Protein AF-A0A3D2E0R3-F1 (afdb_monomer)

Radius of gyration: 29.59 Å; Cα contacts (8 Å, |Δi|>4): 1771; chains: 1; bounding box: 69×86×91 Å

Structure (mmCIF, N/CA/C/O backbone):
data_AF-A0A3D2E0R3-F1
#
_entry.id   AF-A0A3D2E0R3-F1
#
loop_
_atom_site.group_PDB
_atom_site.id
_atom_site.type_symbol
_atom_site.label_atom_id
_atom_site.label_alt_id
_atom_site.label_comp_id
_atom_site.label_asym_id
_atom_site.label_entity_id
_atom_site.label_seq_id
_atom_site.pdbx_PDB_ins_code
_atom_site.Cartn_x
_atom_site.Cartn_y
_atom_site.Cartn_z
_atom_site.occupancy
_atom_site.B_iso_or_equiv
_atom_site.auth_seq_id
_atom_site.auth_comp_id
_atom_site.auth_asym_id
_atom_site.auth_atom_id
_atom_site.pdbx_PDB_model_num
ATOM 1 N N . MET A 1 1 ? -16.580 -20.631 -0.965 1.00 26.42 1 MET A N 1
ATOM 2 C CA . MET A 1 1 ? -15.640 -21.765 -0.832 1.00 26.42 1 MET A CA 1
ATOM 3 C C . MET A 1 1 ? -16.314 -23.043 -1.322 1.00 26.42 1 MET A C 1
ATOM 5 O O . MET A 1 1 ? -17.072 -23.643 -0.576 1.00 26.42 1 MET A O 1
ATOM 9 N N . SER A 1 2 ? -16.079 -23.458 -2.567 1.00 23.09 2 SER A N 1
ATOM 10 C CA . SER A 1 2 ? -16.214 -24.869 -2.944 1.00 23.09 2 SER A CA 1
ATOM 11 C C . SER A 1 2 ? -14.832 -25.481 -2.751 1.00 23.09 2 SER A C 1
ATOM 13 O O . SER A 1 2 ? -13.948 -25.314 -3.585 1.00 23.09 2 SER A O 1
ATOM 15 N N . ALA A 1 3 ? -14.595 -26.112 -1.601 1.00 29.11 3 ALA A N 1
ATOM 16 C CA . ALA A 1 3 ? -13.384 -26.898 -1.422 1.00 29.11 3 ALA A CA 1
ATOM 17 C C . ALA A 1 3 ? -13.388 -27.999 -2.493 1.00 29.11 3 ALA A C 1
ATOM 19 O O . ALA A 1 3 ? -14.193 -28.929 -2.443 1.00 29.11 3 ALA A O 1
ATOM 20 N N . GLY A 1 4 ? -12.528 -27.844 -3.499 1.00 28.50 4 GLY A N 1
ATOM 21 C CA . GLY A 1 4 ? -12.331 -28.771 -4.607 1.00 28.50 4 GLY A CA 1
ATOM 22 C C . GLY A 1 4 ? -11.632 -30.054 -4.175 1.00 28.50 4 GLY A C 1
ATOM 23 O O . GLY A 1 4 ? -10.628 -30.434 -4.765 1.00 28.50 4 GLY A O 1
ATOM 24 N N . ILE A 1 5 ? -12.174 -30.756 -3.181 1.00 29.33 5 ILE A N 1
ATOM 25 C CA . ILE A 1 5 ? -11.924 -32.188 -3.037 1.00 29.33 5 ILE A CA 1
ATOM 26 C C . ILE A 1 5 ? -13.079 -32.899 -3.731 1.00 29.33 5 ILE A C 1
ATOM 28 O O . ILE A 1 5 ? -13.962 -33.489 -3.110 1.00 29.33 5 ILE A O 1
ATOM 32 N N . THR A 1 6 ? -13.068 -32.861 -5.062 1.00 30.88 6 THR A N 1
ATOM 33 C CA . THR A 1 6 ? -13.761 -33.880 -5.844 1.00 30.88 6 THR A CA 1
ATOM 34 C C . THR A 1 6 ? -12.979 -35.171 -5.617 1.00 30.88 6 THR A C 1
ATOM 36 O O . THR A 1 6 ? -12.024 -35.473 -6.334 1.00 30.88 6 THR A O 1
ATOM 39 N N . ARG A 1 7 ? -13.321 -35.933 -4.569 1.00 35.00 7 ARG A N 1
ATOM 40 C CA . ARG A 1 7 ? -12.858 -37.321 -4.463 1.00 35.00 7 ARG A CA 1
ATOM 41 C C . ARG A 1 7 ? -13.277 -38.001 -5.765 1.00 35.00 7 ARG A C 1
ATOM 43 O O . ARG A 1 7 ? -14.456 -37.969 -6.115 1.00 35.00 7 ARG A O 1
ATOM 50 N N . ARG A 1 8 ? -12.326 -38.609 -6.485 1.00 32.97 8 ARG A N 1
ATOM 51 C CA . ARG A 1 8 ? -12.651 -39.589 -7.528 1.00 32.97 8 ARG A CA 1
ATOM 52 C C . ARG A 1 8 ? -13.592 -40.605 -6.890 1.00 32.97 8 ARG A C 1
ATOM 54 O O . ARG A 1 8 ? -13.161 -41.401 -6.059 1.00 32.97 8 ARG A O 1
ATOM 61 N N . ALA A 1 9 ? -14.867 -40.556 -7.260 1.00 38.53 9 ALA A N 1
ATOM 62 C CA . ALA A 1 9 ? -15.768 -41.659 -7.015 1.00 38.53 9 ALA A CA 1
ATOM 63 C C . ALA A 1 9 ? -15.172 -42.864 -7.744 1.00 38.53 9 ALA A C 1
ATOM 65 O O . ALA A 1 9 ? -14.946 -42.819 -8.957 1.00 38.53 9 ALA A O 1
ATOM 66 N N . GLY A 1 10 ? -14.853 -43.914 -6.988 1.00 34.50 10 GLY A N 1
ATOM 67 C CA . GLY A 1 10 ? -14.603 -45.218 -7.571 1.00 34.50 10 GLY A CA 1
ATOM 68 C C . GLY A 1 10 ? -15.803 -45.568 -8.439 1.00 34.50 10 GLY A C 1
ATOM 69 O O . GLY A 1 10 ? -16.942 -45.588 -7.973 1.00 34.50 10 GLY A O 1
ATOM 70 N N . ILE A 1 11 ? -15.545 -45.771 -9.725 1.00 46.34 11 ILE A N 1
ATOM 71 C CA . ILE A 1 11 ? -16.506 -46.355 -10.648 1.00 46.34 11 ILE A CA 1
ATOM 72 C C . ILE A 1 11 ? -16.958 -47.688 -10.034 1.00 46.34 11 ILE A C 1
ATOM 74 O O . ILE A 1 11 ? -16.122 -48.513 -9.681 1.00 46.34 11 ILE A O 1
ATOM 78 N N . GLN A 1 12 ? -18.279 -47.860 -9.934 1.00 45.34 12 GLN A N 1
ATOM 79 C CA . GLN A 1 12 ? -19.000 -49.058 -9.486 1.00 45.34 12 GLN A CA 1
ATOM 80 C C . GLN A 1 12 ? -18.941 -49.392 -7.988 1.00 45.34 12 GLN A C 1
ATOM 82 O O . GLN A 1 12 ? -18.165 -50.219 -7.536 1.00 45.34 12 GLN A O 1
ATOM 87 N N . THR A 1 13 ? -19.881 -48.839 -7.229 1.00 42.12 13 THR A N 1
ATOM 88 C CA . THR A 1 13 ? -20.795 -49.572 -6.325 1.00 42.12 13 THR A CA 1
ATOM 89 C C . THR A 1 13 ? -21.789 -48.540 -5.792 1.00 42.12 13 THR A C 1
ATOM 91 O O . THR A 1 13 ? -21.392 -47.422 -5.494 1.00 42.12 13 THR A O 1
ATOM 94 N N . GLY A 1 14 ? -23.088 -48.854 -5.761 1.00 47.25 14 GLY A N 1
ATOM 95 C CA . GLY A 1 14 ? -24.186 -47.916 -5.466 1.00 47.25 14 GLY A CA 1
ATOM 96 C C . GLY A 1 14 ? -24.231 -47.377 -4.029 1.00 47.25 14 GLY A C 1
ATOM 97 O O . GLY A 1 14 ? -25.239 -47.533 -3.348 1.00 47.25 14 GLY A O 1
ATOM 98 N N . VAL A 1 15 ? -23.149 -46.760 -3.562 1.00 44.69 15 VAL A N 1
ATOM 99 C CA . VAL A 1 15 ? -23.021 -46.147 -2.241 1.00 44.69 15 VAL A CA 1
ATOM 100 C C . VAL A 1 15 ? -23.448 -44.684 -2.333 1.00 44.69 15 VAL A C 1
ATOM 102 O O . VAL A 1 15 ? -23.029 -43.955 -3.232 1.00 44.69 15 VAL A O 1
ATOM 105 N N . ALA A 1 16 ? -24.312 -44.273 -1.403 1.00 51.34 16 ALA A N 1
ATOM 106 C CA . ALA A 1 16 ? -24.769 -42.899 -1.244 1.00 51.34 16 ALA A CA 1
ATOM 107 C C . ALA A 1 16 ? -23.584 -41.921 -1.180 1.00 51.34 16 ALA A C 1
ATOM 109 O O . ALA A 1 16 ? -22.546 -42.227 -0.593 1.00 51.34 16 ALA A O 1
ATOM 110 N N . ILE A 1 17 ? -23.759 -40.739 -1.777 1.00 50.09 17 ILE A N 1
ATOM 111 C CA . ILE A 1 17 ? -22.811 -39.622 -1.712 1.00 50.09 17 ILE A CA 1
ATOM 112 C C . ILE A 1 17 ? -22.442 -39.407 -0.237 1.00 50.09 17 ILE A C 1
ATOM 114 O O . ILE A 1 17 ? -23.316 -39.076 0.564 1.00 50.09 17 ILE A O 1
ATOM 118 N N . GLN A 1 18 ? -21.177 -39.636 0.137 1.00 53.03 18 GLN A N 1
ATOM 119 C CA . GLN A 1 18 ? -20.714 -39.343 1.495 1.00 53.03 18 GLN A CA 1
ATOM 120 C C . GLN A 1 18 ? -20.917 -37.847 1.748 1.00 53.03 18 GLN A C 1
ATOM 122 O O . GLN A 1 18 ? -20.421 -37.009 0.991 1.00 53.03 18 GLN A O 1
ATOM 127 N N . LYS A 1 19 ? -21.712 -37.528 2.770 1.00 58.62 19 LYS A N 1
ATOM 128 C CA . LYS A 1 19 ? -22.026 -36.156 3.170 1.00 58.62 19 LYS A CA 1
ATOM 129 C C . LYS A 1 19 ? -20.720 -35.464 3.586 1.00 58.62 19 LYS A C 1
ATOM 131 O O . LYS A 1 19 ? -19.851 -36.101 4.172 1.00 58.62 19 LYS A O 1
ATOM 136 N N . GLN A 1 20 ? -20.544 -34.191 3.226 1.00 59.88 20 GLN A N 1
ATOM 137 C CA . GLN A 1 20 ? -19.339 -33.441 3.598 1.00 59.88 20 GLN A CA 1
ATOM 138 C C . GLN A 1 20 ? -19.186 -33.397 5.124 1.00 59.88 20 GLN A C 1
ATOM 140 O O . GLN A 1 20 ? -20.130 -33.033 5.819 1.00 59.88 20 GLN A O 1
ATOM 145 N N . GLU A 1 21 ? -17.995 -33.736 5.627 1.00 67.81 21 GLU A N 1
ATOM 146 C CA . GLU A 1 21 ? -17.674 -33.731 7.067 1.00 67.81 21 GLU A CA 1
ATOM 147 C C . GLU A 1 21 ? -17.669 -32.315 7.671 1.00 67.81 21 GLU A C 1
ATOM 149 O O . GLU A 1 21 ? -17.951 -32.152 8.855 1.00 67.81 21 GLU A O 1
ATOM 154 N N . TYR A 1 22 ? -17.404 -31.288 6.853 1.00 76.31 22 TYR A N 1
ATOM 155 C CA . TYR A 1 22 ? -17.371 -29.881 7.259 1.00 76.31 22 TYR A CA 1
ATOM 156 C C . TYR A 1 22 ? -18.198 -29.023 6.302 1.00 76.31 22 TYR A C 1
ATOM 158 O O . TYR A 1 22 ? -17.956 -29.036 5.092 1.00 76.31 22 TYR A O 1
ATOM 166 N N . VAL A 1 23 ? -19.139 -28.247 6.838 1.00 81.69 23 VAL A N 1
ATOM 167 C CA . VAL A 1 23 ? -19.974 -27.305 6.074 1.00 81.69 23 VAL A CA 1
ATOM 168 C C . VAL A 1 23 ? -19.843 -25.910 6.680 1.00 81.69 23 VAL A C 1
ATOM 170 O O . VAL A 1 23 ? -19.765 -25.768 7.895 1.00 81.69 23 VAL A O 1
ATOM 173 N N . LEU A 1 24 ? -19.782 -24.863 5.858 1.00 83.00 24 LEU A N 1
ATOM 174 C CA . LEU A 1 24 ? -19.776 -23.488 6.365 1.00 83.00 24 LEU A CA 1
ATOM 175 C C . LEU A 1 24 ? -21.151 -23.139 6.946 1.00 83.00 24 LEU A C 1
ATOM 177 O O . LEU A 1 24 ? -22.175 -23.549 6.401 1.00 83.00 24 LEU A O 1
ATOM 181 N N . ASP A 1 25 ? -21.175 -22.377 8.035 1.00 85.50 25 ASP A N 1
ATOM 182 C CA . ASP A 1 25 ? -22.411 -21.843 8.588 1.00 85.50 25 ASP A CA 1
ATOM 183 C C . ASP A 1 25 ? -23.217 -21.059 7.540 1.00 85.50 25 ASP A C 1
ATOM 185 O O . ASP A 1 25 ? -22.660 -20.254 6.804 1.00 85.50 25 ASP A O 1
ATOM 189 N N . GLU A 1 26 ? -24.518 -21.338 7.442 1.00 83.19 26 GLU A N 1
ATOM 190 C CA . GLU A 1 26 ? -25.392 -20.796 6.392 1.00 83.19 26 GLU A CA 1
ATOM 191 C C . GLU A 1 26 ? -25.628 -19.292 6.565 1.00 83.19 26 GLU A C 1
ATOM 193 O O . GLU A 1 26 ? -25.585 -18.556 5.578 1.00 83.19 26 GLU A O 1
ATOM 198 N N . ASP A 1 27 ? -25.796 -18.830 7.808 1.00 80.50 27 ASP A N 1
ATOM 199 C CA . ASP A 1 27 ? -25.976 -17.410 8.116 1.00 80.50 27 ASP A CA 1
ATOM 200 C C . ASP A 1 27 ? -24.690 -16.639 7.791 1.00 80.50 27 ASP A C 1
ATOM 202 O O . ASP A 1 27 ? -24.718 -15.605 7.118 1.00 80.50 27 ASP A O 1
ATOM 206 N N . PHE A 1 28 ? -23.540 -17.196 8.183 1.00 80.44 28 PHE A N 1
ATOM 207 C CA . PHE A 1 28 ? -22.232 -16.659 7.821 1.00 80.44 28 PHE A CA 1
ATOM 208 C C . PHE A 1 28 ? -22.005 -16.673 6.300 1.00 80.44 28 PHE A C 1
ATOM 210 O O . PHE A 1 28 ? -21.511 -15.700 5.728 1.00 80.44 28 PHE A O 1
ATOM 217 N N . ALA A 1 29 ? -22.371 -17.756 5.613 1.00 80.94 29 ALA A N 1
ATOM 218 C CA . ALA A 1 29 ? -22.214 -17.872 4.168 1.00 80.94 29 ALA A CA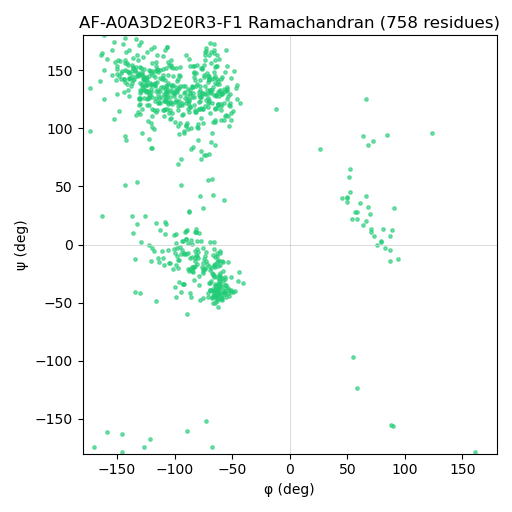 1
ATOM 219 C C . ALA A 1 29 ? -23.043 -16.823 3.420 1.00 80.94 29 ALA A C 1
ATOM 221 O O . ALA A 1 29 ? -22.536 -16.235 2.464 1.00 80.94 29 ALA A O 1
ATOM 222 N N . GLU A 1 30 ? -24.281 -16.565 3.847 1.00 79.56 30 GLU A N 1
ATOM 223 C CA . GLU A 1 30 ? -25.137 -15.561 3.214 1.00 79.56 30 GLU A CA 1
ATOM 224 C C . GLU A 1 30 ? -24.622 -14.138 3.470 1.00 79.56 30 GLU A C 1
ATOM 226 O O . GLU A 1 30 ? -24.595 -13.321 2.548 1.00 79.56 30 GLU A O 1
ATOM 231 N N . GLU A 1 31 ? -24.122 -13.849 4.673 1.00 76.50 31 GLU A N 1
ATOM 232 C CA . GLU A 1 31 ? -23.540 -12.542 4.989 1.00 76.50 31 GLU A CA 1
ATOM 233 C C . GLU A 1 31 ? -22.291 -12.226 4.154 1.00 76.50 31 GLU A C 1
ATOM 235 O O . GLU A 1 31 ? -22.140 -11.109 3.650 1.00 76.50 31 GLU A O 1
ATOM 240 N N . TYR A 1 32 ? -21.403 -13.206 3.974 1.00 77.62 32 TYR A N 1
ATOM 241 C CA . TYR A 1 32 ? -20.135 -13.021 3.260 1.00 77.62 32 TYR A CA 1
ATOM 242 C C . TYR A 1 32 ? -20.204 -13.381 1.770 1.00 77.62 32 TYR A C 1
ATOM 244 O O . TYR A 1 32 ? -19.208 -13.265 1.057 1.00 77.62 32 TYR A O 1
ATOM 252 N N . LYS A 1 33 ? -21.377 -13.754 1.255 1.00 78.00 33 LYS A N 1
ATOM 253 C CA . LYS A 1 33 ? -21.598 -14.168 -0.142 1.00 78.00 33 LYS A CA 1
ATOM 254 C C . LYS A 1 33 ? -21.114 -13.161 -1.181 1.00 78.00 33 LYS A C 1
ATOM 256 O O . LYS A 1 33 ? -20.600 -13.550 -2.223 1.00 78.00 33 LYS A O 1
ATOM 261 N N . ASN A 1 34 ? -21.286 -11.873 -0.883 1.00 72.00 34 ASN A N 1
ATOM 262 C CA . ASN A 1 34 ? -20.916 -10.756 -1.756 1.00 72.00 34 ASN A CA 1
ATOM 263 C C . ASN A 1 34 ? -19.672 -10.007 -1.247 1.00 72.00 34 ASN A C 1
ATOM 265 O O . ASN A 1 34 ? -19.446 -8.849 -1.604 1.00 72.00 34 ASN A O 1
ATOM 269 N N . VAL A 1 35 ? -18.893 -10.627 -0.357 1.00 72.00 35 VAL A N 1
ATOM 270 C CA . VAL A 1 35 ? -17.647 -10.061 0.161 1.00 72.00 35 VAL A CA 1
ATOM 271 C C . VAL A 1 35 ? -16.492 -10.573 -0.690 1.00 72.00 35 VAL A C 1
ATOM 273 O O . VAL A 1 35 ? -16.152 -11.751 -0.631 1.00 72.00 35 VAL A O 1
ATOM 276 N N . THR A 1 36 ? -15.867 -9.678 -1.459 1.00 71.31 36 THR A N 1
ATOM 277 C CA . THR A 1 36 ? -14.609 -9.987 -2.147 1.00 71.31 36 THR A CA 1
ATOM 278 C C . THR A 1 36 ? -13.543 -10.300 -1.103 1.00 71.31 36 THR A C 1
ATOM 280 O O . THR A 1 36 ? -13.261 -9.484 -0.222 1.00 71.31 36 THR A O 1
ATOM 283 N N . ALA A 1 37 ? -13.003 -11.511 -1.174 1.00 75.25 37 ALA A N 1
ATOM 284 C CA . ALA A 1 37 ? -11.898 -11.944 -0.341 1.00 75.25 37 ALA A CA 1
ATOM 285 C C . ALA A 1 37 ? -10.572 -11.477 -0.957 1.00 75.25 37 ALA A C 1
ATOM 287 O O . ALA A 1 37 ? -10.457 -11.490 -2.184 1.00 75.25 37 ALA A O 1
ATOM 288 N N . PRO A 1 38 ? -9.575 -11.104 -0.137 1.00 74.88 38 PRO A N 1
ATOM 289 C CA . PRO A 1 38 ? -8.228 -10.927 -0.638 1.00 74.88 38 PRO A CA 1
ATOM 290 C C . PRO A 1 38 ? -7.646 -12.265 -1.112 1.00 74.88 38 PRO A C 1
ATOM 292 O O . PRO A 1 38 ? -8.157 -13.333 -0.756 1.00 74.88 38 PRO A O 1
ATOM 295 N N . GLU A 1 39 ? -6.557 -12.225 -1.879 1.00 75.62 39 GLU A N 1
ATOM 296 C CA . GLU A 1 39 ? -5.837 -13.450 -2.214 1.00 75.62 39 GLU A CA 1
ATOM 297 C C . GLU A 1 39 ? -5.144 -14.002 -0.957 1.00 75.62 39 GLU A C 1
ATOM 299 O O . GLU A 1 39 ? -4.247 -13.387 -0.378 1.00 75.62 39 GLU A O 1
ATOM 304 N N . PHE A 1 40 ? -5.601 -15.166 -0.490 1.00 77.81 40 PHE A N 1
ATOM 305 C CA . PHE A 1 40 ? -5.015 -15.843 0.663 1.00 77.81 40 PHE A CA 1
ATOM 306 C C . PHE A 1 40 ? -3.971 -16.860 0.205 1.00 77.81 40 PHE A C 1
ATOM 308 O O . PHE A 1 40 ? -4.285 -17.817 -0.502 1.00 77.81 40 PHE A O 1
ATOM 315 N N . SER A 1 41 ? -2.736 -16.693 0.675 1.00 72.69 41 SER A N 1
ATOM 316 C CA . SER A 1 41 ? -1.650 -17.647 0.445 1.00 72.69 41 SER A CA 1
ATOM 317 C C . SER A 1 41 ? -1.487 -18.589 1.637 1.00 72.69 41 SER A C 1
ATOM 319 O O . SER A 1 41 ? -0.888 -18.241 2.655 1.00 72.69 41 SER A O 1
ATOM 321 N N . PHE A 1 42 ? -1.992 -19.816 1.508 1.00 77.06 42 PHE A N 1
ATOM 322 C CA . PHE A 1 42 ? -1.843 -20.855 2.528 1.00 77.06 42 PHE A CA 1
ATOM 323 C C . PHE A 1 42 ? -0.575 -21.673 2.274 1.00 77.06 42 PHE A C 1
ATOM 325 O O . PHE A 1 42 ? -0.536 -22.538 1.402 1.00 77.06 42 PHE A O 1
ATOM 332 N N . THR A 1 43 ? 0.484 -21.416 3.041 1.00 67.56 43 THR A N 1
ATOM 333 C CA . THR A 1 43 ? 1.726 -22.203 2.981 1.00 67.56 43 THR A CA 1
ATOM 334 C C . THR A 1 43 ? 1.859 -23.060 4.232 1.00 67.56 43 THR A C 1
ATOM 336 O O . THR A 1 43 ? 1.775 -22.520 5.329 1.00 67.56 43 THR A O 1
ATOM 339 N N . ASN A 1 44 ? 2.082 -24.372 4.079 1.00 72.06 44 ASN A N 1
ATOM 340 C CA . ASN A 1 44 ? 2.349 -25.309 5.183 1.00 72.06 44 ASN A CA 1
ATOM 341 C C . ASN A 1 44 ? 1.404 -25.145 6.392 1.00 72.06 44 ASN A C 1
ATOM 343 O O . ASN A 1 44 ? 1.851 -25.211 7.532 1.00 72.06 44 ASN A O 1
ATOM 347 N N . SER A 1 45 ? 0.115 -24.902 6.139 1.00 69.25 45 SER A N 1
ATOM 348 C CA . SER A 1 45 ? -0.881 -24.645 7.183 1.00 69.25 45 SER A CA 1
ATOM 349 C C . SER A 1 45 ? -1.904 -25.772 7.273 1.00 69.25 45 SER A C 1
ATOM 351 O O . SER A 1 45 ? -2.312 -26.368 6.274 1.00 69.25 45 SER A O 1
ATOM 353 N N . THR A 1 46 ? -2.323 -26.060 8.499 1.00 80.69 46 THR A N 1
ATOM 354 C CA . THR A 1 46 ? -3.492 -26.880 8.818 1.00 80.69 46 THR A CA 1
ATOM 355 C C . THR A 1 46 ? -4.785 -26.143 8.450 1.00 80.69 46 THR A C 1
ATOM 357 O O . THR A 1 46 ? -4.803 -24.922 8.290 1.00 80.69 46 THR A O 1
ATOM 360 N N . LEU A 1 47 ? -5.908 -26.868 8.359 1.00 80.19 47 LEU A N 1
ATOM 361 C CA . LEU A 1 47 ? -7.216 -26.255 8.085 1.00 80.19 47 LEU A CA 1
ATOM 362 C C . LEU A 1 47 ? -7.571 -25.172 9.115 1.00 80.19 47 LEU A C 1
ATOM 364 O O . LEU A 1 47 ? -8.088 -24.120 8.751 1.00 80.19 47 LEU A O 1
ATOM 368 N N . PHE A 1 48 ? -7.276 -25.414 10.392 1.00 80.31 48 PHE A N 1
ATOM 369 C CA . PHE A 1 48 ? -7.549 -24.445 11.447 1.00 80.31 48 PHE A CA 1
ATOM 370 C C . PHE A 1 48 ? -6.679 -23.193 11.313 1.00 80.31 48 PHE A C 1
ATOM 372 O O . PHE A 1 48 ? -7.200 -22.092 11.438 1.00 80.31 48 PHE A O 1
ATOM 379 N N . GLU A 1 49 ? -5.399 -23.331 10.960 1.00 76.94 49 GLU A N 1
ATOM 380 C CA . GLU A 1 49 ? -4.521 -22.188 10.675 1.00 76.94 49 GLU A CA 1
ATOM 381 C C . GLU A 1 49 ? -4.986 -21.395 9.449 1.00 76.94 49 GLU A C 1
ATOM 383 O O . GLU A 1 49 ? -4.964 -20.166 9.475 1.00 76.94 49 GLU A O 1
ATOM 388 N N . ALA A 1 50 ? -5.460 -22.067 8.397 1.00 82.12 50 ALA A N 1
ATOM 389 C CA . ALA A 1 50 ? -6.038 -21.405 7.229 1.00 82.12 50 ALA A CA 1
ATOM 390 C C . ALA A 1 50 ? -7.318 -20.629 7.593 1.00 82.12 50 ALA A C 1
ATOM 392 O O . ALA A 1 50 ? -7.463 -19.457 7.243 1.00 82.12 50 ALA A O 1
ATOM 393 N N . LEU A 1 51 ? -8.220 -21.238 8.369 1.00 85.44 51 LEU A N 1
ATOM 394 C CA . LEU A 1 51 ? -9.421 -20.570 8.880 1.00 85.44 51 LEU A CA 1
ATOM 395 C C . LEU A 1 51 ? -9.079 -19.431 9.848 1.00 85.44 51 LEU A C 1
ATOM 397 O O . LEU A 1 51 ? -9.748 -18.403 9.831 1.00 85.44 51 LEU A O 1
ATOM 401 N N . ALA A 1 52 ? -8.032 -19.570 10.660 1.00 81.31 52 ALA A N 1
ATOM 402 C CA . ALA A 1 52 ? -7.560 -18.526 11.564 1.00 81.31 52 ALA A CA 1
ATOM 403 C C . ALA A 1 52 ? -6.940 -17.352 10.796 1.00 81.31 52 ALA A C 1
ATOM 405 O O . ALA A 1 52 ? -7.098 -16.203 11.207 1.00 81.31 52 ALA A O 1
ATOM 406 N N . GLN A 1 53 ? -6.286 -17.605 9.657 1.00 78.81 53 GLN A N 1
ATOM 407 C CA . GLN A 1 53 ? -5.852 -16.542 8.749 1.00 78.81 53 GLN A CA 1
ATOM 408 C C . GLN A 1 53 ? -7.053 -15.776 8.190 1.00 78.81 53 GLN A C 1
ATOM 410 O O . GLN A 1 53 ? -7.088 -14.554 8.308 1.00 78.81 53 GLN A O 1
ATOM 415 N N . VAL A 1 54 ? -8.077 -16.470 7.685 1.00 84.38 54 VAL A N 1
ATOM 416 C CA . VAL A 1 54 ? -9.323 -15.822 7.230 1.00 84.38 54 VAL A CA 1
ATOM 417 C C . VAL A 1 54 ? -9.985 -15.042 8.372 1.00 84.38 54 VAL A C 1
ATOM 419 O O . VAL A 1 54 ? -10.336 -13.877 8.200 1.00 84.38 54 VAL A O 1
ATOM 422 N N . GLY A 1 55 ? -10.086 -15.645 9.558 1.00 80.25 55 GLY A N 1
ATOM 423 C CA . GLY A 1 55 ? -10.609 -15.017 10.771 1.00 80.25 55 GLY A CA 1
ATOM 424 C C . GLY A 1 55 ? -9.846 -13.749 11.160 1.00 80.25 55 GLY A C 1
ATOM 425 O O . GLY A 1 55 ? -10.455 -12.733 11.478 1.00 80.25 55 GLY A O 1
ATOM 426 N N . GLY A 1 56 ? -8.518 -13.752 11.038 1.00 79.00 56 GLY A N 1
ATOM 427 C CA . GLY A 1 56 ? -7.680 -12.579 11.290 1.00 79.00 56 GLY A CA 1
ATOM 428 C C . GLY A 1 56 ? -7.991 -11.390 10.378 1.00 79.00 56 GLY A C 1
ATOM 429 O O . GLY A 1 56 ? -7.889 -10.253 10.829 1.00 79.00 56 GLY A O 1
ATOM 430 N N . TYR A 1 57 ? -8.412 -11.637 9.133 1.00 80.06 57 TYR A N 1
ATOM 431 C CA . TYR A 1 57 ? -8.818 -10.580 8.200 1.00 80.06 57 TYR A CA 1
ATOM 432 C C . TYR A 1 57 ? -10.142 -9.923 8.591 1.00 80.06 57 TYR A C 1
ATOM 434 O O . TYR A 1 57 ? -10.285 -8.704 8.551 1.00 80.06 57 TYR A O 1
ATOM 442 N N . ILE A 1 58 ? -11.127 -10.748 8.948 1.00 79.69 58 ILE A N 1
ATOM 443 C CA . ILE A 1 58 ? -12.487 -10.300 9.273 1.00 79.69 58 ILE A CA 1
ATOM 444 C C . ILE A 1 58 ? -12.664 -9.978 10.758 1.00 79.69 58 ILE A C 1
ATOM 446 O O . ILE A 1 58 ? -13.780 -9.690 11.184 1.00 79.69 58 ILE A O 1
ATOM 450 N N . HIS A 1 59 ? -11.581 -10.046 11.537 1.00 79.38 59 HIS A N 1
ATOM 451 C CA . HIS A 1 59 ? -11.582 -9.938 12.994 1.00 79.38 59 HIS A CA 1
ATOM 452 C C . HIS A 1 59 ? -12.589 -10.902 13.631 1.00 79.38 59 HIS A C 1
ATOM 454 O O . HIS A 1 59 ? -13.508 -10.488 14.327 1.00 79.38 59 HIS A O 1
ATOM 460 N N . ALA A 1 60 ? -12.437 -12.199 13.375 1.00 78.06 60 ALA A N 1
ATOM 461 C CA . ALA A 1 60 ? -13.279 -13.255 13.927 1.00 78.06 60 ALA A CA 1
ATOM 462 C C . ALA A 1 60 ? -12.474 -14.520 14.253 1.00 78.06 60 ALA A C 1
ATOM 464 O O . ALA A 1 60 ? -11.392 -14.746 13.708 1.00 78.06 60 ALA A O 1
ATOM 465 N N . ILE A 1 61 ? -13.010 -15.361 15.135 1.00 78.94 61 ILE A N 1
ATOM 466 C CA . ILE A 1 61 ? -12.362 -16.602 15.573 1.00 78.94 61 ILE A CA 1
ATOM 467 C C . ILE A 1 61 ? -13.104 -17.798 14.979 1.00 78.94 61 ILE A C 1
ATOM 469 O O . ILE A 1 61 ? -14.304 -17.929 15.222 1.00 78.94 61 ILE A O 1
ATOM 473 N N . PRO A 1 62 ? -12.430 -18.688 14.230 1.00 83.75 62 PRO A N 1
ATOM 474 C CA . PRO A 1 62 ? -13.077 -19.880 13.704 1.00 83.75 62 PRO A CA 1
ATOM 475 C C . PRO A 1 62 ? -13.483 -20.838 14.830 1.00 83.75 62 PRO A C 1
ATOM 477 O O . PRO A 1 62 ? -12.703 -21.136 15.739 1.00 83.75 62 PRO A O 1
ATOM 480 N N . ARG A 1 63 ? -14.706 -21.356 14.737 1.00 82.88 63 ARG A N 1
ATOM 481 C CA . ARG A 1 63 ? -15.294 -22.347 15.638 1.00 82.88 63 ARG A CA 1
ATOM 482 C C . ARG A 1 63 ? -15.825 -23.530 14.856 1.00 82.88 63 ARG A C 1
ATOM 484 O O . ARG A 1 63 ? -16.276 -23.403 13.718 1.00 82.88 63 ARG A O 1
ATOM 491 N N . LEU A 1 64 ? -15.806 -24.674 15.522 1.00 82.88 64 LEU A N 1
ATOM 492 C CA . LEU A 1 64 ? -16.396 -25.903 15.035 1.00 82.88 64 LEU A CA 1
ATOM 493 C C . LEU A 1 64 ? -17.576 -26.258 15.935 1.00 82.88 64 LEU A C 1
ATOM 495 O O . LEU A 1 64 ? -17.401 -26.394 17.146 1.00 82.88 64 LEU A O 1
ATOM 499 N N . VAL A 1 65 ? -18.765 -26.390 15.355 1.00 81.44 65 VAL A N 1
ATOM 500 C CA . VAL A 1 65 ? -19.982 -26.783 16.078 1.00 81.44 65 VAL A CA 1
ATOM 501 C C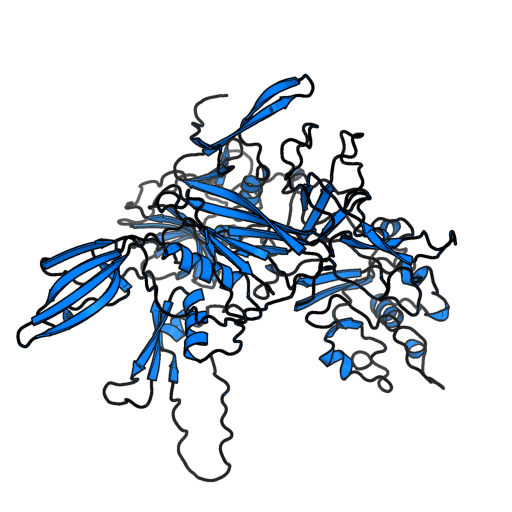 . VAL A 1 65 ? -20.612 -28.008 15.411 1.00 81.44 65 VAL A C 1
ATOM 503 O O . VAL A 1 65 ? -20.539 -28.120 14.190 1.00 81.44 65 VAL A O 1
ATOM 506 N N . PRO A 1 66 ? -21.209 -28.954 16.153 1.00 77.06 66 PRO A N 1
ATOM 507 C CA . PRO A 1 66 ? -21.927 -30.078 15.548 1.00 77.06 66 PRO A CA 1
ATOM 508 C C . PRO A 1 66 ? -23.076 -29.594 14.655 1.00 77.06 66 PRO A C 1
ATOM 510 O O . PRO A 1 66 ? -23.742 -28.608 14.979 1.00 77.06 66 PRO A O 1
ATOM 513 N N . LEU A 1 67 ? -23.334 -30.282 13.539 1.00 72.62 67 LEU A N 1
ATOM 514 C CA . LEU A 1 67 ? -24.437 -29.939 12.623 1.00 72.62 67 LEU A CA 1
ATOM 515 C C . LEU A 1 67 ? -25.822 -30.139 13.256 1.00 72.62 67 LEU A C 1
ATOM 517 O O . LEU A 1 67 ? -26.785 -29.476 12.874 1.00 72.62 67 LEU A O 1
ATOM 521 N N . SER A 1 68 ? -25.923 -31.058 14.212 1.00 70.19 68 SER A N 1
ATOM 522 C CA . SER A 1 68 ? -27.121 -31.331 15.004 1.00 70.19 68 SER A CA 1
ATOM 523 C C . SER A 1 68 ? -26.705 -31.817 16.388 1.00 70.19 68 SER A C 1
ATOM 525 O O . SER A 1 68 ? -25.619 -32.363 16.558 1.00 70.19 68 SER A O 1
ATOM 527 N N . THR A 1 69 ? -27.602 -31.710 17.367 1.00 65.75 69 THR A N 1
ATOM 528 C CA . THR A 1 69 ? -27.436 -32.306 18.705 1.00 65.75 69 THR A CA 1
ATOM 529 C C . THR A 1 69 ? -27.373 -33.838 18.694 1.00 65.75 69 THR A C 1
ATOM 531 O O . THR A 1 69 ? -27.147 -34.443 19.737 1.00 65.75 69 THR A O 1
ATOM 534 N N . THR A 1 70 ? -27.615 -34.463 17.540 1.00 67.44 70 THR A N 1
ATOM 535 C CA . THR A 1 70 ? -27.584 -35.918 17.336 1.00 67.44 70 THR A CA 1
ATOM 536 C C . THR A 1 70 ? -26.556 -36.367 16.295 1.00 67.44 70 THR A C 1
ATOM 538 O O . THR A 1 70 ? -26.495 -37.559 16.003 1.00 67.44 70 THR A O 1
ATOM 541 N N . ASP A 1 71 ? -25.846 -35.435 15.649 1.00 68.12 71 ASP A N 1
ATOM 542 C CA . ASP A 1 71 ? -24.873 -35.736 14.594 1.00 68.12 71 ASP A CA 1
ATOM 543 C C . ASP A 1 71 ? -23.501 -35.191 14.979 1.00 68.12 71 ASP A C 1
ATOM 545 O O . ASP A 1 71 ? -23.144 -34.050 14.683 1.00 68.12 71 ASP A O 1
ATOM 549 N N . ASP A 1 72 ? -22.743 -36.057 15.638 1.00 65.50 72 ASP A N 1
ATOM 550 C CA . ASP A 1 72 ? -21.416 -35.769 16.174 1.00 65.50 72 ASP A CA 1
ATOM 551 C C . ASP A 1 72 ? -20.318 -36.044 15.129 1.00 65.50 72 ASP A C 1
ATOM 553 O O . ASP A 1 72 ? -19.132 -35.929 15.426 1.00 65.50 72 ASP A O 1
ATOM 557 N N . THR A 1 73 ? -20.703 -36.463 13.916 1.00 67.81 73 THR A N 1
ATOM 558 C CA . THR A 1 73 ? -19.778 -36.869 12.843 1.00 67.81 73 THR A CA 1
ATOM 559 C C . THR A 1 73 ? -19.632 -35.837 11.735 1.00 67.81 73 THR A C 1
ATOM 561 O O . THR A 1 73 ? -18.670 -35.896 10.970 1.00 67.81 73 THR A O 1
ATOM 564 N N . HIS A 1 74 ? -20.550 -34.873 11.667 1.00 77.00 74 HIS A N 1
ATOM 565 C CA . HIS A 1 74 ? -20.486 -33.767 10.725 1.00 77.00 74 HIS A CA 1
ATOM 566 C C . HIS A 1 74 ? -20.527 -32.443 11.479 1.00 77.00 74 HIS A C 1
ATOM 568 O O . HIS A 1 74 ? -21.340 -32.232 12.384 1.00 77.00 74 HIS A O 1
ATOM 574 N N . TYR A 1 75 ? -19.679 -31.514 11.059 1.00 81.69 75 TYR A N 1
ATOM 575 C CA . TYR A 1 75 ? -19.499 -30.248 11.742 1.00 81.69 75 TYR A CA 1
ATOM 576 C C . TYR A 1 75 ? -19.798 -29.057 10.841 1.00 81.69 75 TYR A C 1
ATOM 578 O O . TYR A 1 75 ? -19.576 -29.064 9.628 1.00 81.69 75 TYR A O 1
ATOM 586 N N . LYS A 1 76 ? -20.269 -27.992 11.474 1.00 85.81 76 LYS A N 1
ATOM 587 C CA . LYS A 1 76 ? -20.429 -26.673 10.896 1.00 85.81 76 LYS A CA 1
ATOM 588 C C . LYS A 1 76 ? -19.261 -25.790 11.336 1.00 85.81 76 LYS A C 1
ATOM 590 O O . LYS A 1 76 ? -18.953 -25.695 12.525 1.00 85.81 76 LYS A O 1
ATOM 595 N N . VAL A 1 77 ? -18.600 -25.160 10.374 1.00 87.31 77 VAL A N 1
ATOM 596 C CA . VAL A 1 77 ? -17.572 -24.143 10.617 1.00 87.31 77 VAL A CA 1
ATOM 597 C C . VAL A 1 77 ? -18.268 -22.793 10.714 1.00 87.31 77 VAL A C 1
ATOM 599 O O . VAL A 1 77 ? -18.945 -22.384 9.774 1.00 87.31 77 VAL A O 1
ATOM 602 N N . THR A 1 78 ? -18.097 -22.099 11.831 1.00 86.62 78 THR A N 1
ATOM 603 C CA . THR A 1 78 ? -18.618 -20.742 12.045 1.00 86.62 78 THR A CA 1
ATOM 604 C C . THR A 1 78 ? -17.513 -19.820 12.555 1.00 86.62 78 THR A C 1
ATOM 606 O O . THR A 1 78 ? -16.393 -20.267 12.803 1.00 86.62 78 THR A O 1
ATOM 609 N N . PHE A 1 79 ? -17.805 -18.530 12.680 1.00 82.44 79 PHE A N 1
ATOM 610 C CA . PHE A 1 79 ? -16.864 -17.524 13.151 1.00 82.44 79 PHE A CA 1
ATOM 611 C C . PHE A 1 79 ? -17.492 -16.670 14.252 1.00 82.44 79 PHE A C 1
ATOM 613 O O . PHE A 1 79 ? -18.472 -15.962 14.018 1.00 82.44 79 PHE A O 1
ATOM 620 N N . ASP A 1 80 ? -16.871 -16.673 15.429 1.00 76.81 80 ASP A N 1
ATOM 621 C CA . ASP A 1 80 ? -17.211 -15.741 16.499 1.00 76.81 80 ASP A CA 1
ATOM 622 C C . ASP A 1 80 ? -16.623 -14.377 16.137 1.00 76.81 80 ASP A C 1
ATOM 624 O O . ASP A 1 80 ? -15.407 -14.169 16.210 1.00 76.81 80 ASP A O 1
ATOM 628 N N . LYS A 1 81 ? -17.467 -13.445 15.690 1.00 74.19 81 LYS A N 1
ATOM 629 C CA . LYS A 1 81 ? -17.009 -12.104 15.318 1.00 74.19 81 LYS A CA 1
ATOM 630 C C . LYS A 1 81 ? -16.562 -11.324 16.536 1.00 74.19 81 LYS A C 1
ATOM 632 O O . LYS A 1 81 ? -17.278 -11.215 17.531 1.00 74.19 81 LYS A O 1
ATOM 637 N N . LEU A 1 82 ? -15.405 -10.698 16.402 1.00 69.69 82 LEU A N 1
ATOM 638 C CA . LEU A 1 82 ? -14.897 -9.781 17.398 1.00 69.69 82 LEU A CA 1
ATOM 639 C C . LEU A 1 82 ? -15.539 -8.417 17.155 1.00 69.69 82 LEU A C 1
ATOM 641 O O . LEU A 1 82 ? -15.504 -7.884 16.047 1.00 69.69 82 LEU A O 1
ATOM 645 N N . GLY A 1 83 ? -16.138 -7.848 18.200 1.00 62.94 83 GLY A N 1
ATOM 646 C CA . GLY A 1 83 ? -16.720 -6.513 18.116 1.00 62.94 83 GLY A CA 1
ATOM 647 C C . GLY A 1 83 ? -18.190 -6.431 17.712 1.00 62.94 83 GLY A C 1
ATOM 648 O O . GLY A 1 83 ? -18.592 -5.455 17.075 1.00 62.94 83 GLY A O 1
ATOM 649 N N . GLY A 1 84 ? -18.989 -7.440 18.067 1.00 65.94 84 GLY A N 1
ATOM 650 C CA . GLY A 1 84 ? -20.449 -7.373 17.964 1.00 65.94 84 GLY A CA 1
ATOM 651 C C . GLY A 1 84 ? -21.060 -6.287 18.863 1.00 65.94 84 GLY A C 1
ATOM 652 O O . GLY A 1 84 ? -20.423 -5.790 19.783 1.00 65.94 84 GLY A O 1
ATOM 653 N N . SER A 1 85 ? -22.312 -5.907 18.606 1.00 68.25 85 SER A N 1
ATOM 654 C CA . SER A 1 85 ? -23.054 -4.928 19.424 1.00 68.25 85 SER A CA 1
ATOM 655 C C . SER A 1 85 ? -24.005 -5.576 20.440 1.00 68.25 85 SER A C 1
ATOM 657 O O . SER A 1 85 ? -24.710 -4.876 21.172 1.00 68.25 85 SER A O 1
ATOM 659 N N . GLU A 1 86 ? -24.035 -6.909 20.485 1.00 78.12 86 GLU A N 1
ATOM 660 C CA . GLU A 1 86 ? -24.939 -7.678 21.333 1.00 78.12 86 GLU A CA 1
ATOM 661 C C . GLU A 1 86 ? -24.582 -7.489 22.813 1.00 78.12 86 GLU A C 1
ATOM 663 O O . GLU A 1 86 ? -23.458 -7.755 23.239 1.00 78.12 86 GLU A O 1
ATOM 668 N N . GLN A 1 87 ? -25.544 -7.010 23.601 1.00 82.94 87 GLN A N 1
ATOM 669 C CA . GLN A 1 87 ? -25.377 -6.863 25.043 1.00 82.94 87 GLN A CA 1
ATOM 670 C C . GLN A 1 87 ? -25.523 -8.219 25.729 1.00 82.94 87 GLN A C 1
ATOM 672 O O . GLN A 1 87 ? -26.385 -9.024 25.368 1.00 82.94 87 GLN A O 1
ATOM 677 N N . ALA A 1 88 ? -24.700 -8.450 26.745 1.00 85.00 88 ALA A N 1
ATOM 678 C CA . ALA A 1 88 ? -24.833 -9.600 27.616 1.00 85.00 88 ALA A CA 1
ATOM 679 C C . ALA A 1 88 ? -26.158 -9.533 28.404 1.00 85.00 88 ALA A C 1
ATOM 681 O O . ALA A 1 88 ? -26.682 -8.441 28.659 1.00 85.00 88 ALA A O 1
ATOM 682 N N . PRO A 1 89 ? -26.710 -10.686 28.826 1.00 86.06 89 PRO A N 1
ATOM 683 C CA . PRO A 1 89 ? -27.817 -10.720 29.773 1.00 86.06 89 PRO A CA 1
ATOM 684 C C . PRO A 1 89 ? -27.489 -9.937 31.048 1.00 86.06 89 PRO A C 1
ATOM 686 O O . PRO A 1 89 ? -26.330 -9.824 31.447 1.00 86.06 89 PRO A O 1
ATOM 689 N N . THR A 1 90 ? -28.517 -9.433 31.734 1.00 86.56 90 THR A N 1
ATOM 690 C CA . THR A 1 90 ? -28.327 -8.790 33.038 1.00 86.56 90 THR A CA 1
ATOM 691 C C . THR A 1 90 ? -27.717 -9.780 34.028 1.00 86.56 90 THR A C 1
ATOM 693 O O . THR A 1 90 ? -28.341 -10.784 34.382 1.00 86.56 90 THR A O 1
ATOM 696 N N . MET A 1 91 ? -26.500 -9.480 34.477 1.00 89.31 91 MET A N 1
ATOM 697 C CA . MET A 1 91 ? -25.753 -10.329 35.398 1.00 89.31 91 MET A CA 1
ATOM 698 C C . MET A 1 91 ? -26.198 -10.113 36.854 1.00 89.31 91 MET A C 1
ATOM 700 O O . MET A 1 91 ? -26.581 -9.000 37.225 1.00 89.31 91 MET A O 1
ATOM 704 N N . PRO A 1 92 ? -26.157 -11.156 37.705 1.00 89.44 92 PRO A N 1
ATOM 705 C CA . PRO A 1 92 ? -26.336 -10.999 39.147 1.00 89.44 92 PRO A CA 1
ATOM 706 C C . PRO A 1 92 ? -25.177 -10.190 39.766 1.00 89.44 92 PRO A C 1
ATOM 708 O O . PRO A 1 92 ? -24.188 -9.913 39.088 1.00 89.44 92 PRO A O 1
ATOM 711 N N . PRO A 1 93 ? -25.255 -9.817 41.057 1.00 88.88 93 PRO A N 1
ATOM 712 C CA . PRO A 1 93 ? -24.143 -9.163 41.742 1.00 88.88 93 PRO A CA 1
ATOM 713 C C . PRO A 1 93 ? -22.848 -9.979 41.643 1.00 88.88 93 PRO A C 1
ATOM 715 O O . PRO A 1 93 ? -22.857 -11.195 41.851 1.00 88.88 93 PRO A O 1
ATOM 718 N N . MET A 1 94 ? -21.744 -9.302 41.325 1.00 90.56 94 MET A N 1
ATOM 719 C CA . MET A 1 94 ? -20.425 -9.929 41.240 1.00 90.56 94 MET A CA 1
ATOM 720 C C . MET A 1 94 ? -19.933 -10.382 42.616 1.00 90.56 94 MET A C 1
ATOM 722 O O . MET A 1 94 ? -20.142 -9.709 43.625 1.00 90.56 94 MET A O 1
ATOM 726 N N . ILE A 1 95 ? -19.268 -11.532 42.637 1.00 92.06 95 ILE A N 1
ATOM 727 C CA . ILE A 1 95 ? -18.672 -12.144 43.833 1.00 92.06 95 ILE A CA 1
ATOM 728 C C . ILE A 1 95 ? -17.210 -11.721 43.968 1.00 92.06 95 ILE A C 1
ATOM 730 O O . ILE A 1 95 ? -16.702 -11.563 45.075 1.00 92.06 95 ILE A O 1
ATOM 734 N N . TYR A 1 96 ? -16.542 -11.550 42.831 1.00 92.38 96 TYR A N 1
ATOM 735 C CA . TYR A 1 96 ? -15.132 -11.212 42.738 1.00 92.38 96 TYR A CA 1
ATOM 736 C C . TYR A 1 96 ? -14.887 -10.334 41.514 1.00 92.38 96 TYR A C 1
ATOM 738 O O . TYR A 1 96 ? -15.578 -10.489 40.501 1.00 92.38 96 TYR A O 1
ATOM 746 N N . GLN A 1 97 ? -13.912 -9.437 41.633 1.00 92.06 97 GLN A N 1
ATOM 747 C CA . GLN A 1 97 ? -13.432 -8.569 40.570 1.00 92.06 97 GLN A CA 1
ATOM 748 C C . GLN A 1 97 ? -11.921 -8.389 40.729 1.00 92.06 97 GLN A C 1
ATOM 750 O O . GLN A 1 97 ? -11.457 -8.064 41.823 1.00 92.06 97 GLN A O 1
ATOM 755 N N . ASP A 1 98 ? -11.185 -8.564 39.639 1.00 90.25 98 ASP A N 1
ATOM 756 C CA . ASP A 1 98 ? -9.763 -8.237 39.549 1.00 90.25 98 ASP A CA 1
ATOM 757 C C . ASP A 1 98 ? -9.459 -7.551 38.222 1.00 90.25 98 ASP A C 1
ATOM 759 O O . ASP A 1 98 ? -10.200 -7.710 37.250 1.00 90.25 98 ASP A O 1
ATOM 763 N N . SER A 1 99 ? -8.402 -6.748 38.173 1.00 85.81 99 SER A N 1
ATOM 764 C CA . SER A 1 99 ? -7.976 -6.046 36.962 1.00 85.81 99 SER A CA 1
ATOM 765 C C . SER A 1 99 ? -6.463 -6.070 36.842 1.00 85.81 99 SER A C 1
ATOM 767 O O . SER A 1 99 ? -5.748 -5.693 37.767 1.00 85.81 99 SER A O 1
ATOM 769 N N . THR A 1 100 ? -5.981 -6.503 35.682 1.00 81.50 100 THR A N 1
ATOM 770 C CA . THR A 1 100 ? -4.558 -6.706 35.410 1.00 81.50 100 THR A CA 1
ATOM 771 C C . THR A 1 100 ? -4.182 -6.168 34.034 1.00 81.50 100 THR A C 1
ATOM 773 O O . THR A 1 100 ? -5.002 -6.119 33.116 1.00 81.50 100 THR A O 1
ATOM 776 N N . ILE A 1 101 ? -2.920 -5.759 33.906 1.00 76.25 101 ILE A N 1
ATOM 777 C CA . ILE A 1 101 ? -2.281 -5.389 32.642 1.00 76.25 101 ILE A CA 1
ATOM 778 C C . ILE A 1 101 ? -0.968 -6.162 32.590 1.00 76.25 101 ILE A C 1
ATOM 780 O O . ILE A 1 101 ? -0.166 -6.064 33.523 1.00 76.25 101 ILE A O 1
ATOM 784 N N . ASP A 1 102 ? -0.733 -6.921 31.522 1.00 75.75 102 ASP A N 1
ATOM 785 C CA . ASP A 1 102 ? 0.568 -7.555 31.316 1.00 75.75 102 ASP A CA 1
ATOM 786 C C . ASP A 1 102 ? 1.567 -6.524 30.774 1.00 75.75 102 ASP A C 1
ATOM 788 O O . ASP A 1 102 ? 1.419 -5.986 29.673 1.00 75.75 102 ASP A O 1
ATOM 792 N N . VAL A 1 103 ? 2.615 -6.262 31.554 1.00 72.88 103 VAL A N 1
ATOM 793 C CA . VAL A 1 103 ? 3.706 -5.352 31.187 1.00 72.88 103 VAL A CA 1
ATOM 794 C C . VAL A 1 103 ? 4.444 -5.801 29.922 1.00 72.88 103 VAL A C 1
ATOM 796 O O . VAL A 1 103 ? 4.941 -4.958 29.179 1.00 72.88 103 VAL A O 1
ATOM 799 N N . ASN A 1 104 ? 4.493 -7.106 29.644 1.00 73.62 104 ASN A N 1
ATOM 800 C CA . ASN A 1 104 ? 5.154 -7.646 28.455 1.00 73.62 104 ASN A CA 1
ATOM 801 C C . ASN A 1 104 ? 4.333 -7.416 27.182 1.00 73.62 104 ASN A C 1
ATOM 803 O O . ASN A 1 104 ? 4.882 -7.446 26.081 1.00 73.62 104 ASN A O 1
ATOM 807 N N . GLU A 1 105 ? 3.028 -7.183 27.322 1.00 73.19 105 GLU A N 1
ATOM 808 C CA . GLU A 1 105 ? 2.120 -6.918 26.206 1.00 73.19 105 GLU A CA 1
ATOM 809 C C . GLU A 1 105 ? 1.886 -5.417 25.980 1.00 73.19 105 GLU A C 1
ATOM 811 O O . GLU A 1 105 ? 1.366 -5.025 24.930 1.00 73.19 105 GLU A O 1
ATOM 816 N N . TRP A 1 106 ? 2.270 -4.568 26.939 1.00 77.31 106 TRP A N 1
ATOM 817 C CA . TRP A 1 106 ? 2.103 -3.119 26.859 1.00 77.31 106 TRP A CA 1
ATOM 818 C C . TRP A 1 106 ? 2.944 -2.512 25.732 1.00 77.31 106 TRP A C 1
ATOM 820 O O . TRP A 1 106 ? 4.164 -2.385 25.838 1.00 77.31 106 TRP A O 1
ATOM 830 N N . CYS A 1 107 ? 2.291 -2.090 24.649 1.00 80.88 107 CYS A N 1
ATOM 831 C CA . CYS A 1 107 ? 2.947 -1.462 23.506 1.00 80.88 107 CYS A CA 1
ATOM 832 C C . CYS A 1 107 ? 2.039 -0.453 22.793 1.00 80.88 107 CYS A C 1
ATOM 834 O O . CYS A 1 107 ? 0.823 -0.636 22.698 1.00 80.88 107 CYS A O 1
ATOM 836 N N . GLY A 1 108 ? 2.653 0.601 22.252 1.00 82.44 108 GLY A N 1
ATOM 837 C CA . GLY A 1 108 ? 1.984 1.579 21.390 1.00 82.44 108 GLY A CA 1
ATOM 838 C C . GLY A 1 108 ? 1.982 1.161 19.925 1.00 82.44 108 GLY A C 1
ATOM 839 O O . GLY A 1 108 ? 1.139 1.616 19.146 1.00 82.44 108 GLY A O 1
ATOM 840 N N . LYS A 1 109 ? 2.904 0.266 19.550 1.00 87.38 109 LYS A N 1
ATOM 841 C CA . LYS A 1 109 ? 3.028 -0.257 18.192 1.00 87.38 109 LYS A CA 1
ATOM 842 C C . LYS A 1 109 ? 3.523 -1.697 18.139 1.00 87.38 109 LYS A C 1
ATOM 844 O O . LYS A 1 109 ? 4.188 -2.192 19.046 1.00 87.38 109 LYS A O 1
ATOM 849 N N . ILE A 1 110 ? 3.223 -2.354 17.027 1.00 87.75 110 ILE A N 1
ATOM 850 C CA . ILE A 1 110 ? 3.898 -3.576 16.591 1.00 87.75 110 ILE A CA 1
ATOM 851 C C . ILE A 1 110 ? 4.638 -3.305 15.290 1.00 87.75 110 ILE A C 1
ATOM 853 O O . ILE A 1 110 ? 4.111 -2.629 14.407 1.00 87.75 110 ILE A O 1
ATOM 857 N N . ALA A 1 111 ? 5.838 -3.856 15.166 1.00 88.50 111 ALA A N 1
ATOM 858 C CA . ALA A 1 111 ? 6.678 -3.734 13.984 1.00 88.50 111 ALA A CA 1
ATOM 859 C C . ALA A 1 111 ? 6.917 -5.112 13.369 1.00 88.50 111 ALA A C 1
ATOM 861 O O . ALA A 1 111 ? 7.168 -6.085 14.082 1.00 88.50 111 ALA A O 1
ATOM 862 N N . SER A 1 112 ? 6.862 -5.199 12.045 1.00 87.75 112 SER A N 1
ATOM 863 C CA . SER A 1 112 ? 7.093 -6.439 11.319 1.00 87.75 112 SER A CA 1
ATOM 864 C C . SER A 1 112 ? 8.099 -6.259 10.185 1.00 87.75 112 SER A C 1
ATOM 866 O O . SER A 1 112 ? 7.875 -5.414 9.317 1.00 87.75 112 SER A O 1
ATOM 868 N N . PRO A 1 113 ? 9.183 -7.056 10.137 1.00 84.25 113 PRO A N 1
ATOM 869 C CA . PRO A 1 113 ? 10.021 -7.176 8.951 1.00 84.25 113 PRO A CA 1
ATOM 870 C C . PRO A 1 113 ? 9.313 -8.074 7.929 1.00 84.25 113 PRO A C 1
ATOM 872 O O . PRO A 1 113 ? 9.578 -9.273 7.843 1.00 84.25 113 PRO A O 1
ATOM 875 N N . ALA A 1 114 ? 8.359 -7.502 7.200 1.00 83.69 114 ALA A N 1
ATOM 876 C CA . ALA A 1 114 ? 7.549 -8.234 6.243 1.00 83.69 114 ALA A CA 1
ATOM 877 C C . ALA A 1 114 ? 8.324 -8.463 4.942 1.00 83.69 114 ALA A C 1
ATOM 879 O O . ALA A 1 114 ? 8.906 -7.537 4.373 1.00 83.69 114 ALA A O 1
ATOM 880 N N . GLN A 1 115 ? 8.312 -9.703 4.469 1.00 83.19 115 GLN A N 1
ATOM 881 C CA . GLN A 1 115 ? 8.986 -10.139 3.253 1.00 83.19 115 GLN A CA 1
ATOM 882 C C . GLN A 1 115 ? 7.961 -10.628 2.240 1.00 83.19 115 GLN A C 1
ATOM 884 O O . GLN A 1 115 ? 6.925 -11.189 2.600 1.00 83.19 115 GLN A O 1
ATOM 889 N N . ASN A 1 116 ? 8.276 -10.461 0.960 1.00 82.69 116 ASN A N 1
ATOM 890 C CA . ASN A 1 116 ? 7.406 -10.868 -0.140 1.00 82.69 116 ASN A CA 1
ATOM 891 C C . ASN A 1 116 ? 5.977 -10.313 -0.006 1.00 82.69 116 ASN A C 1
ATOM 893 O O . ASN A 1 116 ? 4.988 -11.035 -0.159 1.00 82.69 116 ASN A O 1
ATOM 897 N N . LEU A 1 117 ? 5.876 -9.031 0.336 1.00 85.19 117 LEU A N 1
ATOM 898 C CA . LEU A 1 117 ? 4.626 -8.297 0.286 1.00 85.19 117 LEU A CA 1
ATOM 899 C C . LEU A 1 117 ? 4.197 -8.136 -1.170 1.00 85.19 117 LEU A C 1
ATOM 901 O O . LEU A 1 117 ? 4.988 -7.710 -2.013 1.00 85.19 117 LEU A O 1
ATOM 905 N N . CYS A 1 118 ? 2.933 -8.426 -1.442 1.00 85.38 118 CYS A N 1
ATOM 906 C CA . CYS A 1 118 ? 2.285 -8.118 -2.708 1.00 85.38 118 CYS A CA 1
ATOM 907 C C . CYS A 1 118 ? 0.934 -7.453 -2.450 1.00 85.38 118 CYS A C 1
ATOM 909 O O . CYS A 1 118 ? 0.360 -7.563 -1.366 1.00 85.38 118 CYS A O 1
ATOM 911 N N . ASN A 1 119 ? 0.438 -6.736 -3.452 1.00 83.81 119 ASN A N 1
ATOM 912 C CA . ASN A 1 119 ? -0.928 -6.238 -3.459 1.00 83.81 119 ASN A CA 1
ATOM 913 C C . ASN A 1 119 ? -1.566 -6.653 -4.784 1.00 83.81 119 ASN A C 1
ATOM 915 O O . ASN A 1 119 ? -1.343 -6.028 -5.817 1.00 83.81 119 ASN A O 1
ATOM 919 N N . THR A 1 120 ? -2.277 -7.767 -4.758 1.00 76.31 120 THR A N 1
ATOM 920 C CA . THR A 1 120 ? -2.981 -8.361 -5.902 1.00 76.31 120 THR A CA 1
ATOM 921 C C . THR A 1 120 ? -4.455 -7.970 -5.927 1.00 76.31 120 THR A C 1
ATOM 923 O O . THR A 1 120 ? -5.139 -8.172 -6.927 1.00 76.31 120 THR A O 1
ATOM 926 N N . THR A 1 121 ? -4.954 -7.413 -4.821 1.00 60.38 121 THR A N 1
ATOM 927 C CA . THR A 1 121 ? -6.390 -7.358 -4.546 1.00 60.38 121 THR A CA 1
ATOM 928 C C . THR A 1 121 ? -7.164 -6.260 -5.258 1.00 60.38 121 THR A C 1
ATOM 930 O O . THR A 1 121 ? -8.384 -6.327 -5.222 1.00 60.38 121 THR A O 1
ATOM 933 N N . ASP A 1 122 ? -6.493 -5.348 -5.971 1.00 53.25 122 ASP A N 1
ATOM 934 C CA . ASP A 1 122 ? -7.059 -4.371 -6.914 1.00 53.25 122 ASP A CA 1
ATOM 935 C C . ASP A 1 122 ? -5.928 -3.823 -7.827 1.00 53.25 122 ASP A C 1
ATOM 937 O O . ASP A 1 122 ? -4.747 -3.912 -7.476 1.00 53.25 122 ASP A O 1
ATOM 941 N N . GLU A 1 123 ? -6.243 -3.151 -8.952 1.00 50.16 123 GLU A N 1
ATOM 942 C CA . GLU A 1 123 ? -5.247 -2.409 -9.775 1.00 50.16 123 GLU A CA 1
ATOM 943 C C . GLU A 1 123 ? -4.426 -1.385 -8.951 1.00 50.16 123 GLU A C 1
ATOM 945 O O . GLU A 1 123 ? -3.367 -0.915 -9.377 1.00 50.16 123 GLU A O 1
ATOM 950 N N . GLY A 1 124 ? -4.887 -1.062 -7.736 1.00 58.72 124 GLY A N 1
ATOM 951 C CA . GLY A 1 124 ? -4.188 -0.260 -6.736 1.00 58.72 124 GLY A CA 1
ATOM 952 C C . GLY A 1 124 ? -2.872 -0.854 -6.236 1.00 58.72 124 GLY A C 1
ATOM 953 O O . GLY A 1 124 ? -2.093 -0.120 -5.640 1.00 58.72 124 GLY A O 1
ATOM 954 N N . GLY A 1 125 ? -2.555 -2.123 -6.493 1.00 75.94 125 GLY A N 1
ATOM 955 C CA . GLY A 1 125 ? -1.248 -2.704 -6.167 1.00 75.94 125 GLY A CA 1
ATOM 956 C C . GLY A 1 125 ? -0.174 -2.535 -7.241 1.00 75.94 125 GLY A C 1
ATOM 957 O O . GLY A 1 125 ? 1.014 -2.501 -6.918 1.00 75.94 125 GLY A O 1
ATOM 958 N N . ALA A 1 126 ? -0.577 -2.336 -8.496 1.00 87.75 126 ALA A N 1
ATOM 959 C CA . ALA A 1 126 ? 0.349 -2.223 -9.615 1.00 87.75 126 ALA A CA 1
ATOM 960 C C . ALA A 1 126 ? 1.155 -0.917 -9.563 1.00 87.75 126 ALA A C 1
ATOM 962 O O . ALA A 1 126 ? 0.630 0.145 -9.209 1.00 87.75 126 ALA A O 1
ATOM 963 N N . ILE A 1 127 ? 2.428 -0.992 -9.931 1.00 89.44 127 ILE A N 1
ATOM 964 C CA . ILE A 1 127 ? 3.288 0.166 -10.178 1.00 89.44 127 ILE A CA 1
ATOM 965 C C . ILE A 1 127 ? 3.701 0.160 -11.641 1.00 89.44 127 ILE A C 1
ATOM 967 O O . ILE A 1 127 ? 3.768 -0.898 -12.264 1.00 89.44 127 ILE A O 1
ATOM 971 N N . THR A 1 128 ? 3.995 1.334 -12.183 1.00 89.69 128 THR A N 1
ATOM 972 C CA . THR A 1 128 ? 4.745 1.430 -13.436 1.00 89.69 128 THR A CA 1
ATOM 973 C C . THR A 1 128 ? 6.206 1.684 -13.086 1.00 89.69 128 THR A C 1
ATOM 975 O O . THR A 1 128 ? 6.487 2.503 -12.211 1.00 89.69 128 THR A O 1
ATOM 978 N N . GLU A 1 129 ? 7.117 0.920 -13.687 1.00 88.69 129 GLU A N 1
ATOM 979 C CA . GLU A 1 129 ? 8.559 0.989 -13.430 1.00 88.69 129 GLU A CA 1
ATOM 980 C C . GLU A 1 129 ? 9.051 2.437 -13.562 1.00 88.69 129 GLU A C 1
ATOM 982 O O . GLU A 1 129 ? 8.924 3.042 -14.625 1.00 88.69 129 GLU A O 1
ATOM 987 N N . LEU A 1 130 ? 9.598 2.984 -12.469 1.00 83.00 130 LEU A N 1
ATOM 988 C CA . LEU A 1 130 ? 10.027 4.385 -12.355 1.00 83.00 130 LEU A CA 1
ATOM 989 C C . LEU A 1 130 ? 8.914 5.428 -12.607 1.00 83.00 130 LEU A C 1
ATOM 991 O O . LEU A 1 130 ? 9.195 6.561 -12.987 1.00 83.00 130 LEU A O 1
ATOM 995 N N . GLY A 1 131 ? 7.651 5.085 -12.337 1.00 81.31 131 GLY A N 1
ATOM 996 C CA . GLY A 1 131 ? 6.495 5.957 -12.564 1.00 81.31 131 GLY A CA 1
ATOM 997 C C . GLY A 1 131 ? 5.932 5.815 -13.978 1.00 81.31 131 GLY A C 1
ATOM 998 O O . GLY A 1 131 ? 6.083 4.781 -14.614 1.00 81.31 131 GLY A O 1
ATOM 999 N N . ASN A 1 132 ? 5.247 6.833 -14.501 1.00 77.62 132 ASN A N 1
ATOM 1000 C CA . ASN A 1 132 ? 4.627 6.788 -15.839 1.00 77.62 132 ASN A CA 1
ATOM 1001 C C . ASN A 1 132 ? 5.626 6.917 -17.022 1.00 77.62 132 ASN A C 1
ATOM 1003 O O . ASN A 1 132 ? 5.274 7.448 -18.084 1.00 77.62 132 ASN A O 1
ATOM 1007 N N . ASP A 1 133 ? 6.854 6.432 -16.859 1.00 80.44 133 ASP A N 1
ATOM 1008 C CA . ASP A 1 133 ? 7.978 6.672 -17.764 1.00 80.44 133 ASP A CA 1
ATOM 1009 C C . ASP A 1 133 ? 8.335 5.444 -18.622 1.00 80.44 133 ASP A C 1
ATOM 1011 O O . ASP A 1 133 ? 7.771 4.359 -18.466 1.00 80.44 133 ASP A O 1
ATOM 1015 N N . TYR A 1 134 ? 9.211 5.643 -19.613 1.00 87.19 134 TYR A N 1
ATOM 1016 C CA . TYR A 1 134 ? 9.790 4.550 -20.401 1.00 87.19 134 TYR A CA 1
ATOM 1017 C C . TYR A 1 134 ? 11.238 4.335 -19.982 1.00 87.19 134 TYR A C 1
ATOM 1019 O O . TYR A 1 134 ? 11.996 5.292 -19.827 1.00 87.19 134 TYR A O 1
ATOM 1027 N N . ILE A 1 135 ? 11.624 3.070 -19.891 1.00 87.75 135 ILE A N 1
ATOM 1028 C CA . ILE A 1 135 ? 13.000 2.634 -19.675 1.00 87.75 135 ILE A CA 1
ATOM 1029 C C . ILE A 1 135 ? 13.547 2.027 -20.959 1.00 87.75 135 ILE A C 1
ATOM 1031 O O . ILE A 1 135 ? 12.851 1.265 -21.634 1.00 87.75 135 ILE A O 1
ATOM 1035 N N . THR A 1 136 ? 14.783 2.357 -21.326 1.00 89.62 136 THR A N 1
ATOM 1036 C CA . THR A 1 136 ? 15.429 1.670 -22.450 1.00 89.62 136 THR A CA 1
ATOM 1037 C C . THR A 1 136 ? 15.842 0.247 -22.087 1.00 89.62 136 THR A C 1
ATOM 1039 O O . THR A 1 136 ? 15.851 -0.154 -20.921 1.00 89.62 136 THR A O 1
ATOM 1042 N N . VAL A 1 137 ? 16.181 -0.537 -23.102 1.00 90.62 137 VAL A N 1
ATOM 1043 C CA . VAL A 1 137 ? 16.679 -1.904 -22.933 1.00 90.62 137 VAL A CA 1
ATOM 1044 C C . VAL A 1 137 ? 17.993 -1.979 -22.143 1.00 90.62 137 VAL A C 1
ATOM 1046 O O . VAL A 1 137 ? 18.741 -1.010 -21.991 1.00 90.62 137 VAL A O 1
ATOM 1049 N N . ARG A 1 138 ? 18.253 -3.165 -21.605 1.00 89.94 138 ARG A N 1
ATOM 1050 C CA . ARG A 1 138 ? 19.379 -3.552 -20.749 1.00 89.94 138 ARG A CA 1
ATOM 1051 C C . ARG A 1 138 ? 19.964 -4.877 -21.254 1.00 89.94 138 ARG A C 1
ATOM 1053 O O . ARG A 1 138 ? 19.428 -5.467 -22.188 1.00 89.94 138 ARG A O 1
ATOM 1060 N N . THR A 1 139 ? 21.033 -5.355 -20.630 1.00 89.19 139 THR A N 1
ATOM 1061 C CA . THR A 1 139 ? 21.665 -6.660 -20.899 1.00 89.19 139 THR A CA 1
ATOM 1062 C C . THR A 1 139 ? 21.752 -7.494 -19.621 1.00 89.19 139 THR A C 1
ATOM 1064 O O . THR A 1 139 ? 21.561 -7.000 -18.505 1.00 89.19 139 THR A O 1
ATOM 1067 N N . GLU A 1 140 ? 22.027 -8.793 -19.748 1.00 81.50 140 GLU A N 1
ATOM 1068 C CA . GLU A 1 140 ? 22.167 -9.674 -18.579 1.00 81.50 140 GLU A CA 1
ATOM 1069 C C . GLU A 1 140 ? 23.340 -9.259 -17.679 1.00 81.50 140 GLU A C 1
ATOM 1071 O O . GLU A 1 140 ? 23.194 -9.219 -16.454 1.00 81.50 140 GLU A O 1
ATOM 1076 N N . VAL A 1 141 ? 24.468 -8.883 -18.290 1.00 77.06 141 VAL A N 1
ATOM 1077 C CA . VAL A 1 141 ? 25.750 -8.634 -17.620 1.00 77.06 141 VAL A CA 1
ATOM 1078 C C . VAL A 1 141 ? 26.170 -7.173 -17.792 1.00 77.06 141 VAL A C 1
ATOM 1080 O O . VAL A 1 141 ? 26.065 -6.603 -18.876 1.00 77.06 141 VAL A O 1
ATOM 1083 N N . GLY A 1 142 ? 26.666 -6.560 -16.715 1.00 70.62 142 GLY A N 1
ATOM 1084 C CA . GLY A 1 142 ? 27.244 -5.214 -16.769 1.00 70.62 142 GLY A CA 1
ATOM 1085 C C . GLY A 1 142 ? 28.491 -5.141 -17.659 1.00 70.62 142 GLY A C 1
ATOM 1086 O O . GLY A 1 142 ? 29.208 -6.125 -17.816 1.00 70.62 142 GLY A O 1
ATOM 1087 N N . ASN A 1 143 ? 28.760 -3.958 -18.211 1.00 73.25 143 ASN A N 1
ATOM 1088 C CA . ASN A 1 143 ? 29.894 -3.644 -19.087 1.00 73.25 143 ASN A CA 1
ATOM 1089 C C . ASN A 1 143 ? 29.922 -4.397 -20.433 1.00 73.25 143 ASN A C 1
ATOM 1091 O O . ASN A 1 143 ? 30.959 -4.421 -21.092 1.00 73.25 143 ASN A O 1
ATOM 1095 N N . ILE A 1 144 ? 28.803 -4.994 -20.856 1.00 78.44 144 ILE A N 1
ATOM 1096 C CA . ILE A 1 144 ? 28.630 -5.534 -22.213 1.00 78.44 144 ILE A CA 1
ATOM 1097 C C . ILE A 1 144 ? 27.892 -4.506 -23.081 1.00 78.44 144 ILE A C 1
ATOM 1099 O O . ILE A 1 144 ? 26.982 -3.827 -22.596 1.00 78.44 144 ILE A O 1
ATOM 1103 N N . GLU A 1 145 ? 28.287 -4.416 -24.355 1.00 84.44 145 GLU A N 1
ATOM 1104 C CA . GLU A 1 145 ? 27.602 -3.632 -25.387 1.00 84.44 145 GLU A CA 1
ATOM 1105 C C . GLU A 1 145 ? 26.135 -4.064 -25.529 1.00 84.44 145 GLU A C 1
ATOM 1107 O O . GLU A 1 145 ? 25.833 -5.250 -25.648 1.00 84.44 145 GLU A O 1
ATOM 1112 N N . ILE A 1 146 ? 25.223 -3.098 -25.537 1.00 86.31 146 ILE A N 1
ATOM 1113 C CA . ILE A 1 146 ? 23.795 -3.304 -25.786 1.00 86.31 146 ILE A CA 1
ATOM 1114 C C . ILE A 1 146 ? 23.578 -3.379 -27.303 1.00 86.31 146 ILE A C 1
ATOM 1116 O O . ILE A 1 146 ? 23.764 -2.377 -27.996 1.00 86.31 146 ILE A O 1
ATOM 1120 N N . ASN A 1 147 ? 23.165 -4.538 -27.823 1.00 83.69 147 ASN A N 1
ATOM 1121 C CA . ASN A 1 147 ? 22.988 -4.757 -29.263 1.00 83.69 147 ASN A CA 1
ATOM 1122 C C . ASN A 1 147 ? 21.813 -5.699 -29.598 1.00 83.69 147 ASN A C 1
ATOM 1124 O O . ASN A 1 147 ? 21.087 -6.176 -28.726 1.00 83.69 147 ASN A O 1
ATOM 1128 N N . GLY A 1 148 ? 21.613 -5.977 -30.889 1.00 81.06 148 GLY A N 1
ATOM 1129 C CA . GLY A 1 148 ? 20.496 -6.786 -31.391 1.00 81.06 148 GLY A CA 1
ATOM 1130 C C . GLY A 1 148 ? 20.484 -8.266 -30.987 1.00 81.06 148 GLY A C 1
ATOM 1131 O O . GLY A 1 148 ? 19.563 -8.972 -31.409 1.00 81.06 148 GLY A O 1
ATOM 1132 N N . ASP A 1 149 ? 21.450 -8.722 -30.183 1.00 84.00 149 ASP A N 1
ATOM 1133 C CA . ASP A 1 149 ? 21.596 -10.115 -29.753 1.00 84.00 149 ASP A CA 1
ATOM 1134 C C . ASP A 1 149 ? 21.383 -10.327 -28.246 1.00 84.00 149 ASP A C 1
ATOM 1136 O O . ASP A 1 149 ? 21.206 -11.468 -27.817 1.00 84.00 149 ASP A O 1
ATOM 1140 N N . ASN A 1 150 ? 21.398 -9.270 -27.427 1.00 86.94 150 ASN A N 1
ATOM 1141 C CA . ASN A 1 150 ? 21.442 -9.408 -25.964 1.00 86.94 150 ASN A CA 1
ATOM 1142 C C . ASN A 1 150 ? 20.501 -8.473 -25.184 1.00 86.94 150 ASN A C 1
ATOM 1144 O O . ASN A 1 150 ? 20.598 -8.399 -23.955 1.00 86.94 150 ASN A O 1
ATOM 1148 N N . VAL A 1 151 ? 19.588 -7.780 -25.872 1.00 91.00 151 VAL A N 1
ATOM 1149 C CA . VAL A 1 151 ? 18.648 -6.855 -25.225 1.00 91.00 151 VAL A CA 1
ATOM 1150 C C . VAL A 1 151 ? 17.539 -7.559 -24.449 1.00 91.00 151 VAL A C 1
ATOM 1152 O O . VAL A 1 151 ? 16.886 -8.488 -24.931 1.00 91.00 151 VAL A O 1
ATOM 1155 N N . LEU A 1 152 ? 17.280 -7.032 -23.257 1.00 93.50 152 LEU A N 1
ATOM 1156 C CA . LEU A 1 152 ? 16.174 -7.380 -22.372 1.00 93.50 152 LEU A CA 1
ATOM 1157 C C . LEU A 1 152 ? 15.588 -6.121 -21.726 1.00 93.50 152 LEU A C 1
ATOM 1159 O O . LEU A 1 152 ? 16.190 -5.048 -21.758 1.00 93.50 152 LEU A O 1
ATOM 1163 N N . ILE A 1 153 ? 14.425 -6.253 -21.102 1.00 94.56 153 ILE A N 1
ATOM 1164 C CA . ILE A 1 153 ? 13.827 -5.218 -20.253 1.00 94.56 153 ILE A CA 1
ATOM 1165 C C . ILE A 1 153 ? 14.063 -5.635 -18.802 1.00 94.56 153 ILE A C 1
ATOM 1167 O O . ILE A 1 153 ? 13.897 -6.808 -18.461 1.00 94.56 153 ILE A O 1
ATOM 1171 N N . ARG A 1 154 ? 14.460 -4.696 -17.942 1.00 91.56 154 ARG A N 1
ATOM 1172 C CA . ARG A 1 154 ? 14.745 -4.964 -16.527 1.00 91.56 154 ARG A CA 1
ATOM 1173 C C . ARG A 1 154 ? 13.860 -4.095 -15.643 1.00 91.56 154 ARG A C 1
ATOM 1175 O O . ARG A 1 154 ? 13.835 -2.885 -15.829 1.00 91.56 154 ARG A O 1
ATOM 1182 N N . THR A 1 155 ? 13.171 -4.715 -14.694 1.00 92.38 155 THR A N 1
ATOM 1183 C CA . THR A 1 155 ? 12.454 -4.028 -13.614 1.00 92.38 155 THR A CA 1
ATOM 1184 C C . THR A 1 155 ? 13.341 -3.954 -12.374 1.00 92.38 155 THR A C 1
ATOM 1186 O O . THR A 1 155 ? 14.211 -4.810 -12.175 1.00 92.38 155 THR A O 1
ATOM 1189 N N . SER A 1 156 ? 13.143 -2.951 -11.520 1.00 90.25 156 SER A N 1
ATOM 1190 C CA . SER A 1 156 ? 13.933 -2.823 -10.284 1.00 90.25 156 SER A CA 1
ATOM 1191 C C . SER A 1 156 ? 13.446 -3.766 -9.184 1.00 90.25 156 SER A C 1
ATOM 1193 O O . SER A 1 156 ? 14.231 -4.178 -8.331 1.00 90.25 156 SER A O 1
ATOM 1195 N N . LEU A 1 157 ? 12.158 -4.131 -9.207 1.00 91.00 157 LEU A N 1
ATOM 1196 C CA . LEU A 1 157 ? 11.553 -5.069 -8.255 1.00 91.00 157 LEU A CA 1
ATOM 1197 C C . LEU A 1 157 ? 11.070 -6.347 -8.957 1.00 91.00 157 LEU A C 1
ATOM 1199 O O . LEU A 1 157 ? 10.674 -6.277 -10.127 1.00 91.00 157 LEU A O 1
ATOM 1203 N N . PRO A 1 158 ? 11.057 -7.503 -8.264 1.00 92.81 158 PRO A N 1
ATOM 1204 C CA . PRO A 1 158 ? 10.527 -8.742 -8.819 1.00 92.81 158 PRO A CA 1
ATOM 1205 C C . PRO A 1 158 ? 9.048 -8.635 -9.203 1.00 92.81 158 PRO A C 1
ATOM 1207 O O . PRO A 1 158 ? 8.251 -8.016 -8.495 1.00 92.81 158 PRO A O 1
ATOM 1210 N N . ILE A 1 159 ? 8.678 -9.279 -10.307 1.00 92.81 159 ILE A N 1
ATOM 1211 C CA . ILE A 1 159 ? 7.331 -9.253 -10.878 1.00 92.81 159 ILE A CA 1
ATOM 1212 C C . ILE A 1 159 ? 6.484 -10.362 -10.239 1.00 92.81 159 ILE A C 1
ATOM 1214 O O . ILE A 1 159 ? 6.752 -11.540 -10.461 1.00 92.81 159 ILE A O 1
ATOM 1218 N N . GLN A 1 160 ? 5.444 -10.013 -9.476 1.00 90.62 160 GLN A N 1
ATOM 1219 C CA . GLN A 1 160 ? 4.398 -10.968 -9.072 1.00 90.62 160 GLN A CA 1
ATOM 1220 C C . GLN A 1 160 ? 3.458 -11.251 -10.246 1.00 90.62 160 GLN A C 1
ATOM 1222 O O . GLN A 1 160 ? 3.128 -12.398 -10.527 1.00 90.62 160 GLN A O 1
ATOM 1227 N N . GLN A 1 161 ? 3.036 -10.189 -10.931 1.00 90.62 161 GLN A N 1
ATOM 1228 C CA . GLN A 1 161 ? 2.126 -10.250 -12.067 1.00 90.62 161 GLN A CA 1
ATOM 1229 C C . GLN A 1 161 ? 2.428 -9.100 -13.026 1.00 90.62 161 GLN A C 1
ATOM 1231 O O . GLN A 1 161 ? 2.480 -7.943 -12.605 1.00 90.62 161 GLN A O 1
ATOM 1236 N N . LEU A 1 162 ? 2.591 -9.399 -14.315 1.00 93.50 162 LEU A N 1
ATOM 1237 C CA . LEU A 1 162 ? 2.651 -8.375 -15.355 1.00 93.50 162 LEU A CA 1
ATOM 1238 C C . LEU A 1 162 ? 1.228 -7.887 -15.674 1.00 93.50 162 LEU A C 1
ATOM 1240 O O . LEU A 1 162 ? 0.365 -8.692 -16.015 1.00 93.50 162 LEU A O 1
ATOM 1244 N N . ILE A 1 163 ? 0.986 -6.580 -15.559 1.00 93.31 163 ILE A N 1
ATOM 1245 C CA . ILE A 1 163 ? -0.325 -5.965 -15.826 1.00 93.31 163 ILE A CA 1
ATOM 1246 C C . ILE A 1 163 ? -0.359 -5.354 -17.222 1.00 93.31 163 ILE A C 1
ATOM 1248 O O . ILE A 1 163 ? -1.326 -5.542 -17.957 1.00 93.31 163 ILE A O 1
ATOM 1252 N N . LYS A 1 164 ? 0.696 -4.622 -17.592 1.00 94.19 164 LYS A N 1
ATOM 1253 C CA . LYS A 1 164 ? 0.784 -3.947 -18.884 1.00 94.19 164 LYS A CA 1
ATOM 1254 C C . LYS A 1 164 ? 2.227 -3.819 -19.350 1.00 94.19 164 LYS A C 1
ATOM 1256 O O . LYS A 1 164 ? 3.120 -3.525 -18.558 1.00 94.19 164 LYS A O 1
ATOM 1261 N N . LEU A 1 165 ? 2.441 -3.987 -20.647 1.00 96.69 165 LEU A N 1
ATOM 1262 C CA . LEU A 1 165 ? 3.711 -3.723 -21.309 1.00 96.69 165 LEU A CA 1
ATOM 1263 C C . LEU A 1 165 ? 3.462 -2.862 -22.544 1.00 96.69 165 LEU A C 1
ATOM 1265 O O . LEU A 1 165 ? 2.744 -3.277 -23.451 1.00 96.69 165 LEU A O 1
ATOM 1269 N N . GLU A 1 166 ? 4.061 -1.677 -22.604 1.00 96.06 166 GLU A N 1
ATOM 1270 C CA . GLU A 1 166 ? 3.909 -0.756 -23.735 1.00 96.06 166 GLU A CA 1
ATOM 1271 C C . GLU A 1 166 ? 5.258 -0.465 -24.383 1.00 96.06 166 GLU A C 1
ATOM 1273 O O . GLU A 1 166 ? 6.260 -0.247 -23.700 1.00 96.06 166 GLU A O 1
ATOM 1278 N N . CYS A 1 167 ? 5.278 -0.440 -25.712 1.00 95.38 167 CYS A N 1
ATOM 1279 C CA . CYS A 1 167 ? 6.452 -0.080 -26.492 1.00 95.38 167 CYS A CA 1
ATOM 1280 C C . CYS A 1 167 ? 6.435 1.420 -26.821 1.00 95.38 167 CYS A C 1
ATOM 1282 O O . CYS A 1 167 ? 5.391 1.990 -27.156 1.00 95.38 167 CYS A O 1
ATOM 1284 N N . GLY A 1 168 ? 7.604 2.046 -26.677 1.00 93.31 168 GLY A N 1
ATOM 1285 C CA . GLY A 1 168 ? 7.839 3.478 -26.814 1.00 93.31 168 GLY A CA 1
ATOM 1286 C C . GLY A 1 168 ? 7.797 4.005 -28.244 1.00 93.31 168 GLY A C 1
ATOM 1287 O O . GLY A 1 168 ? 7.071 3.500 -29.101 1.00 93.31 168 GLY A O 1
ATOM 1288 N N . PHE A 1 169 ? 8.534 5.086 -28.487 1.00 92.06 169 PHE A N 1
ATOM 1289 C CA . PHE A 1 169 ? 8.492 5.803 -29.752 1.00 92.06 169 PHE A CA 1
ATOM 1290 C C . PHE A 1 169 ? 9.439 5.144 -30.752 1.00 92.06 169 PHE A C 1
ATOM 1292 O O . PHE A 1 169 ? 10.574 4.807 -30.435 1.00 92.06 169 PHE A O 1
ATOM 1299 N N . ILE A 1 170 ? 8.974 4.990 -31.989 1.00 90.06 170 ILE A N 1
ATOM 1300 C CA . ILE A 1 170 ? 9.800 4.516 -33.099 1.00 90.06 170 ILE A CA 1
ATOM 1301 C C . ILE A 1 170 ? 9.876 5.652 -34.123 1.00 90.06 170 ILE A C 1
ATOM 1303 O O . ILE A 1 170 ? 8.817 6.115 -34.550 1.00 90.06 170 ILE A O 1
ATOM 1307 N N . PRO A 1 171 ? 11.076 6.098 -34.551 1.00 86.75 171 PRO A N 1
ATOM 1308 C CA . PRO A 1 171 ? 11.217 7.203 -35.506 1.00 86.75 171 PRO A CA 1
ATOM 1309 C C . PRO A 1 171 ? 10.390 7.018 -36.787 1.00 86.75 171 PRO A C 1
ATOM 1311 O O . PRO A 1 171 ? 9.775 7.961 -37.282 1.00 86.75 171 PRO A O 1
ATOM 1314 N N . ASP A 1 172 ? 10.335 5.779 -37.284 1.00 86.19 172 ASP A N 1
ATOM 1315 C CA . ASP A 1 172 ? 9.631 5.409 -38.514 1.00 86.19 172 ASP A CA 1
ATOM 1316 C C . ASP A 1 172 ? 8.096 5.365 -38.348 1.00 86.19 172 ASP A C 1
ATOM 1318 O O . ASP A 1 172 ? 7.366 5.372 -39.339 1.00 86.19 172 ASP A O 1
ATOM 1322 N N . TYR A 1 173 ? 7.577 5.335 -37.113 1.00 86.75 173 TYR A N 1
ATOM 1323 C CA . TYR A 1 173 ? 6.142 5.263 -36.831 1.00 86.75 173 TYR A CA 1
ATOM 1324 C C . TYR A 1 173 ? 5.565 6.651 -36.552 1.00 86.75 173 TYR A C 1
ATOM 1326 O O . TYR A 1 173 ? 5.923 7.285 -35.563 1.00 86.75 173 TYR A O 1
ATOM 1334 N N . ASN A 1 174 ? 4.660 7.138 -37.409 1.00 85.44 174 ASN A N 1
ATOM 1335 C CA . ASN A 1 174 ? 4.045 8.470 -37.282 1.00 85.44 174 ASN A CA 1
ATOM 1336 C C . ASN A 1 174 ? 5.074 9.599 -37.060 1.00 85.44 174 ASN A C 1
ATOM 1338 O O . ASN A 1 174 ? 4.835 10.534 -36.290 1.00 85.44 174 ASN A O 1
ATOM 1342 N N . SER A 1 175 ? 6.240 9.491 -37.707 1.00 84.62 175 SER A N 1
ATOM 1343 C CA . SER A 1 175 ? 7.376 10.411 -37.536 1.00 84.62 175 SER A CA 1
ATOM 1344 C C . SER A 1 175 ? 7.859 10.534 -36.081 1.00 84.62 175 SER A C 1
ATOM 1346 O O . SER A 1 175 ? 8.348 11.586 -35.678 1.00 84.62 175 SER A O 1
ATOM 1348 N N . GLY A 1 176 ? 7.669 9.483 -35.277 1.00 82.94 176 GLY A N 1
ATOM 1349 C CA . GLY A 1 176 ? 8.011 9.434 -33.859 1.00 82.94 176 GLY A CA 1
ATOM 1350 C C . GLY A 1 176 ? 7.124 10.289 -32.948 1.00 82.94 176 GLY A C 1
ATOM 1351 O O . GLY A 1 176 ? 7.459 10.475 -31.783 1.00 82.94 176 GLY A O 1
ATOM 1352 N N . ASN A 1 177 ? 5.980 10.782 -33.439 1.00 85.25 177 ASN A N 1
ATOM 1353 C CA . ASN A 1 177 ? 5.031 11.573 -32.642 1.00 85.25 177 ASN A CA 1
ATOM 1354 C C . ASN A 1 177 ? 4.108 10.717 -31.764 1.00 85.25 177 ASN A C 1
ATOM 1356 O O . ASN A 1 177 ? 3.344 11.244 -30.957 1.00 85.25 177 ASN A O 1
ATOM 1360 N N . THR A 1 178 ? 4.105 9.399 -31.949 1.00 89.19 178 THR A N 1
ATOM 1361 C CA . THR A 1 178 ? 3.211 8.486 -31.231 1.00 89.19 178 THR A CA 1
ATOM 1362 C C . THR A 1 178 ? 3.988 7.243 -30.812 1.00 89.19 178 THR A C 1
ATOM 1364 O O . THR A 1 178 ? 4.757 6.722 -31.623 1.00 89.19 178 THR A O 1
ATOM 1367 N N . PRO A 1 179 ? 3.812 6.748 -29.574 1.00 92.19 179 PRO A N 1
ATOM 1368 C CA . PRO A 1 179 ? 4.391 5.471 -29.185 1.00 92.19 179 PRO A CA 1
ATOM 1369 C C . PRO A 1 179 ? 3.703 4.317 -29.927 1.00 92.19 179 PRO A C 1
ATOM 1371 O O . PRO A 1 179 ? 2.546 4.433 -30.336 1.00 92.19 179 PRO A O 1
ATOM 1374 N N . VAL A 1 180 ? 4.389 3.182 -30.064 1.00 94.38 180 VAL A N 1
ATOM 1375 C CA . VAL A 1 180 ? 3.807 1.934 -30.597 1.00 94.38 180 VAL A CA 1
ATOM 1376 C C . VAL A 1 180 ? 2.614 1.485 -29.744 1.00 94.38 180 VAL A C 1
ATOM 1378 O O . VAL A 1 180 ? 1.617 0.992 -30.275 1.00 94.38 180 VAL A O 1
ATOM 1381 N N . GLY A 1 181 ? 2.697 1.699 -28.428 1.00 93.81 181 GLY A N 1
ATOM 1382 C CA . GLY A 1 181 ? 1.612 1.462 -27.479 1.00 93.81 181 GLY A CA 1
ATOM 1383 C C . GLY A 1 181 ? 1.604 0.048 -26.901 1.00 93.81 181 GLY A C 1
ATOM 1384 O O . GLY A 1 181 ? 2.631 -0.624 -26.836 1.00 93.81 181 GLY A O 1
ATOM 1385 N N . ASP A 1 182 ? 0.432 -0.387 -26.441 1.00 96.19 182 ASP A N 1
ATOM 1386 C CA . ASP A 1 182 ? 0.243 -1.609 -25.651 1.00 96.19 182 ASP A CA 1
ATOM 1387 C C . ASP A 1 182 ? 0.575 -2.895 -26.425 1.00 96.19 182 ASP A C 1
ATOM 1389 O O . ASP A 1 182 ? -0.099 -3.233 -27.399 1.00 96.19 182 ASP A O 1
ATOM 1393 N N . ILE A 1 183 ? 1.579 -3.638 -25.964 1.00 96.19 183 ILE A N 1
ATOM 1394 C CA . ILE A 1 183 ? 2.021 -4.936 -26.491 1.00 96.19 183 ILE A CA 1
ATOM 1395 C C . ILE A 1 183 ? 1.841 -6.076 -25.473 1.00 96.19 183 ILE A C 1
ATOM 1397 O O . ILE A 1 183 ? 2.428 -7.145 -25.635 1.00 96.19 183 ILE A O 1
ATOM 1401 N N . THR A 1 184 ? 1.013 -5.888 -24.445 1.00 96.00 184 THR A N 1
ATOM 1402 C CA . THR A 1 184 ? 0.818 -6.842 -23.335 1.00 96.00 184 THR A CA 1
ATOM 1403 C C . THR A 1 184 ? 0.425 -8.235 -23.820 1.00 96.00 184 THR A C 1
ATOM 1405 O O . THR A 1 184 ? 0.932 -9.230 -23.318 1.00 96.00 184 THR A O 1
ATOM 1408 N N . ALA A 1 185 ? -0.397 -8.323 -24.870 1.00 94.44 185 ALA A N 1
ATOM 1409 C CA . ALA A 1 185 ? -0.855 -9.590 -25.451 1.00 94.44 185 ALA A CA 1
ATOM 1410 C C . ALA A 1 185 ? 0.258 -10.447 -26.101 1.00 94.44 185 ALA A C 1
ATOM 1412 O O . ALA A 1 185 ? -0.018 -11.543 -26.593 1.00 94.44 185 ALA A O 1
ATOM 1413 N N . TYR A 1 186 ? 1.491 -9.938 -26.156 1.00 94.56 186 TYR A N 1
ATOM 1414 C CA . TYR A 1 186 ? 2.671 -10.657 -26.630 1.00 94.56 186 TYR A CA 1
ATOM 1415 C C . TYR A 1 186 ? 3.608 -11.077 -25.488 1.00 94.56 186 TYR A C 1
ATOM 1417 O O . TYR A 1 186 ? 4.597 -11.751 -25.757 1.00 94.56 186 TYR A O 1
ATOM 1425 N N . ALA A 1 187 ? 3.341 -10.696 -24.236 1.00 95.44 187 ALA A N 1
ATOM 1426 C CA . ALA A 1 187 ? 4.159 -11.060 -23.083 1.00 95.44 187 ALA A CA 1
ATOM 1427 C C . ALA A 1 187 ? 3.539 -12.241 -22.324 1.00 95.44 187 ALA A C 1
ATOM 1429 O O . ALA A 1 187 ? 2.407 -12.158 -21.854 1.00 95.44 187 ALA A O 1
ATOM 1430 N N . TYR A 1 188 ? 4.301 -13.322 -22.181 1.00 95.06 188 TYR A N 1
ATOM 1431 C CA . TYR A 1 188 ? 3.860 -14.580 -21.579 1.00 95.06 188 TYR A CA 1
ATOM 1432 C C . TYR A 1 188 ? 4.666 -14.891 -20.322 1.00 95.06 188 TYR A C 1
ATOM 1434 O O . TYR A 1 188 ? 5.871 -14.618 -20.269 1.00 95.06 188 TYR A O 1
ATOM 1442 N N . GLU A 1 189 ? 4.007 -15.483 -19.328 1.00 95.31 189 GLU A N 1
ATOM 1443 C CA . GLU A 1 189 ? 4.695 -16.037 -18.159 1.00 95.31 189 GLU A CA 1
ATOM 1444 C C . GLU A 1 189 ? 5.577 -17.225 -18.600 1.00 95.31 189 GLU A C 1
ATOM 1446 O O . GLU A 1 189 ? 5.263 -17.902 -19.579 1.00 95.31 189 GLU A O 1
ATOM 1451 N N . ASP A 1 190 ? 6.705 -17.471 -17.930 1.00 94.12 190 ASP A N 1
ATOM 1452 C CA . ASP A 1 190 ? 7.727 -18.459 -18.308 1.00 94.12 190 ASP A CA 1
ATOM 1453 C C . ASP A 1 190 ? 7.138 -19.855 -18.578 1.00 94.12 190 ASP A C 1
ATOM 1455 O O . ASP A 1 190 ? 7.521 -20.503 -19.559 1.00 94.12 190 ASP A O 1
ATOM 1459 N N . ALA A 1 191 ? 6.152 -20.301 -17.793 1.00 91.81 191 ALA A N 1
ATOM 1460 C CA . ALA A 1 191 ? 5.469 -21.573 -18.008 1.00 91.81 191 ALA A CA 1
ATOM 1461 C C . ALA A 1 191 ? 4.675 -21.588 -19.325 1.00 91.81 191 ALA A C 1
ATOM 1463 O O . ALA A 1 191 ? 4.768 -22.557 -20.085 1.00 91.81 191 ALA A O 1
ATOM 1464 N N . GLU A 1 192 ? 3.952 -20.516 -19.644 1.00 92.25 192 GLU A N 1
ATOM 1465 C CA . GLU A 1 192 ? 3.196 -20.377 -20.896 1.00 92.25 192 GLU A CA 1
ATOM 1466 C C . GLU A 1 192 ? 4.127 -20.197 -22.100 1.00 92.25 192 GLU A C 1
ATOM 1468 O O . GLU A 1 192 ? 3.949 -20.820 -23.146 1.00 92.25 192 GLU A O 1
ATOM 1473 N N . TYR A 1 193 ? 5.180 -19.400 -21.947 1.00 92.62 193 TYR A N 1
ATOM 1474 C CA . TYR A 1 193 ? 6.184 -19.205 -22.984 1.00 92.62 193 TYR A CA 1
ATOM 1475 C C . TYR A 1 193 ? 6.903 -20.517 -23.325 1.00 92.62 193 TYR A C 1
ATOM 1477 O O . TYR A 1 193 ? 7.222 -20.785 -24.490 1.00 92.62 193 TYR A O 1
ATOM 1485 N N . SER A 1 194 ? 7.160 -21.366 -22.324 1.00 89.94 194 SER A N 1
ATOM 1486 C CA . SER A 1 194 ? 7.880 -22.629 -22.509 1.00 89.94 194 SER A CA 1
ATOM 1487 C C . SER A 1 194 ? 7.165 -23.593 -23.463 1.00 89.94 194 SER A C 1
ATOM 1489 O O . SER A 1 194 ? 7.841 -24.308 -24.211 1.00 89.94 194 SER A O 1
ATOM 1491 N N . VAL A 1 195 ? 5.826 -23.556 -23.499 1.00 89.56 195 VAL A N 1
ATOM 1492 C CA . VAL A 1 195 ? 4.998 -24.413 -24.361 1.00 89.56 195 VAL A CA 1
ATOM 1493 C C . VAL A 1 195 ? 4.809 -23.857 -25.775 1.00 89.56 195 VAL A C 1
ATOM 1495 O O . VAL A 1 195 ? 4.345 -24.586 -26.654 1.00 89.56 195 VAL A O 1
ATOM 1498 N N . LEU A 1 196 ? 5.192 -22.599 -26.029 1.00 87.25 196 LEU A N 1
ATOM 1499 C CA . LEU A 1 196 ? 5.137 -22.013 -27.367 1.00 87.25 196 LEU A CA 1
ATOM 1500 C C . LEU A 1 196 ? 6.103 -22.714 -28.323 1.00 87.25 196 LEU A C 1
ATOM 1502 O O . LEU A 1 196 ? 7.223 -23.109 -27.971 1.00 87.25 196 LEU A O 1
ATOM 1506 N N . SER A 1 197 ? 5.677 -22.822 -29.578 1.00 83.25 197 SER A N 1
ATOM 1507 C CA . SER A 1 197 ? 6.452 -23.492 -30.610 1.00 83.25 197 SER A CA 1
ATOM 1508 C C . SER A 1 197 ? 7.717 -22.708 -30.956 1.00 83.25 197 SER A C 1
ATOM 1510 O O . SER A 1 197 ? 7.672 -21.511 -31.244 1.00 83.25 197 SER A O 1
ATOM 1512 N N . SER A 1 198 ? 8.850 -23.411 -30.971 1.00 77.44 198 SER A N 1
ATOM 1513 C CA . SER A 1 198 ? 10.130 -22.882 -31.459 1.00 77.44 198 SER A CA 1
ATOM 1514 C C . SER A 1 198 ? 10.334 -23.098 -32.967 1.00 77.44 198 SER A C 1
ATOM 1516 O O . SER A 1 198 ? 11.333 -22.631 -33.506 1.00 77.44 198 SER A O 1
ATOM 1518 N N . TYR A 1 199 ? 9.446 -23.853 -33.633 1.00 65.19 199 TYR A N 1
ATOM 1519 C CA . TYR A 1 199 ? 9.696 -24.366 -34.986 1.00 65.19 199 TYR A CA 1
ATOM 1520 C C . TYR A 1 199 ? 8.510 -24.208 -35.961 1.00 65.19 199 TYR A C 1
ATOM 1522 O O . TYR A 1 199 ? 8.730 -23.974 -37.148 1.00 65.19 199 TYR A O 1
ATOM 1530 N N . TRP A 1 200 ? 7.268 -24.452 -35.517 1.00 54.25 200 TRP A N 1
ATOM 1531 C CA . TRP A 1 200 ? 6.073 -24.615 -36.373 1.00 54.25 200 TRP A CA 1
ATOM 1532 C C . TRP A 1 200 ? 4.920 -23.713 -35.904 1.00 54.25 200 TRP A C 1
ATOM 1534 O O . TRP A 1 200 ? 4.578 -23.731 -34.727 1.00 54.25 200 TRP A O 1
ATOM 1544 N N . GLY A 1 201 ? 4.289 -22.975 -36.823 1.00 55.69 201 GLY A N 1
ATOM 1545 C CA . GLY A 1 201 ? 3.172 -22.061 -36.542 1.00 55.69 201 GLY A CA 1
ATOM 1546 C C . GLY A 1 201 ? 3.479 -20.644 -37.026 1.00 55.69 201 GLY A C 1
ATOM 1547 O O . GLY A 1 201 ? 4.145 -19.876 -36.342 1.00 55.69 201 GLY A O 1
ATOM 1548 N N . THR A 1 202 ? 3.009 -20.298 -38.227 1.00 52.62 202 THR A N 1
ATOM 1549 C CA . THR A 1 202 ? 3.243 -18.998 -38.893 1.00 52.62 202 THR A CA 1
ATOM 1550 C C . THR A 1 202 ? 2.421 -17.849 -38.320 1.00 52.62 202 THR A C 1
ATOM 1552 O O . THR A 1 202 ? 2.556 -16.721 -38.783 1.00 52.62 202 THR A O 1
ATOM 1555 N N . ALA A 1 203 ? 1.555 -18.125 -37.348 1.00 63.59 203 ALA A N 1
ATOM 1556 C CA . ALA A 1 203 ? 0.594 -17.170 -36.836 1.00 63.59 203 ALA A CA 1
ATOM 1557 C C . ALA A 1 203 ? 0.757 -16.991 -35.327 1.00 63.59 203 ALA A C 1
ATOM 1559 O O . ALA A 1 203 ? 0.796 -17.960 -34.562 1.00 63.59 203 ALA A O 1
ATOM 1560 N N . TYR A 1 204 ? 0.787 -15.726 -34.914 1.00 65.31 204 TYR A N 1
ATOM 1561 C CA . TYR A 1 204 ? 0.384 -15.326 -33.574 1.00 65.31 204 TYR A CA 1
ATOM 1562 C C . TYR A 1 204 ? -0.946 -16.021 -33.204 1.00 65.31 204 TYR A C 1
ATOM 1564 O O . TYR A 1 204 ? -1.837 -16.080 -34.060 1.00 65.31 204 TYR A O 1
ATOM 1572 N N . PRO A 1 205 ? -1.119 -16.553 -31.978 1.00 71.44 205 PRO A N 1
ATOM 1573 C CA . PRO A 1 205 ? -0.235 -16.450 -30.806 1.00 71.44 205 PRO A CA 1
ATOM 1574 C C . PRO A 1 205 ? 0.703 -17.652 -30.542 1.00 71.44 205 PRO A C 1
ATOM 1576 O O . PRO A 1 205 ? 1.337 -17.710 -29.497 1.00 71.44 205 PRO A O 1
ATOM 1579 N N . TYR A 1 206 ? 0.825 -18.634 -31.440 1.00 78.75 206 TYR A N 1
ATOM 1580 C CA . TYR A 1 206 ? 1.383 -19.958 -31.084 1.00 78.75 206 TYR A CA 1
ATOM 1581 C C . TYR A 1 206 ? 2.911 -20.125 -31.227 1.00 78.75 206 TYR A C 1
ATOM 1583 O O . TYR A 1 206 ? 3.413 -21.252 -31.192 1.00 78.75 206 TYR A O 1
ATOM 1591 N N . SER A 1 207 ? 3.668 -19.041 -31.412 1.00 85.44 207 SER A N 1
ATOM 1592 C CA . SER A 1 207 ? 5.098 -19.097 -31.751 1.00 85.44 207 SER A CA 1
ATOM 1593 C C . SER A 1 207 ? 5.934 -18.108 -30.947 1.00 85.44 207 SER A C 1
ATOM 1595 O O . SER A 1 207 ? 5.539 -16.956 -30.759 1.00 85.44 207 SER A O 1
ATOM 1597 N N . LYS A 1 208 ? 7.142 -18.539 -30.558 1.00 88.56 208 LYS A N 1
ATOM 1598 C CA . LYS A 1 208 ? 8.141 -17.690 -29.884 1.00 88.56 208 LYS A CA 1
ATOM 1599 C C . LYS A 1 208 ? 8.608 -16.511 -30.744 1.00 88.56 208 LYS A C 1
ATOM 1601 O O . LYS A 1 208 ? 9.061 -15.511 -30.206 1.00 88.56 208 LYS A O 1
ATOM 1606 N N . ALA A 1 209 ? 8.397 -16.571 -32.062 1.00 87.12 209 ALA A N 1
ATOM 1607 C CA . ALA A 1 209 ? 8.650 -15.464 -32.991 1.00 87.12 209 ALA A CA 1
ATOM 1608 C C . ALA A 1 209 ? 7.785 -14.216 -32.733 1.00 87.12 209 ALA A C 1
ATOM 1610 O O . ALA A 1 209 ? 8.006 -13.187 -33.365 1.00 87.12 209 ALA A O 1
ATOM 1611 N N . TRP A 1 210 ? 6.782 -14.318 -31.859 1.00 88.19 210 TRP A N 1
ATOM 1612 C CA . TRP A 1 210 ? 5.833 -13.256 -31.525 1.00 88.19 210 TRP A CA 1
ATOM 1613 C C . TRP A 1 210 ? 5.664 -13.105 -30.013 1.00 88.19 210 TRP A C 1
ATOM 1615 O O . TRP A 1 210 ? 4.655 -12.569 -29.569 1.00 88.19 210 TRP A O 1
ATOM 1625 N N . ALA A 1 211 ? 6.590 -13.632 -29.213 1.00 91.69 211 ALA A N 1
ATOM 1626 C CA . ALA A 1 211 ? 6.415 -13.703 -27.774 1.00 91.69 211 ALA A CA 1
ATOM 1627 C C . ALA A 1 211 ? 7.612 -13.115 -27.031 1.00 91.69 211 ALA A C 1
ATOM 1629 O O . ALA A 1 211 ? 8.766 -13.360 -27.373 1.00 91.69 211 ALA A O 1
ATOM 1630 N N . LEU A 1 212 ? 7.299 -12.366 -25.984 1.00 95.56 212 LEU A N 1
ATOM 1631 C CA . LEU A 1 212 ? 8.209 -11.939 -24.937 1.00 95.56 212 LEU A CA 1
ATOM 1632 C C . LEU A 1 212 ? 7.944 -12.796 -23.704 1.00 95.56 212 LEU A C 1
ATOM 1634 O O . LEU A 1 212 ? 6.834 -13.305 -23.519 1.00 95.56 212 LEU A O 1
ATOM 1638 N N . ARG A 1 213 ? 8.951 -12.946 -22.855 1.00 95.88 213 ARG A N 1
ATOM 1639 C CA . ARG A 1 213 ? 8.890 -13.827 -21.694 1.00 95.88 213 ARG A CA 1
ATOM 1640 C C . ARG A 1 213 ? 9.186 -13.061 -20.423 1.00 95.88 213 ARG A C 1
ATOM 1642 O O . ARG A 1 213 ? 10.192 -12.367 -20.356 1.00 95.88 213 ARG A O 1
ATOM 1649 N N . TRP A 1 214 ? 8.360 -13.243 -19.405 1.00 96.12 214 TRP A N 1
ATOM 1650 C CA . TRP A 1 214 ? 8.635 -12.802 -18.039 1.00 96.12 214 TRP A CA 1
ATOM 1651 C C . TRP A 1 214 ? 8.450 -13.974 -17.080 1.00 96.12 214 TRP A C 1
ATOM 1653 O O . TRP A 1 214 ? 7.812 -14.965 -17.420 1.00 96.12 214 TRP A O 1
ATOM 1663 N N . LYS A 1 215 ? 9.015 -13.883 -15.878 1.00 93.62 215 LYS A N 1
ATOM 1664 C CA . LYS A 1 215 ? 8.914 -14.944 -14.872 1.00 93.62 215 LYS A CA 1
ATOM 1665 C C . LYS A 1 215 ? 8.412 -14.381 -13.555 1.00 93.62 215 LYS A C 1
ATOM 1667 O O . LYS A 1 215 ? 8.939 -13.367 -13.093 1.00 93.62 215 LYS A O 1
ATOM 1672 N N . GLN A 1 216 ? 7.460 -15.065 -12.924 1.00 88.75 216 GLN A N 1
AT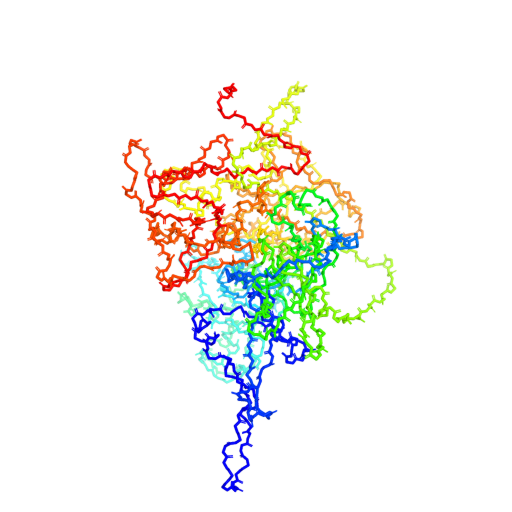OM 1673 C CA . GLN A 1 216 ? 7.020 -14.706 -11.577 1.00 88.75 216 GLN A CA 1
ATOM 1674 C C . GLN A 1 216 ? 8.197 -14.767 -10.582 1.00 88.75 216 GLN A C 1
ATOM 1676 O O . GLN A 1 216 ? 8.945 -15.746 -10.535 1.00 88.75 216 GLN A O 1
ATOM 1681 N N . GLY A 1 217 ? 8.397 -13.700 -9.805 1.00 87.88 217 GLY A N 1
ATOM 1682 C CA . GLY A 1 217 ? 9.559 -13.520 -8.927 1.00 87.88 217 GLY A CA 1
ATOM 1683 C C . GLY A 1 217 ? 10.862 -13.144 -9.645 1.00 87.88 217 GLY A C 1
ATOM 1684 O O . GLY A 1 217 ? 11.885 -12.966 -8.987 1.00 87.88 217 GLY A O 1
ATOM 1685 N N . GLY A 1 218 ? 10.851 -13.012 -10.973 1.00 90.06 218 GLY A N 1
ATOM 1686 C CA . GLY A 1 218 ? 11.971 -12.502 -11.764 1.00 90.06 218 GLY A CA 1
ATOM 1687 C C . GLY A 1 218 ? 11.918 -10.983 -11.947 1.00 90.06 218 GLY A C 1
ATOM 1688 O O . GLY A 1 218 ? 10.880 -10.359 -11.753 1.00 90.06 218 GLY A O 1
ATOM 1689 N N . THR A 1 219 ? 13.042 -10.387 -12.346 1.00 92.06 219 THR A N 1
ATOM 1690 C CA . THR A 1 219 ? 13.198 -8.935 -12.598 1.00 92.06 219 THR A CA 1
ATOM 1691 C C . THR A 1 219 ? 13.433 -8.603 -14.073 1.00 92.06 219 THR A C 1
ATOM 1693 O O . THR A 1 219 ? 13.880 -7.511 -14.420 1.00 92.06 219 THR A O 1
ATOM 1696 N N . THR A 1 220 ? 13.214 -9.567 -14.969 1.00 94.38 220 THR A N 1
ATOM 1697 C CA . THR A 1 220 ? 13.547 -9.426 -16.390 1.00 94.38 220 THR A CA 1
ATOM 1698 C C . THR A 1 220 ? 12.392 -9.855 -17.278 1.00 94.38 220 THR A C 1
ATOM 1700 O O . THR A 1 220 ? 11.654 -10.790 -16.958 1.00 94.38 220 THR A O 1
ATOM 1703 N N . ILE A 1 221 ? 12.259 -9.147 -18.398 1.00 96.62 221 ILE A N 1
ATOM 1704 C CA . ILE A 1 221 ? 11.430 -9.535 -19.533 1.00 96.62 221 ILE A CA 1
ATOM 1705 C C . ILE A 1 221 ? 12.372 -9.706 -20.727 1.00 96.62 221 ILE A C 1
ATOM 1707 O O . ILE A 1 221 ? 13.025 -8.748 -21.149 1.00 96.62 221 ILE A O 1
ATOM 1711 N N . ASP A 1 222 ? 12.474 -10.925 -21.243 1.00 94.75 222 ASP A N 1
ATOM 1712 C CA . ASP A 1 222 ? 13.387 -11.304 -22.322 1.00 94.75 222 ASP A CA 1
ATOM 1713 C C . ASP A 1 222 ? 12.635 -11.870 -23.545 1.00 94.75 222 ASP A C 1
ATOM 1715 O O . ASP A 1 222 ? 11.426 -11.682 -23.703 1.00 94.75 222 ASP A O 1
ATOM 1719 N N . GLY A 1 223 ? 13.367 -12.483 -24.480 1.00 92.19 223 GLY A N 1
ATOM 1720 C CA . GLY A 1 223 ? 12.810 -13.032 -25.720 1.00 92.19 223 GLY A CA 1
ATOM 1721 C C . GLY A 1 223 ? 12.725 -12.028 -26.874 1.00 92.19 223 GLY A C 1
ATOM 1722 O O . GLY A 1 223 ? 12.444 -12.431 -27.999 1.00 92.19 223 GLY A O 1
ATOM 1723 N N . LEU A 1 224 ? 13.059 -10.749 -26.647 1.00 93.06 224 LEU A N 1
ATOM 1724 C CA . LEU A 1 224 ? 12.993 -9.678 -27.654 1.00 93.06 224 LEU A CA 1
ATOM 1725 C C . LEU A 1 224 ? 13.753 -10.035 -28.939 1.00 93.06 224 LEU A C 1
ATOM 1727 O O . LEU A 1 224 ? 13.256 -9.817 -30.043 1.00 93.06 224 LEU A O 1
ATOM 1731 N N . VAL A 1 225 ? 14.952 -10.593 -28.776 1.00 90.06 225 VAL A N 1
ATOM 1732 C CA . VAL A 1 225 ? 15.891 -10.939 -29.855 1.00 90.06 225 VAL A CA 1
ATOM 1733 C C . VAL A 1 225 ? 15.702 -12.354 -30.394 1.00 90.06 225 VAL A C 1
ATOM 1735 O O . VAL A 1 225 ? 16.485 -12.802 -31.231 1.00 90.06 225 VAL A O 1
ATOM 1738 N N . TRP A 1 226 ? 14.683 -13.085 -29.931 1.00 89.31 226 TRP A N 1
ATOM 1739 C CA . TRP A 1 226 ? 14.453 -14.447 -30.394 1.00 89.31 226 TRP A CA 1
ATOM 1740 C C . TRP A 1 226 ? 14.189 -14.454 -31.904 1.00 89.31 226 TRP A C 1
ATOM 1742 O O . TRP A 1 226 ? 13.386 -13.670 -32.412 1.00 89.31 226 TRP A O 1
ATOM 1752 N N . ARG A 1 227 ? 14.871 -15.355 -32.616 1.00 82.19 227 ARG A N 1
ATOM 1753 C CA . ARG A 1 227 ? 14.694 -15.625 -34.049 1.00 82.19 227 ARG A CA 1
ATOM 1754 C C . ARG A 1 227 ? 14.644 -17.130 -34.263 1.00 82.19 227 ARG A C 1
ATOM 1756 O O . ARG A 1 227 ? 15.312 -17.887 -33.551 1.00 82.19 227 ARG A O 1
ATOM 1763 N N . GLN A 1 228 ? 13.904 -17.566 -35.276 1.00 74.38 228 GLN A N 1
ATOM 1764 C CA . GLN A 1 228 ? 13.906 -18.972 -35.653 1.00 74.38 228 GLN A CA 1
ATOM 1765 C C . GLN A 1 228 ? 15.220 -19.323 -36.359 1.00 74.38 228 GLN A C 1
ATOM 1767 O O . GLN A 1 228 ? 15.637 -18.650 -37.300 1.00 74.38 228 GLN A O 1
ATOM 1772 N N . LYS A 1 229 ? 15.875 -20.395 -35.908 1.00 63.12 229 LYS A N 1
ATOM 1773 C CA . LYS A 1 229 ? 17.072 -20.941 -36.560 1.00 63.12 229 LYS A CA 1
ATOM 1774 C C . LYS A 1 229 ? 16.657 -21.863 -37.718 1.00 63.12 229 LYS A C 1
ATOM 1776 O O . LYS A 1 229 ? 15.613 -22.507 -37.645 1.00 63.12 229 LYS A O 1
ATOM 1781 N N . ASP A 1 230 ? 17.471 -21.906 -38.773 1.00 57.09 230 ASP A N 1
ATOM 1782 C CA . ASP A 1 230 ? 17.360 -22.846 -39.905 1.00 57.09 230 ASP A CA 1
ATOM 1783 C C . ASP A 1 230 ? 16.114 -22.700 -40.809 1.00 57.09 230 ASP A C 1
ATOM 1785 O O . ASP A 1 230 ? 15.519 -23.680 -41.263 1.00 57.09 230 ASP A O 1
ATOM 1789 N N . VAL A 1 231 ? 15.722 -21.462 -41.128 1.00 57.59 231 VAL A N 1
ATOM 1790 C CA . VAL A 1 231 ? 14.641 -21.184 -42.090 1.00 57.59 231 VAL A CA 1
ATOM 1791 C C . VAL A 1 231 ? 15.183 -21.288 -43.518 1.00 57.59 231 VAL A C 1
ATOM 1793 O O . VAL A 1 231 ? 15.827 -20.371 -44.019 1.00 57.59 231 VAL A O 1
ATOM 1796 N N . THR A 1 232 ? 14.931 -22.409 -44.193 1.00 53.75 232 THR A N 1
ATOM 1797 C CA . THR A 1 232 ? 15.405 -22.643 -45.572 1.00 53.75 232 THR A CA 1
ATOM 1798 C C . THR A 1 232 ? 14.490 -22.048 -46.646 1.00 53.75 232 THR A C 1
ATOM 1800 O O . THR A 1 232 ? 14.973 -21.728 -47.724 1.00 53.75 232 THR A O 1
ATOM 1803 N N . THR A 1 233 ? 13.205 -21.829 -46.344 1.00 57.69 233 THR A N 1
ATOM 1804 C CA . THR A 1 233 ? 12.228 -21.100 -47.183 1.00 57.69 233 THR A CA 1
ATOM 1805 C C . THR A 1 233 ? 10.918 -20.946 -46.398 1.00 57.69 233 THR A C 1
ATOM 1807 O O . THR A 1 233 ? 10.156 -21.901 -46.390 1.00 57.69 233 THR A O 1
ATOM 1810 N N . ILE A 1 234 ? 10.651 -19.807 -45.738 1.00 51.50 234 ILE A N 1
ATOM 1811 C CA . ILE A 1 234 ? 9.333 -19.322 -45.237 1.00 51.50 234 ILE A CA 1
ATOM 1812 C C . ILE A 1 234 ? 9.473 -17.793 -44.979 1.00 51.50 234 ILE A C 1
ATOM 1814 O O . ILE A 1 234 ? 10.577 -17.327 -44.715 1.00 51.50 234 ILE A O 1
ATOM 1818 N N . GLY A 1 235 ? 8.382 -17.022 -45.124 1.00 57.62 235 GLY A N 1
ATOM 1819 C CA . GLY A 1 235 ? 8.340 -15.547 -45.207 1.00 57.62 235 GLY A CA 1
ATOM 1820 C C . GLY A 1 235 ? 8.980 -14.718 -44.075 1.00 57.62 235 GLY A C 1
ATOM 1821 O O . GLY A 1 235 ? 9.280 -15.223 -42.995 1.00 57.62 235 GLY A O 1
ATOM 1822 N N . ASP A 1 236 ? 9.140 -13.416 -44.355 1.00 58.75 236 ASP A N 1
ATOM 1823 C CA . ASP A 1 236 ? 9.937 -12.396 -43.639 1.00 58.75 236 ASP A CA 1
ATOM 1824 C C . ASP A 1 236 ? 9.889 -12.439 -42.096 1.00 58.75 236 ASP A C 1
ATOM 1826 O O . ASP A 1 236 ? 10.898 -12.176 -41.443 1.00 58.75 236 ASP A O 1
ATOM 1830 N N . ALA A 1 237 ? 8.761 -12.828 -41.492 1.00 54.62 237 ALA A N 1
ATOM 1831 C CA . ALA A 1 237 ? 8.590 -12.873 -40.035 1.00 54.62 237 ALA A CA 1
ATOM 1832 C C . ALA A 1 237 ? 9.572 -13.812 -39.303 1.00 54.62 237 ALA A C 1
ATOM 1834 O O . ALA A 1 237 ? 9.867 -13.600 -38.133 1.00 54.62 237 ALA A O 1
ATOM 1835 N N . PHE A 1 238 ? 10.117 -14.837 -39.962 1.00 61.47 238 PHE A N 1
ATOM 1836 C CA . PHE A 1 238 ? 11.055 -15.772 -39.323 1.00 61.47 238 PHE A CA 1
ATOM 1837 C C . PHE A 1 238 ? 12.531 -15.386 -39.476 1.00 61.47 238 PHE A C 1
ATOM 1839 O O . PHE A 1 238 ? 13.391 -15.999 -38.846 1.00 61.47 238 PHE A O 1
ATOM 1846 N N . GLN A 1 239 ? 12.818 -14.362 -40.284 1.00 71.44 239 GLN A N 1
ATOM 1847 C CA . GLN A 1 239 ? 14.134 -13.719 -40.355 1.00 71.44 239 GLN A CA 1
ATOM 1848 C C . GLN A 1 239 ? 14.265 -12.580 -39.333 1.00 71.44 239 GLN A C 1
ATOM 1850 O O . GLN A 1 239 ? 15.375 -12.205 -38.949 1.00 71.44 239 GLN A O 1
ATOM 1855 N N . ASN A 1 240 ? 13.126 -12.054 -38.881 1.00 83.38 240 ASN A N 1
ATOM 1856 C CA . ASN A 1 240 ? 13.043 -10.967 -37.923 1.00 83.38 240 ASN A CA 1
ATOM 1857 C C . ASN A 1 240 ? 13.077 -11.461 -36.469 1.00 83.38 240 ASN A C 1
ATOM 1859 O O . ASN A 1 240 ? 12.668 -12.578 -36.151 1.00 83.38 240 ASN A O 1
ATOM 1863 N N . THR A 1 241 ? 13.553 -10.592 -35.581 1.00 89.31 241 THR A N 1
ATOM 1864 C CA . THR A 1 241 ? 13.413 -10.725 -34.129 1.00 89.31 241 THR A CA 1
ATOM 1865 C C . THR A 1 241 ? 11.954 -10.629 -33.711 1.00 89.31 241 THR A C 1
ATOM 1867 O O . THR A 1 241 ? 11.151 -9.943 -34.353 1.00 89.31 241 THR A O 1
ATOM 1870 N N . ALA A 1 242 ? 11.624 -11.266 -32.586 1.00 91.00 242 ALA A N 1
ATOM 1871 C CA . ALA A 1 242 ? 10.282 -11.221 -32.023 1.00 91.00 242 ALA A CA 1
ATOM 1872 C C . ALA A 1 242 ? 9.776 -9.785 -31.827 1.00 91.00 242 ALA A C 1
ATOM 1874 O O . ALA A 1 242 ? 8.643 -9.475 -32.196 1.00 91.00 242 ALA A O 1
ATOM 1875 N N . ILE A 1 243 ? 10.626 -8.875 -31.339 1.00 92.62 243 ILE A N 1
ATOM 1876 C CA . ILE A 1 243 ? 10.231 -7.475 -31.142 1.00 92.62 243 ILE A CA 1
ATOM 1877 C C . ILE A 1 243 ? 9.914 -6.743 -32.456 1.00 92.62 243 ILE A C 1
ATOM 1879 O O . ILE A 1 243 ? 8.940 -5.995 -32.515 1.00 92.62 243 ILE A O 1
ATOM 1883 N N . VAL A 1 244 ? 10.670 -6.991 -33.533 1.00 90.75 244 VAL A N 1
ATOM 1884 C CA . VAL A 1 244 ? 10.399 -6.393 -34.853 1.00 90.75 244 VAL A CA 1
ATOM 1885 C C . VAL A 1 244 ? 9.067 -6.894 -35.409 1.00 90.75 244 VAL A C 1
ATOM 1887 O O . VAL A 1 244 ? 8.271 -6.098 -35.906 1.00 90.75 244 VAL A O 1
ATOM 1890 N N . ASN A 1 245 ? 8.780 -8.190 -35.264 1.00 89.81 245 ASN A N 1
ATOM 1891 C CA . ASN A 1 245 ? 7.492 -8.763 -35.657 1.00 89.81 245 ASN A CA 1
ATOM 1892 C C . ASN A 1 245 ? 6.324 -8.105 -34.911 1.00 89.81 245 ASN A C 1
ATOM 1894 O O . ASN A 1 245 ? 5.355 -7.672 -35.538 1.00 89.81 245 ASN A O 1
ATOM 1898 N N . ILE A 1 246 ? 6.438 -7.972 -33.587 1.00 92.31 246 ILE A N 1
ATOM 1899 C CA . ILE A 1 246 ? 5.423 -7.338 -32.734 1.00 92.31 246 ILE A CA 1
ATOM 1900 C C . ILE A 1 246 ? 5.180 -5.882 -33.156 1.00 92.31 246 ILE A C 1
ATOM 1902 O O . ILE A 1 246 ? 4.028 -5.476 -33.328 1.00 92.31 246 ILE A O 1
ATOM 1906 N N . ILE A 1 247 ? 6.245 -5.104 -33.376 1.00 92.75 247 ILE A N 1
ATOM 1907 C CA . ILE A 1 247 ? 6.136 -3.704 -33.812 1.00 92.75 247 ILE A CA 1
ATOM 1908 C C . ILE A 1 247 ? 5.453 -3.621 -35.180 1.00 92.75 247 ILE A C 1
ATOM 1910 O O . ILE A 1 247 ? 4.507 -2.846 -35.330 1.00 92.75 247 ILE A O 1
ATOM 1914 N N . ASN A 1 248 ? 5.858 -4.441 -36.154 1.00 91.19 248 ASN A N 1
ATOM 1915 C CA . ASN A 1 248 ? 5.248 -4.468 -37.487 1.00 91.19 248 ASN A CA 1
ATOM 1916 C C . ASN A 1 248 ? 3.750 -4.792 -37.422 1.00 91.19 248 ASN A C 1
ATOM 1918 O O . ASN A 1 248 ? 2.948 -4.117 -38.064 1.00 91.19 248 ASN A O 1
ATOM 1922 N N . ALA A 1 249 ? 3.348 -5.769 -36.604 1.00 90.00 249 ALA A N 1
ATOM 1923 C CA . ALA A 1 249 ? 1.937 -6.110 -36.427 1.00 90.00 249 ALA A CA 1
ATOM 1924 C C . ALA A 1 249 ? 1.119 -4.978 -35.788 1.00 90.00 249 ALA A C 1
ATOM 1926 O O . ALA A 1 249 ? -0.054 -4.813 -36.116 1.00 90.00 249 ALA A O 1
ATOM 1927 N N . LYS A 1 250 ? 1.717 -4.193 -34.886 1.00 92.25 250 LYS A N 1
ATOM 1928 C CA . LYS A 1 250 ? 1.022 -3.100 -34.188 1.00 92.25 250 LYS A CA 1
ATOM 1929 C C . LYS A 1 250 ? 0.961 -1.804 -34.981 1.00 92.25 250 LYS A C 1
ATOM 1931 O O . LYS A 1 250 ? 0.006 -1.051 -34.826 1.00 92.25 250 LYS A O 1
ATOM 1936 N N . THR A 1 251 ? 1.962 -1.552 -35.814 1.00 92.44 251 THR A N 1
ATOM 1937 C CA . THR A 1 251 ? 2.148 -0.266 -36.504 1.00 92.44 251 THR A CA 1
ATOM 1938 C C . THR A 1 251 ? 1.863 -0.342 -38.002 1.00 92.44 251 THR A C 1
ATOM 1940 O O . THR A 1 251 ? 1.672 0.692 -38.636 1.00 92.44 251 THR A O 1
ATOM 1943 N N . GLY A 1 252 ? 1.848 -1.546 -38.585 1.00 89.88 252 GLY A N 1
ATOM 1944 C CA . GLY A 1 252 ? 1.795 -1.756 -40.033 1.00 89.88 252 GLY A CA 1
ATOM 1945 C C . GLY A 1 252 ? 3.106 -1.433 -40.758 1.00 89.88 252 GLY A C 1
ATOM 1946 O O . GLY A 1 252 ? 3.130 -1.428 -41.989 1.00 89.88 252 GLY A O 1
ATOM 1947 N N . LEU A 1 253 ? 4.191 -1.150 -40.028 1.00 88.75 253 LEU A N 1
ATOM 1948 C CA . LEU A 1 253 ? 5.491 -0.868 -40.628 1.00 88.75 253 LEU A CA 1
ATOM 1949 C C . LEU A 1 253 ? 6.125 -2.141 -41.219 1.00 88.75 253 LEU A C 1
ATOM 1951 O O . LEU A 1 253 ? 5.943 -3.230 -40.677 1.00 88.75 253 LEU A O 1
ATOM 1955 N N . PRO A 1 254 ? 6.902 -2.027 -42.309 1.00 87.69 254 PRO A N 1
ATOM 1956 C CA . PRO A 1 254 ? 7.658 -3.138 -42.878 1.00 87.69 254 PRO A CA 1
ATOM 1957 C C . PRO A 1 254 ? 9.108 -3.163 -42.354 1.00 87.69 254 PRO A C 1
ATOM 1959 O O . PRO A 1 254 ? 10.049 -3.181 -43.148 1.00 87.69 254 PRO A O 1
ATOM 1962 N N . LEU A 1 255 ? 9.318 -3.115 -41.031 1.00 86.75 255 LEU A N 1
ATOM 1963 C CA . LEU A 1 255 ? 10.673 -3.132 -40.461 1.00 86.75 255 LEU A CA 1
ATOM 1964 C C . LEU A 1 255 ? 11.329 -4.508 -40.645 1.00 86.75 255 LEU A C 1
ATOM 1966 O O . LEU A 1 255 ? 10.665 -5.544 -40.548 1.00 86.75 255 LEU A O 1
ATOM 1970 N N . LYS A 1 256 ? 12.647 -4.520 -40.860 1.00 85.12 256 LYS A N 1
ATOM 1971 C CA . LYS A 1 256 ? 13.457 -5.740 -40.967 1.00 85.12 256 LYS A CA 1
ATOM 1972 C C . LYS A 1 256 ? 14.606 -5.712 -39.976 1.00 85.12 256 LYS A C 1
ATOM 1974 O O . LYS A 1 256 ? 15.281 -4.695 -39.845 1.00 85.12 256 LYS A O 1
ATOM 1979 N N . SER A 1 257 ? 14.871 -6.835 -39.314 1.00 81.38 257 SER A N 1
ATOM 1980 C CA . SER A 1 257 ? 15.942 -6.910 -38.311 1.00 81.38 257 SER A CA 1
ATOM 1981 C C . SER A 1 257 ? 17.341 -6.716 -38.894 1.00 81.38 257 SER A C 1
ATOM 1983 O O . SER A 1 257 ? 18.218 -6.257 -38.174 1.00 81.38 257 SER A O 1
ATOM 1985 N N . THR A 1 258 ? 17.556 -7.043 -40.171 1.00 76.12 258 THR A N 1
ATOM 1986 C CA . THR A 1 258 ? 18.835 -6.831 -40.876 1.00 76.12 258 THR A CA 1
ATOM 1987 C C . THR A 1 258 ? 19.167 -5.361 -41.093 1.00 76.12 258 THR A C 1
ATOM 1989 O O . THR A 1 258 ? 20.334 -5.016 -41.223 1.00 76.12 258 THR A O 1
ATOM 1992 N N . ASP A 1 259 ? 18.148 -4.504 -41.125 1.00 71.19 259 ASP A N 1
ATOM 1993 C CA . ASP A 1 259 ? 18.296 -3.084 -41.453 1.00 71.19 259 ASP A CA 1
ATOM 1994 C C . ASP A 1 259 ? 18.433 -2.229 -40.183 1.00 71.19 259 ASP A C 1
ATOM 1996 O O . ASP A 1 259 ? 18.557 -1.007 -40.257 1.00 71.19 259 ASP A O 1
ATOM 2000 N N . LYS A 1 260 ? 18.350 -2.866 -39.008 1.00 70.88 260 LYS A N 1
ATOM 2001 C CA . LYS A 1 260 ? 18.148 -2.234 -37.703 1.00 70.88 260 LYS A CA 1
ATOM 2002 C C . LYS A 1 260 ? 19.134 -2.773 -36.662 1.00 70.88 260 LYS A C 1
ATOM 2004 O O . LYS A 1 260 ? 18.711 -3.261 -35.622 1.00 70.88 260 LYS A O 1
ATOM 2009 N N . ASP A 1 261 ? 20.433 -2.724 -36.946 1.00 64.81 261 ASP A N 1
ATOM 2010 C CA . ASP A 1 261 ? 21.473 -3.199 -36.020 1.00 64.81 261 ASP A CA 1
ATOM 2011 C C . ASP A 1 261 ? 21.928 -2.113 -35.015 1.00 64.81 261 ASP A C 1
ATOM 2013 O O . ASP A 1 261 ? 21.698 -0.921 -35.237 1.00 64.81 261 ASP A O 1
ATOM 2017 N N . GLY A 1 262 ? 22.538 -2.527 -33.898 1.00 70.44 262 GLY A N 1
ATOM 2018 C CA . GLY A 1 262 ? 23.174 -1.668 -32.884 1.00 70.44 262 GLY A CA 1
ATOM 2019 C C . GLY A 1 262 ? 22.275 -0.571 -32.290 1.00 70.44 262 GLY A C 1
ATOM 2020 O O . GLY A 1 262 ? 21.495 -0.813 -31.364 1.00 70.44 262 GLY A O 1
ATOM 2021 N N . GLU A 1 263 ? 22.395 0.646 -32.833 1.00 74.62 263 GLU A N 1
ATOM 2022 C CA . GLU A 1 263 ? 21.716 1.885 -32.412 1.00 74.62 263 GLU A CA 1
ATOM 2023 C C . GLU A 1 263 ? 20.196 1.732 -32.284 1.00 74.62 263 GLU A C 1
ATOM 2025 O O . GLU A 1 263 ? 19.593 2.230 -31.330 1.00 74.62 263 GLU A O 1
ATOM 2030 N N . TRP A 1 264 ? 19.561 1.015 -33.215 1.00 82.31 264 TRP A N 1
ATOM 2031 C CA . TRP A 1 264 ? 18.104 0.881 -33.219 1.00 82.31 264 TRP A CA 1
ATOM 2032 C C . TRP A 1 264 ? 17.588 0.074 -32.024 1.00 82.31 264 TRP A C 1
ATOM 2034 O O . TRP A 1 264 ? 16.648 0.505 -31.359 1.00 82.31 264 TRP A O 1
ATOM 2044 N N . TYR A 1 265 ? 18.219 -1.067 -31.718 1.00 85.25 265 TYR A N 1
ATOM 2045 C CA . TYR A 1 265 ? 17.808 -1.906 -30.589 1.00 85.25 265 TYR A CA 1
ATOM 2046 C C . TYR A 1 265 ? 18.040 -1.207 -29.252 1.00 85.25 265 TYR A C 1
ATOM 2048 O O . TYR A 1 265 ? 17.187 -1.301 -28.374 1.00 85.25 265 TYR A O 1
ATOM 2056 N N . ARG A 1 266 ? 19.141 -0.459 -29.109 1.00 82.31 266 ARG A N 1
ATOM 2057 C CA . ARG A 1 266 ? 19.441 0.308 -27.889 1.00 82.31 266 ARG A CA 1
ATOM 2058 C C . ARG A 1 266 ? 18.375 1.358 -27.567 1.00 82.31 266 ARG A C 1
ATOM 2060 O O . ARG A 1 266 ? 18.071 1.579 -26.397 1.00 82.31 266 ARG A O 1
ATOM 2067 N N . ARG A 1 267 ? 17.816 2.008 -28.591 1.00 85.44 267 ARG A N 1
ATOM 2068 C CA . ARG A 1 267 ? 16.800 3.061 -28.429 1.00 85.44 267 ARG A CA 1
ATOM 2069 C C . ARG A 1 267 ? 15.393 2.525 -28.186 1.00 85.44 267 ARG A C 1
ATOM 2071 O O . ARG A 1 267 ? 14.482 3.312 -27.940 1.00 85.44 267 ARG A O 1
ATOM 2078 N N . LEU A 1 268 ? 15.195 1.204 -28.226 1.00 90.19 268 LEU A N 1
ATOM 2079 C CA . LEU A 1 268 ? 13.932 0.614 -27.804 1.00 90.19 268 LEU A CA 1
ATOM 2080 C C . LEU A 1 268 ? 13.693 0.933 -26.330 1.00 90.19 268 LEU A C 1
ATOM 2082 O O . LEU A 1 268 ? 14.536 0.664 -25.472 1.00 90.19 268 LEU A O 1
ATOM 2086 N N . ALA A 1 269 ? 12.513 1.476 -26.051 1.00 92.19 269 ALA A N 1
ATOM 2087 C CA . ALA A 1 269 ? 12.089 1.802 -24.706 1.00 92.19 269 ALA A CA 1
ATOM 2088 C C . ALA A 1 269 ? 10.719 1.205 -24.403 1.00 92.19 269 ALA A C 1
ATOM 2090 O O . ALA A 1 269 ? 9.862 1.079 -25.284 1.00 92.19 269 ALA A O 1
ATOM 2091 N N . PHE A 1 270 ? 10.515 0.857 -23.139 1.00 94.06 270 PHE A N 1
ATOM 2092 C CA . PHE A 1 270 ? 9.343 0.140 -22.673 1.00 94.06 270 PHE A CA 1
ATOM 2093 C C . PHE A 1 270 ? 8.806 0.755 -21.395 1.00 94.06 270 PHE A C 1
ATOM 2095 O O . PHE A 1 270 ? 9.562 1.181 -20.526 1.00 94.06 270 PHE A O 1
ATOM 2102 N N . LYS A 1 271 ? 7.484 0.775 -21.289 1.00 93.38 271 LYS A N 1
ATOM 2103 C CA . LYS A 1 271 ? 6.770 1.097 -20.062 1.00 93.38 271 LYS A CA 1
ATOM 2104 C C . LYS A 1 271 ? 6.208 -0.198 -19.501 1.00 93.38 271 LYS A C 1
ATOM 2106 O O . LYS A 1 271 ? 5.463 -0.893 -20.193 1.00 93.38 271 LYS A O 1
ATOM 2111 N N . VAL A 1 272 ? 6.602 -0.531 -18.276 1.00 94.50 272 VAL A N 1
ATOM 2112 C CA . VAL A 1 272 ? 6.262 -1.804 -17.634 1.00 94.50 272 VAL A CA 1
ATOM 2113 C C . VAL A 1 272 ? 5.396 -1.522 -16.418 1.00 94.50 272 VAL A C 1
ATOM 2115 O O . VAL A 1 272 ? 5.876 -0.937 -15.453 1.00 94.50 272 VAL A O 1
ATOM 2118 N N . THR A 1 273 ? 4.136 -1.947 -16.450 1.00 94.06 273 THR A N 1
ATOM 2119 C CA . THR A 1 273 ? 3.219 -1.885 -15.308 1.00 94.06 273 THR A CA 1
ATOM 2120 C C . THR A 1 273 ? 3.034 -3.284 -14.739 1.00 94.06 273 THR A C 1
ATOM 2122 O O . THR A 1 273 ? 2.635 -4.208 -15.453 1.00 94.06 273 THR A O 1
ATOM 2125 N N . TYR A 1 274 ? 3.325 -3.464 -13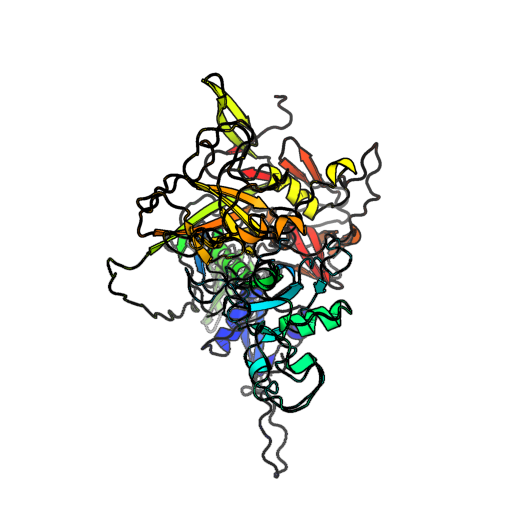.456 1.00 93.25 274 TYR A N 1
ATOM 2126 C CA . TYR A 1 274 ? 3.331 -4.775 -12.816 1.00 93.25 274 TYR A CA 1
ATOM 2127 C C . TYR A 1 274 ? 3.007 -4.686 -11.324 1.00 93.25 274 TYR A C 1
ATOM 2129 O O . TYR A 1 274 ? 3.177 -3.641 -10.698 1.00 93.25 274 TYR A O 1
ATOM 2137 N N . VAL A 1 275 ? 2.532 -5.789 -10.746 1.00 91.81 275 VAL A N 1
ATOM 2138 C CA . VAL A 1 275 ? 2.430 -5.950 -9.291 1.00 91.81 275 VAL A CA 1
ATOM 2139 C C . VAL A 1 275 ? 3.810 -6.372 -8.780 1.00 91.81 275 VAL A C 1
ATOM 2141 O O . VAL A 1 275 ? 4.284 -7.444 -9.170 1.00 91.81 275 VAL A O 1
ATOM 2144 N N . PRO A 1 276 ? 4.487 -5.555 -7.956 1.00 92.19 276 PRO A N 1
ATOM 2145 C CA . PRO A 1 276 ? 5.814 -5.875 -7.454 1.00 92.19 276 PRO A CA 1
ATOM 2146 C C . PRO A 1 276 ? 5.741 -6.793 -6.228 1.00 92.19 276 PRO A C 1
ATOM 2148 O O . PRO A 1 276 ? 4.778 -6.751 -5.459 1.00 92.19 276 PRO A O 1
ATOM 2151 N N . ILE A 1 277 ? 6.800 -7.572 -6.013 1.00 89.25 277 ILE A N 1
ATOM 2152 C CA . ILE A 1 277 ? 7.084 -8.221 -4.729 1.00 89.25 277 ILE A CA 1
ATOM 2153 C C . ILE A 1 277 ? 8.052 -7.320 -3.963 1.00 89.25 277 ILE A C 1
ATOM 2155 O O . ILE A 1 277 ? 9.158 -7.056 -4.436 1.00 89.25 277 ILE A O 1
ATOM 2159 N N . ALA A 1 278 ? 7.643 -6.850 -2.788 1.00 87.50 278 ALA A N 1
ATOM 2160 C CA . ALA A 1 278 ? 8.424 -5.928 -1.970 1.00 87.50 278 ALA A CA 1
ATOM 2161 C C . ALA A 1 278 ? 8.753 -6.511 -0.593 1.00 87.50 278 ALA A C 1
ATOM 2163 O O . ALA A 1 278 ? 8.035 -7.353 -0.057 1.00 87.50 278 ALA A O 1
ATOM 2164 N N . THR A 1 279 ? 9.823 -6.012 0.009 1.00 85.06 279 THR A N 1
ATOM 2165 C CA . THR A 1 279 ? 10.146 -6.233 1.421 1.00 85.06 279 THR A CA 1
ATOM 2166 C C . THR A 1 279 ? 10.057 -4.886 2.115 1.00 85.06 279 THR A C 1
ATOM 2168 O O . THR A 1 279 ? 10.581 -3.901 1.603 1.00 85.06 279 THR A O 1
ATOM 2171 N N . ALA A 1 280 ? 9.390 -4.827 3.263 1.00 86.25 280 ALA A N 1
ATOM 2172 C CA . ALA A 1 280 ? 9.248 -3.589 4.019 1.00 86.25 280 ALA A CA 1
ATOM 2173 C C . ALA A 1 280 ? 9.185 -3.870 5.519 1.00 86.25 280 ALA A C 1
ATOM 2175 O O . ALA A 1 280 ? 8.590 -4.852 5.968 1.00 86.25 280 ALA A O 1
ATOM 2176 N N . ARG A 1 281 ? 9.755 -2.966 6.321 1.00 87.62 281 ARG A N 1
ATOM 2177 C CA . ARG A 1 281 ? 9.517 -2.952 7.766 1.00 87.62 281 ARG A CA 1
ATOM 2178 C C . ARG A 1 281 ? 8.264 -2.155 8.061 1.00 87.62 281 ARG A C 1
ATOM 2180 O O . ARG A 1 281 ? 8.312 -0.939 8.063 1.00 87.62 281 ARG A O 1
ATOM 2187 N N . VAL A 1 282 ? 7.151 -2.832 8.293 1.00 90.50 282 VAL A N 1
ATOM 2188 C CA . VAL A 1 282 ? 5.849 -2.185 8.469 1.00 90.50 282 VAL A CA 1
ATOM 2189 C C . VAL A 1 282 ? 5.449 -2.091 9.934 1.00 90.50 282 VAL A C 1
ATOM 2191 O O . VAL A 1 282 ? 5.733 -3.001 10.715 1.00 90.50 282 VAL A O 1
ATOM 2194 N N . GLU A 1 283 ? 4.768 -1.012 10.314 1.00 91.44 283 GLU A N 1
ATOM 2195 C CA . GLU A 1 283 ? 4.280 -0.799 11.674 1.00 91.44 283 GLU A CA 1
ATOM 2196 C C . GLU A 1 283 ? 2.751 -0.696 11.703 1.00 91.44 283 GLU A C 1
ATOM 2198 O O . GLU A 1 283 ? 2.113 -0.167 10.793 1.00 91.44 283 GLU A O 1
ATOM 2203 N N . ALA A 1 284 ? 2.151 -1.192 12.782 1.00 90.69 284 ALA A N 1
ATOM 2204 C CA . ALA A 1 284 ? 0.771 -0.887 13.136 1.00 90.69 284 ALA A CA 1
ATOM 2205 C C . ALA A 1 284 ? 0.756 -0.261 14.527 1.00 90.69 284 ALA A C 1
ATOM 2207 O O . ALA A 1 284 ? 1.329 -0.810 15.470 1.00 90.69 284 ALA A O 1
ATOM 2208 N N . VAL A 1 285 ? 0.096 0.886 14.647 1.00 89.69 285 VAL A N 1
ATOM 2209 C CA . VAL A 1 285 ? -0.000 1.651 15.892 1.00 89.69 285 VAL A CA 1
ATOM 2210 C C . VAL A 1 285 ? -1.369 1.468 16.535 1.00 89.69 285 VAL A C 1
ATOM 2212 O O . VAL A 1 285 ? -2.349 1.123 15.866 1.00 89.69 285 VAL A O 1
ATOM 2215 N N . LYS A 1 286 ? -1.452 1.726 17.840 1.00 87.38 286 LYS A N 1
ATOM 2216 C CA . LYS A 1 286 ? -2.736 1.842 18.531 1.00 87.38 286 LYS A CA 1
ATOM 2217 C C . LYS A 1 286 ? -3.621 2.882 17.830 1.00 87.38 286 LYS A C 1
ATOM 2219 O O . LYS A 1 286 ? -3.143 3.969 17.513 1.00 87.38 286 LYS A O 1
ATOM 2224 N N . PRO A 1 287 ? -4.913 2.580 17.612 1.00 84.44 287 PRO A N 1
ATOM 2225 C CA . PRO A 1 287 ? -5.812 3.485 16.900 1.00 84.44 287 PRO A CA 1
ATOM 2226 C C . PRO A 1 287 ? -6.157 4.750 17.697 1.00 84.44 287 PRO A C 1
ATOM 2228 O O . PRO A 1 287 ? -6.603 5.723 17.096 1.00 84.44 287 PRO A O 1
ATOM 2231 N N . VAL A 1 288 ? -5.957 4.748 19.021 1.00 87.00 288 VAL A N 1
ATOM 2232 C CA . VAL A 1 288 ? -6.239 5.877 19.917 1.00 87.00 288 VAL A CA 1
ATOM 2233 C C . VAL A 1 288 ? -4.984 6.211 20.726 1.00 87.00 288 VAL A C 1
ATOM 2235 O O . VAL A 1 288 ? -4.356 5.316 21.294 1.00 87.00 288 VAL A O 1
ATOM 2238 N N . LEU A 1 289 ? -4.624 7.494 20.796 1.00 83.50 289 LEU A N 1
ATOM 2239 C CA . LEU A 1 289 ? -3.440 7.994 21.504 1.00 83.50 289 LEU A CA 1
ATOM 2240 C C . LEU A 1 289 ? -3.488 7.686 23.006 1.00 83.50 289 LEU A C 1
ATOM 2242 O O . LEU A 1 289 ? -2.499 7.216 23.565 1.00 83.50 289 LEU A O 1
ATOM 2246 N N . THR A 1 290 ? -4.659 7.853 23.629 1.00 77.69 290 THR A N 1
ATOM 2247 C CA . THR A 1 290 ? -4.869 7.604 25.068 1.00 77.69 290 THR A CA 1
ATOM 2248 C C . THR A 1 290 ? -4.709 6.135 25.479 1.00 77.69 290 THR A C 1
ATOM 2250 O O . THR A 1 290 ? -4.427 5.864 26.641 1.00 77.69 290 THR A O 1
ATOM 2253 N N . ASP A 1 291 ? -4.777 5.191 24.533 1.00 70.69 291 ASP A N 1
ATOM 2254 C CA . ASP A 1 291 ? -4.551 3.753 24.762 1.00 70.69 291 ASP A CA 1
ATOM 2255 C C . ASP A 1 291 ? -3.064 3.364 24.645 1.00 70.69 291 ASP A C 1
ATOM 2257 O O . ASP A 1 291 ? -2.719 2.257 24.222 1.00 70.69 291 ASP A O 1
ATOM 2261 N N . GLY A 1 292 ? -2.164 4.301 24.949 1.00 62.94 292 GLY A N 1
ATOM 2262 C CA . GLY A 1 292 ? -0.723 4.120 24.800 1.00 62.94 292 GLY A CA 1
ATOM 2263 C C . GLY A 1 292 ? -0.209 4.321 23.371 1.00 62.94 292 GLY A C 1
ATOM 2264 O O . GLY A 1 292 ? 0.943 3.990 23.099 1.00 62.94 292 GLY A O 1
ATOM 2265 N N . GLY A 1 293 ? -1.007 4.886 22.457 1.00 59.00 293 GLY A N 1
ATOM 2266 C CA . GLY A 1 293 ? -0.586 5.185 21.079 1.00 59.00 293 GLY A CA 1
ATOM 2267 C C . GLY A 1 293 ? 0.507 6.250 20.955 1.00 59.00 293 GLY A C 1
ATOM 2268 O O . GLY A 1 293 ? 1.194 6.309 19.934 1.00 59.00 293 GLY A O 1
ATOM 2269 N N . GLU A 1 294 ? 0.721 7.042 22.005 1.00 63.16 294 GLU A N 1
ATOM 2270 C CA . GLU A 1 294 ? 1.875 7.942 22.127 1.00 63.16 294 GLU A CA 1
ATOM 2271 C C . GLU A 1 294 ? 3.175 7.194 22.457 1.00 63.16 294 GLU A C 1
ATOM 2273 O O . GLU A 1 294 ? 4.264 7.690 22.173 1.00 63.16 294 GLU A O 1
ATOM 2278 N N . THR A 1 295 ? 3.086 5.989 23.030 1.00 65.44 295 THR A N 1
ATOM 2279 C CA . THR A 1 295 ? 4.273 5.258 23.481 1.00 65.44 295 THR A CA 1
ATOM 2280 C C . THR A 1 295 ? 5.095 4.747 22.301 1.00 65.44 295 THR A C 1
ATOM 2282 O O . THR A 1 295 ? 4.574 4.244 21.303 1.00 65.44 295 THR A O 1
ATOM 2285 N N . SER A 1 296 ? 6.417 4.847 22.426 1.00 69.06 296 SER A N 1
ATOM 2286 C CA . SER A 1 296 ? 7.367 4.355 21.427 1.00 69.06 296 SER A CA 1
ATOM 2287 C C . SER A 1 296 ? 7.653 2.854 21.548 1.00 69.06 296 SER A C 1
ATOM 2289 O O . SER A 1 296 ? 8.335 2.307 20.680 1.00 69.06 296 SER A O 1
ATOM 2291 N N . ASN A 1 297 ? 7.130 2.179 22.585 1.00 78.69 297 ASN A N 1
ATOM 2292 C CA . ASN A 1 297 ? 7.382 0.756 22.799 1.00 78.69 297 ASN A CA 1
ATOM 2293 C C . ASN A 1 297 ? 6.794 -0.081 21.656 1.00 78.69 297 ASN A C 1
ATOM 2295 O O . ASN A 1 297 ? 5.606 0.035 21.332 1.00 78.69 297 ASN A O 1
ATOM 2299 N N . ALA A 1 298 ? 7.641 -0.929 21.077 1.00 81.50 298 ALA A N 1
ATOM 2300 C CA . ALA A 1 298 ? 7.346 -1.723 19.900 1.00 81.50 298 ALA A CA 1
ATOM 2301 C C . ALA A 1 298 ? 7.547 -3.210 20.185 1.00 81.50 298 ALA A C 1
ATOM 2303 O O . ALA A 1 298 ? 8.638 -3.625 20.575 1.00 81.50 298 ALA A O 1
ATOM 2304 N N . LEU A 1 299 ? 6.522 -4.020 19.926 1.00 83.19 299 LEU A N 1
ATOM 2305 C CA . LEU A 1 299 ? 6.664 -5.477 19.911 1.00 83.19 299 LEU A CA 1
ATOM 2306 C C . LEU A 1 299 ? 6.907 -5.977 18.485 1.00 83.19 299 LEU A C 1
ATOM 2308 O O . LEU A 1 299 ? 6.362 -5.448 17.516 1.00 83.19 299 LEU A O 1
ATOM 2312 N N . VAL A 1 300 ? 7.722 -7.021 18.351 1.00 82.81 300 VAL A N 1
ATOM 2313 C CA . VAL A 1 300 ? 7.988 -7.648 17.051 1.00 82.81 300 VAL A CA 1
ATOM 2314 C C . VAL A 1 300 ? 6.823 -8.560 16.673 1.00 82.81 300 VAL A C 1
ATOM 2316 O O . VAL A 1 300 ? 6.425 -9.429 17.449 1.00 82.81 300 VAL A O 1
ATOM 2319 N N . TYR A 1 301 ? 6.297 -8.387 15.463 1.00 82.12 301 TYR A N 1
ATOM 2320 C CA . TYR A 1 301 ? 5.231 -9.205 14.898 1.00 82.12 301 TYR A CA 1
ATOM 2321 C C . TYR A 1 301 ? 5.740 -9.990 13.687 1.00 82.12 301 TYR A C 1
ATOM 2323 O O . TYR A 1 301 ? 6.220 -9.413 12.709 1.00 82.12 301 TYR A O 1
ATOM 2331 N N . ASN A 1 302 ? 5.631 -11.317 13.747 1.00 74.56 302 ASN A N 1
ATOM 2332 C CA . ASN A 1 302 ? 6.154 -12.200 12.708 1.00 74.56 302 ASN A CA 1
ATOM 2333 C C . ASN A 1 302 ? 5.113 -12.489 11.623 1.00 74.56 302 ASN A C 1
ATOM 2335 O O . ASN A 1 302 ? 3.956 -12.817 11.904 1.00 74.56 302 ASN A O 1
ATOM 2339 N N . GLN A 1 303 ? 5.567 -12.446 10.374 1.00 70.12 303 GLN A N 1
ATOM 2340 C CA . GLN A 1 303 ? 4.800 -12.901 9.225 1.00 70.12 303 GLN A CA 1
ATOM 2341 C C . GLN A 1 303 ? 4.704 -14.434 9.230 1.00 70.12 303 GLN A C 1
ATOM 2343 O O . GLN A 1 303 ? 5.697 -15.128 9.426 1.00 70.12 303 GLN A O 1
ATOM 2348 N N . GLY A 1 304 ? 3.494 -14.964 9.023 1.00 63.84 304 GLY A N 1
ATOM 2349 C CA . GLY A 1 304 ? 3.242 -16.413 9.021 1.00 63.84 304 GLY A CA 1
ATOM 2350 C C . GLY A 1 304 ? 3.207 -17.069 7.635 1.00 63.84 304 GLY A C 1
ATOM 2351 O O . GLY A 1 304 ? 3.352 -18.282 7.545 1.00 63.84 304 GLY A O 1
ATOM 2352 N N . ALA A 1 305 ? 2.999 -16.294 6.566 1.00 64.62 305 ALA A N 1
ATOM 2353 C CA . ALA A 1 305 ? 2.883 -16.790 5.190 1.00 64.62 305 ALA A CA 1
ATOM 2354 C C . ALA A 1 305 ? 4.130 -16.436 4.366 1.00 64.62 305 ALA A C 1
ATOM 2356 O O . ALA A 1 305 ? 4.756 -15.413 4.625 1.00 64.62 305 ALA A O 1
ATOM 2357 N N . ASN A 1 306 ? 4.475 -17.236 3.352 1.00 71.56 306 ASN A N 1
ATOM 2358 C CA . ASN A 1 306 ? 5.646 -16.965 2.502 1.00 71.56 306 ASN A CA 1
ATOM 2359 C C . ASN A 1 306 ? 5.482 -15.725 1.618 1.00 71.56 306 ASN A C 1
ATOM 2361 O O . ASN A 1 306 ? 6.473 -15.070 1.315 1.00 71.56 306 ASN A O 1
ATOM 2365 N N . VAL A 1 307 ? 4.249 -15.439 1.204 1.00 74.25 307 VAL A N 1
ATOM 2366 C CA . VAL A 1 307 ? 3.830 -14.242 0.472 1.00 74.25 307 VAL A CA 1
ATOM 2367 C C . VAL A 1 307 ? 2.682 -13.641 1.269 1.00 74.25 307 VAL A C 1
ATOM 2369 O O . VAL A 1 307 ? 1.799 -14.378 1.723 1.00 74.25 307 VAL A O 1
ATOM 2372 N N . ALA A 1 308 ? 2.717 -12.332 1.495 1.00 79.50 308 ALA A N 1
ATOM 2373 C CA . ALA A 1 308 ? 1.719 -11.648 2.303 1.00 79.50 308 ALA A CA 1
ATOM 2374 C C . ALA A 1 308 ? 1.032 -10.547 1.498 1.00 79.50 308 ALA A C 1
ATOM 2376 O O . ALA A 1 308 ? 1.656 -9.583 1.064 1.00 79.50 308 ALA A O 1
ATOM 2377 N N . GLU A 1 309 ? -0.283 -10.682 1.356 1.00 84.06 309 GLU A N 1
ATOM 2378 C CA . GLU A 1 309 ? -1.115 -9.641 0.771 1.00 84.06 309 GLU A CA 1
ATOM 2379 C C . GLU A 1 309 ? -1.193 -8.447 1.738 1.00 84.06 309 GLU A C 1
ATOM 2381 O O . GLU A 1 309 ? -1.571 -8.609 2.904 1.00 84.06 309 GLU A O 1
ATOM 2386 N N . THR A 1 310 ? -0.824 -7.247 1.283 1.00 86.31 310 THR A N 1
ATOM 2387 C CA . THR A 1 310 ? -0.676 -6.060 2.151 1.00 86.31 310 THR A CA 1
ATOM 2388 C C . THR A 1 310 ? -1.974 -5.683 2.861 1.00 86.31 310 THR A C 1
ATOM 2390 O O . THR A 1 310 ? -1.957 -5.395 4.060 1.00 86.31 310 THR A O 1
ATOM 2393 N N . SER A 1 311 ? -3.108 -5.747 2.156 1.00 81.62 311 SER A N 1
ATOM 2394 C CA . SER A 1 311 ? -4.433 -5.433 2.702 1.00 81.62 311 SER A CA 1
ATOM 2395 C C . SER A 1 311 ? -4.825 -6.399 3.825 1.00 81.62 311 SER A C 1
ATOM 2397 O O . SER A 1 311 ? -5.306 -5.980 4.880 1.00 81.62 311 SER A O 1
ATOM 2399 N N . PHE A 1 312 ? -4.557 -7.691 3.637 1.00 83.19 312 PHE A N 1
ATOM 2400 C CA . PHE A 1 312 ? -4.770 -8.715 4.652 1.00 83.19 312 PHE A CA 1
ATOM 2401 C C . PHE A 1 312 ? -3.836 -8.535 5.847 1.00 83.19 312 PHE A C 1
ATOM 2403 O O . PHE A 1 312 ? -4.278 -8.537 7.000 1.00 83.19 312 PHE A O 1
ATOM 2410 N N . TYR A 1 313 ? -2.542 -8.391 5.576 1.00 86.94 313 TYR A N 1
ATOM 2411 C CA . TYR A 1 313 ? -1.524 -8.346 6.611 1.00 86.94 313 TYR A CA 1
ATOM 2412 C C . TYR A 1 313 ? -1.670 -7.104 7.496 1.00 86.94 313 TYR A C 1
ATOM 2414 O O . TYR A 1 313 ? -1.608 -7.210 8.724 1.00 86.94 313 TYR A O 1
ATOM 2422 N N . GLY A 1 314 ? -1.981 -5.958 6.884 1.00 88.38 314 GLY A N 1
ATOM 2423 C CA . GLY A 1 314 ? -2.282 -4.715 7.586 1.00 88.38 314 GLY A CA 1
ATOM 2424 C C . GLY A 1 314 ? -3.514 -4.826 8.478 1.00 88.38 314 GLY A C 1
ATOM 2425 O O . GLY A 1 314 ? -3.462 -4.418 9.638 1.00 88.38 314 GLY A O 1
ATOM 2426 N N . GLU A 1 315 ? -4.598 -5.447 7.998 1.00 85.38 315 GLU A N 1
ATOM 2427 C CA . GLU A 1 315 ? -5.784 -5.697 8.827 1.00 85.38 315 GLU A CA 1
ATOM 2428 C C . GLU A 1 315 ? -5.482 -6.626 10.001 1.00 85.38 315 GLU A C 1
ATOM 2430 O O . GLU A 1 315 ? -5.855 -6.334 11.139 1.00 85.38 315 GLU A O 1
ATOM 2435 N N . LYS A 1 316 ? -4.737 -7.705 9.761 1.00 84.94 316 LYS A N 1
ATOM 2436 C CA . LYS A 1 316 ? -4.333 -8.637 10.816 1.00 84.94 316 LYS A CA 1
ATOM 2437 C C . LYS A 1 316 ? -3.514 -7.933 11.904 1.00 84.94 316 LYS A C 1
ATOM 2439 O O . LYS A 1 316 ? -3.788 -8.120 13.094 1.00 84.94 316 LYS A O 1
ATOM 2444 N N . MET A 1 317 ? -2.540 -7.107 11.512 1.00 88.00 317 MET A N 1
ATOM 2445 C CA . MET A 1 317 ? -1.717 -6.322 12.438 1.00 88.00 317 MET A CA 1
ATOM 2446 C C . MET A 1 317 ? -2.542 -5.260 13.179 1.00 88.00 317 MET A C 1
ATOM 2448 O O . MET A 1 317 ? -2.419 -5.154 14.400 1.00 88.00 317 MET A O 1
ATOM 2452 N N . ARG A 1 318 ? -3.450 -4.551 12.495 1.00 88.00 318 ARG A N 1
ATOM 2453 C CA . ARG A 1 318 ? -4.398 -3.598 13.106 1.00 88.00 318 ARG A CA 1
ATOM 2454 C C . ARG A 1 318 ? -5.234 -4.257 14.203 1.00 88.00 318 ARG A C 1
ATOM 2456 O O . ARG A 1 318 ? -5.374 -3.711 15.297 1.00 88.00 318 ARG A O 1
ATOM 2463 N N . GLY A 1 319 ? -5.747 -5.455 13.931 1.00 82.88 319 GLY A N 1
ATOM 2464 C CA . GLY A 1 319 ? -6.473 -6.248 14.918 1.00 82.88 319 GLY A CA 1
ATOM 2465 C C . GLY A 1 319 ? -5.595 -6.651 16.100 1.00 82.88 319 GLY A C 1
ATOM 2466 O O . GLY A 1 319 ? -6.030 -6.555 17.245 1.00 82.88 319 GLY A O 1
ATOM 2467 N N . ALA A 1 320 ? -4.361 -7.087 15.839 1.00 82.75 320 ALA A N 1
ATOM 2468 C CA . ALA A 1 320 ? -3.426 -7.502 16.881 1.00 82.75 320 ALA A CA 1
ATOM 2469 C C . ALA A 1 320 ? -3.077 -6.353 17.841 1.00 82.75 320 ALA A C 1
ATOM 2471 O O . ALA A 1 320 ? -3.303 -6.494 19.042 1.00 82.75 320 ALA A O 1
ATOM 2472 N N . ILE A 1 321 ? -2.617 -5.201 17.338 1.00 85.12 321 ILE A N 1
ATOM 2473 C CA . ILE A 1 321 ? -2.222 -4.066 18.193 1.00 85.12 321 ILE A CA 1
ATOM 2474 C C . ILE A 1 321 ? -3.388 -3.510 19.014 1.00 85.12 321 ILE A C 1
ATOM 2476 O O . ILE A 1 321 ? -3.215 -3.130 20.171 1.00 85.12 321 ILE A O 1
ATOM 2480 N N . ALA A 1 322 ? -4.606 -3.518 18.467 1.00 80.81 322 ALA A N 1
ATOM 2481 C CA . ALA A 1 322 ? -5.790 -3.089 19.204 1.00 80.81 322 ALA A CA 1
ATOM 2482 C C . ALA A 1 322 ? -6.048 -3.944 20.462 1.00 80.81 322 ALA A C 1
ATOM 2484 O O . ALA A 1 322 ? -6.620 -3.433 21.427 1.00 80.81 322 ALA A O 1
ATOM 2485 N N . ARG A 1 323 ? -5.603 -5.208 20.481 1.00 76.75 323 ARG A N 1
ATOM 2486 C CA . ARG A 1 323 ? -5.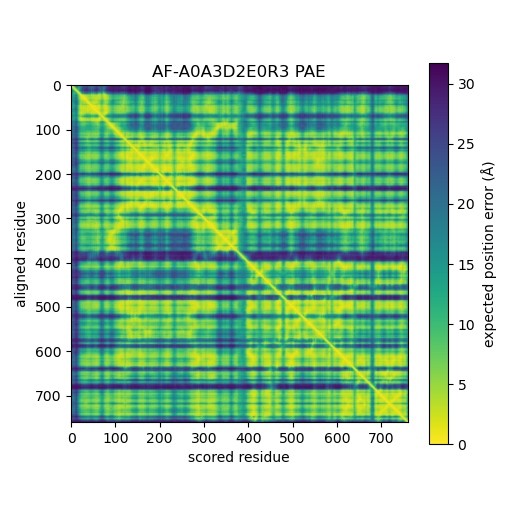809 -6.160 21.587 1.00 76.75 323 ARG A CA 1
ATOM 2487 C C . ARG A 1 323 ? -4.647 -6.251 22.575 1.00 76.75 323 ARG A C 1
ATOM 2489 O O . ARG A 1 323 ? -4.900 -6.501 23.745 1.00 76.75 323 ARG A O 1
ATOM 2496 N N . LEU A 1 324 ? -3.409 -6.066 22.115 1.00 78.94 324 LEU A N 1
ATOM 2497 C CA . LEU A 1 324 ? -2.208 -6.171 22.957 1.00 78.94 324 LEU A CA 1
ATOM 2498 C C . LEU A 1 324 ? -2.199 -5.107 24.056 1.00 78.94 324 LEU A C 1
ATOM 2500 O O . LEU A 1 324 ? -2.597 -3.982 23.786 1.00 78.94 324 LEU A O 1
ATOM 2504 N N . GLY A 1 325 ? -1.736 -5.419 25.266 1.00 72.56 325 GLY A N 1
ATOM 2505 C CA . GLY A 1 325 ? -1.525 -4.402 26.305 1.00 72.56 325 GLY A CA 1
ATOM 2506 C C . GLY A 1 325 ? -2.799 -3.653 26.704 1.00 72.56 325 GLY A C 1
ATOM 2507 O O . GLY A 1 325 ? -2.761 -2.443 26.902 1.00 72.56 325 GLY A O 1
ATOM 2508 N N . GLN A 1 326 ? -3.936 -4.352 26.719 1.00 75.19 326 GLN A N 1
ATOM 2509 C CA . GLN A 1 326 ? -5.224 -3.828 27.177 1.00 75.19 326 GLN A CA 1
ATOM 2510 C C . GLN A 1 326 ? -5.497 -4.275 28.614 1.00 75.19 326 GLN A C 1
ATOM 2512 O O . GLN A 1 326 ? -5.095 -5.371 29.004 1.00 75.19 326 GLN A O 1
ATOM 2517 N N . ASP A 1 327 ? -6.259 -3.474 29.357 1.00 77.81 327 ASP A N 1
ATOM 2518 C CA . ASP A 1 327 ? -6.740 -3.846 30.688 1.00 77.81 327 ASP A CA 1
ATOM 2519 C C . ASP A 1 327 ? -7.653 -5.074 30.602 1.00 77.81 327 ASP A C 1
ATOM 2521 O O . ASP A 1 327 ? -8.702 -5.049 29.940 1.00 77.81 327 ASP A O 1
ATOM 2525 N N . VAL A 1 328 ? -7.267 -6.136 31.305 1.00 82.88 328 VAL A N 1
ATOM 2526 C CA . VAL A 1 328 ? -8.052 -7.360 31.444 1.00 82.88 328 VAL A CA 1
ATOM 2527 C C . VAL A 1 328 ? -8.687 -7.373 32.823 1.00 82.88 328 VAL A C 1
ATOM 2529 O O . VAL A 1 328 ? -8.006 -7.319 33.844 1.00 82.88 328 VAL A O 1
ATOM 2532 N N . GLU A 1 329 ? -10.010 -7.458 32.852 1.00 88.19 329 GLU A N 1
ATOM 2533 C CA . GLU A 1 329 ? -10.793 -7.504 34.078 1.00 88.19 329 GLU A CA 1
ATOM 2534 C C . GLU A 1 329 ? -11.474 -8.864 34.211 1.00 88.19 329 GLU A C 1
ATOM 2536 O O . GLU A 1 329 ? -12.199 -9.285 33.316 1.00 88.19 329 GLU A O 1
ATOM 2541 N N . GLN A 1 330 ? -11.288 -9.550 35.331 1.00 90.44 330 GLN A N 1
ATOM 2542 C CA . GLN A 1 330 ? -11.982 -10.803 35.613 1.00 90.44 330 GLN A CA 1
ATOM 2543 C C . GLN A 1 330 ? -13.102 -10.560 36.608 1.00 90.44 330 GLN A C 1
ATOM 2545 O O . GLN A 1 330 ? -12.889 -9.932 37.644 1.00 90.44 330 GLN A O 1
ATOM 2550 N N . ARG A 1 331 ? -14.299 -11.069 36.308 1.00 92.69 331 ARG A N 1
ATOM 2551 C CA . ARG A 1 331 ? -15.449 -11.011 37.214 1.00 92.69 331 ARG A CA 1
ATOM 2552 C C . ARG A 1 331 ? -16.056 -12.383 37.400 1.00 92.69 331 ARG A C 1
ATOM 2554 O O . ARG A 1 331 ? -16.282 -13.095 36.425 1.00 92.69 331 ARG A O 1
ATOM 2561 N N . THR A 1 332 ? -16.395 -12.725 38.635 1.00 93.25 332 THR A N 1
ATOM 2562 C CA . THR A 1 332 ? -17.044 -14.006 38.940 1.00 93.25 332 THR A CA 1
ATOM 2563 C C . THR A 1 332 ? -18.480 -13.802 39.403 1.00 93.25 332 THR A C 1
ATOM 2565 O O . THR A 1 332 ? -18.763 -12.945 40.244 1.00 93.25 332 THR A O 1
ATOM 2568 N N . TYR A 1 333 ? -19.382 -14.628 38.878 1.00 93.25 333 TYR A N 1
ATOM 2569 C CA . TYR A 1 333 ? -20.818 -14.611 39.136 1.00 93.25 333 TYR A CA 1
ATOM 2570 C C . TYR A 1 333 ? -21.321 -16.019 39.457 1.00 93.25 333 TYR A C 1
ATOM 2572 O O . TYR A 1 333 ? -20.846 -16.997 38.886 1.00 93.25 333 TYR A O 1
ATOM 2580 N N . ASP A 1 334 ? -22.343 -16.117 40.306 1.00 92.56 334 ASP A N 1
ATOM 2581 C CA . ASP A 1 334 ? -23.112 -17.351 40.479 1.00 92.56 334 ASP A CA 1
ATOM 2582 C C . ASP A 1 334 ? -24.445 -17.210 39.723 1.00 92.56 334 ASP A C 1
ATOM 2584 O O . ASP A 1 334 ? -25.301 -16.401 40.096 1.00 92.56 334 ASP A O 1
ATOM 2588 N N . ILE A 1 335 ? -24.636 -17.999 38.664 1.00 90.31 335 ILE A N 1
ATOM 2589 C CA . ILE A 1 335 ? -25.882 -18.056 37.884 1.00 90.31 335 ILE A CA 1
ATOM 2590 C C . ILE A 1 335 ? -26.655 -19.348 38.184 1.00 90.31 335 ILE A C 1
ATOM 2592 O O . ILE A 1 335 ? -26.092 -20.345 38.640 1.00 90.31 335 ILE A O 1
ATOM 2596 N N . LYS A 1 336 ? -27.972 -19.345 37.939 1.00 85.25 336 LYS A N 1
ATOM 2597 C CA . LYS A 1 336 ? -28.850 -20.490 38.257 1.00 85.25 336 LYS A CA 1
ATOM 2598 C C . LYS A 1 336 ? -29.197 -21.357 37.050 1.00 85.25 336 LYS A C 1
ATOM 2600 O O . LYS A 1 336 ? -29.622 -22.492 37.222 1.00 85.25 336 LYS A O 1
ATOM 2605 N N . THR A 1 337 ? -29.081 -20.815 35.839 1.00 82.31 337 THR A N 1
ATOM 2606 C CA . THR A 1 337 ? -29.524 -21.476 34.603 1.00 82.31 337 THR A CA 1
ATOM 2607 C C . THR A 1 337 ? -28.574 -21.179 33.451 1.00 82.31 337 THR A C 1
ATOM 2609 O O . THR A 1 337 ? -28.014 -20.088 33.380 1.00 82.31 337 THR A O 1
ATOM 2612 N N . TYR A 1 338 ? -28.453 -22.115 32.506 1.00 79.06 338 TYR A N 1
ATOM 2613 C CA . TYR A 1 338 ? -27.658 -21.927 31.286 1.00 79.06 338 TYR A CA 1
ATOM 2614 C C . TYR A 1 338 ? -28.109 -20.729 30.444 1.00 79.06 338 TYR A C 1
ATOM 2616 O O . TYR A 1 338 ? -27.285 -20.077 29.820 1.00 79.06 338 TYR A O 1
ATOM 2624 N N . SER A 1 339 ? -29.400 -20.390 30.457 1.00 80.12 339 SER A N 1
ATOM 2625 C CA . SER A 1 339 ? -29.9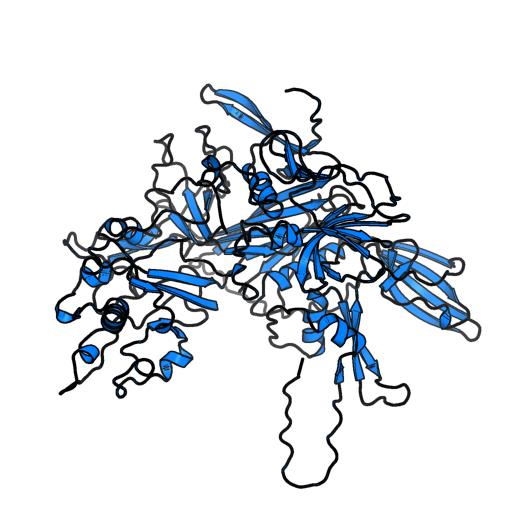32 -19.229 29.731 1.00 80.12 339 SER A CA 1
ATOM 2626 C C . SER A 1 339 ? -29.407 -17.883 30.239 1.00 80.12 339 SER A C 1
ATOM 2628 O O . SER A 1 339 ? -29.519 -16.889 29.531 1.00 80.12 339 SER A O 1
ATOM 2630 N N . GLN A 1 340 ? -28.873 -17.833 31.463 1.00 83.88 340 GLN A N 1
ATOM 2631 C CA . GLN A 1 340 ? -28.253 -16.634 32.037 1.00 83.88 340 GLN A CA 1
ATOM 2632 C C . GLN A 1 340 ? -26.754 -16.548 31.742 1.00 83.88 340 GLN A C 1
ATOM 2634 O O . GLN A 1 340 ? -26.137 -15.535 32.059 1.00 83.88 340 GLN A O 1
ATOM 2639 N N . MET A 1 341 ? -26.161 -17.603 31.179 1.00 86.75 341 MET A N 1
ATOM 2640 C CA . MET A 1 341 ? -24.754 -17.596 30.816 1.00 86.75 341 MET A CA 1
ATOM 2641 C C . MET A 1 341 ? -24.571 -16.645 29.628 1.00 86.75 341 MET A C 1
ATOM 2643 O O . MET A 1 341 ? -25.228 -16.833 28.599 1.00 86.75 341 MET A O 1
ATOM 2647 N N . PRO A 1 342 ? -23.715 -15.617 29.750 1.00 87.50 342 PRO A N 1
ATOM 2648 C CA . PRO A 1 342 ? -23.411 -14.768 28.617 1.00 87.50 342 PRO A CA 1
ATOM 2649 C C . PRO A 1 342 ? -22.665 -15.565 27.544 1.00 87.50 342 PRO A C 1
ATOM 2651 O O . PRO A 1 342 ? -22.186 -16.677 27.778 1.00 87.50 342 PRO A O 1
ATOM 2654 N N . LYS A 1 343 ? -22.557 -14.993 26.350 1.00 82.31 343 LYS A N 1
ATOM 2655 C CA . LYS A 1 343 ? -21.768 -15.556 25.255 1.00 82.31 343 LYS A CA 1
ATOM 2656 C C . LYS A 1 343 ? -20.485 -14.760 25.071 1.00 82.31 343 LYS A C 1
ATOM 2658 O O . LYS A 1 343 ? -20.457 -13.540 25.231 1.00 82.31 343 LYS A O 1
ATOM 2663 N N . VAL A 1 344 ? -19.429 -15.469 24.693 1.00 77.50 344 VAL A N 1
ATOM 2664 C CA . VAL A 1 344 ? -18.174 -14.863 24.242 1.00 77.50 344 VAL A CA 1
ATOM 2665 C C . VAL A 1 344 ? -18.480 -13.917 23.074 1.00 77.50 344 VAL A C 1
ATOM 2667 O O . VAL A 1 344 ? -19.241 -14.265 22.175 1.00 77.50 344 VAL A O 1
ATOM 2670 N N . GLY A 1 345 ? -17.932 -12.703 23.119 1.00 72.94 345 GLY A N 1
ATOM 2671 C CA . GLY A 1 345 ? -18.180 -11.649 22.130 1.00 72.94 345 GLY A CA 1
ATOM 2672 C C . GLY A 1 345 ? -19.302 -10.661 22.481 1.00 72.94 345 GLY A C 1
ATOM 2673 O O . GLY A 1 345 ? -19.360 -9.603 21.856 1.00 72.94 345 GLY A O 1
ATOM 2674 N N . GLN A 1 346 ? -20.142 -10.939 23.488 1.00 81.44 346 GLN A N 1
ATOM 2675 C CA . GLN A 1 346 ? -21.129 -9.972 23.992 1.00 81.44 346 GLN A CA 1
ATOM 2676 C C . GLN A 1 346 ? -20.470 -8.856 24.821 1.00 81.44 346 GLN A C 1
ATOM 2678 O O . GLN A 1 346 ? -19.364 -9.015 25.347 1.00 81.44 346 GLN A O 1
ATOM 2683 N N . ILE A 1 347 ? -21.167 -7.726 24.951 1.00 80.69 347 ILE A N 1
ATOM 2684 C CA . ILE A 1 347 ? -20.737 -6.564 25.737 1.00 80.69 347 ILE A CA 1
ATOM 2685 C C . ILE A 1 347 ? -21.359 -6.619 27.135 1.00 80.69 347 ILE A C 1
ATOM 2687 O O . ILE A 1 347 ? -22.579 -6.696 27.270 1.00 80.69 347 ILE A O 1
ATOM 2691 N N . LEU A 1 348 ? -20.529 -6.511 28.170 1.00 85.56 348 LEU A N 1
ATOM 2692 C CA . LEU A 1 348 ? -20.935 -6.350 29.565 1.00 85.56 348 LEU A CA 1
ATOM 2693 C C . LEU A 1 348 ? -20.270 -5.088 30.124 1.00 85.56 348 LEU A C 1
ATOM 2695 O O . LEU A 1 348 ? -19.047 -4.969 30.105 1.00 85.56 348 LEU A O 1
ATOM 2699 N N . ASP A 1 349 ? -21.077 -4.124 30.575 1.00 82.25 349 ASP A N 1
ATOM 2700 C CA . ASP A 1 349 ? -20.628 -2.826 31.110 1.00 82.25 349 ASP A CA 1
ATOM 2701 C C . ASP A 1 349 ? -19.612 -2.089 30.216 1.00 82.25 349 ASP A C 1
ATOM 2703 O O . ASP A 1 349 ? -18.635 -1.507 30.682 1.00 82.25 349 ASP A O 1
ATOM 2707 N N . GLY A 1 350 ? -19.829 -2.133 28.898 1.00 76.25 350 GLY A N 1
ATOM 2708 C CA . GLY A 1 350 ? -18.966 -1.472 27.915 1.00 76.25 350 GLY A CA 1
ATOM 2709 C C . GLY A 1 350 ? -17.663 -2.212 27.579 1.00 76.25 350 GLY A C 1
ATOM 2710 O O . GLY A 1 350 ? -16.894 -1.701 26.768 1.00 76.25 350 GLY A O 1
ATOM 2711 N N . LYS A 1 351 ? -17.419 -3.406 28.138 1.00 79.25 351 LYS A N 1
ATOM 2712 C CA . LYS A 1 351 ? -16.278 -4.279 27.806 1.00 79.25 351 LYS A CA 1
ATOM 2713 C C . LYS A 1 351 ? -16.742 -5.565 27.117 1.00 79.25 351 LYS A C 1
ATOM 2715 O O . LYS A 1 351 ? -17.838 -6.055 27.379 1.00 79.25 351 LYS A O 1
ATOM 2720 N N . TYR A 1 352 ? -15.910 -6.128 26.246 1.00 79.69 352 TYR A N 1
ATOM 2721 C CA . TYR A 1 352 ? -16.188 -7.399 25.573 1.00 79.69 352 TYR A CA 1
ATOM 2722 C C . TYR A 1 352 ? -15.865 -8.584 26.470 1.00 79.69 352 TYR A C 1
ATOM 2724 O O . TYR A 1 352 ? -14.801 -8.622 27.086 1.00 79.69 352 TYR A O 1
ATOM 2732 N N . ILE A 1 353 ? -16.739 -9.588 26.466 1.00 81.62 353 ILE A N 1
ATOM 2733 C CA . ILE A 1 353 ? -16.487 -10.879 27.107 1.00 81.62 353 ILE A CA 1
ATOM 2734 C C . ILE A 1 353 ? -15.554 -11.703 26.216 1.00 81.62 353 ILE A C 1
ATOM 2736 O O . ILE A 1 353 ? -15.958 -12.170 25.151 1.00 81.62 353 ILE A O 1
ATOM 2740 N N . ALA A 1 354 ? -14.311 -11.873 26.658 1.00 77.56 354 ALA A N 1
ATOM 2741 C CA . ALA A 1 354 ? -13.240 -12.576 25.959 1.00 77.56 354 ALA A CA 1
ATOM 2742 C C . ALA A 1 354 ? -13.244 -14.091 26.209 1.00 77.56 354 ALA A C 1
ATOM 2744 O O . ALA A 1 354 ? -13.102 -14.885 25.277 1.00 77.56 354 ALA A O 1
ATOM 2745 N N . THR A 1 355 ? -13.412 -14.503 27.465 1.00 80.44 355 THR A N 1
ATOM 2746 C CA . THR A 1 355 ? -13.529 -15.911 27.865 1.00 80.44 355 THR A CA 1
ATOM 2747 C C . THR A 1 355 ? -14.584 -16.055 28.946 1.00 80.44 355 THR A C 1
ATOM 2749 O O . THR A 1 355 ? -14.890 -15.102 29.669 1.00 80.44 355 THR A O 1
ATOM 2752 N N . ILE A 1 356 ? -15.161 -17.251 29.026 1.00 84.88 356 ILE A N 1
ATOM 2753 C CA . ILE A 1 356 ? -16.079 -17.629 30.091 1.00 84.88 356 ILE A CA 1
ATOM 2754 C C . ILE A 1 356 ? -15.653 -19.003 30.576 1.00 84.88 356 ILE A C 1
ATOM 2756 O O . ILE A 1 356 ? -15.802 -19.990 29.855 1.00 84.88 356 ILE A O 1
ATOM 2760 N N . ASP A 1 357 ? -15.153 -19.051 31.799 1.00 88.56 357 ASP A N 1
ATOM 2761 C CA . ASP A 1 357 ? -14.844 -20.288 32.496 1.00 88.56 357 ASP A CA 1
ATOM 2762 C C . ASP A 1 357 ? -16.032 -20.632 33.389 1.00 88.56 357 ASP A C 1
ATOM 2764 O O . ASP A 1 357 ? -16.474 -19.806 34.188 1.00 88.56 357 ASP A O 1
ATOM 2768 N N . ALA A 1 358 ? -16.599 -21.825 33.214 1.00 88.38 358 ALA A N 1
ATOM 2769 C CA . ALA A 1 358 ? -17.782 -22.264 33.945 1.00 88.38 358 ALA A CA 1
ATOM 2770 C C . ALA A 1 358 ? -17.465 -23.483 34.813 1.00 88.38 358 ALA A C 1
ATOM 2772 O O . ALA A 1 358 ? -17.046 -24.529 34.317 1.00 88.38 358 ALA A O 1
ATOM 2773 N N . GLU A 1 359 ? -17.731 -23.352 36.107 1.00 88.94 359 GLU A N 1
ATOM 2774 C CA . GLU A 1 359 ? -17.692 -24.423 37.092 1.00 88.94 359 GLU A CA 1
ATOM 2775 C C . GLU A 1 359 ? -19.122 -24.846 37.439 1.00 88.94 359 GLU A C 1
ATOM 2777 O O . GLU A 1 359 ? -19.973 -24.031 37.813 1.00 88.94 359 GLU A O 1
ATOM 2782 N N . TYR A 1 360 ? -19.390 -26.144 37.319 1.00 85.94 360 TYR A N 1
ATOM 2783 C CA . TYR A 1 360 ? -20.714 -26.713 37.546 1.00 85.94 360 TYR A CA 1
ATOM 2784 C C . TYR A 1 360 ? -20.824 -27.282 38.959 1.00 85.94 360 TYR A C 1
ATOM 2786 O O . TYR A 1 360 ? -20.108 -28.215 39.319 1.00 85.94 360 TYR A O 1
ATOM 2794 N N . ASP A 1 361 ? -21.759 -26.744 39.738 1.00 83.44 361 ASP A N 1
ATOM 2795 C CA . ASP A 1 361 ? -22.155 -27.243 41.054 1.00 83.44 361 ASP A CA 1
ATOM 2796 C C . ASP A 1 361 ? -23.620 -27.724 40.989 1.00 83.44 361 ASP A C 1
ATOM 2798 O O . ASP A 1 361 ? -24.381 -27.377 40.084 1.00 83.44 361 ASP A O 1
ATOM 2802 N N . ILE A 1 362 ? -24.051 -28.521 41.963 1.00 80.12 362 ILE A N 1
ATOM 2803 C CA . ILE A 1 362 ? -25.398 -29.109 42.036 1.00 80.12 362 ILE A CA 1
ATOM 2804 C C . ILE A 1 362 ? -26.481 -28.021 42.134 1.00 80.12 362 ILE A C 1
ATOM 2806 O O . ILE A 1 362 ? -27.616 -28.227 41.707 1.00 80.12 362 ILE A O 1
ATOM 2810 N N . THR A 1 363 ? -26.152 -26.860 42.709 1.00 83.88 363 THR A N 1
ATOM 2811 C CA . THR A 1 363 ? -27.127 -25.794 43.013 1.00 83.88 363 THR A CA 1
ATOM 2812 C C . THR A 1 363 ? -26.924 -24.501 42.225 1.00 83.88 363 THR A C 1
ATOM 2814 O O . THR A 1 363 ? -27.795 -23.627 42.255 1.00 83.88 363 THR A O 1
ATOM 2817 N N . ARG A 1 364 ? -25.791 -24.357 41.530 1.00 86.50 364 ARG A N 1
ATOM 2818 C CA . ARG A 1 364 ? -25.395 -23.136 40.817 1.00 86.50 364 ARG A CA 1
ATOM 2819 C C . ARG A 1 364 ? -24.366 -23.444 39.737 1.00 86.50 364 ARG A C 1
ATOM 2821 O O . ARG A 1 364 ? -23.654 -24.438 39.812 1.00 86.50 364 ARG A O 1
ATOM 2828 N N . ILE A 1 365 ? -24.247 -22.542 38.776 1.00 90.38 365 ILE A N 1
ATOM 2829 C CA . ILE A 1 365 ? -23.133 -22.512 37.833 1.00 90.38 365 ILE A CA 1
ATOM 2830 C C . ILE A 1 365 ? -22.318 -21.281 38.202 1.00 90.38 365 ILE A C 1
ATOM 2832 O O . ILE A 1 365 ? -22.825 -20.158 38.146 1.00 90.38 365 ILE A O 1
ATOM 2836 N N . ARG A 1 366 ? -21.079 -21.486 38.633 1.00 91.75 366 ARG A N 1
ATOM 2837 C CA . ARG A 1 366 ? -20.159 -20.383 38.877 1.00 91.75 366 ARG A CA 1
ATOM 2838 C C . ARG A 1 366 ? -19.459 -20.072 37.574 1.00 91.75 366 ARG A C 1
ATOM 2840 O O . ARG A 1 366 ? -18.858 -20.957 36.978 1.00 91.75 366 ARG A O 1
ATOM 2847 N N . ILE A 1 367 ? -19.551 -18.831 37.130 1.00 92.62 367 ILE A N 1
ATOM 2848 C CA . ILE A 1 367 ? -18.873 -18.392 35.919 1.00 92.62 367 ILE A CA 1
ATOM 2849 C C . ILE A 1 367 ? -17.857 -17.316 36.258 1.00 92.62 367 ILE A C 1
ATOM 2851 O O . ILE A 1 367 ? -18.160 -16.390 37.010 1.00 92.62 367 ILE A O 1
ATOM 2855 N N . THR A 1 368 ? -16.675 -17.418 35.671 1.00 91.75 368 THR A N 1
ATOM 2856 C CA . THR A 1 368 ? -15.682 -16.350 35.643 1.00 91.75 368 THR A CA 1
ATOM 2857 C C . THR A 1 368 ? -15.621 -15.830 34.220 1.00 91.75 368 THR A C 1
ATOM 2859 O O . THR A 1 368 ? -15.302 -16.566 33.289 1.00 91.75 368 THR A O 1
ATOM 2862 N N . VAL A 1 369 ? -15.998 -14.568 34.045 1.00 90.19 369 VAL A N 1
ATOM 2863 C CA . VAL A 1 369 ? -15.945 -13.883 32.757 1.00 90.19 369 VAL A CA 1
ATOM 2864 C C . VAL A 1 369 ? -14.707 -13.001 32.720 1.00 90.19 369 VAL A C 1
ATOM 2866 O O . VAL A 1 369 ? -14.474 -12.199 33.626 1.00 90.19 369 VAL A O 1
ATOM 2869 N N . THR A 1 370 ? -13.926 -13.140 31.657 1.00 87.50 370 THR A N 1
ATOM 2870 C CA . THR A 1 370 ? -12.806 -12.245 31.368 1.00 87.50 370 THR A CA 1
ATOM 2871 C C . THR A 1 370 ? -13.302 -11.150 30.434 1.00 87.50 370 THR A C 1
ATOM 2873 O O . THR A 1 370 ? -13.785 -11.438 29.339 1.00 87.50 370 THR A O 1
ATOM 2876 N N . LEU A 1 371 ? -13.204 -9.900 30.868 1.00 84.81 371 LEU A N 1
ATOM 2877 C CA . LEU A 1 371 ? -13.632 -8.692 30.176 1.00 84.81 371 LEU A CA 1
ATOM 2878 C C . LEU A 1 371 ? -12.417 -7.918 29.667 1.00 84.81 371 LEU A C 1
ATOM 2880 O O . LEU A 1 371 ? -11.449 -7.722 30.396 1.00 84.81 371 LEU A O 1
ATOM 2884 N N . ALA A 1 372 ? -12.492 -7.421 28.437 1.00 77.81 372 ALA A N 1
ATOM 2885 C CA . ALA A 1 372 ? -11.456 -6.574 27.853 1.00 77.81 372 ALA A CA 1
ATOM 2886 C C . ALA A 1 372 ? -12.079 -5.434 27.036 1.00 77.81 372 ALA A C 1
ATOM 2888 O O . ALA A 1 372 ? -13.140 -5.602 26.427 1.00 77.81 372 ALA A O 1
ATOM 2889 N N . LYS A 1 373 ? -11.422 -4.264 27.003 1.00 72.94 373 LYS A N 1
ATOM 2890 C CA . LYS A 1 373 ? -11.883 -3.097 26.218 1.00 72.94 373 LYS A CA 1
ATOM 2891 C C . LYS A 1 373 ? -12.050 -3.448 24.737 1.00 72.94 373 LYS A C 1
ATOM 2893 O O . LYS A 1 373 ? -13.052 -3.104 24.121 1.00 72.94 373 LYS A O 1
ATOM 2898 N N . ASN A 1 374 ? -11.089 -4.195 24.204 1.00 69.25 374 ASN A N 1
ATOM 2899 C CA . ASN A 1 374 ? -11.167 -4.859 22.911 1.00 69.25 374 ASN A CA 1
ATOM 2900 C C . ASN A 1 374 ? -11.080 -6.360 23.160 1.00 69.25 374 ASN A C 1
ATOM 2902 O O . ASN A 1 374 ? -10.287 -6.783 23.996 1.00 69.25 374 ASN A O 1
ATOM 2906 N N . PHE A 1 375 ? -11.881 -7.158 22.451 1.00 59.25 375 PHE A N 1
ATOM 2907 C CA . PHE A 1 375 ? -11.896 -8.610 22.627 1.00 59.25 375 PHE A CA 1
ATOM 2908 C C . PHE A 1 375 ? -10.472 -9.174 22.558 1.00 59.25 375 PHE A C 1
ATOM 2910 O O . PHE A 1 375 ? -9.860 -9.118 21.496 1.00 59.25 375 PHE A O 1
ATOM 2917 N N . ASN A 1 376 ? -9.950 -9.700 23.667 1.00 52.00 376 ASN A N 1
ATOM 2918 C CA . ASN A 1 376 ? -8.586 -10.205 23.757 1.00 52.00 376 ASN A CA 1
ATOM 2919 C C . ASN A 1 376 ? -8.605 -11.734 23.872 1.00 52.00 376 ASN A C 1
ATOM 2921 O O . ASN A 1 376 ? -9.006 -12.271 24.894 1.00 52.00 376 ASN A O 1
ATOM 2925 N N . GLN A 1 377 ? -8.157 -12.447 22.840 1.00 51.84 377 GLN A N 1
ATOM 2926 C CA . GLN A 1 377 ? -7.648 -13.807 23.023 1.00 51.84 377 GLN A CA 1
ATOM 2927 C C . GLN A 1 377 ? -6.203 -13.833 22.542 1.00 51.84 377 GLN A C 1
ATOM 2929 O O . GLN A 1 377 ? -5.889 -14.175 21.402 1.00 51.84 377 GLN A O 1
ATOM 2934 N N . LEU A 1 378 ? -5.320 -13.420 23.444 1.00 47.88 378 LEU A N 1
ATOM 2935 C CA . LEU A 1 378 ? -3.899 -13.724 23.421 1.00 47.88 378 LEU A CA 1
ATOM 2936 C C . LEU A 1 378 ? -3.715 -15.195 23.798 1.00 47.88 378 LEU A C 1
ATOM 2938 O O . LEU A 1 378 ? -3.366 -15.549 24.917 1.00 47.88 378 LEU A O 1
ATOM 2942 N N . SER A 1 379 ? -3.993 -16.096 22.861 1.00 37.59 379 SER A N 1
ATOM 2943 C CA . SER A 1 379 ? -3.374 -17.414 22.923 1.00 37.59 379 SER A CA 1
ATOM 2944 C C . SER A 1 379 ? -3.438 -18.126 21.585 1.00 37.59 379 SER A C 1
ATOM 2946 O O . SER A 1 379 ? -4.511 -18.336 21.033 1.00 37.59 379 SER A O 1
ATOM 2948 N N . GLN A 1 380 ? -2.249 -18.534 21.136 1.00 38.28 380 GLN A N 1
ATOM 2949 C CA . GLN A 1 380 ? -1.995 -19.572 20.138 1.00 38.28 380 GLN A CA 1
ATOM 2950 C C . GLN A 1 380 ? -2.432 -19.243 18.708 1.00 38.28 380 GLN A C 1
ATOM 2952 O O . GLN A 1 380 ? -3.500 -19.645 18.304 1.00 38.28 380 GLN A O 1
ATOM 2957 N N . PHE A 1 381 ? -1.582 -18.559 17.931 1.00 38.72 381 PHE A N 1
ATOM 2958 C CA . PHE A 1 381 ? -1.258 -18.927 16.529 1.00 38.72 381 PHE A CA 1
ATOM 2959 C C . PHE A 1 381 ? 0.027 -18.256 16.016 1.00 38.72 381 PHE A C 1
ATOM 2961 O O . PHE A 1 381 ? 0.237 -18.108 14.815 1.00 38.72 381 PHE A O 1
ATOM 2968 N N . VAL A 1 382 ? 0.939 -17.886 16.920 1.00 38.66 382 VAL A N 1
ATOM 2969 C CA . VAL A 1 382 ? 2.358 -17.800 16.564 1.00 38.66 382 VAL A CA 1
ATOM 2970 C C . VAL A 1 382 ? 2.972 -19.115 17.017 1.00 38.66 382 VAL A C 1
ATOM 2972 O O . VAL A 1 382 ? 3.710 -19.183 17.995 1.00 38.66 382 VAL A O 1
ATOM 2975 N N . GLY A 1 383 ? 2.607 -20.200 16.329 1.00 31.14 383 GLY A N 1
ATOM 2976 C CA . GLY A 1 383 ? 3.548 -21.300 16.221 1.00 31.14 383 GLY A CA 1
ATOM 2977 C C . GLY A 1 383 ? 4.795 -20.680 15.612 1.00 31.14 383 GLY A C 1
ATOM 2978 O O . GLY A 1 383 ? 4.751 -20.193 14.483 1.00 31.14 383 GLY A O 1
ATOM 2979 N N . LEU A 1 384 ? 5.862 -20.573 16.403 1.00 33.16 384 LEU A N 1
ATOM 2980 C CA . LEU A 1 384 ? 7.181 -20.237 15.896 1.00 33.16 384 LEU A CA 1
ATOM 2981 C C . LEU A 1 384 ? 7.461 -21.238 14.779 1.00 33.16 384 LEU A C 1
ATOM 2983 O O . LEU A 1 384 ? 7.835 -22.375 15.049 1.00 33.16 384 LEU A O 1
ATOM 2987 N N . ASN A 1 385 ? 7.313 -20.827 13.522 1.00 34.09 385 ASN A N 1
ATOM 2988 C CA . ASN A 1 385 ? 8.075 -21.476 12.475 1.00 34.09 385 ASN A CA 1
ATOM 2989 C C . ASN A 1 385 ? 9.492 -20.913 12.596 1.00 34.09 385 ASN A C 1
ATOM 2991 O O . ASN A 1 385 ? 9.906 -20.005 11.877 1.00 34.09 385 ASN A O 1
ATOM 2995 N N . SER A 1 386 ? 10.192 -21.368 13.636 1.00 33.50 386 SER A N 1
ATOM 2996 C CA . SER A 1 386 ? 11.559 -20.991 13.945 1.00 33.50 386 SER A CA 1
ATOM 2997 C C . SER A 1 386 ? 12.489 -21.682 12.961 1.00 33.50 386 SER A C 1
ATOM 2999 O O . SER A 1 386 ? 13.171 -22.642 13.307 1.00 33.50 386 SER A O 1
ATOM 3001 N N . ASN A 1 387 ? 12.563 -21.171 11.739 1.00 31.91 387 ASN A N 1
ATOM 3002 C CA . ASN A 1 387 ? 13.813 -21.283 11.010 1.00 31.91 387 ASN A CA 1
ATOM 3003 C C . ASN A 1 387 ? 14.703 -20.131 11.464 1.00 31.91 387 ASN A C 1
ATOM 3005 O O . ASN A 1 387 ? 14.760 -19.073 10.841 1.00 31.91 387 ASN A O 1
ATOM 3009 N N . TYR A 1 388 ? 15.389 -20.350 12.585 1.00 34.38 388 TYR A N 1
ATOM 3010 C CA . TYR A 1 388 ? 16.553 -19.557 12.943 1.00 34.38 388 TYR A CA 1
ATOM 3011 C C . TYR A 1 388 ? 17.644 -19.864 11.915 1.00 34.38 388 TYR A C 1
ATOM 3013 O O . TYR A 1 388 ? 18.210 -20.957 11.904 1.00 34.38 388 TYR A O 1
ATOM 3021 N N . ARG A 1 389 ? 17.897 -18.930 10.997 1.00 38.66 389 ARG A N 1
ATOM 3022 C CA . ARG A 1 389 ? 19.031 -19.024 10.080 1.00 38.66 389 ARG A CA 1
ATOM 3023 C C . ARG A 1 389 ? 20.212 -18.309 10.720 1.00 38.66 389 ARG A C 1
ATOM 3025 O O . ARG A 1 389 ? 20.315 -17.089 10.659 1.00 38.66 389 ARG A O 1
ATOM 3032 N N . LEU A 1 390 ? 21.079 -19.094 11.353 1.00 30.84 390 LEU A N 1
ATOM 3033 C CA . LEU A 1 390 ? 22.459 -18.687 11.577 1.00 30.84 390 LEU A CA 1
ATOM 3034 C C . LEU A 1 390 ? 23.115 -18.579 10.206 1.00 30.84 390 LEU A C 1
ATOM 3036 O O . LEU A 1 390 ? 23.238 -19.578 9.499 1.00 30.84 390 LEU A O 1
ATOM 3040 N N . TYR A 1 391 ? 23.528 -17.377 9.844 1.00 36.50 391 TYR A N 1
ATOM 3041 C CA . TYR A 1 391 ? 24.584 -17.204 8.866 1.00 36.50 391 TYR A CA 1
ATOM 3042 C C . TYR A 1 391 ? 25.811 -16.758 9.654 1.00 36.50 391 TYR A C 1
ATOM 3044 O O . TYR A 1 391 ? 25.704 -15.855 10.488 1.00 36.50 391 TYR A O 1
ATOM 3052 N N . ASP A 1 392 ? 26.961 -17.386 9.411 1.00 31.05 392 ASP A N 1
ATOM 3053 C CA . ASP A 1 392 ? 28.232 -16.735 9.715 1.00 31.05 392 ASP A CA 1
ATOM 3054 C C . ASP A 1 392 ? 28.196 -15.363 9.036 1.00 31.05 392 ASP A C 1
ATOM 3056 O O . ASP A 1 392 ? 27.975 -15.274 7.825 1.00 31.05 392 ASP A O 1
ATOM 3060 N N . ILE A 1 393 ? 28.351 -14.291 9.815 1.00 34.19 393 ILE A N 1
ATOM 3061 C CA . ILE A 1 393 ? 28.441 -12.938 9.268 1.00 34.19 393 ILE A CA 1
ATOM 3062 C C . ILE A 1 393 ? 29.762 -12.883 8.504 1.00 34.19 393 ILE A C 1
ATOM 3064 O O . ILE A 1 393 ? 30.827 -12.680 9.083 1.00 34.19 393 ILE A O 1
ATOM 3068 N N . SER A 1 394 ? 29.703 -13.112 7.195 1.00 37.50 394 SER A N 1
ATOM 3069 C CA . SER A 1 394 ? 30.845 -12.866 6.329 1.00 37.50 394 SER A CA 1
ATOM 3070 C C . SER A 1 394 ? 31.143 -11.368 6.342 1.00 37.50 394 SER A C 1
ATOM 3072 O O . SER A 1 394 ? 30.263 -10.555 6.064 1.00 37.50 394 SER A O 1
ATOM 3074 N N . GLU A 1 395 ? 32.396 -10.988 6.590 1.00 42.34 395 GLU A N 1
ATOM 3075 C CA . GLU A 1 395 ? 32.868 -9.598 6.468 1.00 42.34 395 GLU A CA 1
ATOM 3076 C C . GLU A 1 395 ? 32.679 -9.020 5.048 1.00 42.34 395 GLU A C 1
ATOM 3078 O O . GLU A 1 395 ? 32.755 -7.808 4.867 1.00 42.34 395 GLU A O 1
ATOM 3083 N N . LYS A 1 396 ? 32.398 -9.874 4.048 1.00 45.69 396 LYS A N 1
ATOM 3084 C CA . LYS A 1 396 ? 32.142 -9.504 2.645 1.00 45.69 396 LYS A CA 1
ATOM 3085 C C . LYS A 1 396 ? 30.662 -9.313 2.291 1.00 45.69 396 LYS A C 1
ATOM 3087 O O . LYS A 1 396 ? 30.369 -8.991 1.143 1.00 45.69 396 LYS A O 1
ATOM 3092 N N . GLN A 1 397 ? 29.734 -9.570 3.211 1.00 60.81 397 GLN A N 1
ATOM 3093 C CA . GLN A 1 397 ? 28.302 -9.493 2.926 1.00 60.81 397 GLN A CA 1
ATOM 3094 C C . GLN A 1 397 ? 27.772 -8.089 3.242 1.00 60.81 397 GLN A C 1
ATOM 3096 O O . GLN A 1 397 ? 28.024 -7.560 4.327 1.00 60.81 397 GLN A O 1
ATOM 3101 N N . SER A 1 398 ? 27.039 -7.492 2.299 1.00 68.44 398 SER A N 1
ATOM 3102 C CA . SER A 1 398 ? 26.292 -6.265 2.564 1.00 68.44 398 SER A CA 1
ATOM 3103 C C . SER A 1 398 ? 25.172 -6.532 3.574 1.00 68.44 398 SER A C 1
ATOM 3105 O O . SER A 1 398 ? 24.569 -7.608 3.591 1.00 68.44 398 SER A O 1
ATOM 3107 N N . VAL A 1 399 ? 24.919 -5.566 4.454 1.00 81.12 399 VAL A N 1
ATOM 3108 C CA . VAL A 1 399 ? 23.888 -5.645 5.499 1.00 81.12 399 VAL A CA 1
ATOM 3109 C C . VAL A 1 399 ? 22.719 -4.750 5.110 1.00 81.12 399 VAL A C 1
ATOM 3111 O O . VAL A 1 399 ? 22.925 -3.606 4.725 1.00 81.12 399 VAL A O 1
ATOM 3114 N N . GLU A 1 400 ? 21.488 -5.241 5.224 1.00 83.31 400 GLU A N 1
ATOM 3115 C CA . GLU A 1 400 ? 20.294 -4.425 4.981 1.00 83.31 400 GLU A CA 1
ATOM 3116 C C . GLU A 1 400 ? 20.043 -3.478 6.162 1.00 83.31 400 GLU A C 1
ATOM 3118 O O . GLU A 1 400 ? 19.781 -3.904 7.293 1.00 83.31 400 GLU A O 1
ATOM 3123 N N . ARG A 1 401 ? 20.113 -2.173 5.896 1.00 86.50 401 ARG A N 1
ATOM 3124 C CA . ARG A 1 401 ? 19.716 -1.115 6.818 1.00 86.50 401 ARG A CA 1
ATOM 3125 C C . ARG A 1 401 ? 18.331 -0.619 6.442 1.00 86.50 401 ARG A C 1
ATOM 3127 O O . ARG A 1 401 ? 18.152 0.135 5.488 1.00 86.50 401 ARG A O 1
ATOM 3134 N N . HIS A 1 402 ? 17.356 -1.009 7.252 1.00 87.25 402 HIS A N 1
ATOM 3135 C CA . HIS A 1 402 ? 15.984 -0.552 7.098 1.00 87.25 402 HIS A CA 1
ATOM 3136 C C . HIS A 1 402 ? 15.757 0.749 7.865 1.00 87.25 402 HIS A C 1
ATOM 3138 O O . HIS A 1 402 ? 15.818 0.780 9.098 1.00 87.25 402 HIS A O 1
ATOM 3144 N N . ILE A 1 403 ? 15.452 1.803 7.126 1.00 88.62 403 ILE A N 1
ATOM 3145 C CA . ILE A 1 403 ? 15.072 3.110 7.641 1.00 88.62 403 ILE A CA 1
ATOM 3146 C C . ILE A 1 403 ? 13.555 3.134 7.737 1.00 88.62 403 ILE A C 1
ATOM 3148 O O . ILE A 1 403 ? 12.861 3.110 6.723 1.00 88.62 403 ILE A O 1
ATOM 3152 N N . GLN A 1 404 ? 13.058 3.171 8.969 1.00 87.62 404 GLN A N 1
ATOM 3153 C CA . GLN A 1 404 ? 11.642 3.315 9.270 1.00 87.62 404 GLN A CA 1
ATOM 3154 C C . GLN A 1 404 ? 11.384 4.743 9.734 1.00 87.62 404 GLN A C 1
ATOM 3156 O O . GLN A 1 404 ? 11.879 5.140 10.789 1.00 87.62 404 GLN A O 1
ATOM 3161 N N . TYR A 1 405 ? 10.597 5.494 8.969 1.00 87.31 405 TYR A N 1
ATOM 3162 C CA . TYR A 1 405 ? 10.156 6.830 9.358 1.00 87.31 405 TYR A CA 1
ATOM 3163 C C . TYR A 1 405 ? 8.632 6.891 9.335 1.00 87.31 405 TYR A C 1
ATOM 3165 O O . TYR A 1 405 ? 8.005 6.555 8.332 1.00 87.31 405 TYR A O 1
ATOM 3173 N N . SER A 1 406 ? 8.030 7.297 10.449 1.00 86.62 406 SER A N 1
ATOM 3174 C CA . SER A 1 406 ? 6.579 7.296 10.613 1.00 86.62 406 SER A CA 1
ATOM 3175 C C . SER A 1 406 ? 6.078 8.638 11.129 1.00 86.62 406 SER A C 1
ATOM 3177 O O . SER A 1 406 ? 6.550 9.113 12.162 1.00 86.62 406 SER A O 1
ATOM 3179 N N . GLU A 1 407 ? 5.062 9.192 10.482 1.00 86.56 407 GLU A N 1
ATOM 3180 C CA . GLU A 1 407 ? 4.337 10.375 10.951 1.00 86.56 407 GLU A CA 1
ATOM 3181 C C . GLU A 1 407 ? 2.867 10.047 11.221 1.00 86.56 407 GLU A C 1
ATOM 3183 O O . GLU A 1 407 ? 2.374 8.952 10.920 1.00 86.56 407 GLU A O 1
ATOM 3188 N N . ARG A 1 408 ? 2.152 10.990 11.841 1.00 87.94 408 ARG A N 1
ATOM 3189 C CA . ARG A 1 408 ? 0.767 10.788 12.268 1.00 87.94 408 ARG A CA 1
ATOM 3190 C C . ARG A 1 408 ? -0.149 11.876 11.728 1.00 87.94 408 ARG A C 1
ATOM 3192 O O . ARG A 1 408 ? 0.192 13.057 11.691 1.00 87.94 408 ARG A O 1
ATOM 3199 N N . ILE A 1 409 ? -1.351 11.451 11.363 1.00 90.12 409 ILE A N 1
ATOM 3200 C CA . ILE A 1 409 ? -2.515 12.311 11.201 1.00 90.12 409 ILE A CA 1
ATOM 3201 C C . ILE A 1 409 ? -3.381 12.095 12.436 1.00 90.12 409 ILE A C 1
ATOM 3203 O O . ILE A 1 409 ? -3.989 11.030 12.586 1.00 90.12 409 ILE A O 1
ATOM 3207 N N . ILE A 1 410 ? -3.425 13.095 13.313 1.00 90.88 410 ILE A N 1
ATOM 3208 C CA . ILE A 1 410 ? -4.318 13.083 14.472 1.00 90.88 410 ILE A CA 1
ATOM 3209 C C . ILE A 1 410 ? -5.720 13.457 13.997 1.00 90.88 410 ILE A C 1
ATOM 3211 O O . ILE A 1 410 ? -5.913 14.514 13.394 1.00 90.88 410 ILE A O 1
ATOM 3215 N N . VAL A 1 411 ? -6.677 12.571 14.258 1.00 93.31 411 VAL A N 1
ATOM 3216 C CA . VAL A 1 411 ? -8.103 12.742 13.980 1.00 93.31 411 VAL A CA 1
ATOM 3217 C C . VAL A 1 411 ? -8.811 13.041 15.293 1.00 93.31 411 VAL A C 1
ATOM 3219 O O . VAL A 1 411 ? -8.954 12.151 16.138 1.00 93.31 411 VAL A O 1
ATOM 3222 N N . GLY A 1 412 ? -9.242 14.287 15.456 1.00 93.44 412 GLY A N 1
ATOM 3223 C CA . GLY A 1 412 ? -9.668 14.779 16.758 1.00 93.44 412 GLY A CA 1
ATOM 3224 C C . GLY A 1 412 ? -10.690 15.895 16.733 1.00 93.44 412 GLY A C 1
ATOM 3225 O O . GLY A 1 412 ? -11.050 16.411 15.676 1.00 93.44 412 GLY A O 1
ATOM 3226 N N . LYS A 1 413 ? -11.178 16.268 17.916 1.00 91.00 413 LYS A N 1
ATOM 3227 C CA . LYS A 1 413 ? -12.093 17.417 18.092 1.00 91.00 413 LYS A CA 1
ATOM 3228 C C . LYS A 1 413 ? -11.342 18.738 18.202 1.00 91.00 413 LYS A C 1
ATOM 3230 O O . LYS A 1 413 ? -11.919 19.796 17.960 1.00 91.00 413 LYS A O 1
ATOM 3235 N N . SER A 1 414 ? -10.059 18.650 18.525 1.00 89.06 414 SER A N 1
ATOM 3236 C CA . SER A 1 414 ? -9.117 19.756 18.531 1.00 89.06 414 SER A CA 1
ATOM 3237 C C . SER A 1 414 ? -8.198 19.673 17.321 1.00 89.06 414 SER A C 1
ATOM 3239 O O . SER A 1 414 ? -7.966 18.604 16.754 1.00 89.06 414 SER A O 1
ATOM 3241 N N . ALA A 1 415 ? -7.672 20.822 16.916 1.00 88.06 415 ALA A N 1
ATOM 3242 C CA . ALA A 1 415 ? -6.655 20.886 15.886 1.00 88.06 415 ALA A CA 1
ATOM 3243 C C . ALA A 1 415 ? -5.266 20.985 16.495 1.00 88.06 415 ALA A C 1
ATOM 3245 O O . ALA A 1 415 ? -5.027 21.732 17.440 1.00 88.06 415 ALA A O 1
ATOM 3246 N N . TYR A 1 416 ? -4.339 20.275 15.871 1.00 86.44 416 TYR A N 1
ATOM 3247 C CA . TYR A 1 416 ? -2.933 20.239 16.232 1.00 86.44 416 TYR A CA 1
ATOM 3248 C C . TYR A 1 416 ? -2.059 20.706 15.073 1.00 86.44 416 TYR A C 1
ATOM 3250 O O . TYR A 1 416 ? -2.376 20.472 13.902 1.00 86.44 416 TYR A O 1
ATOM 3258 N N . ALA A 1 417 ? -0.941 21.341 15.401 1.00 81.81 417 ALA A N 1
ATOM 3259 C CA . ALA A 1 417 ? 0.080 21.716 14.435 1.00 81.81 417 ALA A CA 1
ATOM 3260 C C . ALA A 1 417 ? 1.471 21.461 15.008 1.00 81.81 417 ALA A C 1
ATOM 3262 O O . ALA A 1 417 ? 1.718 21.723 16.187 1.00 81.81 417 ALA A O 1
ATOM 3263 N N . SER A 1 418 ? 2.392 21.021 14.152 1.00 76.81 418 SER A N 1
ATOM 3264 C CA . SER A 1 418 ? 3.809 21.016 14.502 1.00 76.81 418 SER A CA 1
ATOM 3265 C C . SER A 1 418 ? 4.407 22.408 14.375 1.00 76.81 418 SER A C 1
ATOM 3267 O O . SER A 1 418 ? 4.131 23.143 13.415 1.00 76.81 418 SER A O 1
ATOM 3269 N N . VAL A 1 419 ? 5.214 22.769 15.370 1.00 71.56 419 VAL A N 1
ATOM 3270 C CA . VAL A 1 419 ? 5.928 24.043 15.424 1.00 71.56 419 VAL A CA 1
ATOM 3271 C C . VAL A 1 419 ? 7.371 23.788 15.031 1.00 71.56 419 VAL A C 1
ATOM 3273 O O . VAL A 1 419 ? 8.075 23.033 15.684 1.00 71.56 419 VAL A O 1
ATOM 3276 N N . TYR A 1 420 ? 7.815 24.451 13.972 1.00 69.19 420 TYR A N 1
ATOM 3277 C CA . TYR A 1 420 ? 9.146 24.262 13.422 1.00 69.19 420 TYR A CA 1
ATOM 3278 C C . TYR A 1 420 ? 9.929 25.573 13.436 1.00 69.19 420 TYR A C 1
ATOM 3280 O O . TYR A 1 420 ? 9.382 26.617 13.076 1.00 69.19 420 TYR A O 1
ATOM 3288 N N . SER A 1 421 ? 11.205 25.532 13.827 1.00 68.69 421 SER A N 1
ATOM 3289 C CA . SER A 1 421 ? 12.089 26.703 13.818 1.00 68.69 421 SER A CA 1
ATOM 3290 C C . SER A 1 421 ? 13.296 26.483 12.905 1.00 68.69 421 SER A C 1
ATOM 3292 O O . SER A 1 421 ? 14.021 25.515 13.089 1.00 68.69 421 SER A O 1
ATOM 3294 N N . TYR A 1 422 ? 13.538 27.405 11.969 1.00 67.38 422 TYR A N 1
ATOM 3295 C CA . TYR A 1 422 ? 14.673 27.377 11.032 1.00 67.38 422 TYR A CA 1
ATOM 3296 C C . TYR A 1 422 ? 15.395 28.714 10.954 1.00 67.38 422 TYR A C 1
ATOM 3298 O O . TYR A 1 422 ? 14.846 29.748 11.334 1.00 67.38 422 TYR A O 1
ATOM 3306 N N . GLN A 1 423 ? 16.617 28.715 10.426 1.00 66.50 423 GLN A N 1
ATOM 3307 C CA . GLN A 1 423 ? 17.334 29.944 10.087 1.00 66.50 423 GLN A CA 1
ATOM 3308 C C . GLN A 1 423 ? 16.993 30.362 8.653 1.00 66.50 423 GLN A C 1
ATOM 3310 O O . GLN A 1 423 ? 17.172 29.590 7.715 1.00 66.50 423 GLN A O 1
ATOM 3315 N N . ASP A 1 424 ? 16.498 31.587 8.454 1.00 64.94 424 ASP A N 1
ATOM 3316 C CA . ASP A 1 424 ? 16.327 32.118 7.098 1.00 64.94 424 ASP A CA 1
ATOM 3317 C C . ASP A 1 424 ? 17.686 32.407 6.428 1.00 64.94 424 ASP A C 1
ATOM 3319 O O . ASP A 1 424 ? 18.745 32.346 7.054 1.00 64.94 424 ASP A O 1
ATOM 3323 N N . SER A 1 425 ? 17.676 32.765 5.140 1.00 62.59 425 SER A N 1
ATOM 3324 C CA . SER A 1 425 ? 18.895 33.073 4.372 1.00 62.59 425 SER A CA 1
ATOM 3325 C C . SER A 1 425 ? 19.715 34.254 4.917 1.00 62.59 425 SER A C 1
ATOM 3327 O O . SER A 1 425 ? 20.801 34.534 4.412 1.00 62.59 425 SER A O 1
ATOM 3329 N N . LYS A 1 426 ? 19.212 34.955 5.941 1.00 73.88 426 LYS A N 1
ATOM 3330 C CA . LYS A 1 426 ? 19.889 36.041 6.659 1.00 73.88 426 LYS A CA 1
ATOM 3331 C C . LYS A 1 426 ? 20.325 35.626 8.072 1.00 73.88 426 LYS A C 1
ATOM 3333 O O . LYS A 1 426 ? 20.737 36.494 8.839 1.00 73.88 426 LYS A O 1
ATOM 3338 N N . GLY A 1 427 ? 20.233 34.340 8.421 1.00 69.69 427 GLY A N 1
ATOM 3339 C CA . GLY A 1 427 ? 20.611 33.806 9.731 1.00 69.69 427 GLY A CA 1
ATOM 3340 C C . GLY A 1 427 ? 19.677 34.235 10.863 1.00 69.69 427 GLY A C 1
ATOM 3341 O O . GLY A 1 427 ? 20.123 34.351 12.005 1.00 69.69 427 GLY A O 1
ATOM 3342 N N . LYS A 1 428 ? 18.407 34.548 10.559 1.00 75.81 428 LYS A N 1
ATOM 3343 C CA . LYS A 1 428 ? 17.391 34.851 11.572 1.00 75.81 428 LYS A CA 1
ATOM 3344 C C . LYS A 1 428 ? 16.501 33.636 11.810 1.00 75.81 428 LYS A C 1
ATOM 3346 O O . LYS A 1 428 ? 15.897 33.127 10.866 1.00 75.81 428 LYS A O 1
ATOM 3351 N N . THR A 1 429 ? 16.314 33.272 13.081 1.00 78.00 429 THR A N 1
ATOM 3352 C CA . THR A 1 429 ? 15.361 32.230 13.470 1.00 78.00 429 THR A CA 1
ATOM 3353 C C . THR A 1 429 ? 13.942 32.645 13.080 1.00 78.00 429 THR A C 1
ATOM 3355 O O . THR A 1 429 ? 13.429 33.682 13.516 1.00 78.00 429 THR A O 1
ATOM 3358 N N . ARG A 1 430 ? 13.302 31.831 12.250 1.00 71.12 430 ARG A N 1
ATOM 3359 C CA . ARG A 1 430 ? 11.893 31.892 11.875 1.00 71.12 430 ARG A CA 1
ATOM 3360 C C . ARG A 1 430 ? 11.191 30.696 12.475 1.00 71.12 430 ARG A C 1
ATOM 3362 O O . ARG A 1 430 ? 11.738 29.603 12.465 1.00 71.12 430 ARG A O 1
ATOM 3369 N N . THR A 1 431 ? 9.967 30.907 12.932 1.00 69.56 431 THR A N 1
ATOM 3370 C CA . THR A 1 431 ? 9.086 29.821 13.348 1.00 69.56 431 THR A CA 1
ATOM 3371 C C . THR A 1 431 ? 7.973 29.700 12.321 1.00 69.56 431 THR A C 1
ATOM 3373 O O . THR A 1 431 ? 7.276 30.679 12.053 1.00 69.56 431 THR A O 1
ATOM 3376 N N . SER A 1 432 ? 7.820 28.518 11.735 1.00 67.94 432 SER A N 1
ATOM 3377 C CA . SER A 1 432 ? 6.679 28.177 10.895 1.00 67.94 432 SER A CA 1
ATOM 3378 C C . SER A 1 432 ? 5.813 27.156 11.608 1.00 67.94 432 SER A C 1
ATOM 3380 O O . SER A 1 432 ? 6.298 26.277 12.315 1.00 67.94 432 SER A O 1
ATOM 3382 N N . ARG A 1 433 ? 4.511 27.259 11.381 1.00 66.25 433 ARG A N 1
ATOM 3383 C CA . ARG A 1 433 ? 3.555 26.199 11.691 1.00 66.25 433 ARG A CA 1
ATOM 3384 C C . ARG A 1 433 ? 3.234 25.481 10.377 1.00 66.25 433 ARG A C 1
ATOM 3386 O O . ARG A 1 433 ? 3.359 26.097 9.315 1.00 66.25 433 ARG A O 1
ATOM 3393 N N . TYR A 1 434 ? 2.870 24.202 10.431 1.00 60.25 434 TYR A N 1
ATOM 3394 C CA . TYR A 1 434 ? 2.377 23.428 9.271 1.00 60.25 434 TYR A CA 1
ATOM 3395 C C . TYR A 1 434 ? 3.411 23.066 8.183 1.00 60.25 434 TYR A C 1
ATOM 3397 O O . TYR A 1 434 ? 3.034 22.602 7.107 1.00 60.25 434 TYR A O 1
ATOM 3405 N N . GLN A 1 435 ? 4.708 23.270 8.432 1.00 60.19 435 GLN A N 1
ATOM 3406 C CA . GLN A 1 435 ? 5.777 22.808 7.538 1.00 60.19 435 GLN A CA 1
ATOM 3407 C C . GLN A 1 435 ? 6.290 21.468 8.069 1.00 60.19 435 GLN A C 1
ATOM 3409 O O . GLN A 1 435 ? 7.087 21.425 8.997 1.00 60.19 435 GLN A O 1
ATOM 3414 N N . THR A 1 436 ? 5.758 20.379 7.526 1.00 65.50 436 THR A N 1
ATOM 3415 C CA . THR A 1 436 ? 6.224 19.004 7.751 1.00 65.50 436 THR A CA 1
ATOM 3416 C C . THR A 1 436 ? 6.384 18.324 6.389 1.00 65.50 436 THR A C 1
ATOM 3418 O O . THR A 1 436 ? 5.945 18.879 5.374 1.00 65.50 436 THR A O 1
ATOM 3421 N N . ILE A 1 437 ? 6.955 17.115 6.339 1.00 73.50 437 ILE A N 1
ATOM 3422 C CA . ILE A 1 437 ? 6.974 16.297 5.106 1.00 73.50 437 ILE A CA 1
ATOM 3423 C C . ILE A 1 437 ? 5.535 16.083 4.590 1.00 73.50 437 ILE A C 1
ATOM 3425 O O . ILE A 1 437 ? 5.276 16.046 3.386 1.00 73.50 437 ILE A O 1
ATOM 3429 N N . LEU A 1 438 ? 4.566 16.059 5.512 1.00 75.56 438 LEU A N 1
ATOM 3430 C CA . LEU A 1 438 ? 3.134 15.934 5.254 1.00 75.56 438 LEU A CA 1
ATOM 3431 C C . LEU A 1 438 ? 2.415 17.236 4.856 1.00 75.56 438 LEU A C 1
ATOM 3433 O O . LEU A 1 438 ? 1.185 17.231 4.783 1.00 75.56 438 LEU A O 1
ATOM 3437 N N . ARG A 1 439 ? 3.113 18.342 4.561 1.00 71.38 439 ARG A N 1
ATOM 3438 C CA . ARG A 1 439 ? 2.493 19.648 4.231 1.00 71.38 439 ARG A CA 1
ATOM 3439 C C . ARG A 1 439 ? 1.361 19.561 3.199 1.00 71.38 439 ARG A C 1
ATOM 3441 O O . ARG A 1 439 ? 0.352 20.248 3.328 1.00 71.38 439 ARG A O 1
ATOM 3448 N N . TYR A 1 440 ? 1.530 18.731 2.171 1.00 73.75 440 TYR A N 1
ATOM 3449 C CA . TYR A 1 440 ? 0.532 18.538 1.112 1.00 73.75 440 TYR A CA 1
ATOM 3450 C C . TYR A 1 440 ? -0.353 17.307 1.314 1.00 73.75 440 TYR A C 1
ATOM 3452 O O . TYR A 1 440 ? -1.282 17.064 0.545 1.00 73.75 440 TYR A O 1
ATOM 3460 N N . PHE A 1 441 ? -0.104 16.529 2.362 1.00 78.44 441 PHE A N 1
ATOM 3461 C CA . PHE A 1 441 ? -0.826 15.294 2.616 1.00 78.44 441 PHE A CA 1
ATOM 3462 C C . PHE A 1 441 ? -2.291 15.551 2.974 1.00 78.44 441 PHE A C 1
ATOM 3464 O O . PHE A 1 441 ? -3.171 14.905 2.416 1.00 78.44 441 PHE A O 1
ATOM 3471 N N . THR A 1 442 ? -2.586 16.520 3.848 1.00 74.69 442 THR A N 1
ATOM 3472 C CA . THR A 1 442 ? -3.972 16.904 4.198 1.00 74.69 442 THR A CA 1
ATOM 3473 C C . THR A 1 442 ? -4.738 17.442 2.992 1.00 74.69 442 THR A C 1
ATOM 3475 O O . THR A 1 442 ? -5.925 17.160 2.823 1.00 74.69 442 THR A O 1
ATOM 3478 N N . ILE A 1 443 ? -4.028 18.139 2.105 1.00 73.81 443 ILE A N 1
ATOM 3479 C CA . ILE A 1 443 ? -4.541 18.623 0.827 1.00 73.81 443 ILE A CA 1
ATOM 3480 C C . ILE A 1 443 ? -4.912 17.446 -0.094 1.00 73.81 443 ILE A C 1
ATOM 3482 O O . ILE A 1 443 ? -6.022 17.414 -0.626 1.00 73.81 443 ILE A O 1
ATOM 3486 N N . MET A 1 444 ? -4.050 16.436 -0.237 1.00 74.69 444 MET A N 1
ATOM 3487 C CA . MET A 1 444 ? -4.379 15.237 -1.022 1.00 74.69 444 MET A CA 1
ATOM 3488 C C . MET A 1 444 ? -5.438 14.355 -0.358 1.00 74.69 444 MET A C 1
ATOM 3490 O O . MET A 1 444 ? -6.295 13.817 -1.054 1.00 74.69 444 MET A O 1
ATOM 3494 N N . MET A 1 445 ? -5.479 14.281 0.972 1.00 77.56 445 MET A N 1
ATOM 3495 C CA . MET A 1 445 ? -6.568 13.619 1.695 1.00 77.56 445 MET A CA 1
ATOM 3496 C C . MET A 1 445 ? -7.927 14.257 1.436 1.00 77.56 445 MET A C 1
ATOM 3498 O O . MET A 1 445 ? -8.924 13.544 1.375 1.00 77.56 445 MET A O 1
ATOM 3502 N N . LYS A 1 446 ? -8.001 15.583 1.262 1.00 76.06 446 LYS A N 1
ATOM 3503 C CA . LYS A 1 446 ? -9.261 16.239 0.891 1.00 76.06 446 LYS A CA 1
ATOM 3504 C C . LYS A 1 446 ? -9.847 15.627 -0.385 1.00 76.06 446 LYS A C 1
ATOM 3506 O O . LYS A 1 446 ? -11.063 15.475 -0.483 1.00 76.06 446 LYS A O 1
ATOM 3511 N N . ARG A 1 447 ? -8.998 15.214 -1.333 1.00 72.25 447 ARG A N 1
ATOM 3512 C CA . ARG A 1 447 ? -9.432 14.561 -2.577 1.00 72.25 447 ARG A CA 1
ATOM 3513 C C . ARG A 1 447 ? -10.016 13.170 -2.367 1.00 72.25 447 ARG A C 1
ATOM 3515 O O . ARG A 1 447 ? -10.761 12.716 -3.229 1.00 72.25 447 ARG A O 1
ATOM 3522 N N . THR A 1 448 ? -9.723 12.517 -1.241 1.00 73.94 448 THR A N 1
ATOM 3523 C CA . THR A 1 448 ? -10.449 11.311 -0.828 1.00 73.94 448 THR A CA 1
ATOM 3524 C C . THR A 1 448 ? -11.939 11.613 -0.683 1.00 73.94 448 THR A C 1
ATOM 3526 O O . THR A 1 448 ? -12.742 10.726 -0.916 1.00 73.94 448 THR A O 1
ATOM 3529 N N . PHE A 1 449 ? -12.321 12.851 -0.346 1.00 71.38 449 PHE A N 1
ATOM 3530 C CA . PHE A 1 449 ? -13.714 13.269 -0.177 1.00 71.38 449 PHE A CA 1
ATOM 3531 C C . PHE A 1 449 ? -14.281 14.007 -1.399 1.00 71.38 449 PHE A C 1
ATOM 3533 O O . PHE A 1 449 ? -15.453 13.825 -1.709 1.00 71.38 449 PHE A O 1
ATOM 3540 N N . ASP A 1 450 ? -13.481 14.830 -2.092 1.00 63.09 450 ASP A N 1
ATOM 3541 C CA . ASP A 1 450 ? -13.947 15.683 -3.197 1.00 63.09 450 ASP A CA 1
ATOM 3542 C C . ASP A 1 450 ? -12.880 15.918 -4.284 1.00 63.09 450 ASP A C 1
ATOM 3544 O O . ASP A 1 450 ? -11.877 16.591 -4.032 1.00 63.09 450 ASP A O 1
ATOM 3548 N N . ARG A 1 451 ? -13.108 15.429 -5.515 1.00 54.25 451 ARG A N 1
ATOM 3549 C CA . ARG A 1 451 ? -12.207 15.678 -6.660 1.00 54.25 451 ARG A CA 1
ATOM 3550 C C . ARG A 1 451 ? -12.484 17.008 -7.383 1.00 54.25 451 ARG A C 1
ATOM 3552 O O . ARG A 1 451 ? -11.574 17.515 -8.028 1.00 54.25 451 ARG A O 1
ATOM 3559 N N . ASN A 1 452 ? -13.692 17.574 -7.287 1.00 49.12 452 ASN A N 1
ATOM 3560 C CA . ASN A 1 452 ? -14.110 18.751 -8.072 1.00 49.12 452 ASN A CA 1
ATOM 3561 C C . ASN A 1 452 ? -13.861 20.086 -7.356 1.00 49.12 452 ASN A C 1
ATOM 3563 O O . ASN A 1 452 ? -14.191 21.143 -7.883 1.00 49.12 452 ASN A O 1
ATOM 3567 N N . ALA A 1 453 ? -13.261 20.047 -6.166 1.00 49.78 453 ALA A N 1
ATOM 3568 C CA . ALA A 1 453 ? -13.050 21.219 -5.327 1.00 49.78 453 ALA A CA 1
ATOM 3569 C C . ALA A 1 453 ? -12.029 22.243 -5.841 1.00 49.78 453 ALA A C 1
ATOM 3571 O O . ALA A 1 453 ? -11.751 23.206 -5.126 1.00 49.78 453 ALA A O 1
ATOM 3572 N N . TRP A 1 454 ? -11.444 22.023 -7.017 1.00 54.00 454 TRP A N 1
ATOM 3573 C CA . TRP A 1 454 ? -10.342 22.827 -7.517 1.00 54.00 454 TRP A CA 1
ATOM 3574 C C . TRP A 1 454 ? -10.631 23.471 -8.858 1.00 54.00 454 TRP A C 1
ATOM 3576 O O . TRP A 1 454 ? -11.342 22.932 -9.707 1.00 54.00 454 TRP A O 1
ATOM 3586 N N . SER A 1 455 ? -10.094 24.677 -8.999 1.00 48.19 455 SER A N 1
ATOM 3587 C CA . SER A 1 455 ? -10.213 25.493 -10.199 1.00 48.19 455 SER A CA 1
ATOM 3588 C C . SER A 1 455 ? -9.509 24.823 -11.386 1.00 48.19 455 SER A C 1
ATOM 3590 O O . SER A 1 455 ? -8.633 23.978 -11.213 1.00 48.19 455 SER A O 1
ATOM 3592 N N . ALA A 1 456 ? -9.874 25.196 -12.617 1.00 45.69 456 ALA A N 1
ATOM 3593 C CA . ALA A 1 456 ? -9.206 24.688 -13.820 1.00 45.69 456 ALA A CA 1
ATOM 3594 C C . ALA A 1 456 ? -7.682 24.954 -13.806 1.00 45.69 456 ALA A C 1
ATOM 3596 O O . ALA A 1 456 ? -6.925 24.143 -14.334 1.00 45.69 456 ALA A O 1
ATOM 3597 N N . ASP A 1 457 ? -7.243 26.011 -13.115 1.00 46.50 457 ASP A N 1
ATOM 3598 C CA . ASP A 1 457 ? -5.833 26.376 -12.927 1.00 46.50 457 ASP A CA 1
ATOM 3599 C C . ASP A 1 457 ? -5.082 25.441 -11.953 1.00 46.50 457 ASP A C 1
ATOM 3601 O O . ASP A 1 457 ? -3.854 25.434 -11.924 1.00 46.50 457 ASP A O 1
ATOM 3605 N N . GLU A 1 458 ? -5.798 24.621 -11.173 1.00 50.03 458 GLU A N 1
ATOM 3606 C CA . GLU A 1 458 ? -5.234 23.638 -10.234 1.00 50.03 458 GLU A CA 1
ATOM 3607 C C . GLU A 1 458 ? -5.227 22.195 -10.788 1.00 50.03 458 GLU A C 1
ATOM 3609 O O . GLU A 1 458 ? -4.702 21.274 -10.156 1.00 50.03 458 GLU A O 1
ATOM 3614 N N . SER A 1 459 ? -5.792 21.985 -11.984 1.00 47.53 459 SER A N 1
ATOM 3615 C CA . SER A 1 459 ? -5.902 20.666 -12.626 1.00 47.53 459 SER A CA 1
ATOM 3616 C C . SER A 1 459 ? -4.558 20.081 -13.090 1.00 47.53 459 SER A C 1
ATOM 3618 O O . SER A 1 459 ? -4.421 18.857 -13.160 1.00 47.53 459 SER A O 1
ATOM 3620 N N . ASP A 1 460 ? -3.543 20.929 -13.290 1.00 45.72 460 ASP A N 1
ATOM 3621 C CA . ASP A 1 460 ? -2.162 20.532 -13.605 1.00 45.72 460 ASP A CA 1
ATOM 3622 C C . ASP A 1 460 ? -1.401 19.946 -12.397 1.00 45.72 460 ASP A C 1
ATOM 3624 O O . ASP A 1 460 ? -0.328 19.364 -12.561 1.00 45.72 460 ASP A O 1
ATOM 3628 N N . TYR A 1 461 ? -1.956 20.036 -11.181 1.00 54.81 461 TYR A N 1
ATOM 3629 C CA . TYR A 1 461 ? -1.287 19.632 -9.936 1.00 54.81 461 TYR A CA 1
ATOM 3630 C C . TYR A 1 461 ? -1.859 18.351 -9.309 1.00 54.81 461 TYR A C 1
ATOM 3632 O O . TYR A 1 461 ? -1.678 18.062 -8.129 1.00 54.81 461 TYR A O 1
ATOM 3640 N N . ILE A 1 462 ? -2.569 17.542 -10.087 1.00 61.06 462 ILE A N 1
ATOM 3641 C CA . ILE A 1 462 ? -3.188 16.302 -9.617 1.00 61.06 462 ILE A CA 1
ATOM 3642 C C . ILE A 1 462 ? -2.135 15.188 -9.539 1.00 61.06 462 ILE A C 1
ATOM 3644 O O . ILE A 1 462 ? -1.799 14.582 -10.551 1.00 61.06 462 ILE A O 1
ATOM 3648 N N . LEU A 1 463 ? -1.677 14.863 -8.327 1.00 67.50 463 LEU A N 1
ATOM 3649 C CA . LEU A 1 463 ? -0.894 13.650 -8.066 1.00 67.50 463 LEU A CA 1
ATOM 3650 C C . LEU A 1 463 ? -1.803 12.419 -8.004 1.00 67.50 463 LEU A C 1
ATOM 3652 O O . LEU A 1 463 ? -2.809 12.414 -7.285 1.00 67.50 463 LEU A O 1
ATOM 3656 N N . ASN A 1 464 ? -1.483 11.392 -8.784 1.00 75.12 464 ASN A N 1
ATOM 3657 C CA . ASN A 1 464 ? -2.102 10.072 -8.671 1.00 75.12 464 ASN A CA 1
ATOM 3658 C C . ASN A 1 464 ? -1.312 9.215 -7.670 1.00 75.12 464 ASN A C 1
ATOM 3660 O O . ASN A 1 464 ? -0.571 9.745 -6.835 1.00 75.12 464 ASN A O 1
ATOM 3664 N N . LYS A 1 465 ? -1.478 7.892 -7.742 1.00 84.12 465 LYS A N 1
ATOM 3665 C CA . LYS A 1 465 ? -0.718 6.956 -6.920 1.00 84.12 465 LYS A CA 1
ATOM 3666 C C . LYS A 1 465 ? 0.779 7.237 -7.048 1.00 84.12 465 LYS A C 1
ATOM 3668 O O . LYS A 1 465 ? 1.306 7.308 -8.155 1.00 84.12 465 LYS A O 1
ATOM 3673 N N . ILE A 1 466 ? 1.459 7.355 -5.912 1.00 87.38 466 ILE A N 1
ATOM 3674 C CA . ILE A 1 466 ? 2.911 7.507 -5.871 1.00 87.38 466 ILE A CA 1
ATOM 3675 C C . ILE A 1 466 ? 3.550 6.215 -6.389 1.00 87.38 466 ILE A C 1
ATOM 3677 O O . ILE A 1 466 ? 3.221 5.119 -5.934 1.00 87.38 466 ILE A O 1
ATOM 3681 N N . MET A 1 467 ? 4.464 6.353 -7.345 1.00 88.44 467 MET A N 1
ATOM 3682 C CA . MET A 1 467 ? 5.125 5.228 -8.017 1.00 88.44 467 MET A CA 1
ATOM 3683 C C . MET A 1 467 ? 6.635 5.413 -8.156 1.00 88.44 467 MET A C 1
ATOM 3685 O O . MET A 1 467 ? 7.329 4.449 -8.474 1.00 88.44 467 MET A O 1
ATOM 3689 N N . CYS A 1 468 ? 7.164 6.611 -7.906 1.00 88.38 468 CYS A N 1
ATOM 3690 C CA . CYS A 1 468 ? 8.595 6.870 -7.983 1.00 88.38 468 CYS A CA 1
ATOM 3691 C C . CYS A 1 468 ? 9.079 7.816 -6.879 1.00 88.38 468 CYS A C 1
ATOM 3693 O O . CYS A 1 468 ? 8.348 8.707 -6.441 1.00 88.38 468 CYS A O 1
ATOM 3695 N N . ALA A 1 469 ? 10.329 7.630 -6.465 1.00 89.00 469 ALA A N 1
ATOM 3696 C CA . ALA A 1 469 ? 11.054 8.481 -5.536 1.00 89.00 469 ALA A CA 1
ATOM 3697 C C . ALA A 1 469 ? 12.319 8.983 -6.218 1.00 89.00 469 ALA A C 1
ATOM 3699 O O . ALA A 1 469 ? 13.133 8.191 -6.694 1.00 89.00 469 ALA A O 1
ATOM 3700 N N . TRP A 1 470 ? 12.491 10.294 -6.233 1.00 86.31 470 TRP A N 1
ATOM 3701 C CA . TRP A 1 470 ? 13.768 10.920 -6.508 1.00 86.31 470 TRP A CA 1
ATOM 3702 C C . TRP A 1 470 ? 14.525 11.101 -5.210 1.00 86.31 470 TRP A C 1
ATOM 3704 O O . TRP A 1 470 ? 13.997 11.697 -4.272 1.00 86.31 470 TRP A O 1
ATOM 3714 N N . THR A 1 471 ? 15.761 10.627 -5.159 1.00 85.56 471 THR A N 1
ATOM 3715 C CA . THR A 1 471 ? 16.598 10.719 -3.967 1.00 85.56 471 THR A CA 1
ATOM 3716 C C . THR A 1 471 ? 17.889 11.469 -4.254 1.00 85.56 471 THR A C 1
ATOM 3718 O O . THR A 1 471 ? 18.520 11.274 -5.295 1.00 85.56 471 THR A O 1
ATOM 3721 N N . VAL A 1 472 ? 18.286 12.313 -3.306 1.00 80.94 472 VAL A N 1
ATOM 3722 C CA . VAL A 1 472 ? 19.532 13.085 -3.332 1.00 80.94 472 VAL A CA 1
ATOM 3723 C C . VAL A 1 472 ? 20.292 12.823 -2.040 1.00 80.94 472 VAL A C 1
ATOM 3725 O O . VAL A 1 472 ? 19.697 12.736 -0.963 1.00 80.94 472 VAL A O 1
ATOM 3728 N N . PHE A 1 473 ? 21.607 12.725 -2.167 1.00 79.25 473 PHE A N 1
ATOM 3729 C CA . PHE A 1 473 ? 22.543 12.456 -1.080 1.00 79.25 473 PHE A CA 1
ATOM 3730 C C . PHE A 1 473 ? 23.424 13.679 -0.879 1.00 79.25 473 PHE A C 1
ATOM 3732 O O . PHE A 1 473 ? 23.645 14.411 -1.843 1.00 79.25 473 PHE A O 1
ATOM 3739 N N . ASP A 1 474 ? 23.883 13.894 0.356 1.00 70.19 474 ASP A N 1
ATOM 3740 C CA . ASP A 1 474 ? 25.007 14.771 0.719 1.00 70.19 474 ASP A CA 1
ATOM 3741 C C . ASP A 1 474 ? 25.259 15.922 -0.267 1.00 70.19 474 ASP A C 1
ATOM 3743 O O . ASP A 1 474 ? 26.072 15.818 -1.178 1.00 70.19 474 ASP A O 1
ATOM 3747 N N . LYS A 1 475 ? 24.488 17.003 -0.103 1.00 58.78 475 LYS A N 1
ATOM 3748 C CA . LYS A 1 475 ? 24.459 18.228 -0.919 1.00 58.78 475 LYS A CA 1
ATOM 3749 C C . LYS A 1 475 ? 25.625 18.405 -1.919 1.00 58.78 475 LYS A C 1
ATOM 3751 O O . LYS A 1 475 ? 26.737 18.747 -1.519 1.00 58.78 475 LYS A O 1
ATOM 3756 N N . ASP A 1 476 ? 25.305 18.426 -3.216 1.00 50.00 476 ASP A N 1
ATOM 3757 C CA . ASP A 1 476 ? 26.067 19.228 -4.182 1.00 50.00 476 ASP A CA 1
ATOM 3758 C C . ASP A 1 476 ? 25.647 20.703 -4.018 1.00 50.00 476 ASP A C 1
ATOM 3760 O O . ASP A 1 476 ? 24.471 21.066 -4.091 1.00 50.00 476 ASP A O 1
ATOM 3764 N N . THR A 1 477 ? 26.583 21.568 -3.638 1.00 41.81 477 THR A N 1
ATOM 3765 C CA . THR A 1 477 ? 26.293 22.827 -2.924 1.00 41.81 477 THR A CA 1
ATOM 3766 C C . THR A 1 477 ? 25.872 24.016 -3.788 1.00 41.81 477 THR A C 1
ATOM 3768 O O . THR A 1 477 ? 25.790 25.132 -3.272 1.00 41.81 477 THR A O 1
ATOM 3771 N N . THR A 1 478 ? 25.576 23.830 -5.073 1.00 37.06 478 THR A N 1
ATOM 3772 C CA . THR A 1 478 ? 25.726 24.931 -6.037 1.00 37.06 478 THR A CA 1
ATOM 3773 C C . THR A 1 478 ? 24.454 25.545 -6.638 1.00 37.06 478 THR A C 1
ATOM 3775 O O . THR A 1 478 ? 24.580 26.603 -7.252 1.00 37.06 478 THR A O 1
ATOM 3778 N N . SER A 1 479 ? 23.236 25.034 -6.396 1.00 38.84 479 SER A N 1
ATOM 3779 C CA . SER A 1 479 ? 22.025 25.596 -7.036 1.00 38.84 479 SER A CA 1
ATOM 3780 C C . SER A 1 479 ? 20.785 25.669 -6.132 1.00 38.84 479 SER A C 1
ATOM 3782 O O . SER A 1 479 ? 20.396 24.703 -5.490 1.00 38.84 479 SER A O 1
ATOM 3784 N N . ALA A 1 480 ? 20.108 26.829 -6.129 1.00 37.78 480 ALA A N 1
ATOM 3785 C CA . ALA A 1 480 ? 18.814 27.074 -5.461 1.00 37.78 480 ALA A CA 1
ATOM 3786 C C . ALA A 1 480 ? 17.595 26.526 -6.246 1.00 37.78 480 ALA A C 1
ATOM 3788 O O . ALA A 1 480 ? 16.445 26.826 -5.928 1.00 37.78 480 ALA A O 1
ATOM 3789 N N . LYS A 1 481 ? 17.857 25.747 -7.296 1.00 41.28 481 LYS A N 1
ATOM 3790 C CA . LYS A 1 481 ? 16.911 24.940 -8.069 1.00 41.28 481 LYS A CA 1
ATOM 3791 C C . LYS A 1 481 ? 17.495 23.531 -8.135 1.00 41.28 481 LYS A C 1
ATOM 3793 O O . LYS A 1 481 ? 18.716 23.413 -8.176 1.00 41.28 481 LYS A O 1
ATOM 3798 N N . PHE A 1 482 ? 16.643 22.508 -8.152 1.00 49.59 482 PHE A N 1
ATOM 3799 C CA . PHE A 1 482 ? 16.990 21.079 -8.198 1.00 49.59 482 PHE A CA 1
ATOM 3800 C C . PHE A 1 482 ? 17.669 20.631 -9.517 1.00 49.59 482 PHE A C 1
ATOM 3802 O O . PHE A 1 482 ? 17.346 19.580 -10.059 1.00 49.59 482 PHE A O 1
ATOM 3809 N N . ASP A 1 483 ? 18.610 21.420 -10.037 1.00 43.00 483 ASP A N 1
ATOM 3810 C CA . ASP A 1 483 ? 19.592 21.007 -11.042 1.00 43.00 483 ASP A CA 1
ATOM 3811 C C . ASP A 1 483 ? 20.776 20.382 -10.292 1.00 43.00 483 ASP A C 1
ATOM 3813 O O . ASP A 1 483 ? 21.764 21.047 -9.973 1.00 43.00 483 ASP A O 1
ATOM 3817 N N . GLY A 1 484 ? 20.635 19.109 -9.929 1.00 51.03 484 GLY A N 1
ATOM 3818 C CA . GLY A 1 484 ? 21.661 18.318 -9.255 1.00 51.03 484 GLY A CA 1
ATOM 3819 C C . GLY A 1 484 ? 21.458 16.834 -9.543 1.00 51.03 484 GLY A C 1
ATOM 3820 O O . GLY A 1 484 ? 20.324 16.387 -9.707 1.00 51.03 484 GLY A O 1
ATOM 3821 N N . LYS A 1 485 ? 22.556 16.079 -9.639 1.00 63.72 485 LYS A N 1
ATOM 3822 C CA . LYS A 1 485 ? 22.532 14.633 -9.894 1.00 63.72 485 LYS A CA 1
ATOM 3823 C C . LYS A 1 485 ? 21.825 13.918 -8.741 1.00 63.72 485 LYS A C 1
ATOM 3825 O O . LYS A 1 485 ? 22.281 13.988 -7.603 1.00 63.72 485 LYS A O 1
ATOM 3830 N N . GLY A 1 486 ? 20.713 13.257 -9.033 1.00 79.38 486 GLY A N 1
ATOM 3831 C CA . GLY A 1 486 ? 19.993 12.394 -8.098 1.00 79.38 486 GLY A CA 1
ATOM 3832 C C . GLY A 1 486 ? 19.784 11.018 -8.706 1.00 79.38 486 GLY A C 1
ATOM 3833 O O . GLY A 1 486 ? 20.289 10.722 -9.790 1.00 79.38 486 GLY A O 1
ATOM 3834 N N . VAL A 1 487 ? 19.041 10.164 -8.016 1.00 86.81 487 VAL A N 1
ATOM 3835 C CA . VAL A 1 487 ? 18.696 8.833 -8.529 1.00 86.81 487 VAL A CA 1
ATOM 3836 C C . VAL A 1 487 ? 17.204 8.581 -8.374 1.00 86.81 487 VAL A C 1
ATOM 3838 O O . VAL A 1 487 ? 16.574 9.073 -7.436 1.00 86.81 487 VAL A O 1
ATOM 3841 N N . LEU A 1 488 ? 16.634 7.856 -9.331 1.00 87.69 488 LEU A N 1
ATOM 3842 C CA . LEU A 1 488 ? 15.212 7.549 -9.391 1.00 87.69 488 LEU A CA 1
ATOM 3843 C C . LEU A 1 488 ? 14.976 6.086 -9.022 1.00 87.69 488 LEU A C 1
ATOM 3845 O O . LEU A 1 488 ? 15.611 5.184 -9.565 1.00 87.69 488 LEU A O 1
ATOM 3849 N N . LEU A 1 489 ? 14.033 5.860 -8.116 1.00 91.12 489 LEU A N 1
ATOM 3850 C CA . LEU A 1 489 ? 13.668 4.545 -7.603 1.00 91.12 489 LEU A CA 1
ATOM 3851 C C . LEU A 1 489 ? 12.162 4.323 -7.758 1.00 91.12 489 LEU A C 1
ATOM 3853 O O . LEU A 1 489 ? 11.393 5.268 -7.563 1.00 91.12 489 LEU A O 1
ATOM 3857 N N . PRO A 1 490 ? 11.699 3.101 -8.069 1.00 91.94 490 PRO A N 1
ATOM 3858 C CA . PRO A 1 490 ? 10.282 2.798 -7.979 1.00 91.94 490 PRO A CA 1
ATOM 3859 C C . PRO A 1 490 ? 9.844 2.755 -6.514 1.00 91.94 490 PRO A C 1
ATOM 3861 O O . PRO A 1 490 ? 10.563 2.266 -5.642 1.00 91.94 490 PRO A O 1
ATOM 3864 N N . VAL A 1 491 ? 8.637 3.250 -6.261 1.00 92.69 491 VAL A N 1
ATOM 3865 C CA . VAL A 1 491 ? 8.001 3.249 -4.943 1.00 92.69 491 VAL A CA 1
ATOM 3866 C C . VAL A 1 491 ? 6.821 2.299 -4.965 1.00 92.69 491 VAL A C 1
ATOM 3868 O O . VAL A 1 491 ? 5.910 2.433 -5.782 1.00 92.69 491 VAL A O 1
ATOM 3871 N N . VAL A 1 492 ? 6.800 1.371 -4.015 1.00 92.19 492 VAL A N 1
ATOM 3872 C CA . VAL A 1 492 ? 5.619 0.560 -3.735 1.00 92.19 492 VAL A CA 1
ATOM 3873 C C . VAL A 1 492 ? 4.784 1.299 -2.697 1.00 92.19 492 VAL A C 1
ATOM 3875 O O . VAL A 1 492 ? 5.123 1.339 -1.515 1.00 92.19 492 VAL A O 1
ATOM 3878 N N . ALA A 1 493 ? 3.697 1.903 -3.168 1.00 90.44 493 ALA A N 1
ATOM 3879 C CA . ALA A 1 493 ? 2.716 2.601 -2.349 1.00 90.44 493 ALA A CA 1
ATOM 3880 C C . ALA A 1 493 ? 1.507 1.689 -2.085 1.00 90.44 493 ALA A C 1
ATOM 3882 O O . ALA A 1 493 ? 0.896 1.188 -3.035 1.00 90.44 493 ALA A O 1
ATOM 3883 N N . PHE A 1 494 ? 1.157 1.455 -0.817 1.00 89.12 494 PHE A N 1
ATOM 3884 C CA . PHE A 1 494 ? 0.023 0.603 -0.444 1.00 89.12 494 PHE A CA 1
ATOM 3885 C C . PHE A 1 494 ? -0.640 1.020 0.881 1.00 89.12 494 PHE A C 1
ATOM 3887 O O . PHE A 1 494 ? 0.024 1.551 1.776 1.00 89.12 494 PHE A O 1
ATOM 3894 N N . PRO A 1 495 ? -1.953 0.770 1.040 1.00 88.69 495 PRO A N 1
ATOM 3895 C CA . PRO A 1 495 ? -2.626 0.889 2.328 1.00 88.69 495 PRO A CA 1
ATOM 3896 C C . PRO A 1 495 ? -2.261 -0.286 3.248 1.00 88.69 495 PRO A C 1
ATOM 3898 O O . PRO A 1 495 ? -2.136 -1.428 2.805 1.00 88.69 495 PRO A O 1
ATOM 3901 N N . PHE A 1 496 ? -2.135 -0.020 4.546 1.00 89.88 496 PHE A N 1
ATOM 3902 C CA . PHE A 1 496 ? -1.772 -0.998 5.568 1.00 89.88 496 PHE A CA 1
ATOM 3903 C C . PHE A 1 496 ? -2.544 -0.737 6.869 1.00 89.88 496 PHE A C 1
ATOM 3905 O O . PHE A 1 496 ? -2.156 0.087 7.697 1.00 89.88 496 PHE A O 1
ATOM 3912 N N . GLY A 1 497 ? -3.686 -1.407 7.047 1.00 88.81 497 GLY A N 1
ATOM 3913 C CA . GLY A 1 497 ? -4.584 -1.140 8.175 1.00 88.81 497 GLY A CA 1
ATOM 3914 C C . GLY A 1 497 ? -5.061 0.320 8.183 1.00 88.81 497 GLY A C 1
ATOM 3915 O O . GLY A 1 497 ? -5.589 0.811 7.190 1.00 88.81 497 GLY A O 1
ATOM 3916 N N . ASN A 1 498 ? -4.831 1.038 9.288 1.00 90.12 498 ASN A N 1
ATOM 3917 C CA . ASN A 1 498 ? -5.132 2.474 9.418 1.00 90.12 498 ASN A CA 1
ATOM 3918 C C . ASN A 1 498 ? -3.970 3.364 8.940 1.00 90.12 498 ASN A C 1
ATOM 3920 O O . ASN A 1 498 ? -3.730 4.439 9.492 1.00 90.12 498 ASN A O 1
ATOM 3924 N N . SER A 1 499 ? -3.149 2.900 8.003 1.00 92.31 499 SER A N 1
ATOM 3925 C CA . SER A 1 499 ? -1.910 3.587 7.635 1.00 92.31 499 SER A CA 1
ATOM 3926 C C . SER A 1 499 ? -1.628 3.493 6.151 1.00 92.31 499 SER A C 1
ATOM 3928 O O . SER A 1 499 ? -2.113 2.599 5.462 1.00 92.31 499 SER A O 1
ATOM 3930 N N . ILE A 1 500 ? -0.851 4.443 5.662 1.00 91.31 500 ILE A N 1
ATOM 3931 C CA . ILE A 1 500 ? -0.359 4.481 4.292 1.00 91.31 500 ILE A CA 1
ATOM 3932 C C . ILE A 1 500 ? 1.136 4.215 4.325 1.00 91.31 500 ILE A C 1
ATOM 3934 O O . ILE A 1 500 ? 1.830 4.767 5.178 1.00 91.31 500 ILE A O 1
ATOM 3938 N N . CYS A 1 501 ? 1.620 3.372 3.419 1.00 92.25 501 CYS A N 1
ATOM 3939 C CA . CYS A 1 501 ? 3.015 2.962 3.366 1.00 92.25 501 CYS A CA 1
ATOM 3940 C C . CYS A 1 501 ? 3.609 3.227 1.990 1.00 92.25 501 CYS A C 1
ATOM 3942 O O . CYS A 1 501 ? 2.989 2.918 0.971 1.00 92.25 501 CYS A O 1
ATOM 3944 N N . PHE A 1 502 ? 4.834 3.740 1.990 1.00 93.12 502 PHE A N 1
ATOM 3945 C CA . PHE A 1 502 ? 5.666 3.905 0.809 1.00 93.12 502 PHE A CA 1
ATOM 3946 C C . PHE A 1 502 ? 7.007 3.247 1.078 1.00 93.12 502 PHE A C 1
ATOM 3948 O O . PHE A 1 502 ? 7.667 3.571 2.068 1.00 93.12 502 PHE A O 1
ATOM 3955 N N . THR A 1 503 ? 7.417 2.347 0.194 1.00 93.19 503 THR A N 1
ATOM 3956 C CA . THR A 1 503 ? 8.723 1.704 0.301 1.00 93.19 503 THR A CA 1
ATOM 3957 C C . THR A 1 503 ? 9.487 1.763 -1.009 1.00 93.19 503 THR A C 1
ATOM 3959 O O . THR A 1 503 ? 8.911 1.600 -2.087 1.00 93.19 503 THR A O 1
ATOM 3962 N N . PHE A 1 504 ? 10.783 2.027 -0.897 1.00 93.06 504 PHE A N 1
ATOM 3963 C CA . PHE A 1 504 ? 11.740 1.979 -1.991 1.00 93.06 504 PHE A CA 1
ATOM 3964 C C . PHE A 1 504 ? 13.087 1.487 -1.457 1.00 93.06 504 PHE A C 1
ATOM 3966 O O . PHE A 1 504 ? 13.444 1.722 -0.299 1.00 93.06 504 PHE A O 1
ATOM 3973 N N . SER A 1 505 ? 13.830 0.802 -2.317 1.00 91.25 505 SER A N 1
ATOM 3974 C CA . SER A 1 505 ? 15.029 0.058 -1.942 1.00 91.25 505 SER A CA 1
ATOM 3975 C C . SER A 1 505 ? 16.114 0.230 -2.981 1.00 91.25 505 SER A C 1
ATOM 3977 O O . SER A 1 505 ? 15.838 0.232 -4.180 1.00 91.25 505 SER A O 1
ATOM 3979 N N . TYR A 1 506 ? 17.353 0.313 -2.516 1.00 91.19 506 TYR A N 1
ATOM 3980 C CA . TYR A 1 506 ? 18.518 0.357 -3.388 1.00 91.19 506 TYR A CA 1
ATOM 3981 C C . TYR A 1 506 ? 18.880 -1.052 -3.860 1.00 91.19 506 TYR A C 1
ATOM 3983 O O . TYR A 1 506 ? 18.559 -2.049 -3.207 1.00 91.19 506 TYR A O 1
ATOM 3991 N N . TYR A 1 507 ? 19.538 -1.152 -5.014 1.00 88.81 507 TYR A N 1
ATOM 3992 C CA . TYR A 1 507 ? 19.902 -2.448 -5.581 1.00 88.81 507 TYR A CA 1
ATOM 3993 C C . TYR A 1 507 ? 20.905 -3.180 -4.680 1.00 88.81 507 TYR A C 1
ATOM 3995 O O . TYR A 1 507 ? 20.662 -4.323 -4.285 1.00 88.81 507 TYR A O 1
ATOM 4003 N N . ASP A 1 508 ? 21.980 -2.498 -4.280 1.00 87.38 508 ASP A N 1
ATOM 4004 C CA . ASP A 1 508 ? 22.974 -3.010 -3.335 1.00 87.38 508 ASP A CA 1
ATOM 4005 C C . ASP A 1 508 ? 23.543 -1.888 -2.435 1.00 87.38 508 ASP A C 1
ATOM 4007 O O . ASP A 1 508 ? 22.938 -0.827 -2.263 1.00 87.38 508 ASP A O 1
ATOM 4011 N N . ASN A 1 509 ? 24.678 -2.136 -1.780 1.00 87.00 509 ASN A N 1
ATOM 4012 C CA . ASN A 1 509 ? 25.338 -1.188 -0.878 1.00 87.00 509 ASN A CA 1
ATOM 4013 C C . ASN A 1 509 ? 26.034 -0.008 -1.587 1.00 87.00 509 ASN A C 1
ATOM 4015 O O . ASN A 1 509 ? 26.507 0.896 -0.898 1.00 87.00 509 ASN A O 1
ATOM 4019 N N . TYR A 1 510 ? 26.098 -0.013 -2.922 1.00 85.69 510 TYR A N 1
ATOM 4020 C CA . TYR A 1 510 ? 26.786 0.981 -3.753 1.00 85.69 510 TYR A CA 1
ATOM 4021 C C . TYR A 1 510 ? 25.906 1.536 -4.884 1.00 85.69 510 TYR A C 1
ATOM 4023 O O . TYR A 1 510 ? 25.929 2.733 -5.168 1.00 85.69 510 TYR A O 1
ATOM 4031 N N . GLY A 1 511 ? 25.140 0.672 -5.547 1.00 86.94 511 GLY A N 1
ATOM 4032 C CA . GLY A 1 511 ? 24.368 0.951 -6.744 1.00 86.94 511 GLY A CA 1
ATOM 4033 C C . GLY A 1 511 ? 22.855 0.965 -6.541 1.00 86.94 511 GLY A C 1
ATOM 4034 O O . GLY A 1 511 ? 22.292 0.264 -5.700 1.00 86.94 511 GLY A O 1
ATOM 4035 N N . VAL A 1 512 ? 22.187 1.767 -7.367 1.00 88.38 512 VAL A N 1
ATOM 4036 C CA . VAL A 1 512 ? 20.722 1.941 -7.403 1.00 88.38 512 VAL A CA 1
ATOM 4037 C C . VAL A 1 512 ? 20.070 1.000 -8.407 1.00 88.38 512 VAL A C 1
ATOM 4039 O O . VAL A 1 512 ? 18.958 0.532 -8.205 1.00 88.38 512 VAL A O 1
ATOM 4042 N N . GLY A 1 513 ? 20.774 0.732 -9.504 1.00 88.50 513 GLY A N 1
ATOM 4043 C CA . GLY A 1 513 ? 20.286 -0.040 -10.636 1.00 88.50 513 GLY A CA 1
ATOM 4044 C C . GLY A 1 513 ? 21.126 0.232 -11.880 1.00 88.50 513 GLY A C 1
ATOM 4045 O O . GLY A 1 513 ? 22.109 0.977 -11.843 1.00 88.50 513 GLY A O 1
ATOM 4046 N N . PHE A 1 514 ? 20.759 -0.403 -12.988 1.00 87.31 514 PHE A N 1
ATOM 4047 C CA . PHE A 1 514 ? 21.541 -0.363 -14.219 1.00 87.31 514 PHE A CA 1
ATOM 4048 C C . PHE A 1 514 ? 21.005 0.685 -15.192 1.00 87.31 514 PHE A C 1
ATOM 4050 O O . PHE A 1 514 ? 19.807 0.706 -15.467 1.00 87.31 514 PHE A O 1
ATOM 4057 N N . GLN A 1 515 ? 21.906 1.479 -15.766 1.00 86.81 515 GLN A N 1
ATOM 4058 C CA . GLN A 1 515 ? 21.638 2.413 -16.857 1.00 86.81 515 GLN A CA 1
ATOM 4059 C C . GLN A 1 515 ? 22.269 1.959 -18.173 1.00 86.81 515 GLN A C 1
ATOM 4061 O O . GLN A 1 515 ? 23.200 1.147 -18.180 1.00 86.81 515 GLN A O 1
ATOM 4066 N N . SER A 1 516 ? 21.783 2.519 -19.279 1.00 85.94 516 SER A N 1
ATOM 4067 C CA . SER A 1 516 ? 22.414 2.405 -20.592 1.00 85.94 516 SER A CA 1
ATOM 4068 C C . SER A 1 516 ? 23.300 3.630 -20.824 1.00 85.94 516 SER A C 1
ATOM 4070 O O . SER A 1 516 ? 22.787 4.705 -21.126 1.00 85.94 516 SER A O 1
ATOM 4072 N N . SER A 1 517 ? 24.622 3.477 -20.707 1.00 79.31 517 SER A N 1
ATOM 4073 C CA . SER A 1 517 ? 25.586 4.575 -20.876 1.00 79.31 517 SER A CA 1
ATOM 4074 C C . SER A 1 517 ? 26.286 4.522 -22.232 1.00 79.31 517 SER A C 1
ATOM 4076 O O . SER A 1 517 ? 26.755 3.464 -22.642 1.00 79.31 517 SER A O 1
ATOM 4078 N N . ASN A 1 518 ? 26.429 5.679 -22.880 1.00 72.44 518 ASN A N 1
ATOM 4079 C CA . ASN A 1 518 ? 27.156 5.831 -24.145 1.00 72.44 518 ASN A CA 1
ATOM 4080 C C . ASN A 1 518 ? 28.690 5.835 -23.980 1.00 72.44 518 ASN A C 1
ATOM 4082 O O . ASN A 1 518 ? 29.408 5.995 -24.960 1.00 72.44 518 ASN A O 1
ATOM 4086 N N . ASP A 1 519 ? 29.211 5.651 -22.762 1.00 66.12 519 ASP A N 1
ATOM 4087 C CA . ASP A 1 519 ? 30.654 5.613 -22.473 1.00 66.12 519 ASP A CA 1
ATOM 4088 C C . ASP A 1 519 ? 31.305 4.263 -22.853 1.00 66.12 519 ASP A C 1
ATOM 4090 O O . ASP A 1 519 ? 32.126 3.720 -22.108 1.00 66.12 519 ASP A O 1
ATOM 4094 N N . TYR A 1 520 ? 30.945 3.676 -23.999 1.00 64.62 520 TYR A N 1
ATOM 4095 C CA . TYR A 1 520 ? 31.591 2.452 -24.475 1.00 64.62 520 TYR A CA 1
ATOM 4096 C C . TYR A 1 520 ? 32.798 2.786 -25.356 1.00 64.62 520 TYR A C 1
ATOM 4098 O O . TYR A 1 520 ? 32.645 3.159 -26.513 1.00 64.62 520 TYR A O 1
ATOM 4106 N N . GLU A 1 521 ? 34.004 2.680 -24.788 1.00 63.19 521 GLU A N 1
ATOM 4107 C CA . GLU A 1 521 ? 35.292 2.794 -25.502 1.00 63.19 521 GLU A CA 1
ATOM 4108 C C . GLU A 1 521 ? 35.483 4.089 -26.333 1.00 63.19 521 GLU A C 1
ATOM 4110 O O . GLU A 1 521 ? 36.331 4.146 -27.219 1.00 63.19 521 GLU A O 1
ATOM 4115 N N . ASN A 1 522 ? 34.745 5.163 -26.014 1.00 62.41 522 ASN A N 1
ATOM 4116 C CA . ASN A 1 522 ? 34.648 6.400 -26.810 1.00 62.41 522 ASN A CA 1
ATOM 4117 C C . ASN A 1 522 ? 34.143 6.184 -28.251 1.00 62.41 522 ASN A C 1
ATOM 4119 O O . ASN A 1 522 ? 34.390 7.018 -29.128 1.00 62.41 522 ASN A O 1
ATOM 4123 N N . GLU A 1 523 ? 33.446 5.079 -28.513 1.00 64.31 523 GLU A N 1
ATOM 4124 C CA . GLU A 1 523 ? 32.866 4.787 -29.817 1.00 64.31 523 GLU A CA 1
ATOM 4125 C C . GLU A 1 523 ? 31.492 5.450 -29.967 1.00 64.31 523 GLU A C 1
ATOM 4127 O O . GLU A 1 523 ? 30.653 5.438 -29.068 1.00 64.31 523 GLU A O 1
ATOM 4132 N N . THR A 1 524 ? 31.261 6.057 -31.133 1.00 65.00 524 THR A N 1
ATOM 4133 C CA . THR A 1 524 ? 29.951 6.625 -31.477 1.00 65.00 524 THR A CA 1
ATOM 4134 C C . THR A 1 524 ? 28.962 5.484 -31.733 1.00 65.00 524 THR A C 1
ATOM 4136 O O . THR A 1 524 ? 29.344 4.437 -32.248 1.00 65.00 524 THR A O 1
ATOM 4139 N N . ASP A 1 525 ? 27.699 5.678 -31.356 1.00 67.19 525 ASP A N 1
ATOM 4140 C CA . ASP A 1 525 ? 26.599 4.729 -31.573 1.00 67.19 525 ASP A CA 1
ATOM 4141 C C . ASP A 1 525 ? 26.692 3.395 -30.817 1.00 67.19 525 ASP A C 1
ATOM 4143 O O . ASP A 1 525 ? 25.964 2.453 -31.144 1.00 67.19 525 ASP A O 1
ATOM 4147 N N . LYS A 1 526 ? 27.483 3.331 -29.741 1.00 75.62 526 LYS A N 1
ATOM 4148 C CA . LYS A 1 526 ? 27.518 2.196 -28.809 1.00 75.62 526 LYS A CA 1
ATOM 4149 C C . LYS A 1 526 ? 27.141 2.612 -27.397 1.00 75.62 526 LYS A C 1
ATOM 4151 O O . LYS A 1 526 ? 27.394 3.734 -26.973 1.00 75.62 526 LYS A O 1
ATOM 4156 N N . ALA A 1 527 ? 26.545 1.682 -26.657 1.00 78.50 527 ALA A N 1
ATOM 4157 C CA . ALA A 1 527 ? 26.328 1.853 -25.230 1.00 78.50 527 ALA A CA 1
ATOM 4158 C C . ALA A 1 527 ? 26.598 0.560 -24.483 1.00 78.50 527 ALA A C 1
ATOM 4160 O O . ALA A 1 527 ? 26.337 -0.530 -24.992 1.00 78.50 527 ALA A O 1
ATOM 4161 N N . ALA A 1 528 ? 27.058 0.703 -23.251 1.00 83.50 528 ALA A N 1
ATOM 4162 C CA . ALA A 1 528 ? 27.196 -0.391 -22.317 1.00 83.50 528 ALA A CA 1
ATOM 4163 C C . ALA A 1 528 ? 26.264 -0.214 -21.129 1.00 83.50 528 ALA A C 1
ATOM 4165 O O . ALA A 1 528 ? 25.937 0.893 -20.689 1.00 83.50 528 ALA A O 1
ATOM 4166 N N . GLN A 1 529 ? 25.873 -1.350 -20.571 1.00 86.19 529 GLN A N 1
ATOM 4167 C CA . GLN A 1 529 ? 25.184 -1.367 -19.299 1.00 86.19 529 GLN A CA 1
ATOM 4168 C C . GLN A 1 529 ? 26.143 -0.992 -18.164 1.00 86.19 529 GLN A C 1
ATOM 4170 O O . GLN A 1 529 ? 27.158 -1.660 -17.969 1.00 86.19 529 GLN A O 1
ATOM 4175 N N . ARG A 1 530 ? 25.789 0.011 -17.357 1.00 84.94 530 ARG A N 1
ATOM 4176 C CA . ARG A 1 530 ? 26.572 0.454 -16.192 1.00 84.94 530 ARG A CA 1
ATOM 4177 C C . ARG A 1 530 ? 25.703 0.502 -14.937 1.00 84.94 530 ARG A C 1
ATOM 4179 O O . ARG A 1 530 ? 24.550 0.907 -15.002 1.00 84.94 530 ARG A O 1
ATOM 4186 N N . LEU A 1 531 ? 26.264 0.126 -13.788 1.00 86.19 531 LEU A N 1
ATOM 4187 C CA . LEU A 1 531 ? 25.623 0.325 -12.483 1.00 86.19 531 LEU A CA 1
ATOM 4188 C C . LEU A 1 531 ? 25.733 1.801 -12.055 1.00 86.19 531 LEU A C 1
ATOM 4190 O O . LEU A 1 531 ? 26.823 2.376 -12.101 1.00 86.19 531 LEU A O 1
ATOM 4194 N N . VAL A 1 532 ? 24.616 2.406 -11.649 1.00 87.81 532 VAL A N 1
ATOM 4195 C CA . VAL A 1 532 ? 24.550 3.800 -11.178 1.00 87.81 532 VAL A CA 1
ATOM 4196 C C . VAL A 1 532 ? 24.849 3.851 -9.678 1.00 87.81 532 VAL A C 1
ATOM 4198 O O . VAL A 1 532 ? 24.085 3.250 -8.921 1.00 87.81 532 VAL A O 1
ATOM 4201 N N . PRO A 1 533 ? 25.917 4.539 -9.235 1.00 87.00 533 PRO A N 1
ATOM 4202 C CA . PRO A 1 533 ? 26.237 4.678 -7.818 1.00 87.00 533 PRO A CA 1
ATOM 4203 C C . PRO A 1 533 ? 25.328 5.687 -7.107 1.00 87.00 533 PRO A C 1
ATOM 4205 O O . PRO A 1 533 ? 24.896 6.661 -7.720 1.00 87.00 533 PRO A O 1
ATOM 4208 N N . TYR A 1 534 ? 25.095 5.490 -5.808 1.00 86.25 534 TYR A N 1
ATOM 4209 C CA . TYR A 1 534 ? 24.427 6.473 -4.933 1.00 86.25 534 TYR A CA 1
ATOM 4210 C C . TYR A 1 534 ? 25.254 6.902 -3.722 1.00 86.25 534 TYR A C 1
ATOM 4212 O O . TYR A 1 534 ? 24.800 7.705 -2.912 1.00 86.25 534 TYR A O 1
ATOM 4220 N N . THR A 1 535 ? 26.451 6.350 -3.582 1.00 83.88 535 THR A N 1
ATOM 4221 C CA . THR A 1 535 ? 27.360 6.640 -2.478 1.00 83.88 535 THR A CA 1
ATOM 4222 C C . THR A 1 535 ? 28.545 7.461 -2.960 1.00 83.88 535 THR A C 1
ATOM 4224 O O . THR A 1 535 ? 28.821 7.543 -4.163 1.00 83.88 535 THR A O 1
ATOM 4227 N N . ASP A 1 536 ? 29.298 8.010 -2.014 1.00 80.62 536 ASP A N 1
ATOM 4228 C CA . ASP A 1 536 ? 30.606 8.577 -2.308 1.00 80.62 536 ASP A CA 1
ATOM 4229 C C . ASP A 1 536 ? 31.641 7.497 -2.714 1.00 80.62 536 ASP A C 1
ATOM 4231 O O . ASP A 1 536 ? 31.332 6.311 -2.891 1.00 80.62 536 ASP A O 1
ATOM 4235 N N . VAL A 1 537 ? 32.902 7.916 -2.878 1.00 79.81 537 VAL A N 1
ATOM 4236 C CA . VAL A 1 537 ? 34.018 7.029 -3.257 1.00 79.81 537 VAL A CA 1
ATOM 4237 C C . VAL A 1 537 ? 34.353 5.969 -2.201 1.00 79.81 537 VAL A C 1
ATOM 4239 O O . VAL A 1 537 ? 35.045 5.003 -2.525 1.00 79.81 537 VAL A O 1
ATOM 4242 N N . TYR A 1 538 ? 33.884 6.138 -0.964 1.00 80.44 538 TYR A N 1
ATOM 4243 C CA . TYR A 1 538 ? 34.091 5.218 0.153 1.00 80.44 538 TYR A CA 1
ATOM 4244 C C . TYR A 1 538 ? 32.879 4.312 0.402 1.00 80.44 538 TYR A C 1
ATOM 4246 O O . TYR A 1 538 ? 32.982 3.356 1.168 1.00 80.44 538 TYR A O 1
ATOM 4254 N N . GLY A 1 539 ? 31.757 4.537 -0.287 1.00 79.62 539 GLY A N 1
ATOM 4255 C CA . GLY A 1 539 ? 30.525 3.779 -0.073 1.00 79.62 539 GLY A CA 1
ATOM 4256 C C . GLY A 1 539 ? 29.614 4.387 0.997 1.00 79.62 539 GLY A C 1
ATOM 4257 O O . GLY A 1 539 ? 28.665 3.729 1.431 1.00 79.62 539 GLY A O 1
ATOM 4258 N N . GLU A 1 540 ? 29.881 5.617 1.420 1.00 85.38 540 GLU A N 1
ATOM 4259 C CA . GLU A 1 540 ? 29.223 6.285 2.539 1.00 85.38 540 GLU A CA 1
ATOM 4260 C C . GLU A 1 540 ? 28.192 7.313 2.045 1.00 85.38 540 GLU A C 1
ATOM 4262 O O . GLU A 1 540 ? 28.304 7.846 0.935 1.00 85.38 540 GLU A O 1
ATOM 4267 N N . ILE A 1 541 ? 27.166 7.556 2.872 1.00 84.88 541 ILE A N 1
ATOM 4268 C CA . ILE A 1 541 ? 26.289 8.734 2.776 1.00 84.88 541 ILE A CA 1
ATOM 4269 C C . ILE A 1 541 ? 25.977 9.261 4.183 1.00 84.88 541 ILE A C 1
ATOM 4271 O O . ILE A 1 541 ? 25.747 8.470 5.097 1.00 84.88 541 ILE A O 1
ATOM 4275 N N . SER A 1 542 ? 25.901 10.573 4.389 1.00 84.06 542 SER A N 1
ATOM 4276 C CA . SER A 1 542 ? 25.532 11.151 5.692 1.00 84.06 542 SER A CA 1
ATOM 4277 C C . SER A 1 542 ? 24.037 11.457 5.789 1.00 84.06 542 SER A C 1
ATOM 4279 O O . SER A 1 542 ? 23.398 11.161 6.805 1.00 84.06 542 SER A O 1
ATOM 4281 N N . LYS A 1 543 ? 23.453 11.984 4.710 1.00 82.62 543 LYS A N 1
ATOM 4282 C CA . LYS A 1 543 ? 22.059 12.421 4.638 1.00 82.62 543 LYS A CA 1
ATOM 4283 C C . LYS A 1 543 ? 21.381 11.917 3.374 1.00 82.62 543 LYS A C 1
ATOM 4285 O O . LYS A 1 543 ? 21.977 11.887 2.299 1.00 82.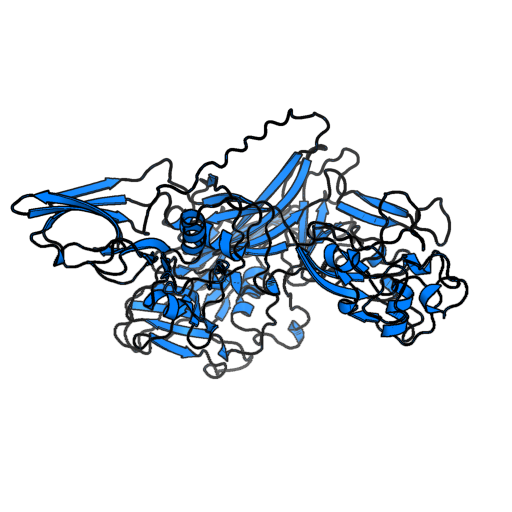62 543 LYS A O 1
ATOM 4290 N N . LEU A 1 544 ? 20.098 11.603 3.508 1.00 85.00 544 LEU A N 1
ATOM 4291 C CA . LEU A 1 544 ? 19.201 11.291 2.403 1.00 85.00 544 LEU A CA 1
ATOM 4292 C C . LEU A 1 544 ? 18.042 12.269 2.404 1.00 85.00 544 LEU A C 1
ATOM 4294 O O . LEU A 1 544 ? 17.346 12.428 3.408 1.00 85.00 544 LEU A O 1
ATOM 4298 N N . SER A 1 545 ? 17.771 12.823 1.236 1.00 82.44 545 SER A N 1
ATOM 4299 C CA . SER A 1 545 ? 16.526 13.522 0.982 1.00 82.44 545 SER A CA 1
ATOM 4300 C C . SER A 1 545 ? 15.793 12.894 -0.183 1.00 82.44 545 SER A C 1
ATOM 4302 O O . SER A 1 545 ? 16.418 12.366 -1.104 1.00 82.44 545 SER A O 1
ATOM 4304 N N . PHE A 1 546 ? 14.467 12.968 -0.158 1.00 83.69 546 PHE A N 1
ATOM 4305 C CA . PHE A 1 546 ? 13.650 12.412 -1.221 1.00 83.69 546 PHE A CA 1
ATOM 4306 C C . PHE A 1 546 ? 12.436 13.272 -1.574 1.00 83.69 546 PHE A C 1
ATOM 4308 O O . PHE A 1 546 ? 11.926 14.056 -0.770 1.00 83.69 546 PHE A O 1
ATOM 4315 N N . GLU A 1 547 ? 11.966 13.088 -2.801 1.00 82.88 547 GLU A N 1
ATOM 4316 C CA . GLU A 1 547 ? 10.701 13.591 -3.326 1.00 82.88 547 GLU A CA 1
ATOM 4317 C C . GLU A 1 547 ? 9.962 12.433 -4.005 1.00 82.88 547 GLU A C 1
ATOM 4319 O O . GLU A 1 547 ? 10.518 11.751 -4.864 1.00 82.88 547 GLU A O 1
ATOM 4324 N N . MET A 1 548 ? 8.718 12.179 -3.602 1.00 86.12 548 MET A N 1
ATOM 4325 C CA . MET A 1 548 ? 7.881 11.104 -4.133 1.00 86.12 548 MET A CA 1
ATOM 4326 C C . MET A 1 548 ? 6.753 11.648 -5.008 1.00 86.12 548 MET A C 1
ATOM 4328 O O . MET A 1 548 ? 6.034 12.566 -4.604 1.00 86.12 548 MET A O 1
ATOM 4332 N N . SER A 1 549 ? 6.562 11.031 -6.175 1.00 82.94 549 SER A N 1
ATOM 4333 C CA . SER A 1 549 ? 5.585 11.444 -7.189 1.00 82.94 549 SER A CA 1
ATOM 4334 C C . SER A 1 549 ? 4.962 10.243 -7.921 1.00 82.94 549 SER A C 1
ATOM 4336 O O . SER A 1 549 ? 5.371 9.092 -7.734 1.00 82.94 549 SER A O 1
ATOM 4338 N N . ASP A 1 550 ? 3.952 10.499 -8.753 1.00 79.94 550 ASP A N 1
ATOM 4339 C CA . ASP A 1 550 ? 3.318 9.519 -9.647 1.00 79.94 550 ASP A CA 1
ATOM 4340 C C . ASP A 1 550 ? 4.065 9.352 -10.984 1.00 79.94 550 ASP A C 1
ATOM 4342 O O . ASP A 1 550 ? 3.935 8.331 -11.664 1.00 79.94 550 ASP A O 1
ATOM 4346 N N . LYS A 1 551 ? 4.882 10.336 -11.361 1.00 76.56 551 LYS A N 1
ATOM 4347 C CA . LYS A 1 551 ? 5.753 10.310 -12.544 1.00 76.56 551 LYS A CA 1
ATOM 4348 C C . LYS A 1 551 ? 7.005 11.149 -12.318 1.00 76.56 551 LYS A C 1
ATOM 4350 O O . LYS A 1 551 ? 6.951 12.132 -11.573 1.00 76.56 551 LYS A O 1
ATOM 4355 N N . ALA A 1 552 ? 8.093 10.813 -13.010 1.00 70.12 552 ALA A N 1
ATOM 4356 C CA . ALA A 1 552 ? 9.298 11.632 -12.996 1.00 70.12 552 ALA A CA 1
ATOM 4357 C C . ALA A 1 552 ? 9.314 12.663 -14.138 1.00 70.12 552 ALA A C 1
ATOM 4359 O O . ALA A 1 552 ? 9.813 13.769 -13.930 1.00 70.12 552 ALA A O 1
ATOM 4360 N N . TRP A 1 553 ? 8.765 12.355 -15.324 1.00 72.31 553 TRP A N 1
ATOM 4361 C CA . TRP A 1 553 ? 8.559 13.319 -16.425 1.00 72.31 553 TRP A CA 1
ATOM 4362 C C . TRP A 1 553 ? 7.479 12.840 -17.422 1.00 72.31 553 TRP A C 1
ATOM 4364 O O . TRP A 1 553 ? 6.574 12.089 -17.065 1.00 72.31 553 TRP A O 1
ATOM 4374 N N . THR A 1 554 ? 7.460 13.402 -18.640 1.00 76.62 554 THR A N 1
ATOM 4375 C CA . THR A 1 554 ? 6.500 13.061 -19.707 1.00 76.62 554 THR A CA 1
ATOM 4376 C C . THR A 1 554 ? 7.237 12.535 -20.942 1.00 76.62 554 THR A C 1
ATOM 4378 O O . THR A 1 554 ? 7.872 13.337 -21.625 1.00 76.62 554 THR A O 1
ATOM 4381 N N . PRO A 1 555 ? 7.116 11.233 -21.260 1.00 80.81 555 PRO A N 1
ATOM 4382 C CA . PRO A 1 555 ? 7.788 10.566 -22.375 1.00 80.81 555 PRO A CA 1
ATOM 4383 C C . PRO A 1 555 ? 7.762 11.255 -23.743 1.00 80.81 555 PRO A C 1
ATOM 4385 O O . PRO A 1 555 ? 6.693 11.628 -24.223 1.00 80.81 555 PRO A O 1
ATOM 4388 N N . SER A 1 556 ? 8.915 11.302 -24.424 1.00 85.06 556 SER A N 1
ATOM 4389 C CA . SER A 1 556 ? 9.065 11.774 -25.806 1.00 85.06 556 SER A CA 1
ATOM 4390 C C . SER A 1 556 ? 10.087 10.935 -26.589 1.00 85.06 556 SER A C 1
ATOM 4392 O O . SER A 1 556 ? 10.867 10.184 -25.998 1.00 85.06 556 SER A O 1
ATOM 4394 N N . LEU A 1 557 ? 10.100 11.066 -27.922 1.00 86.25 557 LEU A N 1
ATOM 4395 C CA . LEU A 1 557 ? 11.128 10.451 -28.769 1.00 86.25 557 LEU A CA 1
ATOM 4396 C C . LEU A 1 557 ? 12.529 10.997 -28.455 1.00 86.25 557 LEU A C 1
ATOM 4398 O O . LEU A 1 557 ? 13.493 10.236 -28.476 1.00 86.25 557 LEU A O 1
ATOM 4402 N N . ASP A 1 558 ? 12.654 12.296 -28.172 1.00 84.81 558 ASP A N 1
ATOM 4403 C CA . ASP A 1 558 ? 13.947 12.929 -27.889 1.00 84.81 558 ASP A CA 1
ATOM 4404 C C . ASP A 1 558 ? 14.586 12.366 -26.620 1.00 84.81 558 ASP A C 1
ATOM 4406 O O . ASP A 1 558 ? 15.792 12.135 -26.579 1.00 84.81 558 ASP A O 1
ATOM 4410 N N . ASP A 1 559 ? 13.772 12.044 -25.622 1.00 81.44 559 ASP A N 1
ATOM 4411 C CA . ASP A 1 559 ? 14.245 11.464 -24.371 1.00 81.44 559 ASP A CA 1
ATOM 4412 C C . ASP A 1 559 ? 14.658 9.982 -24.494 1.00 81.44 559 ASP A C 1
ATOM 4414 O O . ASP A 1 559 ? 15.297 9.461 -23.579 1.00 81.44 559 ASP A O 1
ATOM 4418 N N . GLN A 1 560 ? 14.327 9.308 -25.606 1.00 84.12 560 GLN A N 1
ATOM 4419 C CA . GLN A 1 560 ? 14.784 7.944 -25.938 1.00 84.12 560 GLN A CA 1
ATOM 4420 C C . GLN A 1 560 ? 16.074 7.924 -26.769 1.00 84.12 560 GLN A C 1
ATOM 4422 O O . GLN A 1 560 ? 16.633 6.852 -27.007 1.00 84.12 560 GLN A O 1
ATOM 4427 N N . LYS A 1 561 ? 16.548 9.086 -27.235 1.00 79.62 561 LYS A N 1
ATOM 4428 C CA . LYS A 1 561 ? 17.809 9.196 -27.978 1.00 79.62 561 LYS A CA 1
ATOM 4429 C C . LYS A 1 561 ? 19.006 9.009 -27.051 1.00 79.62 561 LYS A C 1
ATOM 4431 O O . LYS A 1 561 ? 18.896 9.051 -25.829 1.00 79.62 561 LYS A O 1
ATOM 4436 N N . ASP A 1 562 ? 20.172 8.867 -27.665 1.00 74.38 562 ASP A N 1
ATOM 4437 C CA . ASP A 1 562 ? 21.445 8.752 -26.964 1.00 74.38 562 ASP A CA 1
ATOM 4438 C C . ASP A 1 562 ? 21.698 9.958 -26.055 1.00 74.38 562 ASP A C 1
ATOM 4440 O O . ASP A 1 562 ? 21.712 11.101 -26.507 1.00 74.38 562 ASP A O 1
ATOM 4444 N N . GLY A 1 563 ? 21.877 9.691 -24.758 1.00 72.31 563 GLY A N 1
ATOM 4445 C CA . GLY A 1 563 ? 22.015 10.725 -23.725 1.00 72.31 563 GLY A CA 1
ATOM 4446 C C . GLY A 1 563 ? 20.690 11.352 -23.267 1.00 72.31 563 GLY A C 1
ATOM 4447 O O . GLY A 1 563 ? 20.702 12.248 -22.425 1.00 72.31 563 GLY A O 1
ATOM 4448 N N . GLY A 1 564 ? 19.555 10.887 -23.796 1.00 78.56 564 GLY A N 1
ATOM 4449 C CA . GLY A 1 564 ? 18.213 11.251 -23.351 1.00 78.56 564 GLY A CA 1
ATOM 4450 C C . GLY A 1 564 ? 17.839 10.611 -22.009 1.00 78.56 564 GLY A C 1
ATOM 4451 O O . GLY A 1 564 ? 18.453 9.642 -21.555 1.00 78.56 564 GLY A O 1
ATOM 4452 N N . LYS A 1 565 ? 16.803 11.152 -21.358 1.00 79.25 565 LYS A N 1
ATOM 4453 C CA . LYS A 1 565 ? 16.421 10.795 -19.979 1.00 79.25 565 LYS A CA 1
ATOM 4454 C C . LYS A 1 565 ? 16.109 9.308 -19.785 1.00 79.25 565 LYS A C 1
ATOM 4456 O O . LYS A 1 565 ? 16.511 8.739 -18.775 1.00 79.25 565 LYS A O 1
ATOM 4461 N N . ALA A 1 566 ? 15.450 8.662 -20.750 1.00 80.88 566 ALA A N 1
ATOM 4462 C CA . ALA A 1 566 ? 15.060 7.252 -20.649 1.00 80.88 566 ALA A CA 1
ATOM 4463 C C . ALA A 1 566 ? 16.266 6.291 -20.630 1.00 80.88 566 ALA A C 1
ATOM 4465 O O . ALA A 1 566 ? 16.172 5.181 -20.099 1.00 80.88 566 ALA A O 1
ATOM 4466 N N . MET A 1 567 ? 17.400 6.706 -21.210 1.00 81.62 567 MET A N 1
ATOM 4467 C CA . MET A 1 567 ? 18.631 5.911 -21.228 1.00 81.62 567 MET A CA 1
ATOM 4468 C C . MET A 1 567 ? 19.407 5.974 -19.917 1.00 81.62 567 MET A C 1
ATOM 4470 O O . MET A 1 567 ? 19.995 4.969 -19.510 1.00 81.62 567 MET A O 1
ATOM 4474 N N . LEU A 1 568 ? 19.370 7.134 -19.263 1.00 80.31 568 LEU A N 1
ATOM 4475 C CA . LEU A 1 568 ? 20.152 7.422 -18.064 1.00 80.31 568 LEU A CA 1
ATOM 4476 C C . LEU A 1 568 ? 19.584 6.757 -16.811 1.00 80.31 568 LEU A C 1
ATOM 4478 O O . LEU A 1 568 ? 20.305 6.532 -15.847 1.00 80.31 568 LEU A O 1
ATOM 4482 N N . TYR A 1 569 ? 18.314 6.359 -16.822 1.00 84.19 569 TYR A N 1
ATOM 4483 C CA . TYR A 1 569 ? 17.703 5.745 -15.653 1.00 84.19 569 TYR A CA 1
ATOM 4484 C C . TYR A 1 569 ? 18.421 4.494 -15.135 1.00 84.19 569 TYR A C 1
ATOM 4486 O O . TYR A 1 569 ? 18.744 3.606 -15.927 1.00 84.19 569 TYR A O 1
ATOM 4494 N N . PRO A 1 570 ? 18.642 4.388 -13.807 1.00 85.19 570 PRO A N 1
ATOM 4495 C CA . PRO A 1 570 ? 18.077 5.230 -12.735 1.00 85.19 570 PRO A CA 1
ATOM 4496 C C . PRO A 1 570 ? 18.841 6.534 -12.410 1.00 85.19 570 PRO A C 1
ATOM 4498 O O . PRO A 1 570 ? 18.443 7.230 -11.478 1.00 85.19 570 PRO A O 1
ATOM 4501 N N . GLU A 1 571 ? 19.908 6.895 -13.130 1.00 84.69 571 GLU A N 1
ATOM 4502 C CA . GLU A 1 571 ? 20.571 8.197 -12.961 1.00 84.69 571 GLU A CA 1
ATOM 4503 C C . GLU A 1 571 ? 19.614 9.330 -13.349 1.00 84.69 571 GLU A C 1
ATOM 4505 O O . GLU A 1 571 ? 18.960 9.319 -14.396 1.00 84.69 571 GLU A O 1
ATOM 4510 N N . GLY A 1 572 ? 19.489 10.294 -12.448 1.00 69.81 572 GLY A N 1
ATOM 4511 C CA . GLY A 1 572 ? 18.573 11.403 -12.562 1.00 69.81 572 GLY A CA 1
ATOM 4512 C C . GLY A 1 572 ? 19.303 12.700 -12.881 1.00 69.81 572 GLY A C 1
ATOM 4513 O O . GLY A 1 572 ? 20.109 13.179 -12.083 1.00 69.81 572 GLY A O 1
ATOM 4514 N N . ASN A 1 573 ? 18.924 13.335 -13.992 1.00 62.22 573 ASN A N 1
ATOM 4515 C CA . ASN A 1 573 ? 19.459 14.645 -14.396 1.00 62.22 573 ASN A CA 1
ATOM 4516 C C . ASN A 1 573 ? 18.480 15.803 -14.143 1.00 62.22 573 ASN A C 1
ATOM 4518 O O . ASN A 1 573 ? 18.867 16.964 -14.204 1.00 62.22 573 ASN A O 1
ATOM 4522 N N . SER A 1 574 ? 17.204 15.488 -13.913 1.00 59.97 574 SER A N 1
ATOM 4523 C CA . SER A 1 574 ? 16.137 16.427 -13.558 1.00 59.97 574 SER A CA 1
ATOM 4524 C C . SER A 1 574 ? 14.945 15.639 -13.013 1.00 59.97 574 SER A C 1
ATOM 4526 O O . SER A 1 574 ? 14.591 14.622 -13.615 1.00 59.97 574 SER A O 1
ATOM 4528 N N . PHE A 1 575 ? 14.275 16.134 -11.976 1.00 60.34 575 PHE A N 1
ATOM 4529 C CA . PHE A 1 575 ? 12.967 15.634 -11.546 1.00 60.34 575 PHE A CA 1
ATOM 4530 C C . PHE A 1 575 ? 11.899 16.662 -11.917 1.00 60.34 575 PHE A C 1
ATOM 4532 O O . PHE A 1 575 ? 12.092 17.854 -11.664 1.00 60.34 575 PHE A O 1
ATOM 4539 N N . ALA A 1 576 ? 10.793 16.251 -12.545 1.00 55.50 576 ALA A N 1
ATOM 4540 C CA . ALA A 1 576 ? 9.666 17.161 -12.706 1.00 55.50 576 ALA A CA 1
ATOM 4541 C C . ALA A 1 576 ? 9.129 17.474 -11.307 1.00 55.50 576 ALA A C 1
ATOM 4543 O O . ALA A 1 576 ? 8.506 16.617 -10.690 1.00 55.50 576 ALA A O 1
ATOM 4544 N N . THR A 1 577 ? 9.402 18.679 -10.800 1.00 52.69 577 THR A N 1
ATOM 4545 C CA . THR A 1 577 ? 8.905 19.116 -9.493 1.00 52.69 577 THR A CA 1
ATOM 4546 C C . THR A 1 577 ? 7.386 19.009 -9.503 1.00 52.69 577 THR A C 1
ATOM 4548 O O . THR A 1 577 ? 6.711 19.802 -10.167 1.00 52.69 577 THR A O 1
ATOM 4551 N N . ALA A 1 578 ? 6.837 18.021 -8.800 1.00 56.56 578 ALA A N 1
ATOM 4552 C CA . ALA A 1 578 ? 5.398 17.917 -8.653 1.00 56.56 578 ALA A CA 1
ATOM 4553 C C . ALA A 1 578 ? 5.002 18.841 -7.501 1.00 56.56 578 ALA A C 1
ATOM 4555 O O . ALA A 1 578 ? 5.456 18.690 -6.369 1.00 56.56 578 ALA A O 1
ATOM 4556 N N . THR A 1 579 ? 4.152 19.828 -7.779 1.00 55.88 579 THR A N 1
ATOM 4557 C CA . THR A 1 579 ? 3.799 20.907 -6.838 1.00 55.88 579 THR A CA 1
ATOM 4558 C C . THR A 1 579 ? 3.196 20.414 -5.511 1.00 55.88 579 THR A C 1
ATOM 4560 O O . THR A 1 579 ? 3.190 21.172 -4.543 1.00 55.88 579 THR A O 1
ATOM 4563 N N . TYR A 1 580 ? 2.769 19.146 -5.425 1.00 62.59 580 TYR A N 1
ATOM 4564 C CA . TYR A 1 580 ? 2.287 18.499 -4.197 1.00 62.59 580 TYR A CA 1
ATOM 4565 C C . TYR A 1 580 ? 2.996 17.181 -3.843 1.00 62.59 580 TYR A C 1
ATOM 4567 O O . TYR A 1 580 ? 2.406 16.349 -3.155 1.00 62.59 580 TYR A O 1
ATOM 4575 N N . ALA A 1 581 ? 4.235 16.967 -4.296 1.00 67.62 581 ALA A N 1
ATOM 4576 C CA . ALA A 1 581 ? 5.002 15.774 -3.942 1.00 67.62 581 ALA A CA 1
ATOM 4577 C C . ALA A 1 581 ? 5.151 15.605 -2.420 1.00 67.62 581 ALA A C 1
ATOM 4579 O O . ALA A 1 581 ? 5.239 16.585 -1.669 1.00 67.62 581 ALA A O 1
ATOM 4580 N N . LEU A 1 582 ? 5.227 14.353 -1.964 1.00 77.81 582 LEU A N 1
ATOM 4581 C CA . LEU A 1 582 ? 5.633 14.051 -0.592 1.00 77.81 582 LEU A CA 1
ATOM 4582 C C . LEU A 1 582 ? 7.154 14.172 -0.525 1.00 77.81 582 LEU A C 1
ATOM 4584 O O . LEU A 1 582 ? 7.861 13.456 -1.234 1.00 77.81 582 LEU A O 1
ATOM 4588 N N . THR A 1 583 ? 7.663 15.112 0.270 1.00 77.38 583 THR A N 1
ATOM 4589 C CA . THR A 1 583 ? 9.077 15.484 0.184 1.00 77.38 583 THR A CA 1
ATOM 4590 C C . THR A 1 583 ? 9.696 15.878 1.513 1.00 77.38 583 THR A C 1
ATOM 4592 O O . THR A 1 583 ? 9.088 16.566 2.331 1.00 77.38 583 THR A O 1
ATOM 4595 N N . THR A 1 584 ? 10.954 15.480 1.683 1.00 72.94 584 THR A N 1
ATOM 4596 C CA . THR A 1 584 ? 11.846 15.950 2.748 1.00 72.94 584 THR A CA 1
ATOM 4597 C C . THR A 1 584 ? 12.654 17.182 2.324 1.00 72.94 584 THR A C 1
ATOM 4599 O O . THR A 1 584 ? 13.629 17.542 2.978 1.00 72.94 584 THR A O 1
ATOM 4602 N N . LEU A 1 585 ? 12.315 17.815 1.198 1.00 63.09 585 LEU A N 1
ATOM 4603 C CA . LEU A 1 585 ? 13.050 18.937 0.619 1.00 63.09 585 LEU A CA 1
ATOM 4604 C C . LEU A 1 585 ? 12.235 20.229 0.771 1.00 63.09 585 LEU A C 1
ATOM 4606 O O . LEU A 1 585 ? 11.068 20.294 0.383 1.00 63.09 585 LEU A O 1
ATOM 4610 N N . VAL A 1 586 ? 12.840 21.298 1.301 1.00 55.16 586 VAL A N 1
ATOM 4611 C CA . VAL A 1 586 ? 12.168 22.607 1.378 1.00 55.16 586 VAL A CA 1
ATOM 4612 C C . VAL A 1 586 ? 12.532 23.490 0.189 1.00 55.16 586 VAL A C 1
ATOM 4614 O O . VAL A 1 586 ? 13.696 23.677 -0.151 1.00 55.16 586 VAL A O 1
ATOM 4617 N N . VAL A 1 587 ? 11.514 24.151 -0.365 1.00 46.75 587 VAL A N 1
ATOM 4618 C CA . VAL A 1 587 ? 11.612 25.209 -1.391 1.00 46.75 587 VAL A CA 1
ATOM 4619 C C . VAL A 1 587 ? 12.292 26.495 -0.859 1.00 46.75 587 VAL A C 1
ATOM 4621 O O . VAL A 1 587 ? 12.626 27.387 -1.631 1.00 46.75 587 VAL A O 1
ATOM 4624 N N . THR A 1 588 ? 12.544 26.621 0.452 1.00 42.53 588 THR A N 1
ATOM 4625 C CA . THR A 1 588 ? 13.115 27.830 1.088 1.00 42.53 588 THR A CA 1
ATOM 4626 C C . THR A 1 588 ? 14.640 27.955 0.968 1.00 42.53 588 THR A C 1
ATOM 4628 O O . THR A 1 588 ? 15.206 28.925 1.472 1.00 42.53 588 THR A O 1
ATOM 4631 N N . GLY A 1 589 ? 15.313 27.030 0.274 1.00 43.31 589 GLY A N 1
ATOM 4632 C CA . GLY A 1 589 ? 16.739 27.143 -0.062 1.00 43.31 589 GLY A CA 1
ATOM 4633 C C . GLY A 1 589 ? 17.721 26.610 0.991 1.00 43.31 589 GLY A C 1
ATOM 4634 O O . GLY A 1 589 ? 18.928 26.778 0.820 1.00 43.31 589 GLY A O 1
ATOM 4635 N N . GLN A 1 590 ? 17.240 25.952 2.052 1.00 50.50 590 GLN A N 1
ATOM 4636 C CA . GLN A 1 590 ? 18.052 25.171 2.996 1.00 50.50 590 GLN A CA 1
ATOM 4637 C C . GLN A 1 590 ? 17.536 23.720 2.974 1.00 50.50 590 GLN A C 1
ATOM 4639 O O . GLN A 1 590 ? 16.457 23.430 3.478 1.00 50.50 590 GLN A O 1
ATOM 4644 N N . LEU A 1 591 ? 18.277 22.820 2.316 1.00 49.38 591 LEU A N 1
ATOM 4645 C CA . LEU A 1 591 ? 17.901 21.405 2.143 1.00 49.38 591 LEU A CA 1
ATOM 4646 C C . LEU A 1 591 ? 18.233 20.536 3.372 1.00 49.38 591 LEU A C 1
ATOM 4648 O O . LEU A 1 591 ? 17.826 19.381 3.424 1.00 49.38 591 LEU A O 1
ATOM 4652 N N . ASP A 1 592 ? 18.970 21.076 4.346 1.00 52.97 592 ASP A N 1
ATOM 4653 C CA . ASP A 1 592 ? 19.461 20.328 5.512 1.00 52.97 592 ASP A CA 1
ATOM 4654 C C . ASP A 1 592 ? 18.413 20.135 6.617 1.00 52.97 592 ASP A C 1
ATOM 4656 O O . ASP A 1 592 ? 18.588 19.278 7.478 1.00 52.97 592 ASP A O 1
ATOM 4660 N N . ASP A 1 593 ? 17.334 20.913 6.583 1.00 56.69 593 ASP A N 1
ATOM 4661 C CA . ASP A 1 593 ? 16.388 21.056 7.690 1.00 56.69 593 ASP A CA 1
ATOM 4662 C C . ASP A 1 593 ? 15.444 19.851 7.874 1.00 56.69 593 ASP A C 1
ATOM 4664 O O . ASP A 1 593 ? 14.955 19.623 8.978 1.00 56.69 593 ASP A O 1
ATOM 4668 N N . TYR A 1 594 ? 15.203 19.072 6.811 1.00 65.19 594 TYR A N 1
ATOM 4669 C CA . TYR A 1 594 ? 14.291 17.913 6.814 1.00 65.19 594 TYR A CA 1
ATOM 4670 C C . TYR A 1 594 ? 14.928 16.638 6.240 1.00 65.19 594 TYR A C 1
ATOM 4672 O O . TYR A 1 594 ? 14.262 15.608 6.152 1.00 65.19 594 TYR A O 1
ATOM 4680 N N . ALA A 1 595 ? 16.205 16.689 5.847 1.00 75.69 595 ALA A N 1
ATOM 4681 C CA . ALA A 1 595 ? 16.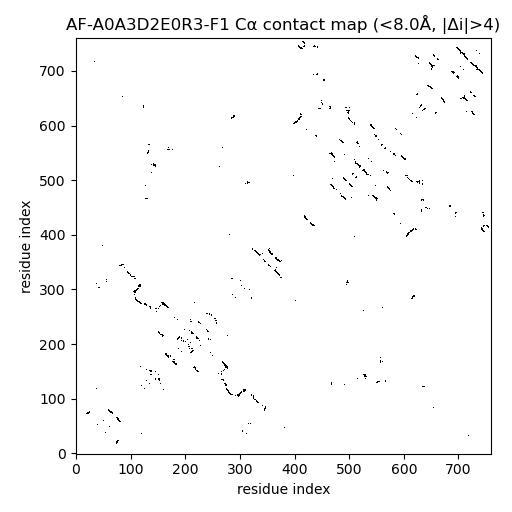927 15.519 5.362 1.00 75.69 595 ALA A CA 1
ATOM 4682 C C . ALA A 1 595 ? 17.012 14.443 6.455 1.00 75.69 595 ALA A C 1
ATOM 4684 O O . ALA A 1 595 ? 17.293 14.740 7.619 1.00 75.69 595 ALA A O 1
ATOM 4685 N N . LEU A 1 596 ? 16.820 13.181 6.074 1.00 81.00 596 LEU A N 1
ATOM 4686 C CA . LEU A 1 596 ? 17.012 12.060 6.983 1.00 81.00 596 LEU A CA 1
ATOM 4687 C C . LEU A 1 596 ? 18.510 11.894 7.245 1.00 81.00 596 LEU A C 1
ATOM 4689 O O . LEU A 1 596 ? 19.282 11.634 6.321 1.00 81.00 596 LEU A O 1
ATOM 4693 N N . GLN A 1 597 ? 18.917 12.040 8.504 1.00 84.88 597 GLN A N 1
ATOM 4694 C CA . GLN A 1 597 ? 20.279 11.734 8.938 1.00 84.88 597 GLN A CA 1
ATOM 4695 C C . GLN A 1 597 ? 20.429 10.215 9.030 1.00 84.88 597 GLN A C 1
ATOM 4697 O O . GLN A 1 597 ? 19.716 9.564 9.795 1.00 84.88 597 GLN A O 1
ATOM 4702 N N . ILE A 1 598 ? 21.316 9.650 8.210 1.00 85.19 598 ILE A N 1
ATOM 4703 C CA . ILE A 1 598 ? 21.501 8.200 8.109 1.00 85.19 598 ILE A CA 1
ATOM 4704 C C . ILE A 1 598 ? 22.897 7.813 8.569 1.00 85.19 598 ILE A C 1
ATOM 4706 O O . ILE A 1 598 ? 22.998 6.903 9.377 1.00 85.19 598 ILE A O 1
ATOM 4710 N N . GLU A 1 599 ? 23.957 8.476 8.104 1.00 88.38 599 GLU A N 1
ATOM 4711 C CA . GLU A 1 599 ? 25.339 8.043 8.386 1.00 88.38 599 GLU A CA 1
ATOM 4712 C C . GLU A 1 599 ? 25.531 6.555 8.027 1.00 88.38 599 GLU A C 1
ATOM 4714 O O . GLU A 1 599 ? 25.661 5.675 8.880 1.00 88.38 599 GLU A O 1
ATOM 4719 N N . LYS A 1 600 ? 25.414 6.265 6.732 1.00 87.56 600 LYS A N 1
ATOM 4720 C CA . LYS A 1 600 ? 25.524 4.933 6.136 1.00 87.56 600 LYS A CA 1
ATOM 4721 C C . LYS A 1 600 ? 26.991 4.513 6.030 1.00 87.56 600 LYS A C 1
ATOM 4723 O O . LYS A 1 600 ? 27.790 5.248 5.455 1.00 87.56 600 LYS A O 1
ATOM 4728 N N . ASP A 1 601 ? 27.300 3.289 6.454 1.00 86.12 601 ASP A N 1
ATOM 4729 C CA . ASP A 1 601 ? 28.593 2.638 6.186 1.00 86.12 601 ASP A CA 1
ATOM 4730 C C . ASP A 1 601 ? 28.614 1.963 4.798 1.00 86.12 601 ASP A C 1
ATOM 4732 O O . ASP A 1 601 ? 27.597 1.503 4.267 1.00 86.12 601 ASP A O 1
ATOM 4736 N N . SER A 1 602 ? 29.806 1.834 4.223 1.00 84.50 602 SER A N 1
ATOM 4737 C CA . SER A 1 602 ? 30.133 1.131 2.976 1.00 84.50 602 SER A CA 1
ATOM 4738 C C . SER A 1 602 ? 29.479 -0.248 2.818 1.00 84.50 602 SER A C 1
ATOM 4740 O O . SER A 1 602 ? 29.140 -0.656 1.706 1.00 84.50 602 SER A O 1
ATOM 4742 N N . ARG A 1 603 ? 29.253 -0.970 3.919 1.00 85.62 603 ARG A N 1
ATOM 4743 C CA . ARG A 1 603 ? 28.640 -2.309 3.948 1.00 85.62 603 ARG A CA 1
ATOM 4744 C C . ARG A 1 603 ? 27.115 -2.295 3.896 1.00 85.62 603 ARG A C 1
ATOM 4746 O O . ARG A 1 603 ? 26.510 -3.331 3.632 1.00 85.62 603 ARG A O 1
ATOM 4753 N N . GLU A 1 604 ? 26.481 -1.173 4.193 1.00 87.31 604 GLU A N 1
ATOM 4754 C CA . GLU A 1 604 ? 25.031 -1.111 4.346 1.00 87.31 604 GLU A CA 1
ATOM 4755 C C . GLU A 1 604 ? 24.348 -0.943 2.988 1.00 87.31 604 GLU A C 1
ATOM 4757 O O . GLU A 1 604 ? 24.762 -0.126 2.176 1.00 87.31 604 GLU A O 1
ATOM 4762 N N . LYS A 1 605 ? 23.283 -1.693 2.728 1.00 88.81 605 LYS A N 1
ATOM 4763 C CA . LYS A 1 605 ? 22.301 -1.390 1.685 1.00 88.81 605 LYS A CA 1
ATOM 4764 C C . LYS A 1 605 ? 21.139 -0.662 2.345 1.00 88.81 605 LYS A C 1
ATOM 4766 O O . LYS A 1 605 ? 20.660 -1.105 3.384 1.00 88.81 605 LYS A O 1
ATOM 4771 N N . ILE A 1 606 ? 20.665 0.415 1.730 1.00 89.94 606 ILE A N 1
ATOM 4772 C CA . ILE A 1 606 ? 19.531 1.173 2.257 1.00 89.94 606 ILE A CA 1
ATOM 4773 C C . ILE A 1 606 ? 18.208 0.601 1.742 1.00 89.94 606 ILE A C 1
ATOM 4775 O O . ILE A 1 606 ? 18.029 0.399 0.542 1.00 89.94 606 ILE A O 1
ATOM 4779 N N . ASP A 1 607 ? 17.263 0.431 2.661 1.00 90.19 607 ASP A N 1
ATOM 4780 C CA . ASP A 1 607 ? 15.839 0.282 2.374 1.00 90.19 607 ASP A CA 1
ATOM 4781 C C . ASP A 1 607 ? 15.077 1.347 3.158 1.00 90.19 607 ASP A C 1
ATOM 4783 O O . ASP A 1 607 ? 15.295 1.506 4.361 1.00 90.19 607 ASP A O 1
ATOM 4787 N N . VAL A 1 608 ? 14.172 2.070 2.505 1.00 92.19 608 VAL A N 1
ATOM 4788 C CA . VAL A 1 608 ? 13.372 3.114 3.151 1.00 92.19 608 VAL A CA 1
ATOM 4789 C C . VAL A 1 608 ? 11.917 2.687 3.189 1.00 92.19 608 VAL A C 1
ATOM 4791 O O . VAL A 1 608 ? 11.344 2.261 2.183 1.00 92.19 608 VAL A O 1
ATOM 4794 N N . ASN A 1 609 ? 11.307 2.829 4.359 1.00 92.69 609 ASN A N 1
ATOM 4795 C CA . ASN A 1 609 ? 9.876 2.705 4.544 1.00 92.69 609 ASN A CA 1
ATOM 4796 C C . ASN A 1 609 ? 9.357 3.943 5.283 1.00 92.69 609 ASN A C 1
ATOM 4798 O O . ASN A 1 609 ? 9.735 4.226 6.421 1.00 92.69 609 ASN A O 1
ATOM 4802 N N . TYR A 1 610 ? 8.508 4.695 4.590 1.00 91.88 610 TYR A N 1
ATOM 4803 C CA . TYR A 1 610 ? 7.854 5.887 5.106 1.00 91.88 610 TYR A CA 1
ATOM 4804 C C . TYR A 1 610 ? 6.372 5.572 5.335 1.00 91.88 610 TYR A C 1
ATOM 4806 O O . TYR A 1 610 ? 5.681 5.125 4.413 1.00 91.88 610 TYR A O 1
ATOM 4814 N N . GLN A 1 611 ? 5.880 5.778 6.559 1.00 91.62 611 GLN A N 1
ATOM 4815 C CA . GLN A 1 611 ? 4.495 5.475 6.930 1.00 91.62 611 GLN A CA 1
ATOM 4816 C C . GLN A 1 611 ? 3.761 6.666 7.523 1.00 91.62 611 GLN A C 1
ATOM 4818 O O . GLN A 1 611 ? 4.308 7.441 8.302 1.00 91.62 611 GLN A O 1
ATOM 4823 N N . VAL A 1 612 ? 2.478 6.773 7.193 1.00 91.50 612 VAL A N 1
ATOM 4824 C CA . VAL A 1 612 ? 1.579 7.769 7.778 1.00 91.50 612 VAL A CA 1
ATOM 4825 C C . VAL A 1 612 ? 0.448 7.045 8.479 1.00 91.50 612 VAL A C 1
ATOM 4827 O O . VAL A 1 612 ? -0.328 6.337 7.833 1.00 91.50 612 VAL A O 1
ATOM 4830 N N . HIS A 1 613 ? 0.350 7.216 9.794 1.00 92.19 613 HIS A N 1
ATOM 4831 C CA . HIS A 1 613 ? -0.674 6.572 10.610 1.00 92.19 613 HIS A CA 1
ATOM 4832 C C . HIS A 1 613 ? -1.843 7.515 10.889 1.00 92.19 613 HIS A C 1
ATOM 4834 O O . HIS A 1 613 ? -1.646 8.641 11.345 1.00 92.19 613 HIS A O 1
ATOM 4840 N N . TYR A 1 614 ? -3.067 7.033 10.693 1.00 91.94 614 TYR A N 1
ATOM 4841 C CA . TYR A 1 614 ? -4.268 7.696 11.188 1.00 91.94 614 TYR A CA 1
ATOM 4842 C C . TYR A 1 614 ? -4.543 7.246 12.621 1.00 91.94 614 TYR A C 1
ATOM 4844 O O . TYR A 1 614 ? -4.781 6.060 12.869 1.00 91.94 614 TYR A O 1
ATOM 4852 N N . VAL A 1 615 ? -4.520 8.190 13.558 1.00 91.50 615 VAL A N 1
ATOM 4853 C CA . VAL A 1 615 ? -4.732 7.937 14.989 1.00 91.50 615 VAL A CA 1
ATOM 4854 C C . VAL A 1 615 ? -5.750 8.918 15.537 1.00 91.50 615 VAL A C 1
ATOM 4856 O O . VAL A 1 615 ? -5.804 10.060 15.092 1.00 91.50 615 VAL A O 1
ATOM 4859 N N . SER A 1 616 ? -6.554 8.494 16.502 1.00 91.94 616 SER A N 1
ATOM 4860 C CA . SER A 1 616 ? -7.469 9.394 17.192 1.00 91.94 616 SER A CA 1
ATOM 4861 C C . SER A 1 616 ? -6.894 9.913 18.505 1.00 91.94 616 SER A C 1
ATOM 4863 O O . SER A 1 616 ? -6.205 9.183 19.214 1.00 91.94 616 SER A O 1
ATOM 4865 N N . ASP A 1 617 ? -7.217 11.156 18.854 1.00 90.38 617 ASP A N 1
ATOM 4866 C CA . ASP A 1 617 ? -6.969 11.723 20.183 1.00 90.38 617 ASP A CA 1
ATOM 4867 C C . ASP A 1 617 ? -8.010 11.286 21.234 1.00 90.38 617 ASP A C 1
ATOM 4869 O O . ASP A 1 617 ? -7.782 11.460 22.431 1.00 90.38 617 ASP A O 1
ATOM 4873 N N . SER A 1 618 ? -9.126 10.674 20.817 1.00 89.12 618 SER A N 1
ATOM 4874 C CA . SER A 1 618 ? -10.267 10.388 21.685 1.00 89.12 618 SER A CA 1
ATOM 4875 C C . SER A 1 618 ? -10.853 8.990 21.480 1.00 89.12 618 SER A C 1
ATOM 4877 O O . SER A 1 618 ? -10.867 8.433 20.388 1.00 89.12 618 SER A O 1
ATOM 4879 N N . ASN A 1 619 ? -11.397 8.423 22.559 1.00 86.00 619 ASN A N 1
ATOM 4880 C CA . ASN A 1 619 ? -12.000 7.086 22.570 1.00 86.00 619 ASN A CA 1
ATOM 4881 C C . ASN A 1 619 ? -13.360 7.005 21.864 1.00 86.00 619 ASN A C 1
ATOM 4883 O O . ASN A 1 619 ? -13.806 5.913 21.508 1.00 86.00 619 ASN A O 1
ATOM 4887 N N . ASP A 1 620 ? -14.054 8.133 21.713 1.00 90.31 620 ASP A N 1
ATOM 4888 C CA . ASP A 1 620 ? -15.337 8.186 21.017 1.00 90.31 620 ASP A CA 1
ATOM 4889 C C . ASP A 1 620 ? -15.172 8.299 19.499 1.00 90.31 620 ASP A C 1
ATOM 4891 O O . ASP A 1 620 ? -16.098 7.952 18.772 1.00 90.31 620 ASP A O 1
ATOM 4895 N N . ILE A 1 621 ? -14.013 8.727 19.005 1.00 92.50 621 ILE A N 1
ATOM 4896 C CA . ILE A 1 621 ? -13.723 8.805 17.576 1.00 92.50 621 ILE A CA 1
ATOM 4897 C C . ILE A 1 621 ? -13.184 7.456 17.096 1.00 92.50 621 ILE A C 1
ATOM 4899 O O . ILE A 1 621 ? -12.288 6.852 17.683 1.00 92.50 621 ILE A O 1
ATOM 4903 N N . VAL A 1 622 ? -13.733 6.983 15.982 1.00 90.06 622 VAL A N 1
ATOM 4904 C CA . VAL A 1 622 ? -13.325 5.733 15.349 1.00 90.06 622 VAL A CA 1
ATOM 4905 C C . VAL A 1 622 ? -12.672 6.037 14.011 1.00 90.06 622 VAL A C 1
ATOM 4907 O O . VAL A 1 622 ? -13.293 6.615 13.122 1.00 90.06 622 VAL A O 1
ATOM 4910 N N . VAL A 1 623 ? -11.422 5.605 13.864 1.00 90.56 623 VAL A N 1
ATOM 4911 C CA . VAL A 1 623 ? -10.646 5.689 12.625 1.00 90.56 623 VAL A CA 1
ATOM 4912 C C . VAL A 1 623 ? -10.527 4.294 12.025 1.00 90.56 623 VAL A C 1
ATOM 4914 O O . VAL A 1 623 ? -10.073 3.358 12.691 1.00 90.56 623 VAL A O 1
ATOM 4917 N N . CYS A 1 624 ? -10.914 4.162 10.760 1.00 87.81 624 CYS A N 1
ATOM 4918 C CA . CYS A 1 624 ? -10.953 2.889 10.054 1.00 87.81 624 CYS A CA 1
ATOM 4919 C C . CYS A 1 624 ? -10.051 2.905 8.806 1.00 87.81 624 CYS A C 1
ATOM 4921 O O . CYS A 1 624 ? -9.629 3.971 8.345 1.00 87.81 624 CYS A O 1
ATOM 4923 N N . PRO A 1 625 ? -9.794 1.729 8.201 1.00 86.69 625 PRO A N 1
ATOM 4924 C CA . PRO A 1 625 ? -8.888 1.597 7.060 1.00 86.69 625 PRO A CA 1
ATOM 4925 C C . PRO A 1 625 ? -9.304 2.392 5.821 1.00 86.69 625 PRO A C 1
ATOM 4927 O O . PRO A 1 625 ? -8.477 2.621 4.944 1.00 86.69 625 PRO A O 1
ATOM 4930 N N . GLY A 1 626 ? -10.567 2.828 5.718 1.00 87.00 626 GLY A N 1
ATOM 4931 C CA . GLY A 1 626 ? -11.075 3.549 4.550 1.00 87.00 626 GLY A CA 1
ATOM 4932 C C . GLY A 1 626 ? -10.286 4.816 4.213 1.00 87.00 626 GLY A C 1
ATOM 4933 O O . GLY A 1 626 ? -10.104 5.104 3.033 1.00 87.00 626 GLY A O 1
ATOM 4934 N N . LEU A 1 627 ? -9.765 5.540 5.214 1.00 87.06 627 LEU A N 1
ATOM 4935 C CA . LEU A 1 627 ? -8.920 6.719 4.969 1.00 87.06 627 LEU A CA 1
ATOM 4936 C C . LEU A 1 627 ? -7.627 6.365 4.228 1.00 87.06 627 LEU A C 1
ATOM 4938 O O . LEU A 1 627 ? -7.215 7.116 3.351 1.00 87.06 627 LEU A O 1
ATOM 4942 N N . ALA A 1 628 ? -7.014 5.225 4.557 1.00 88.12 628 ALA A N 1
ATOM 4943 C CA . ALA A 1 628 ? -5.812 4.739 3.891 1.00 88.12 628 ALA A CA 1
ATOM 4944 C C . ALA A 1 628 ? -6.132 4.092 2.538 1.00 88.12 628 ALA A C 1
ATOM 4946 O O . ALA A 1 628 ? -5.507 4.428 1.537 1.00 88.12 628 ALA A O 1
ATOM 4947 N N . LEU A 1 629 ? -7.132 3.204 2.495 1.00 84.19 629 LEU A N 1
ATOM 4948 C CA . LEU A 1 629 ? -7.530 2.442 1.304 1.00 84.19 629 LEU A CA 1
ATOM 4949 C C . LEU A 1 629 ? -7.890 3.337 0.116 1.00 84.19 629 LEU A C 1
ATOM 4951 O O . LEU A 1 629 ? -7.547 3.023 -1.019 1.00 84.19 629 LEU A O 1
ATOM 4955 N N . PHE A 1 630 ? -8.593 4.441 0.371 1.00 81.62 630 PHE A N 1
ATOM 4956 C CA . PHE A 1 630 ? -9.085 5.332 -0.682 1.00 81.62 630 PHE A CA 1
ATOM 4957 C C . PHE A 1 630 ? -8.222 6.577 -0.877 1.00 81.62 630 PHE A C 1
ATOM 4959 O O . PHE A 1 630 ? -8.620 7.480 -1.612 1.00 81.62 630 PHE A O 1
ATOM 4966 N N . ASN A 1 631 ? -7.058 6.649 -0.228 1.00 83.06 631 ASN A N 1
ATOM 4967 C CA . ASN A 1 631 ? -6.167 7.782 -0.403 1.00 83.06 631 ASN A CA 1
ATOM 4968 C C . ASN A 1 631 ? -5.554 7.772 -1.820 1.00 83.06 631 ASN A C 1
ATOM 4970 O O . ASN A 1 631 ? -5.006 6.744 -2.237 1.00 83.06 631 ASN A O 1
ATOM 4974 N N . PRO A 1 632 ? -5.582 8.906 -2.545 1.00 80.06 632 PRO A N 1
ATOM 4975 C CA . PRO A 1 632 ? -5.033 9.002 -3.898 1.00 80.06 632 PRO A CA 1
ATOM 4976 C C . PRO A 1 632 ? -3.552 8.639 -4.026 1.00 80.06 632 PRO A C 1
ATOM 4978 O O . PRO A 1 632 ? -3.123 8.271 -5.111 1.00 80.06 632 PRO A O 1
ATOM 4981 N N . TYR A 1 633 ? -2.765 8.723 -2.951 1.00 84.00 633 TYR A N 1
ATOM 4982 C CA . TYR A 1 633 ? -1.345 8.378 -2.999 1.00 84.00 633 TYR A CA 1
ATOM 4983 C C . TYR A 1 633 ? -1.061 6.878 -3.095 1.00 84.00 633 TYR A C 1
ATOM 4985 O O . TYR A 1 633 ? 0.034 6.510 -3.513 1.00 84.00 633 TYR A O 1
ATOM 4993 N N . VAL A 1 634 ? -2.010 6.011 -2.732 1.00 84.31 634 VAL A N 1
ATOM 4994 C CA . VAL A 1 634 ? -1.831 4.546 -2.777 1.00 84.31 634 VAL A CA 1
ATOM 4995 C C . VAL A 1 634 ? -2.834 3.833 -3.673 1.00 84.31 634 VAL A C 1
ATOM 4997 O O . VAL A 1 634 ? -2.627 2.668 -3.999 1.00 84.31 634 VAL A O 1
ATOM 5000 N N . SER A 1 635 ? -3.911 4.507 -4.073 1.00 76.25 635 SER A N 1
ATOM 5001 C CA . SER A 1 635 ? -4.970 3.911 -4.878 1.00 76.25 635 SER A CA 1
ATOM 5002 C C . SER A 1 635 ? -4.931 4.411 -6.320 1.00 76.25 635 SER A C 1
ATOM 5004 O O . SER A 1 635 ? -4.943 5.613 -6.575 1.00 76.25 635 SER A O 1
ATOM 5006 N N . ASN A 1 636 ? -4.926 3.457 -7.256 1.00 64.75 636 ASN A N 1
ATOM 5007 C CA . ASN A 1 636 ? -5.130 3.691 -8.688 1.00 64.75 636 ASN A CA 1
ATOM 5008 C C . ASN A 1 636 ? -6.611 3.725 -9.067 1.00 64.75 636 ASN A C 1
ATOM 5010 O O . ASN A 1 636 ? -6.906 3.883 -10.252 1.00 64.75 636 ASN A O 1
ATOM 5014 N N . GLU A 1 637 ? -7.546 3.565 -8.113 1.00 54.84 637 GLU A N 1
ATOM 5015 C CA . GLU A 1 637 ? -8.951 3.815 -8.418 1.00 54.84 637 GLU A CA 1
ATOM 5016 C C . GLU A 1 637 ? -9.023 5.217 -9.011 1.00 54.84 637 GLU A C 1
ATOM 5018 O O . GLU A 1 637 ? -8.784 6.211 -8.314 1.00 54.84 637 GLU A O 1
ATOM 5023 N N . ALA A 1 638 ? -9.318 5.295 -10.316 1.00 44.72 638 ALA A N 1
ATOM 5024 C CA . ALA A 1 638 ? -9.619 6.556 -10.958 1.00 44.72 638 ALA A CA 1
ATOM 5025 C C . ALA A 1 638 ? -10.592 7.254 -10.016 1.00 44.72 638 ALA A C 1
ATOM 5027 O O . ALA A 1 638 ? -11.581 6.644 -9.606 1.00 44.72 638 ALA A O 1
ATOM 5028 N N . ALA A 1 639 ? -10.279 8.477 -9.588 1.00 40.09 639 ALA A N 1
ATOM 5029 C CA . ALA A 1 639 ? -11.205 9.232 -8.766 1.00 40.09 639 ALA A CA 1
ATOM 5030 C C . ALA A 1 639 ? -12.428 9.516 -9.647 1.00 40.09 639 ALA A C 1
ATOM 5032 O O . ALA A 1 639 ? -12.482 10.492 -10.396 1.00 40.09 639 ALA A O 1
ATOM 5033 N N . ILE A 1 640 ? -13.346 8.556 -9.674 1.00 39.84 640 ILE A N 1
ATOM 5034 C CA . ILE A 1 640 ? -14.574 8.624 -10.426 1.00 39.84 640 ILE A CA 1
ATOM 5035 C C . ILE A 1 640 ? -15.316 9.803 -9.816 1.00 39.84 640 ILE A C 1
ATOM 5037 O O . ILE A 1 640 ? -15.402 9.937 -8.595 1.00 39.84 640 ILE A O 1
ATOM 5041 N N . LEU A 1 641 ? -15.780 10.665 -10.709 1.00 39.47 641 LEU A N 1
ATOM 5042 C CA . LEU A 1 641 ? -16.579 11.872 -10.531 1.00 39.47 641 LEU A CA 1
ATOM 5043 C C . LEU A 1 641 ? -17.918 11.633 -9.801 1.00 39.47 641 LEU A C 1
ATOM 5045 O O . LEU A 1 641 ? -18.928 12.227 -10.155 1.00 39.47 641 LEU A O 1
ATOM 5049 N N . GLU A 1 642 ? -17.968 10.773 -8.789 1.00 48.81 642 GLU A N 1
ATOM 5050 C CA . GLU A 1 642 ? -19.202 10.377 -8.126 1.00 48.81 642 GLU A CA 1
ATOM 5051 C C . GLU A 1 642 ? -19.159 10.756 -6.638 1.00 48.81 642 GLU A C 1
ATOM 5053 O O . GLU A 1 642 ? -18.932 9.897 -5.781 1.00 48.81 642 GLU A O 1
ATOM 5058 N N . PRO A 1 643 ? -19.479 12.025 -6.297 1.00 46.66 643 PRO A N 1
ATOM 5059 C CA . PRO A 1 643 ? -19.991 12.396 -4.970 1.00 46.66 643 PRO A CA 1
ATOM 5060 C C . PRO A 1 643 ? -21.073 11.417 -4.467 1.00 46.66 643 PRO A C 1
ATOM 5062 O O . PRO A 1 643 ? -21.240 11.213 -3.270 1.00 46.66 643 PRO A O 1
ATOM 5065 N N . GLU A 1 644 ? -21.743 10.723 -5.393 1.00 49.25 644 GLU A N 1
ATOM 5066 C CA . GLU A 1 644 ? -22.709 9.645 -5.172 1.00 49.25 644 GLU A CA 1
ATOM 5067 C C . GLU A 1 644 ? -22.176 8.403 -4.430 1.00 49.25 644 GLU A C 1
ATOM 5069 O O . GLU A 1 644 ? -22.962 7.529 -4.047 1.00 49.25 644 GLU A O 1
ATOM 5074 N N . LYS A 1 645 ? -20.862 8.312 -4.176 1.00 59.59 645 LYS A N 1
ATOM 5075 C CA . LYS A 1 645 ? -20.249 7.191 -3.445 1.00 59.59 645 LYS A CA 1
ATOM 5076 C C . LYS A 1 645 ? -19.999 7.451 -1.959 1.00 59.59 645 LYS A C 1
ATOM 5078 O O . LYS A 1 645 ? -19.702 6.478 -1.261 1.00 59.59 645 LYS A O 1
ATOM 5083 N N . PHE A 1 646 ? -20.144 8.682 -1.460 1.00 74.19 646 PHE A N 1
ATOM 5084 C CA . PHE A 1 646 ? -19.950 8.993 -0.038 1.00 74.19 646 PHE A CA 1
ATOM 5085 C C . PHE A 1 646 ? -21.261 9.142 0.720 1.00 74.19 646 PHE A C 1
ATOM 5087 O O . PHE A 1 646 ? -22.224 9.760 0.262 1.00 74.19 646 PHE A O 1
ATOM 5094 N N . TYR A 1 647 ? -21.275 8.562 1.915 1.00 79.69 647 TYR A N 1
ATOM 5095 C CA . TYR A 1 647 ? -22.467 8.445 2.732 1.00 79.69 647 TYR A CA 1
ATOM 5096 C C . TYR A 1 647 ? -22.156 8.766 4.181 1.00 79.69 647 TYR A C 1
ATOM 5098 O O . TYR A 1 647 ? -21.151 8.312 4.731 1.00 79.69 647 TYR A O 1
ATOM 5106 N N . VAL A 1 648 ? -23.074 9.493 4.805 1.00 86.56 648 VAL A N 1
ATOM 5107 C CA . VAL A 1 648 ? -23.166 9.577 6.257 1.00 86.56 648 VAL A CA 1
ATOM 5108 C C . VAL A 1 648 ? -24.103 8.477 6.712 1.00 86.56 648 VAL A C 1
ATOM 5110 O O . VAL A 1 648 ? -25.233 8.359 6.229 1.00 86.56 648 VAL A O 1
ATOM 5113 N N . ILE A 1 649 ? -23.624 7.661 7.636 1.00 88.31 649 ILE A N 1
ATOM 5114 C CA . ILE A 1 649 ? -24.375 6.544 8.178 1.00 88.31 649 ILE A CA 1
ATOM 5115 C C . ILE A 1 649 ? -24.639 6.798 9.652 1.00 88.31 649 ILE A C 1
ATOM 5117 O O . ILE A 1 649 ? -23.704 6.820 10.446 1.00 88.31 649 ILE A O 1
ATOM 5121 N N . TRP A 1 650 ? -25.913 6.938 10.009 1.00 90.12 650 TRP A N 1
ATOM 5122 C CA . TRP A 1 650 ? -26.377 7.096 11.387 1.00 90.12 650 TRP A CA 1
ATOM 5123 C C . TRP A 1 650 ? -26.890 5.759 11.914 1.00 90.12 650 TRP A C 1
ATOM 5125 O O . TRP A 1 650 ? -27.676 5.083 11.240 1.00 90.12 650 TRP A O 1
ATOM 5135 N N . GLN A 1 651 ? -26.458 5.369 13.114 1.00 87.56 651 GLN A N 1
ATOM 5136 C CA . GLN A 1 651 ? -26.777 4.061 13.687 1.00 87.56 651 GLN A CA 1
ATOM 5137 C C . GLN A 1 651 ? -27.333 4.180 15.105 1.00 87.56 651 GLN A C 1
ATOM 5139 O O . GLN A 1 651 ? -26.879 4.992 15.909 1.00 87.56 651 GLN A O 1
ATOM 5144 N N . LYS A 1 652 ? -28.255 3.278 15.455 1.00 86.75 652 LYS A N 1
ATOM 5145 C CA . LYS A 1 652 ? -28.752 3.097 16.835 1.00 86.75 652 LYS A CA 1
ATOM 5146 C C . LYS A 1 652 ? -27.832 2.249 17.726 1.00 86.75 652 LYS A C 1
ATOM 5148 O O . LYS A 1 652 ? -28.218 1.846 18.817 1.00 86.75 652 LYS A O 1
ATOM 5153 N N . GLN A 1 653 ? -26.620 1.973 17.259 1.00 83.62 653 GLN A N 1
ATOM 5154 C CA . GLN A 1 653 ? -25.586 1.207 17.952 1.00 83.62 653 GLN A CA 1
ATOM 5155 C C . GLN A 1 653 ? -24.238 1.914 17.800 1.00 83.62 653 GLN A C 1
ATOM 5157 O O . GLN A 1 653 ? -24.072 2.730 16.893 1.00 83.62 653 GLN A O 1
ATOM 5162 N N . THR A 1 654 ? -23.284 1.607 18.671 1.00 85.06 654 THR A N 1
ATOM 5163 C CA . THR A 1 654 ? -21.909 2.101 18.559 1.00 85.06 654 THR A CA 1
ATOM 5164 C C . THR A 1 654 ? -21.144 1.383 17.441 1.00 85.06 654 THR A C 1
ATOM 5166 O O . THR A 1 654 ? -21.462 0.258 17.047 1.00 85.06 654 THR A O 1
ATOM 5169 N N . ILE A 1 655 ? -20.130 2.054 16.903 1.00 83.75 655 ILE A N 1
ATOM 5170 C CA . ILE A 1 655 ? -19.147 1.527 15.962 1.00 83.75 655 ILE A CA 1
ATOM 5171 C C . ILE A 1 655 ? -18.020 0.882 16.764 1.00 83.75 655 ILE A C 1
ATOM 5173 O O . ILE A 1 655 ? -17.441 1.497 17.660 1.00 83.75 655 ILE A O 1
ATOM 5177 N N . ASN A 1 656 ? -17.683 -0.354 16.406 1.00 76.75 656 ASN A N 1
ATOM 5178 C CA . ASN A 1 656 ? -16.493 -1.018 16.911 1.00 76.75 656 ASN A CA 1
ATOM 5179 C C . ASN A 1 656 ? -15.249 -0.571 16.119 1.00 76.75 656 ASN A C 1
ATOM 5181 O O . ASN A 1 656 ? -15.288 -0.544 14.891 1.00 76.75 656 ASN A O 1
ATOM 5185 N N . ALA A 1 657 ? -14.134 -0.296 16.803 1.00 70.88 657 ALA A N 1
ATOM 5186 C CA . ALA A 1 657 ? -12.882 0.147 16.181 1.00 70.88 657 ALA A CA 1
ATOM 5187 C C . ALA A 1 657 ? -12.259 -0.863 15.190 1.00 70.88 657 ALA A C 1
ATOM 5189 O O . ALA A 1 657 ? -11.564 -0.476 14.254 1.00 70.88 657 ALA A O 1
ATOM 5190 N N . LEU A 1 658 ? -12.524 -2.160 15.347 1.00 76.31 658 LEU A N 1
ATOM 5191 C CA . LEU A 1 658 ? -12.102 -3.225 14.431 1.00 76.31 658 LEU A CA 1
ATOM 5192 C C . LEU A 1 658 ? -13.027 -3.369 13.220 1.00 76.31 658 LEU A C 1
ATOM 5194 O O . LEU A 1 658 ? -12.645 -3.992 12.228 1.00 76.31 658 LEU A O 1
ATOM 5198 N N . LYS A 1 659 ? -14.218 -2.766 13.239 1.00 78.00 659 LYS A N 1
ATOM 5199 C CA . LYS A 1 659 ? -15.162 -2.859 12.125 1.00 78.00 659 LYS A CA 1
ATOM 5200 C C . LYS A 1 659 ? -14.642 -2.058 10.932 1.00 78.00 659 LYS A C 1
ATOM 5202 O O . LYS A 1 659 ? -14.411 -0.858 11.032 1.00 78.00 659 LYS A O 1
ATOM 5207 N N . ARG A 1 660 ? -14.466 -2.725 9.790 1.00 80.38 660 ARG A N 1
ATOM 5208 C CA . ARG A 1 660 ? -14.063 -2.077 8.531 1.00 80.38 660 ARG A CA 1
ATOM 5209 C C . ARG A 1 660 ? -15.261 -1.543 7.749 1.00 80.38 660 ARG A C 1
ATOM 5211 O O . ARG A 1 660 ? -15.196 -0.445 7.207 1.00 80.38 660 ARG A O 1
ATOM 5218 N N . ASP A 1 661 ? -16.347 -2.314 7.701 1.00 83.25 661 ASP A N 1
ATOM 5219 C CA . A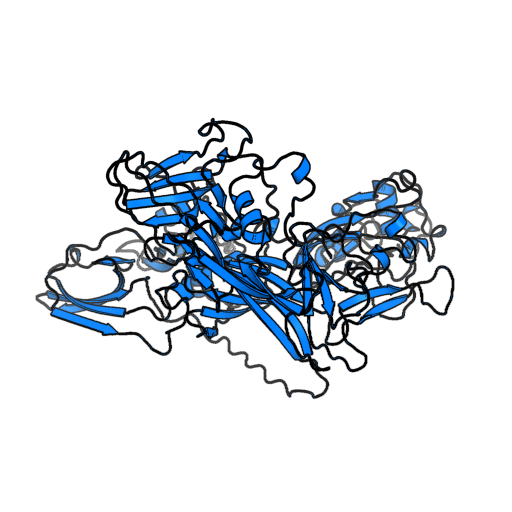SP A 1 661 ? -17.502 -2.016 6.856 1.00 83.25 661 ASP A CA 1
ATOM 5220 C C . ASP A 1 661 ? -18.820 -2.062 7.624 1.00 83.25 661 ASP A C 1
ATOM 5222 O O . ASP A 1 661 ? -18.995 -2.825 8.576 1.00 83.25 661 ASP A O 1
ATOM 5226 N N . ILE A 1 662 ? -19.782 -1.279 7.149 1.00 81.50 662 ILE A N 1
ATOM 5227 C CA . ILE A 1 662 ? -21.178 -1.294 7.566 1.00 81.50 662 ILE A CA 1
ATOM 5228 C C . ILE A 1 662 ? -22.009 -1.907 6.440 1.00 81.50 662 ILE A C 1
ATOM 5230 O O . ILE A 1 662 ? -21.915 -1.494 5.285 1.00 81.50 662 ILE A O 1
ATOM 5234 N N . VAL A 1 663 ? -22.847 -2.880 6.789 1.00 76.88 663 VAL A N 1
ATOM 5235 C CA . VAL A 1 663 ? -23.855 -3.444 5.888 1.00 76.88 663 VAL A CA 1
ATOM 5236 C C . VAL A 1 663 ? -25.187 -2.763 6.189 1.00 76.88 663 VAL A C 1
ATOM 5238 O O . VAL A 1 663 ? -25.634 -2.773 7.338 1.00 76.88 663 VAL A O 1
ATOM 5241 N N . ALA A 1 664 ? -25.801 -2.138 5.184 1.00 69.75 664 ALA A N 1
ATOM 5242 C CA . ALA A 1 664 ? -27.101 -1.493 5.327 1.00 69.75 664 ALA A CA 1
ATOM 5243 C C . ALA A 1 664 ? -28.162 -2.517 5.750 1.00 69.75 664 ALA A C 1
ATOM 5245 O O . ALA A 1 664 ? -28.320 -3.575 5.144 1.00 69.75 664 ALA A O 1
ATOM 5246 N N . SER A 1 665 ? -28.893 -2.170 6.805 1.00 67.44 665 SER A N 1
ATOM 5247 C CA . SER A 1 665 ? -30.022 -2.918 7.354 1.00 67.44 665 SER A CA 1
ATOM 5248 C C . SER A 1 665 ? -31.080 -1.926 7.850 1.00 67.44 665 SER A C 1
ATOM 5250 O O . SER A 1 665 ? -30.868 -0.714 7.804 1.00 67.44 665 SER A O 1
ATOM 5252 N N . GLN A 1 666 ? -32.218 -2.413 8.346 1.00 50.28 666 GLN A N 1
ATOM 5253 C CA . GLN A 1 666 ? -33.328 -1.558 8.795 1.00 50.28 666 GLN A CA 1
ATOM 5254 C C . GLN A 1 666 ? -32.989 -0.639 9.989 1.00 50.28 666 GLN A C 1
ATOM 5256 O O . GLN A 1 666 ? -33.736 0.292 10.273 1.00 50.28 666 GLN A O 1
ATOM 5261 N N . SER A 1 667 ? -31.882 -0.875 10.702 1.00 58.50 667 SER A N 1
ATOM 5262 C CA . SER A 1 667 ? -31.464 -0.105 11.887 1.00 58.50 667 SER A CA 1
ATOM 5263 C C . SER A 1 667 ? -30.549 1.087 11.573 1.00 58.50 667 SER A C 1
ATOM 5265 O O . SER A 1 667 ? -29.965 1.682 12.486 1.00 58.50 667 SER A O 1
ATOM 5267 N N . ILE A 1 668 ? -30.410 1.428 10.291 1.00 75.00 668 ILE A N 1
ATOM 5268 C CA . ILE A 1 668 ? -29.406 2.358 9.782 1.00 75.00 668 ILE A CA 1
ATOM 5269 C C . ILE A 1 668 ? -30.077 3.396 8.880 1.00 75.00 668 ILE A C 1
ATOM 5271 O O . ILE A 1 668 ? -30.856 3.044 7.999 1.00 75.00 668 ILE A O 1
ATOM 5275 N N . THR A 1 669 ? -29.752 4.676 9.074 1.00 77.06 669 THR A N 1
ATOM 5276 C CA . THR A 1 669 ? -30.127 5.741 8.128 1.00 77.06 669 THR A CA 1
ATOM 5277 C C . THR A 1 669 ? -28.916 6.120 7.294 1.00 77.06 669 THR A C 1
ATOM 5279 O O . THR A 1 669 ? -27.878 6.499 7.836 1.00 77.06 669 THR A O 1
ATOM 5282 N N . VAL A 1 670 ? -29.057 6.000 5.976 1.00 74.75 670 VAL A N 1
ATOM 5283 C CA . VAL A 1 670 ? -28.011 6.307 5.001 1.00 74.75 670 VAL A CA 1
ATOM 5284 C C . VAL A 1 670 ? -28.363 7.616 4.306 1.00 74.75 670 VAL A C 1
ATOM 5286 O O . VAL A 1 670 ? -29.371 7.699 3.607 1.00 74.75 670 VAL A O 1
ATOM 5289 N N . GLN A 1 671 ? -27.524 8.630 4.491 1.00 75.38 671 GLN A N 1
ATOM 5290 C CA . GLN A 1 671 ? -27.645 9.919 3.824 1.00 75.38 671 GLN A CA 1
ATOM 5291 C C . GLN A 1 671 ? -26.529 10.047 2.792 1.00 75.38 671 GLN A C 1
ATOM 5293 O O . GLN A 1 671 ? -25.348 10.044 3.137 1.00 75.38 671 GLN A O 1
ATOM 5298 N N . GLN A 1 672 ? -26.903 10.146 1.520 1.00 71.69 672 GLN A N 1
ATOM 5299 C CA . GLN A 1 672 ? -25.959 10.443 0.449 1.00 71.69 672 GLN A CA 1
ATOM 5300 C C . GLN A 1 672 ? -25.476 11.888 0.584 1.00 71.69 672 GLN A C 1
ATOM 5302 O O . GLN A 1 672 ? -26.282 12.807 0.751 1.00 71.69 672 GLN A O 1
ATOM 5307 N N . LEU A 1 673 ? -24.166 12.091 0.487 1.00 66.44 673 LEU A N 1
ATOM 5308 C CA . LEU A 1 673 ? -23.594 13.428 0.404 1.00 66.44 673 LEU A CA 1
ATOM 5309 C C . LEU A 1 673 ? -23.736 13.915 -1.043 1.00 66.44 673 LEU A C 1
ATOM 5311 O O . LEU A 1 673 ? -22.993 13.504 -1.928 1.00 66.44 673 LEU A O 1
ATOM 5315 N N . SER A 1 674 ? -24.745 14.746 -1.313 1.00 54.31 674 SER A N 1
ATOM 5316 C CA . SER A 1 674 ? -24.916 15.350 -2.639 1.00 54.31 674 SER A CA 1
ATOM 5317 C C . SER A 1 674 ? -24.044 16.601 -2.787 1.00 54.31 674 SER A C 1
ATOM 5319 O O . SER A 1 674 ? -23.858 17.351 -1.827 1.00 54.31 674 SER A O 1
ATOM 5321 N N . SER A 1 675 ? -23.586 16.885 -4.007 1.00 50.19 675 SER A N 1
ATOM 5322 C CA . SER A 1 675 ? -22.960 18.168 -4.363 1.00 50.19 675 SER A CA 1
ATOM 5323 C C . SER A 1 675 ? -23.925 19.365 -4.272 1.00 50.19 675 SER A C 1
ATOM 5325 O O . SER A 1 675 ? -23.486 20.509 -4.335 1.00 50.19 675 SER A O 1
ATOM 5327 N N . ALA A 1 676 ? -25.234 19.123 -4.117 1.00 39.47 676 ALA A N 1
ATOM 5328 C CA . ALA A 1 676 ? -26.292 20.133 -4.182 1.00 39.47 676 ALA A CA 1
ATOM 5329 C C . ALA A 1 676 ? -26.712 20.719 -2.819 1.00 39.47 676 ALA A C 1
ATOM 5331 O O . ALA A 1 676 ? -27.450 21.700 -2.783 1.00 39.47 676 ALA A O 1
ATOM 5332 N N . THR A 1 677 ? -26.242 20.177 -1.693 1.00 37.75 677 THR A N 1
ATOM 5333 C CA . THR A 1 677 ? -26.590 20.665 -0.338 1.00 37.75 677 THR A CA 1
ATOM 5334 C C . THR A 1 677 ? -25.782 21.889 0.125 1.00 37.75 677 THR A C 1
ATOM 5336 O O . THR A 1 677 ? -25.822 22.249 1.298 1.00 37.75 677 THR A O 1
ATOM 5339 N N . ALA A 1 678 ? -25.067 22.555 -0.786 1.00 32.97 678 ALA A N 1
ATOM 5340 C CA . ALA A 1 678 ? -24.211 23.699 -0.496 1.00 32.97 678 ALA A CA 1
ATOM 5341 C C . ALA A 1 678 ? -24.284 24.738 -1.618 1.00 32.97 678 ALA A C 1
ATOM 5343 O O . ALA A 1 678 ? -23.515 24.698 -2.575 1.00 32.97 678 ALA A O 1
ATOM 5344 N N . TRP A 1 679 ? -25.216 25.678 -1.509 1.00 27.20 679 TRP A N 1
ATOM 5345 C CA . TRP A 1 679 ? -25.163 26.910 -2.286 1.00 27.20 679 TRP A CA 1
ATOM 5346 C C . TRP A 1 679 ? -25.096 28.073 -1.317 1.00 27.20 679 TRP A C 1
ATOM 5348 O O . TRP A 1 679 ? -26.116 28.480 -0.781 1.00 27.20 679 TRP A O 1
ATOM 5358 N N . GLU A 1 680 ? -23.893 28.608 -1.129 1.00 29.50 680 GLU A N 1
ATOM 5359 C CA . GLU A 1 680 ? -23.713 30.051 -1.034 1.00 29.50 680 GLU A CA 1
ATOM 5360 C C . GLU A 1 680 ? -22.294 30.433 -1.493 1.00 29.50 680 GLU A C 1
ATOM 5362 O O . GLU A 1 680 ? -21.293 30.173 -0.838 1.00 29.50 680 GLU A O 1
ATOM 5367 N N . VAL A 1 681 ? -22.283 31.045 -2.682 1.00 32.38 681 VAL A N 1
ATOM 5368 C CA . VAL A 1 681 ? -21.294 31.958 -3.276 1.00 32.38 681 VAL A CA 1
ATOM 5369 C C . VAL A 1 681 ? -19.869 31.435 -3.558 1.00 32.38 681 VAL A C 1
ATOM 5371 O O . VAL A 1 681 ? -18.946 31.608 -2.775 1.00 32.38 681 VAL A O 1
ATOM 5374 N N . ASN A 1 682 ? -19.711 30.968 -4.806 1.00 36.16 682 ASN A N 1
ATOM 5375 C CA . ASN A 1 682 ? -18.484 30.734 -5.585 1.00 36.16 682 ASN A CA 1
ATOM 5376 C C . ASN A 1 682 ? -17.524 29.627 -5.096 1.00 36.16 682 ASN A C 1
ATOM 5378 O O . ASN A 1 682 ? -17.009 29.664 -3.990 1.00 36.16 682 ASN A O 1
ATOM 5382 N N . PHE A 1 683 ? -17.229 28.703 -6.025 1.00 38.41 683 PHE A N 1
ATOM 5383 C CA . PHE A 1 683 ? -16.427 27.465 -5.934 1.00 38.41 683 PHE A CA 1
ATOM 5384 C C . PHE A 1 683 ? -17.188 26.224 -5.424 1.00 38.41 683 PHE A C 1
ATOM 5386 O O . PHE A 1 683 ? -17.310 25.967 -4.230 1.00 38.41 683 PHE A O 1
ATOM 5393 N N . GLY A 1 684 ? -17.699 25.425 -6.371 1.00 39.59 684 GLY A N 1
ATOM 5394 C CA . GLY A 1 684 ? -18.458 24.192 -6.131 1.00 39.59 684 GLY A CA 1
ATOM 5395 C C . GLY A 1 684 ? -17.620 23.036 -5.574 1.00 39.59 684 GLY A C 1
ATOM 5396 O O . GLY A 1 684 ? -17.290 22.109 -6.307 1.00 39.59 684 GLY A O 1
ATOM 5397 N N . SER A 1 685 ? -17.327 23.086 -4.273 1.00 48.75 685 SER A N 1
ATOM 5398 C CA . SER A 1 685 ? -16.734 22.002 -3.478 1.00 48.75 685 SER A CA 1
ATOM 5399 C C . SER A 1 685 ? -17.702 21.513 -2.386 1.00 48.75 685 SER A C 1
ATOM 5401 O O . SER A 1 685 ? -18.607 22.242 -1.977 1.00 48.75 685 SER A O 1
ATOM 5403 N N . LEU A 1 686 ? -17.534 20.279 -1.901 1.00 52.97 686 LEU A N 1
ATOM 5404 C CA . LEU A 1 686 ? -18.228 19.727 -0.733 1.00 52.97 686 LEU A CA 1
ATOM 5405 C C . LEU A 1 686 ? -18.011 20.638 0.489 1.00 52.97 686 LEU A C 1
ATOM 5407 O O . LEU A 1 686 ? -16.920 20.681 1.056 1.00 52.97 686 LEU A O 1
ATOM 5411 N N . SER A 1 687 ? -19.074 21.302 0.950 1.00 59.66 687 SER A N 1
ATOM 5412 C CA . SER A 1 687 ? -19.064 22.219 2.107 1.00 59.66 687 SER A CA 1
ATOM 5413 C C . SER A 1 687 ? -18.670 21.570 3.435 1.00 59.66 687 SER A C 1
ATOM 5415 O O . SER A 1 687 ? -18.394 22.273 4.407 1.00 59.66 687 SER A O 1
ATOM 5417 N N . HIS A 1 688 ? -18.657 20.238 3.505 1.00 71.94 688 HIS A N 1
ATOM 5418 C CA . HIS A 1 688 ? -18.353 19.505 4.728 1.00 71.94 688 HIS A CA 1
ATOM 5419 C C . HIS A 1 688 ? -16.858 19.288 4.963 1.00 71.94 688 HIS A C 1
ATOM 5421 O O . HIS A 1 688 ? -16.488 19.053 6.103 1.00 71.94 688 HIS A O 1
ATOM 5427 N N . ALA A 1 689 ? -15.996 19.397 3.948 1.00 77.50 689 ALA A N 1
ATOM 5428 C CA . ALA A 1 689 ? -14.554 19.188 4.085 1.00 77.50 689 ALA A CA 1
ATOM 5429 C C . ALA A 1 689 ? -13.793 20.437 3.622 1.00 77.50 689 ALA A C 1
ATOM 5431 O O . ALA A 1 689 ? -13.681 20.701 2.425 1.00 77.50 689 ALA A O 1
ATOM 5432 N N . VAL A 1 690 ? -13.252 21.201 4.568 1.00 78.06 690 VAL A N 1
ATOM 5433 C CA . VAL A 1 690 ? -12.599 22.496 4.322 1.00 78.06 690 VAL A CA 1
ATOM 5434 C C . VAL A 1 690 ? -11.173 22.509 4.852 1.00 78.06 690 VAL A C 1
ATOM 5436 O O . VAL A 1 690 ? -10.886 21.963 5.912 1.00 78.06 690 VAL A O 1
ATOM 5439 N N . MET A 1 691 ? -10.271 23.154 4.113 1.00 79.44 691 MET A N 1
ATOM 5440 C CA . MET A 1 691 ? -8.905 23.403 4.574 1.00 79.44 691 MET A CA 1
ATOM 5441 C C . MET A 1 691 ? -8.862 24.702 5.375 1.00 79.44 691 MET A C 1
ATOM 5443 O O . MET A 1 691 ? -9.331 25.734 4.900 1.00 79.44 691 MET A O 1
ATOM 5447 N N . ILE A 1 692 ? -8.261 24.668 6.561 1.00 75.50 692 ILE A N 1
ATOM 5448 C CA . ILE A 1 692 ? -8.022 25.839 7.408 1.00 75.50 692 ILE A CA 1
ATOM 5449 C C . ILE A 1 692 ? -6.553 25.808 7.825 1.00 75.50 692 ILE A C 1
ATOM 5451 O O . ILE A 1 692 ? -6.136 24.914 8.554 1.00 75.50 692 ILE A O 1
ATOM 5455 N N . ASN A 1 693 ? -5.752 26.763 7.340 1.00 72.50 693 ASN A N 1
ATOM 5456 C CA . ASN A 1 693 ? -4.323 26.882 7.667 1.00 72.50 693 ASN A CA 1
ATOM 5457 C C . ASN A 1 693 ? -3.526 25.565 7.508 1.00 72.50 693 ASN A C 1
ATOM 5459 O O . ASN A 1 693 ? -2.701 25.233 8.349 1.00 72.50 693 ASN A O 1
ATOM 5463 N N . GLY A 1 694 ? -3.786 24.786 6.450 1.00 71.75 694 GLY A N 1
ATOM 5464 C CA . GLY A 1 694 ? -3.103 23.502 6.200 1.00 71.75 694 GLY A CA 1
ATOM 5465 C C . GLY A 1 694 ? -3.672 22.293 6.960 1.00 71.75 694 GLY A C 1
ATOM 5466 O O . GLY A 1 694 ? -3.250 21.164 6.710 1.00 71.75 694 GLY A O 1
ATOM 5467 N N . ILE A 1 695 ? -4.671 22.494 7.822 1.00 81.31 695 ILE A N 1
ATOM 5468 C CA . ILE A 1 695 ? -5.403 21.434 8.526 1.00 81.31 695 ILE A CA 1
ATOM 5469 C C . ILE A 1 695 ? -6.718 21.166 7.796 1.00 81.31 695 ILE A C 1
ATOM 5471 O O . ILE A 1 695 ? -7.422 22.099 7.404 1.00 81.31 695 ILE A O 1
ATOM 5475 N N . LEU A 1 696 ? -7.062 19.892 7.611 1.00 84.94 696 LEU A N 1
ATOM 5476 C CA . LEU A 1 696 ? -8.359 19.512 7.058 1.00 84.94 696 LEU A CA 1
ATOM 5477 C C . LEU A 1 696 ? -9.390 19.466 8.193 1.00 84.94 696 LEU A C 1
ATOM 5479 O O . LEU A 1 696 ? -9.180 18.794 9.200 1.00 84.94 696 LEU A O 1
ATOM 5483 N N . LYS A 1 697 ? -10.507 20.170 8.024 1.00 87.00 697 LYS A N 1
ATOM 5484 C CA . LYS A 1 697 ? -11.642 20.191 8.947 1.00 87.00 697 LYS A CA 1
ATOM 5485 C C . LYS A 1 697 ? -12.865 19.574 8.280 1.00 87.00 697 LYS A C 1
ATOM 5487 O O . LYS A 1 697 ? -13.275 19.996 7.198 1.00 87.00 697 LYS A O 1
ATOM 5492 N N . TRP A 1 698 ? -13.481 18.630 8.976 1.00 87.56 698 TRP A N 1
ATOM 5493 C CA . TRP A 1 698 ? -14.827 18.156 8.714 1.00 87.56 698 TRP A CA 1
ATOM 5494 C C . TRP A 1 698 ? -15.841 18.985 9.507 1.00 87.56 698 TRP A C 1
ATOM 5496 O O . TRP A 1 698 ? -15.768 19.069 10.736 1.00 87.56 698 TRP A O 1
ATOM 5506 N N . ASN A 1 699 ? -16.779 19.613 8.806 1.00 86.31 699 ASN A N 1
ATOM 5507 C CA . ASN A 1 699 ? -17.807 20.447 9.410 1.00 86.31 699 ASN A CA 1
ATOM 5508 C C . ASN A 1 699 ? -18.923 19.604 10.055 1.00 86.31 699 ASN A C 1
ATOM 5510 O O . ASN A 1 699 ? -19.221 18.505 9.580 1.00 86.31 699 ASN A O 1
ATOM 5514 N N . PRO A 1 700 ? -19.580 20.145 11.098 1.00 87.88 700 PRO A N 1
ATOM 5515 C CA . PRO A 1 700 ? -20.736 19.536 11.745 1.00 87.88 700 PRO A CA 1
ATOM 5516 C C . PRO A 1 700 ? -21.823 19.068 10.779 1.00 87.88 700 PRO A C 1
ATOM 5518 O O . PRO A 1 700 ? -22.066 19.686 9.739 1.00 87.88 700 PRO A O 1
ATOM 5521 N N . MET A 1 701 ? -22.531 18.010 11.167 1.00 84.19 701 MET A N 1
ATOM 5522 C CA . MET A 1 701 ? -23.695 17.494 10.449 1.00 84.19 701 MET A CA 1
ATOM 5523 C C . MET A 1 701 ? -24.882 17.349 11.395 1.00 84.19 701 MET A C 1
ATOM 5525 O O . MET A 1 701 ? -24.714 16.997 12.562 1.00 84.19 701 MET A O 1
ATOM 5529 N N . THR A 1 702 ? -26.086 17.600 10.888 1.00 88.12 702 THR A N 1
ATOM 5530 C CA . THR A 1 702 ? -27.328 17.449 11.653 1.00 88.12 702 THR A CA 1
ATOM 5531 C C . THR A 1 702 ? -27.805 16.002 11.623 1.00 88.12 702 THR A C 1
ATOM 5533 O O . THR A 1 702 ? -27.915 15.406 10.550 1.00 88.12 702 THR A O 1
ATOM 5536 N N . CYS A 1 703 ? -28.121 15.443 12.789 1.00 87.94 703 CYS A N 1
ATOM 5537 C CA . CYS A 1 703 ? -28.657 14.094 12.899 1.00 87.94 703 CYS A CA 1
ATOM 5538 C C . CYS A 1 703 ? -30.110 14.035 12.387 1.00 87.94 703 CYS A C 1
ATOM 5540 O O . CYS A 1 703 ? -30.942 14.835 12.823 1.00 87.94 703 CYS A O 1
ATOM 5542 N N . PRO A 1 704 ? -30.458 13.087 11.496 1.00 87.81 704 PRO A N 1
ATOM 5543 C CA . PRO A 1 704 ? -31.813 12.952 10.972 1.00 87.81 704 PRO A CA 1
ATOM 5544 C C . PRO A 1 704 ? -32.735 12.091 11.852 1.00 87.81 704 PRO A C 1
ATOM 5546 O O . PRO A 1 704 ? -33.941 12.067 11.615 1.00 87.81 704 PRO A O 1
ATOM 5549 N N . ILE A 1 705 ? -32.209 11.368 12.848 1.00 86.88 705 ILE A N 1
ATOM 5550 C CA . ILE A 1 705 ? -32.963 10.363 13.617 1.00 86.88 705 ILE A CA 1
ATOM 5551 C C . ILE A 1 705 ? -32.816 10.533 15.129 1.00 86.88 705 ILE A C 1
ATOM 5553 O O . ILE A 1 705 ? -31.785 10.977 15.622 1.00 86.88 705 ILE A O 1
ATOM 5557 N N . ASP A 1 706 ? -33.827 10.094 15.876 1.00 90.00 706 ASP A N 1
ATOM 5558 C CA . ASP A 1 706 ? -33.767 10.056 17.337 1.00 90.00 706 ASP A CA 1
ATOM 5559 C C . ASP A 1 706 ? -33.044 8.817 17.867 1.00 90.00 706 ASP A C 1
ATOM 5561 O O . ASP A 1 706 ? -33.217 7.693 17.369 1.00 90.00 706 ASP A O 1
ATOM 5565 N N . GLY A 1 707 ? -32.269 9.028 18.934 1.00 88.50 707 GLY A N 1
ATOM 5566 C CA . GLY A 1 707 ? -31.542 7.971 19.627 1.00 88.50 707 GLY A CA 1
ATOM 5567 C C . GLY A 1 707 ? -30.401 7.366 18.810 1.00 88.50 707 GLY A C 1
ATOM 5568 O O . GLY A 1 707 ? -30.124 6.171 18.958 1.00 88.50 707 GLY A O 1
ATOM 5569 N N . ALA A 1 708 ? -29.743 8.149 17.949 1.00 90.44 708 ALA A N 1
ATOM 5570 C CA . ALA A 1 708 ? -28.497 7.711 17.337 1.00 90.44 708 ALA A CA 1
ATOM 5571 C C . ALA A 1 708 ? -27.416 7.543 18.419 1.00 90.44 708 ALA A C 1
ATOM 5573 O O . ALA A 1 708 ? -27.311 8.327 19.363 1.00 90.44 708 ALA A O 1
ATOM 5574 N N . LYS A 1 709 ? -26.640 6.467 18.286 1.00 90.88 709 LYS A N 1
ATOM 5575 C CA . LYS A 1 709 ? -25.516 6.098 19.162 1.00 90.88 709 LYS A CA 1
ATOM 5576 C C . LYS A 1 709 ? -24.165 6.242 18.467 1.00 90.88 709 LYS A C 1
ATOM 5578 O O . LYS A 1 709 ? -23.128 6.125 19.116 1.00 90.88 709 LYS A O 1
ATOM 5583 N N . SER A 1 710 ? -24.172 6.438 17.150 1.00 91.25 710 SER A N 1
ATOM 5584 C CA . SER A 1 710 ? -22.981 6.741 16.368 1.00 91.25 710 SER A CA 1
ATOM 5585 C C . SER A 1 710 ? -23.323 7.287 14.986 1.00 91.25 710 SER A C 1
ATOM 5587 O O . SER A 1 710 ? -24.438 7.103 14.475 1.00 91.25 710 SER A O 1
ATOM 5589 N N . TRP A 1 711 ? -22.324 7.910 14.369 1.00 92.00 711 TRP A N 1
ATOM 5590 C CA . TRP A 1 711 ? -22.324 8.286 12.962 1.00 92.00 711 TRP A CA 1
ATOM 5591 C C . TRP A 1 711 ? -20.976 7.954 12.315 1.00 92.00 711 TRP A C 1
ATOM 5593 O O . TRP A 1 711 ? -19.950 7.916 12.993 1.00 92.00 711 TRP A O 1
ATOM 5603 N N . ALA A 1 712 ? -20.971 7.699 11.009 1.00 91.25 712 ALA A N 1
ATOM 5604 C CA . ALA A 1 712 ? -19.757 7.408 10.251 1.00 91.25 712 ALA A CA 1
ATOM 5605 C C . ALA A 1 712 ? -19.801 7.996 8.842 1.00 91.25 712 ALA A C 1
ATOM 5607 O O . ALA A 1 712 ? -20.835 7.928 8.174 1.00 91.25 712 ALA A O 1
ATOM 5608 N N . ILE A 1 713 ? -18.657 8.484 8.365 1.00 88.94 713 ILE A N 1
ATOM 5609 C CA . ILE A 1 713 ? -18.427 8.762 6.947 1.00 88.94 713 ILE A CA 1
ATOM 5610 C C . ILE A 1 713 ? -17.921 7.495 6.285 1.00 88.94 713 ILE A C 1
ATOM 5612 O O . ILE A 1 713 ? -16.921 6.908 6.708 1.00 88.94 713 ILE A O 1
ATOM 5616 N N . CYS A 1 714 ? -18.614 7.077 5.235 1.00 86.75 714 CYS A N 1
ATOM 5617 C CA . CYS A 1 714 ? -18.323 5.837 4.544 1.00 86.75 714 CYS A CA 1
ATOM 5618 C C . CYS A 1 714 ? -18.305 6.018 3.027 1.00 86.75 714 CYS A C 1
ATOM 5620 O O . CYS A 1 714 ? -19.030 6.852 2.481 1.00 86.75 714 CYS A O 1
ATOM 5622 N N . LYS A 1 715 ? -17.536 5.168 2.342 1.00 81.88 715 LYS A N 1
ATOM 5623 C CA . LYS A 1 715 ? -17.597 4.995 0.887 1.00 81.88 715 LYS A CA 1
ATOM 5624 C C . LYS A 1 715 ? -18.344 3.710 0.553 1.00 81.88 715 LYS A C 1
ATOM 5626 O O . LYS A 1 715 ? -18.078 2.664 1.145 1.00 81.88 715 LYS A O 1
ATOM 5631 N N . LYS A 1 716 ? -19.282 3.765 -0.389 1.00 80.19 716 LYS A N 1
ATOM 5632 C CA . LYS A 1 716 ? -20.013 2.580 -0.855 1.00 80.19 716 LYS A CA 1
ATOM 5633 C C . LYS A 1 716 ? -19.104 1.703 -1.722 1.00 80.19 716 LYS A C 1
ATOM 5635 O O . LYS A 1 716 ? -18.572 2.173 -2.722 1.00 80.19 716 LYS A O 1
ATOM 5640 N N . VAL A 1 717 ? -18.960 0.434 -1.344 1.00 76.56 717 VAL A N 1
ATOM 5641 C CA . VAL A 1 717 ? -18.112 -0.573 -2.024 1.00 76.56 717 VAL A CA 1
ATOM 5642 C C . VAL A 1 717 ? -18.911 -1.760 -2.571 1.00 76.56 717 VAL A C 1
ATOM 5644 O O . VAL A 1 717 ? -18.373 -2.626 -3.248 1.00 76.56 717 VAL A O 1
ATOM 5647 N N . GLY A 1 718 ? -20.214 -1.817 -2.292 1.00 73.31 718 GLY A N 1
ATOM 5648 C CA . GLY A 1 718 ? -21.121 -2.842 -2.809 1.00 73.31 718 GLY A CA 1
ATOM 5649 C C . GLY A 1 718 ? -22.577 -2.397 -2.704 1.00 73.31 718 GLY A C 1
ATOM 5650 O O . GLY A 1 718 ? -22.855 -1.308 -2.203 1.00 73.31 718 GLY A O 1
ATOM 5651 N N . ALA A 1 719 ? -23.522 -3.237 -3.142 1.00 72.94 719 ALA A N 1
ATOM 5652 C CA . ALA A 1 719 ? -24.946 -2.881 -3.223 1.00 72.94 719 ALA A CA 1
ATOM 5653 C C . ALA A 1 719 ? -25.497 -2.257 -1.924 1.00 72.94 719 ALA A C 1
ATOM 5655 O O . ALA A 1 719 ? -26.182 -1.239 -1.990 1.00 72.94 719 ALA A O 1
ATOM 5656 N N . ASN A 1 720 ? -25.097 -2.807 -0.771 1.00 76.31 720 ASN A N 1
ATOM 5657 C CA . ASN A 1 720 ? -25.491 -2.383 0.577 1.00 76.31 720 ASN A CA 1
ATOM 5658 C C . ASN A 1 720 ? -24.301 -2.360 1.554 1.00 76.31 720 ASN A C 1
ATOM 5660 O O . ASN A 1 720 ? -24.493 -2.528 2.753 1.00 76.31 720 ASN A O 1
ATOM 5664 N N . ARG A 1 721 ? -23.065 -2.209 1.063 1.00 79.44 721 ARG A N 1
ATOM 5665 C CA . ARG A 1 721 ? -21.853 -2.251 1.897 1.00 79.44 721 ARG A CA 1
ATOM 5666 C C . ARG A 1 721 ? -21.080 -0.948 1.795 1.00 79.44 721 ARG A C 1
ATOM 5668 O O . ARG A 1 721 ? -20.841 -0.448 0.694 1.00 79.44 721 ARG A O 1
ATOM 5675 N N . TYR A 1 722 ? -20.669 -0.445 2.949 1.00 84.62 722 TYR A N 1
ATOM 5676 C CA . TYR A 1 722 ? -20.058 0.862 3.106 1.00 84.62 722 TYR A CA 1
ATOM 5677 C C . TYR A 1 722 ? -18.792 0.739 3.953 1.00 84.62 722 TYR A C 1
ATOM 5679 O O . TYR A 1 722 ? -18.874 0.404 5.131 1.00 84.62 722 TYR A O 1
ATOM 5687 N N . THR A 1 723 ? -17.626 0.995 3.367 1.00 86.19 723 THR A N 1
ATOM 5688 C CA . THR A 1 723 ? -16.350 1.004 4.092 1.00 86.19 723 THR A CA 1
ATOM 5689 C C . THR A 1 723 ? -16.227 2.289 4.891 1.00 86.19 723 THR A C 1
ATOM 5691 O O . THR A 1 723 ? -16.384 3.377 4.335 1.00 86.19 723 THR A O 1
ATOM 5694 N N . ILE A 1 724 ? -15.950 2.163 6.186 1.00 88.94 724 ILE A N 1
ATOM 5695 C CA . ILE A 1 724 ? -15.829 3.289 7.113 1.00 88.94 724 ILE A CA 1
ATOM 5696 C C . ILE A 1 724 ? -14.491 3.994 6.871 1.00 88.94 724 ILE A C 1
ATOM 5698 O O . ILE A 1 724 ? -13.439 3.351 6.843 1.00 88.94 724 ILE A O 1
ATOM 5702 N N . LEU A 1 725 ? -14.529 5.317 6.723 1.00 89.31 725 LEU A N 1
ATOM 5703 C CA . LEU A 1 725 ? -13.339 6.169 6.731 1.00 89.31 725 LEU A CA 1
ATOM 5704 C C . LEU A 1 725 ? -13.051 6.591 8.174 1.00 89.31 725 LEU A C 1
ATOM 5706 O O . LEU A 1 725 ? -12.014 6.250 8.738 1.00 89.31 725 LEU A O 1
ATOM 5710 N N . PHE A 1 726 ? -14.015 7.277 8.782 1.00 92.19 726 PHE A N 1
ATOM 5711 C CA . PHE A 1 726 ? -13.990 7.685 10.182 1.00 92.19 726 PHE A CA 1
ATOM 5712 C C . PHE A 1 726 ? -15.419 7.861 10.712 1.00 92.19 726 PHE A C 1
ATOM 5714 O O . PHE A 1 726 ? -16.379 7.908 9.937 1.00 92.19 726 PHE A O 1
ATOM 5721 N N . GLY A 1 727 ? -15.574 7.973 12.025 1.00 92.31 727 GLY A N 1
ATOM 5722 C CA . GLY A 1 727 ? -16.859 8.221 12.669 1.00 92.31 727 GLY A CA 1
ATOM 5723 C C . GLY A 1 727 ? -16.720 8.554 14.147 1.00 92.31 727 GLY A C 1
ATOM 5724 O O . GLY A 1 727 ? -15.610 8.685 14.661 1.00 92.31 727 GLY A O 1
ATOM 5725 N N . GLN A 1 728 ? -17.854 8.667 14.828 1.00 93.56 728 GLN A N 1
ATOM 5726 C CA . GLN A 1 728 ? -17.913 8.962 16.255 1.00 93.56 728 GLN A CA 1
ATOM 5727 C C . GLN A 1 728 ? -19.034 8.169 16.932 1.00 93.56 728 GLN A C 1
ATOM 5729 O O . GLN A 1 728 ? -20.154 8.077 16.424 1.00 93.56 728 GLN A O 1
ATOM 5734 N N . ASN A 1 729 ? -18.740 7.640 18.113 1.00 91.88 729 ASN A N 1
ATOM 5735 C CA . ASN A 1 729 ? -19.679 7.048 19.051 1.00 91.88 729 ASN A CA 1
ATOM 5736 C C . ASN A 1 729 ? -20.230 8.132 19.974 1.00 91.88 729 ASN A C 1
ATOM 5738 O O . ASN A 1 729 ? -19.588 8.527 20.941 1.00 91.88 729 ASN A O 1
ATOM 5742 N N . VAL A 1 730 ? -21.433 8.613 19.678 1.00 92.62 730 VAL A N 1
ATOM 5743 C CA . VAL A 1 730 ? -22.060 9.725 20.396 1.00 92.62 730 VAL A CA 1
ATOM 5744 C C . VAL A 1 730 ? -23.564 9.504 20.505 1.00 92.62 730 VAL A C 1
ATOM 5746 O O . VAL A 1 730 ? -24.194 8.990 19.582 1.00 92.62 730 VAL A O 1
ATOM 5749 N N . ASN A 1 731 ? -24.140 9.885 21.647 1.00 93.31 731 ASN A N 1
ATOM 5750 C CA . ASN A 1 731 ? -25.588 9.947 21.813 1.00 93.31 731 ASN A CA 1
ATOM 5751 C C . ASN A 1 731 ? -26.091 11.258 21.213 1.00 93.31 731 ASN A C 1
ATOM 5753 O O . ASN A 1 731 ? -25.758 12.316 21.740 1.00 93.31 731 ASN A O 1
ATOM 5757 N N . ILE A 1 732 ? -26.872 11.177 20.140 1.00 92.00 732 ILE A N 1
ATOM 5758 C CA . ILE A 1 732 ? -27.386 12.350 19.430 1.00 92.00 732 ILE A CA 1
ATOM 5759 C C . ILE A 1 732 ? -28.817 12.094 18.941 1.00 92.00 732 ILE A C 1
ATOM 5761 O O . ILE A 1 732 ? -29.158 10.986 18.512 1.00 92.00 732 ILE A O 1
ATOM 5765 N N . ASN A 1 733 ? -29.674 13.102 19.055 1.00 93.31 733 ASN A N 1
ATOM 5766 C CA . ASN A 1 733 ? -31.083 13.057 18.665 1.00 93.31 733 ASN A CA 1
ATOM 5767 C C . ASN A 1 733 ? -31.341 13.843 17.380 1.00 93.31 733 ASN A C 1
ATOM 5769 O O . ASN A 1 733 ? -30.475 14.574 16.897 1.00 93.31 733 ASN A O 1
ATOM 5773 N N . SER A 1 734 ? -32.540 13.695 16.816 1.00 91.25 734 SER A N 1
ATOM 5774 C CA . SER A 1 734 ? -32.903 14.373 15.577 1.00 91.25 734 SER A CA 1
ATOM 5775 C C . SER A 1 734 ? -32.820 15.893 15.754 1.00 91.25 734 SER A C 1
ATOM 5777 O O . SER A 1 734 ? -33.306 16.445 16.740 1.00 91.25 734 SER A O 1
ATOM 5779 N N . GLY A 1 735 ? -32.180 16.575 14.804 1.00 87.56 735 GLY A N 1
ATOM 5780 C CA . GLY A 1 735 ? -31.986 18.028 14.822 1.00 87.56 735 GLY A CA 1
ATOM 5781 C C . GLY A 1 735 ? -30.746 18.521 15.579 1.00 87.56 735 GLY A C 1
ATOM 5782 O O . GLY A 1 735 ? -30.345 19.666 15.377 1.00 87.56 735 GLY A O 1
ATOM 5783 N N . GLU A 1 736 ? -30.094 17.683 16.389 1.00 92.44 736 GLU A N 1
ATOM 5784 C CA . GLU A 1 736 ? -28.811 18.020 17.017 1.00 92.44 736 GLU A CA 1
ATOM 5785 C C . GLU A 1 736 ? -27.657 17.919 16.002 1.00 92.44 736 GLU A C 1
ATOM 5787 O O . GLU A 1 736 ? -27.718 17.155 15.034 1.00 92.44 736 GLU A O 1
ATOM 5792 N N . THR A 1 737 ? -26.592 18.696 16.211 1.00 90.06 737 THR A N 1
ATOM 5793 C CA . THR A 1 737 ? -25.415 18.735 15.327 1.00 90.06 737 THR A CA 1
ATOM 5794 C C . THR A 1 737 ? -24.203 18.072 15.961 1.00 90.06 737 THR A C 1
ATOM 5796 O O . THR A 1 737 ? -23.941 18.262 17.147 1.00 90.06 737 THR A O 1
ATOM 5799 N N . THR A 1 738 ? -23.424 17.350 15.158 1.00 90.19 738 THR A N 1
ATOM 5800 C CA . THR A 1 738 ? -22.138 16.780 15.583 1.00 90.19 738 THR A CA 1
ATOM 5801 C C . THR A 1 738 ? -21.093 17.866 15.838 1.00 90.19 738 THR A C 1
ATOM 5803 O O . THR A 1 738 ? -21.230 19.009 15.405 1.00 90.19 738 THR A O 1
ATOM 5806 N N . GLU A 1 739 ? -19.999 17.501 16.495 1.00 89.81 739 GLU A N 1
ATOM 5807 C CA . GLU A 1 739 ? -18.827 18.369 16.605 1.00 89.81 739 GLU A CA 1
ATOM 5808 C C . GLU A 1 739 ? -18.058 18.428 15.271 1.00 89.81 739 GLU A C 1
ATOM 5810 O O . GLU A 1 739 ? -18.287 17.627 14.358 1.00 89.81 739 GLU A O 1
ATOM 5815 N N . SER A 1 740 ? -17.153 19.405 15.146 1.00 90.12 740 SER A N 1
ATOM 5816 C CA . SER A 1 740 ? -16.182 19.418 14.044 1.00 90.12 740 SER A CA 1
ATOM 5817 C C . SER A 1 740 ? -15.096 18.376 14.300 1.00 90.12 740 SER A C 1
ATOM 5819 O O . SER A 1 740 ? -14.694 18.196 15.446 1.00 90.12 740 SER A O 1
ATOM 5821 N N . ILE A 1 741 ? -14.587 17.749 13.239 1.00 92.75 741 ILE A N 1
ATOM 5822 C CA . ILE A 1 741 ? -13.448 16.824 13.320 1.00 92.75 741 ILE A CA 1
ATOM 5823 C C . ILE A 1 741 ? -12.280 17.404 12.525 1.00 92.75 741 ILE A C 1
ATOM 5825 O O . ILE A 1 741 ? -12.454 17.825 11.384 1.00 92.75 741 ILE A O 1
ATOM 5829 N N . TYR A 1 742 ? -11.092 17.428 13.110 1.00 91.50 742 TYR A N 1
ATOM 5830 C CA . TYR A 1 742 ? -9.868 17.946 12.514 1.00 91.50 742 TYR A CA 1
ATOM 5831 C C . TYR A 1 742 ? -8.906 16.808 12.197 1.00 91.50 742 TYR A C 1
ATOM 5833 O O . TYR A 1 742 ? -8.800 15.840 12.946 1.00 91.50 742 TYR A O 1
ATOM 5841 N N . PHE A 1 743 ? -8.201 16.946 11.078 1.00 91.44 743 PHE A N 1
ATOM 5842 C CA . PHE A 1 743 ? -7.172 16.028 10.613 1.00 91.44 743 PHE A CA 1
ATOM 5843 C C . PHE A 1 743 ? -5.851 16.785 10.555 1.00 91.44 743 PHE A C 1
ATOM 5845 O O . PHE A 1 743 ? -5.575 17.537 9.611 1.00 91.44 743 PHE A O 1
ATOM 5852 N N . SER A 1 744 ? -5.047 16.588 11.589 1.00 87.94 744 SER A N 1
ATOM 5853 C CA . SER A 1 744 ? -3.821 17.334 11.828 1.00 87.94 744 SER A CA 1
ATOM 5854 C C . SER A 1 744 ? -2.600 16.496 11.498 1.00 87.94 744 SER A C 1
ATOM 5856 O O . SER A 1 744 ? -2.310 15.519 12.184 1.00 87.94 744 SER A O 1
ATOM 5858 N N . ALA A 1 745 ? -1.874 16.898 10.455 1.00 85.56 745 ALA A N 1
ATOM 5859 C CA . ALA A 1 745 ? -0.560 16.349 10.160 1.00 85.56 745 ALA A CA 1
ATOM 5860 C C . ALA A 1 745 ? 0.469 16.877 11.152 1.00 85.56 745 ALA A C 1
ATOM 5862 O O . ALA A 1 745 ? 0.688 18.088 11.241 1.00 85.56 745 ALA A O 1
ATOM 5863 N N . VAL A 1 746 ? 1.077 15.958 11.897 1.00 79.00 746 VAL A N 1
ATOM 5864 C CA . VAL A 1 746 ? 2.001 16.291 12.975 1.00 79.00 746 VAL A CA 1
ATOM 5865 C C . VAL A 1 746 ? 3.231 15.393 12.968 1.00 79.00 746 VAL A C 1
ATOM 5867 O O . VAL A 1 746 ? 3.164 14.191 12.693 1.00 79.00 746 VAL A O 1
ATOM 5870 N N . ILE A 1 747 ? 4.348 16.000 13.347 1.00 72.88 747 ILE A N 1
ATOM 5871 C CA . ILE A 1 747 ? 5.559 15.317 13.780 1.00 72.88 747 ILE A CA 1
ATOM 5872 C C . ILE A 1 747 ? 5.311 14.830 15.218 1.00 72.88 747 ILE A C 1
ATOM 5874 O O . ILE A 1 747 ? 4.916 15.644 16.058 1.00 72.88 747 ILE A O 1
ATOM 5878 N N . PRO A 1 748 ? 5.528 13.535 15.515 1.00 62.62 748 PRO A N 1
ATOM 5879 C CA . PRO A 1 748 ? 5.222 12.919 16.809 1.00 62.62 748 PRO A CA 1
ATOM 5880 C C . PRO A 1 748 ? 5.764 13.618 18.061 1.00 62.62 748 PRO A C 1
ATOM 5882 O O . PRO A 1 748 ? 5.171 13.467 19.123 1.00 62.62 748 PRO A O 1
ATOM 5885 N N . GLU A 1 749 ? 6.883 14.332 17.950 1.00 65.06 749 GLU A N 1
ATOM 5886 C CA . GLU A 1 749 ? 7.654 14.827 19.098 1.00 65.06 749 GLU A CA 1
ATOM 5887 C C . GLU A 1 749 ? 7.371 16.302 19.436 1.00 65.06 749 GLU A C 1
ATOM 5889 O O . GLU A 1 749 ? 7.624 16.717 20.560 1.00 65.06 749 GLU A O 1
ATOM 5894 N N . ASP A 1 750 ? 6.778 17.071 18.510 1.00 68.06 750 ASP A N 1
ATOM 5895 C CA . ASP A 1 750 ? 6.738 18.542 18.578 1.00 68.06 750 ASP A CA 1
ATOM 5896 C C . ASP A 1 750 ? 5.411 19.140 18.065 1.00 68.06 750 ASP A C 1
ATOM 5898 O O . ASP A 1 750 ? 5.389 20.031 17.206 1.00 68.06 750 ASP A O 1
ATOM 5902 N N . TYR A 1 751 ? 4.269 18.652 18.560 1.00 77.06 751 TYR A N 1
ATOM 5903 C CA . TYR A 1 751 ? 2.953 19.212 18.223 1.00 77.06 751 TYR A CA 1
ATOM 5904 C C . TYR A 1 751 ? 2.247 19.854 19.414 1.00 77.06 751 TYR A C 1
ATOM 5906 O O . TYR A 1 751 ? 2.406 19.454 20.564 1.00 77.06 751 TYR A O 1
ATOM 5914 N N . GLN A 1 752 ? 1.453 20.881 19.120 1.00 80.75 752 GLN A N 1
ATOM 5915 C CA . GLN A 1 752 ? 0.650 21.602 20.104 1.00 80.75 752 GLN A CA 1
ATOM 5916 C C . GLN A 1 752 ? -0.763 21.808 19.571 1.00 80.75 752 GLN A C 1
ATOM 5918 O O . GLN A 1 752 ? -0.971 21.910 18.358 1.00 80.75 752 GLN A O 1
ATOM 5923 N N . GLU A 1 753 ? -1.729 21.870 20.485 1.00 83.62 753 GLU A N 1
ATOM 5924 C CA . GLU A 1 753 ? -3.086 22.297 20.159 1.00 83.62 753 GLU A CA 1
ATOM 5925 C C . GLU A 1 753 ? -3.069 23.758 19.689 1.00 83.62 753 GLU A C 1
ATOM 5927 O O . GLU A 1 753 ? -2.355 24.599 20.245 1.00 83.62 753 GLU A O 1
ATOM 5932 N N . VAL A 1 754 ? -3.831 24.059 18.640 1.00 81.75 754 VAL A N 1
ATOM 5933 C CA . VAL A 1 754 ? -3.909 25.395 18.047 1.00 81.75 754 VAL A CA 1
ATOM 5934 C C . VAL A 1 754 ? -5.343 25.909 18.047 1.00 81.75 754 VAL A C 1
ATOM 5936 O O . VAL A 1 754 ? -6.263 25.233 17.594 1.00 81.75 754 VAL A O 1
ATOM 5939 N N . ASP A 1 755 ? -5.525 27.146 18.511 1.00 74.62 755 ASP A N 1
ATOM 5940 C CA . ASP A 1 755 ? -6.788 27.868 18.361 1.00 74.62 755 ASP A CA 1
ATOM 5941 C C . ASP A 1 755 ? -6.797 28.618 17.023 1.00 74.62 755 ASP A C 1
ATOM 5943 O O . ASP A 1 755 ? -5.954 29.482 16.769 1.00 74.62 755 ASP A O 1
ATOM 5947 N N . PHE A 1 756 ? -7.763 28.302 16.160 1.00 63.25 756 PHE A N 1
ATOM 5948 C CA . PHE A 1 756 ? -7.933 28.977 14.871 1.00 63.25 756 PHE A CA 1
ATOM 5949 C C . PHE A 1 756 ? -8.466 30.407 14.994 1.00 63.25 756 PHE A C 1
ATOM 5951 O O . PHE A 1 756 ? -8.357 31.168 14.033 1.00 63.25 756 PHE A O 1
ATOM 5958 N N . ASN A 1 757 ? -9.032 30.784 16.144 1.00 50.56 757 ASN A N 1
ATOM 5959 C CA . ASN A 1 757 ? -9.521 32.142 16.392 1.00 50.56 757 ASN A CA 1
ATOM 5960 C C . ASN A 1 757 ? -8.405 33.100 16.828 1.00 50.56 757 ASN A C 1
ATOM 5962 O O . ASN A 1 757 ? -8.602 34.317 16.838 1.00 50.56 757 ASN A O 1
ATOM 5966 N N . ALA A 1 758 ? -7.223 32.577 17.164 1.00 44.66 758 ALA A N 1
ATOM 5967 C CA . ALA A 1 758 ? -6.042 33.384 17.407 1.00 44.66 758 ALA A CA 1
ATOM 5968 C C . ALA A 1 758 ? -5.419 33.776 16.058 1.00 44.66 758 ALA A C 1
ATOM 5970 O O . ALA A 1 758 ? -4.594 33.054 15.502 1.00 44.66 758 ALA A O 1
ATOM 5971 N N . THR A 1 759 ? -5.842 34.919 15.515 1.00 33.38 759 THR A N 1
ATOM 5972 C CA . THR A 1 759 ? -5.181 35.597 14.386 1.00 33.38 759 THR A CA 1
ATOM 5973 C C . THR A 1 759 ? -3.660 35.600 14.579 1.00 33.38 759 THR A C 1
ATOM 5975 O O . THR A 1 759 ? -3.181 36.116 15.591 1.00 33.38 759 THR A O 1
ATOM 5978 N N . VAL A 1 760 ? -2.922 35.031 13.617 1.00 31.70 760 VAL A N 1
ATOM 5979 C CA . VAL A 1 760 ? -1.458 35.157 13.488 1.00 31.70 760 VAL A CA 1
ATOM 5980 C C . VAL A 1 760 ? -1.141 36.230 12.464 1.00 31.70 760 VAL A C 1
ATOM 5982 O O . VAL A 1 760 ? -1.737 36.164 11.365 1.00 31.70 760 VAL A O 1
#

pLDDT: mean 76.68, std 16.12, range [23.09, 96.69]

Mean predicted aligned error: 12.34 Å

Nearest PDB structures (foldseek):
  1i72-assembly1_A  TM=3.322E-01  e=5.433E+00  Homo sapiens

Foldseek 3Di:
DPPPPPPPDDPDDPDPDDDDQEAEDPVVCVVCVPPDDFDDFDDPDDPLLSVVLVCLQQVWHWDWDAPDPPGPRHTYIYTHHWDDQFAAFDFDDFPDKDKDWDPVLDDQKAKEFDFQEWAPRDLLLKFKALFQEKFFWAFPDFPDWDKLAGTWDFGLFFFQWFDWKFKAFDCPFVNRPDGLTTLPQQEDEPVRLVQADLADDPDPPRHLLQHWYDYGRDGIIDSQNDARPDCPDDDQSRQAGNVQNSSCVSRVDPDHRVVQIQLNNRLIIMITMGTGGDTATDMDGAQAVVSVNLPPGYHYDYDDGPHDHQSSQLLSRNSSNNATRWMKMKTKGWAADPVNDTDQNHDDPQWGFQDWDWDDDPGTIIIITITTNTRDDPDDDPPPPPPPDDDDPDPPAFAADEAEAEWEWAKELFAKWFWDWDQAPVRDIDIDTQDDLCLLVQVLLLLLQWPQQDDPVCPQQDFFAWFKKWKAFDDPDDDLDPQDKTFMWTWRWAFRKQKTKIKTWASFLFFRDWAWAPPNVPDPSITTIDTHGRAPPQSWTFWMWMWITNHQDDDGSQLSHHVHVSRGHRIDRGGPPRVRTSIQADSSRDRPRRIDGDGDHNRYTYMYMYMYGYHYNDPFKAATSSSRHSRRRSGPPPSPNPLQFKWKKFALGGDDNSDFKDFDDPRIDIDRQDLPPDDDDDGSIRPQWDDQSSKIKGDKDFDQAANTQKMFIFGDPDPGMTTGRMIGGDGHHGGDIDRMIITYTDDSPGMDGDDSPPDD

Sequence (760 aa):
MSAGITRRAGIQTGVAIQKQEYVLDEDFAEEYKNVTAPEFSFTNSTLFEALAQVGGYIHAIPRLVPLSTTDDTHYKVTFDKLGGSEQAPTMPPMIYQDSTIDVNEWCGKIASPAQNLCNTTDEGGAITELGNDYITVRTEVGNIEINGDNVLIRTSLPIQQLIKLECGFIPDYNSGNTPVGDITAYAYEDAEYSVLSSYWGTAYPYSKAWALRWKQGGTTIDGLVWRQKDVTTIGDAFQNTAIVNIINAKTGLPLKSTDKDGEWYRRLAFKVTYVPIATARVEAVKPVLTDGGETSNALVYNQGANVAETSFYGEKMRGAIARLGQDVEQRTYDIKTYSQMPKVGQILDGKYIATIDAEYDITRIRITVTLAKNFNQLSQFVGLNSNYRLYDISEKQSVERHIQYSERIIVGKSAYASVYSYQDSKGKTRTSRYQTILRYFTIMMKRTFDRNAWSADESDYILNKIMCAWTVFDKDTTSAKFDGKGVLLPVVAFPFGNSICFTFSYYDNYGVGFQSSNDYENETDKAAQRLVPYTDVYGEISKLSFEMSDKAWTPSLDDQKDGGKAMLYPEGNSFATATYALTTLVVTGQLDDYALQIEKDSREKIDVNYQVHYVSDSNDIVVCPGLALFNPYVSNEAAILEPEKFYVIWQKQTINALKRDIVASQSITVQQLSSATAWEVNFGSLSHAVMINGILKWNPMTCPIDGAKSWAICKKVGANRYTILFGQNVNINSGETTESIYFSAVIPEDYQEVDFNATV

Solvent-accessible surface area (backbone atoms only — not comparable to full-atom values): 41549 Å² total; per-residue (Å²): 136,83,79,83,73,78,71,80,73,72,84,86,69,99,67,76,83,79,73,72,53,69,42,74,32,66,69,60,47,61,70,48,66,85,53,86,72,70,76,80,61,83,54,101,60,53,72,66,55,50,42,42,52,56,16,37,54,73,41,25,43,65,42,79,42,60,70,42,102,86,34,90,78,32,33,26,42,43,64,55,51,56,64,54,85,49,68,40,62,90,73,69,80,69,78,45,76,51,75,50,66,55,75,91,45,52,38,9,27,32,36,23,82,40,50,42,30,31,39,81,78,47,77,32,32,46,33,31,54,48,5,70,32,47,41,36,39,39,50,94,52,76,74,40,74,45,29,62,81,52,45,27,41,71,49,97,49,26,27,64,42,86,75,41,35,27,40,36,47,38,66,89,42,78,75,24,76,44,54,70,36,83,49,40,96,31,57,30,50,48,75,64,46,67,74,36,29,80,85,64,62,99,45,84,86,47,19,42,46,47,31,30,32,31,39,73,70,32,40,46,37,34,44,39,50,34,56,51,79,87,78,88,83,75,66,73,62,48,77,17,25,7,47,49,40,50,48,23,73,68,70,72,50,89,73,52,52,89,84,43,59,37,53,55,46,44,39,40,28,35,29,46,28,26,21,43,44,40,68,46,64,46,71,31,56,27,55,29,36,84,69,39,32,74,43,85,44,65,43,83,46,83,78,86,40,79,49,35,37,35,62,48,51,20,30,33,41,41,54,48,35,57,30,41,44,47,61,38,33,41,38,28,36,72,40,82,51,76,90,66,56,68,57,74,35,20,32,53,97,84,21,19,28,44,44,75,52,76,47,86,54,98,84,36,36,39,35,39,38,32,32,15,77,43,61,46,78,95,68,88,83,79,71,76,82,73,77,77,78,85,67,85,85,53,94,84,55,68,42,85,43,77,45,74,46,74,40,38,32,41,42,24,79,61,42,47,35,21,68,38,76,47,66,45,102,82,72,44,83,42,77,44,68,52,76,53,55,51,47,42,48,41,62,50,49,47,45,55,76,41,82,64,61,59,57,84,89,51,63,88,55,71,70,50,32,34,10,19,32,42,35,41,52,66,77,81,89,81,58,94,52,80,73,54,80,30,38,52,36,47,26,56,25,38,36,33,25,44,16,37,39,37,33,38,63,45,67,43,34,44,29,56,39,64,18,45,37,58,82,34,91,83,40,85,75,40,29,19,26,39,74,34,69,73,40,53,99,75,25,33,46,52,34,43,31,42,39,34,29,33,42,44,65,81,79,53,48,69,31,40,36,92,91,16,63,27,27,39,35,34,49,28,76,64,66,55,82,54,92,58,40,49,30,32,63,51,92,85,70,56,58,74,84,54,33,46,79,65,62,44,51,44,49,34,19,55,33,43,27,44,34,42,35,52,28,16,67,38,92,45,46,34,63,21,33,35,56,25,57,54,20,38,53,25,22,58,68,70,85,68,94,48,53,86,38,36,30,44,40,39,24,66,48,67,77,44,69,84,52,50,64,47,68,72,52,97,70,49,50,78,42,72,46,61,81,77,85,59,86,83,83,87,79,80,41,61,78,45,62,45,78,54,92,70,28,31,33,37,52,56,50,67,36,89,45,74,63,22,26,14,40,31,41,24,39,58,80,49,100,52,32,26,33,27,28,36,35,38,48,43,83,44,37,52,74,42,66,51,73,48,40,20,39,16,58,31,51,90,88,47,58,44,81,55,66,85,85,62,83,127

Secondary structure (DSSP, 8-state):
--------PPSS-----PPPSEEE-HHHHHHHTT-PPP-----S--HHHHHHHHHHHHTEEEEEEEEETTEEEEEEEEEEETT--PBPP-PPPPSEEEEE--TTT--SEEEEEEEEEE--SSGGG-EETTBS--EE-B-SSTTSB--TTT-BEE-SS-EEEEEEEEEEE-TTSGGGTSEEEE-GGGEEEHHHHHHSBSSS-SSTTSBGGG-EEE-TT-SEEE-TT---S--SS--GGGTS-HHHHHHHHHH-----GGG--THHHHT-EEEEEEEE-EEEEEEEE-SBGGGTTT---EEE----SSSEEHHHHHHHHHHHHHHTTPPEEEEEEEESSGGG---TT-EETTEEEEEEEEEE-SS-EEEEEEEESS-----S--------------TTS-EEEEEEEEEEEEEESS-EEEEEEEE-TTS-EEEEES-STTTTHHHHHHHHH-SS-S-GGGGGG---S--EEEEEES--TT-SSS-S-EEEEE-EEEEETTEEEEEEE-SSSSEEEEEEES-STT-TT--EEEEEE-S-TTS-EEEEEEEEESBSS---SGGGSTTSHHHHTTEES-----TT-EES--TTS-TTSSPEEEEE-TTEEEEEEEEEEEEESSTTEEE-THHHHT-TTT--S---S-GGGEEEEEESSPPPTT--EEE--TTEEEEE--TTS--SSS----TTEEEETTEEEEPP-B--STTB-EEEEEEEEETTEEEEEEEE---B-TT-BPPPEEEEEE-TTSEEE--TTS--